Protein AF-0000000081889229 (afdb_homodimer)

Sequence (1076 aa):
DRVAKLKTCLLRQQDFFKKASKESDAAVETSYVVSEMIAKAGKPFKDGEFIKKCMLQAASIVCPEKKGQFSNISLSANTVAERISDLSGNVYDQLREKAKHFHAYPVTLDESTDVTDTAQLAIYVRGVDDNFEVMEELLTVIPMHGQTTAQEIFRQLCDAIADAGLLWKSYAAIITNGAPSMTGRRNGVMALLQRKLEEEAVEEAIALHCIIHQQALCSKCLKFDSVMSDGVKCINHIRSRGLKHRQFHAFLEEIEAAYEDVLYYTKVRWLSRGNILKRFFELRAEVKTFMEKDGVAVPVLSDPKWLMDLAFLVDITQELNVLNKKLQGQGQLVSAAYDNVRTFSTKLVLWKAQLSQTNLCHFPACKALMDSGTPFSGEKYADAIVKLQEEFDHRIADFKTHRATFQVFADPFSFDVEDAPPPVFQMELIDLQCNSELKAKFRKVSGKADKLGQLLRELPVTFPELSRMFKWTVCLFGSTYLCEKLFSTMNFNKSKFRSKLTDEHLQAILRVSVASSLKPNVAQLCKRKRCQVSGSKEDRVAKLKTCLLRQQDFFKKASKESDAAVETSYVVSEMIAKAGKPFKDGEFIKKCMLQAASIVCPEKKGQFSNISLSANTVAERISDLSGNVYDQLREKAKHFHAYPVTLDESTDVTDTAQLAIYVRGVDDNFEVMEELLTVIPMHGQTTAQEIFRQLCDAIADAGLLWKSYAAIITNGAPSMTGRRNGVMALLQRKLEEEAVEEAIALHCIIHQQALCSKCLKFDSVMSDGVKCINHIRSRGLKHRQFHAFLEEIEAAYEDVLYYTKVRWLSRGNILKRFFELRAEVKTFMEKDGVAVPVLSDPKWLMDLAFLVDITQELNVLNKKLQGQGQLVSAAYDNVRTFSTKLVLWKAQLSQTNLCHFPACKALMDSGTPFSGEKYADAIVKLQEEFDHRIADFKTHRATFQVFADPFSFDVEDAPPPVFQMELIDLQCNSELKAKFRKVSGKADKLGQLLRELPVTFPELSRMFKWTVCLFGSTYLCEKLFSTMNFNKSKFRSKLTDEHLQAILRVSVASSLKPNVAQLCKRKRCQVSGSKE

Solvent-accessible surface area (backbone atoms only — not comparable to full-atom values): 56483 Å² total; per-residue (Å²): 112,67,68,58,53,51,47,51,49,47,48,50,48,49,48,48,50,49,48,49,47,50,49,50,50,28,19,53,46,36,31,44,55,46,26,48,50,35,34,53,68,48,50,63,43,58,48,33,42,53,51,48,51,46,45,43,55,37,26,54,59,68,39,54,89,51,30,66,62,57,66,61,38,59,29,42,37,68,50,26,49,50,40,32,42,51,40,23,49,46,36,50,50,50,48,33,61,52,37,68,51,38,60,29,30,23,37,30,40,45,73,49,64,48,81,83,34,41,36,34,39,33,34,35,36,20,31,16,31,91,69,48,50,71,40,52,44,76,70,50,63,42,79,44,74,65,76,84,40,20,64,53,51,43,50,52,51,53,48,51,38,55,74,39,51,49,56,70,77,27,43,35,34,41,29,30,56,82,46,64,48,37,59,28,80,75,65,4,29,54,34,50,47,50,53,50,30,56,74,64,70,39,83,74,54,47,75,41,61,17,47,61,59,42,52,56,55,31,61,64,70,62,78,55,56,65,53,53,52,51,51,49,50,54,49,44,61,39,59,69,38,48,65,48,35,34,49,50,33,49,51,25,58,74,68,62,47,96,53,69,70,83,66,82,86,48,91,82,42,64,66,43,53,29,53,34,44,43,50,45,62,76,37,42,67,59,51,51,52,53,34,46,74,71,69,42,82,61,68,62,82,73,33,55,67,51,49,42,52,45,22,46,48,27,38,53,33,47,53,51,43,52,51,53,59,66,60,49,62,86,88,53,44,30,46,58,42,49,47,52,53,50,51,50,53,51,47,44,55,51,47,29,55,28,25,60,67,68,45,46,85,87,25,60,52,39,37,55,43,41,76,72,66,38,76,79,66,28,60,63,55,21,50,53,41,49,53,40,51,52,37,46,58,60,61,44,39,66,58,56,75,45,41,55,61,33,43,37,67,74,39,52,69,76,47,58,58,88,63,44,60,66,72,76,44,29,62,47,44,51,55,49,53,66,29,64,66,60,49,55,52,47,66,72,30,64,94,37,71,71,47,43,33,55,54,61,51,64,54,60,82,87,34,57,65,58,50,51,51,46,51,49,52,65,31,33,67,42,46,50,48,68,46,52,53,48,49,52,52,45,47,62,49,35,29,93,91,38,62,80,64,48,72,67,56,47,40,20,38,50,48,53,39,64,47,65,71,56,69,61,58,61,69,60,53,47,56,53,53,54,47,51,60,57,53,68,72,101,113,68,67,57,53,50,47,49,48,47,48,50,49,48,49,49,48,49,50,48,50,49,49,49,51,28,19,53,46,37,30,45,53,45,27,48,51,34,34,52,69,48,51,62,43,60,49,33,42,53,51,48,52,48,45,42,55,38,26,53,58,68,39,54,89,50,30,65,62,57,67,60,38,59,30,42,36,68,50,26,48,49,42,30,42,50,40,23,49,46,38,52,51,51,48,33,61,52,38,67,50,40,59,30,29,21,37,30,40,45,73,47,66,48,81,85,35,43,36,34,38,33,34,34,36,22,32,16,30,90,69,49,50,72,39,51,44,77,70,52,63,43,78,44,74,65,76,84,41,20,64,53,53,42,50,51,50,53,49,53,38,54,74,40,52,47,56,69,79,25,43,36,33,40,28,31,56,82,46,62,48,37,60,28,80,74,64,4,29,54,36,51,48,51,52,51,32,56,75,63,70,40,81,74,54,46,74,44,60,16,46,61,60,42,52,57,57,31,59,64,69,62,77,55,55,66,53,53,53,52,50,48,50,54,50,45,61,40,60,70,35,46,66,48,35,33,47,51,32,50,50,25,58,73,68,62,46,97,54,68,70,84,65,82,86,47,90,84,42,66,68,40,54,29,54,34,43,42,52,45,61,77,38,42,66,60,51,50,52,51,33,47,73,73,68,42,83,62,68,60,82,73,33,55,67,52,48,43,53,44,22,46,48,29,37,54,33,46,53,50,43,53,51,52,59,67,62,48,62,87,88,53,44,28,46,56,41,50,48,52,53,50,52,48,53,51,48,44,57,52,49,28,56,29,24,60,67,68,47,46,86,86,24,60,52,40,38,55,42,41,75,73,64,38,78,79,65,28,60,63,56,22,50,52,39,50,52,40,50,50,36,46,56,60,62,44,40,68,58,56,75,45,39,54,61,36,43,38,67,75,38,54,70,78,48,59,59,86,64,43,60,65,73,77,41,30,60,47,44,51,53,49,53,68,29,64,68,60,49,53,53,46,66,71,31,64,92,36,73,73,45,43,35,55,53,60,50,64,54,60,83,87,35,56,66,59,50,51,51,45,49,50,52,66,31,32,68,42,45,50,49,68,45,54,53,47,49,52,52,45,49,63,51,35,28,92,92,37,63,80,64,48,72,67,56,48,38,21,39,50,48,53,39,64,48,64,69,58,68,60,57,60,69,60,52,48,54,53,52,52,47,52,59,56,52,69,72,102

Foldseek 3Di:
DVVVVVVVVVVVVVVVVVVVVVLLLVLLLVLLVVLLVCLQVLHALQVLVVVLVVVLVVCCVPPVPCSVSSVSRDRHSVSSLVSLLVLLVQLLVVLLVVLVFFQAKEKEWEWDAAPVRWIKIWIWMWGQGPLRDIDIATLFIDTDPDDPAQVVNLVVVVVSCVVSVHDLLRYAEYEYAPDCCQVPCCGHVVNVVVVVSVVVVHDRYYYDYAPLNLLLVLLVLLPLVVLQVLLLVLQCVCVVDPVSVVVLQVLCVVVVQPDRHADHDDPVDLLSSLRNLLVCLSCLVSSQVSCVVVVHHDCLSVPLVSNLSSLLSNLVSVVSSVLSVQLADDQDFQLSNVVSLVVVLVVLVVLLVCLCVVNCVSRVSNVVSVVVPRDGDSNVSSVSSVSSSVSSCVSRVSVVVCNLLSVCLLPLLPRDLVPHPDVVQSVLSVVQNPPPVLVVLCVVQRPPLVSSSVSLSPDDPVRVPNNSSNSSRSRDDNRNNLVVVLVVSLNSSCDPVNVPQDPSSSGSSSNSNSRDRDGRDSVVVSVVVVVVVVVVVD/DVVVVVVVVVVVVVVVVVVVVVLLLVLLLVLLVVLLVCLQVLHALQVLVVVLVVVLVVCCVPPVVCSVSSVSRDRHSVSSLVSLLVLLVQLLVVLLVVLVFFQAKEKEWEWDAAPVRWIKIWIWMWGQGLLRDIDIATLFIDTDPDDPAQVVNLVVVVVSCVVSVHDLLRYAEYEYAPDCCQVPCCGHVVNVVVVVSVVVVRDRYYYYYAPLNLLLVLLVLLPLVVLQVLLLVLQCVCVVDPVSVVVLQVLCVVVVQPDRHADHDDPVDLLRSLVNLLVCLSCLVSSQVSCVVVVHHDCLSVPLVSNLSSLLSNLVSVVSSVLSVQLADDLDFQLSNVVSLVVVLVVLVVLLVCLCVVNCVSRVSNVVSVVVPRDGDSNVSSVSSVSSSVSSCVSRVSVVVCNLLSVCLLPLLPHDLVPHPDVVQSVLSVVQNPPPVLVVLCVVQRPPLVSSSVSLSPDDPVRVPNNSSNSSRSRDDNRNNLVVVLVVSLNSNCDPVNVPQDPSSSGSSSNSNSRDRDGRDSVVVSVVVVVVVVVVVD

Organism: Varanus komodoensis (NCBI:txid61221)

Nearest PDB structures (foldseek):
  3hd0-assembly1_A  TM=4.183E-01  e=9.486E-02  Thermotoga maritima
  6ozg-assembly1_A  TM=4.362E-01  e=1.398E-01  Thermotoga maritima
  3k9j-assembly2_A  TM=3.432E-01  e=1.524E-01  Homo sapiens
  3hd0-assembly1_A  TM=4.183E-01  e=1.254E-01  Thermotoga maritima
  6ozg-assembly1_A  TM=4.365E-01  e=1.694E-01  Thermotoga maritima

Radius of gyration: 36.5 Å; Cα contacts (8 Å, |Δi|>4): 1494; chains: 2; bounding box: 100×112×78 Å

Structure (mmCIF, N/CA/C/O backbone):
data_AF-0000000081889229-model_v1
#
loop_
_entity.id
_entity.type
_entity.pdbx_description
1 polymer 'HAT C-terminal dimerisation domain-containing protein'
#
loop_
_atom_site.group_PDB
_atom_site.id
_atom_site.type_symbol
_atom_site.label_atom_id
_atom_site.label_alt_id
_atom_site.label_comp_id
_atom_site.label_asym_id
_atom_site.label_entity_id
_atom_site.label_seq_id
_atom_site.pdbx_PDB_ins_code
_atom_site.Cartn_x
_atom_site.Cartn_y
_atom_site.Cartn_z
_atom_site.occupancy
_atom_site.B_iso_or_equiv
_atom_site.auth_seq_id
_atom_site.auth_comp_id
_atom_site.auth_asym_id
_atom_site.auth_atom_id
_atom_site.pdbx_PDB_model_num
ATOM 1 N N . ASP A 1 1 ? 68.438 -7.719 16.047 1 60.22 1 ASP A N 1
ATOM 2 C CA . ASP A 1 1 ? 67.75 -8.234 14.898 1 60.22 1 ASP A CA 1
ATOM 3 C C . ASP A 1 1 ? 66.375 -8.805 15.328 1 60.22 1 ASP A C 1
ATOM 5 O O . ASP A 1 1 ? 65.375 -8.539 14.695 1 60.22 1 ASP A O 1
ATOM 9 N N . ARG A 1 2 ? 66.188 -9.555 16.297 1 63.56 2 ARG A N 1
ATOM 10 C CA . ARG A 1 2 ? 64.938 -10.133 16.797 1 63.56 2 ARG A CA 1
ATOM 11 C C . ARG A 1 2 ? 64 -9.055 17.312 1 63.56 2 ARG A C 1
ATOM 13 O O . ARG A 1 2 ? 62.812 -9.109 17.078 1 63.56 2 ARG A O 1
ATOM 20 N N . VAL A 1 3 ? 64.5 -8.195 18 1 64.31 3 VAL A N 1
ATOM 21 C CA . VAL A 1 3 ? 63.688 -7.109 18.562 1 64.31 3 VAL A CA 1
ATOM 22 C C . VAL A 1 3 ? 63.125 -6.254 17.438 1 64.31 3 VAL A C 1
ATOM 24 O O . VAL A 1 3 ? 61.969 -5.832 17.516 1 64.31 3 VAL A O 1
ATOM 27 N N . ALA A 1 4 ? 63.781 -6.031 16.375 1 61.91 4 ALA A N 1
ATOM 28 C CA . ALA A 1 4 ? 63.312 -5.242 15.234 1 61.91 4 ALA A CA 1
ATOM 29 C C . ALA A 1 4 ? 62.188 -5.965 14.5 1 61.91 4 ALA A C 1
ATOM 31 O O . ALA A 1 4 ? 61.219 -5.34 14.078 1 61.91 4 ALA A O 1
ATOM 32 N N . LYS A 1 5 ? 62.25 -7.246 14.297 1 63.47 5 LYS A N 1
ATOM 33 C CA . LYS A 1 5 ? 61.219 -8.055 13.656 1 63.47 5 LYS A CA 1
ATOM 34 C C . LYS A 1 5 ? 59.938 -8.078 14.492 1 63.47 5 LYS A C 1
ATOM 36 O O . LYS A 1 5 ? 58.844 -7.996 13.961 1 63.47 5 LYS A O 1
ATOM 41 N N . LEU A 1 6 ? 60.281 -8.195 15.773 1 65.5 6 LEU A N 1
ATOM 42 C CA . LEU A 1 6 ? 59.125 -8.211 16.672 1 65.5 6 LEU A CA 1
ATOM 43 C C . LEU A 1 6 ? 58.406 -6.863 16.656 1 65.5 6 LEU A C 1
ATOM 45 O O . LEU A 1 6 ? 57.188 -6.812 16.688 1 65.5 6 LEU A O 1
ATOM 49 N N . LYS A 1 7 ? 59.125 -5.824 16.562 1 64 7 LYS A N 1
ATOM 50 C CA . LYS A 1 7 ? 58.531 -4.48 16.469 1 64 7 LYS A CA 1
ATOM 51 C C . LYS A 1 7 ? 57.781 -4.289 15.172 1 64 7 LYS A C 1
ATOM 53 O O . LYS A 1 7 ? 56.688 -3.703 15.164 1 64 7 LYS A O 1
ATOM 58 N N . THR A 1 8 ? 58.375 -4.785 14.109 1 67.94 8 THR A N 1
ATOM 59 C CA . THR A 1 8 ? 57.719 -4.695 12.812 1 67.94 8 THR A CA 1
ATOM 60 C C . THR A 1 8 ? 56.438 -5.523 12.805 1 67.94 8 THR A C 1
ATOM 62 O O . THR A 1 8 ? 55.406 -5.098 12.25 1 67.94 8 THR A O 1
ATOM 65 N N . CYS A 1 9 ? 56.531 -6.648 13.383 1 64.62 9 CYS A N 1
ATOM 66 C CA . CYS A 1 9 ? 55.344 -7.492 13.5 1 64.62 9 CYS A CA 1
ATOM 67 C C . CYS A 1 9 ? 54.281 -6.828 14.367 1 64.62 9 CYS A C 1
ATOM 69 O O . CYS A 1 9 ? 53.094 -6.887 14.055 1 64.62 9 CYS A O 1
ATOM 71 N N . LEU A 1 10 ? 54.812 -6.254 15.453 1 64.88 10 LEU A N 1
ATOM 72 C CA . LEU A 1 10 ? 53.906 -5.562 16.359 1 64.88 10 LEU A CA 1
ATOM 73 C C . LEU A 1 10 ? 53.281 -4.355 15.672 1 64.88 10 LEU A C 1
ATOM 75 O O . LEU A 1 10 ? 52.094 -4.094 15.836 1 64.88 10 LEU A O 1
ATOM 79 N N . LEU A 1 11 ? 54.062 -3.66 14.93 1 66.06 11 LEU A N 1
ATOM 80 C CA . LEU A 1 11 ? 53.562 -2.5 14.195 1 66.06 11 LEU A CA 1
ATOM 81 C C . LEU A 1 11 ? 52.562 -2.924 13.117 1 66.06 11 LEU A C 1
ATOM 83 O O . LEU A 1 11 ? 51.531 -2.256 12.906 1 66.06 11 LEU A O 1
ATOM 87 N N . ARG A 1 12 ? 52.875 -3.986 12.445 1 61.56 12 ARG A N 1
ATOM 88 C CA . ARG A 1 12 ? 51.969 -4.527 11.453 1 61.56 12 ARG A CA 1
ATOM 89 C C . ARG A 1 12 ? 50.656 -5 12.102 1 61.56 12 ARG A C 1
ATOM 91 O O . ARG A 1 12 ? 49.562 -4.809 11.547 1 61.56 12 ARG A O 1
ATOM 98 N N . GLN A 1 13 ? 50.906 -5.633 13.258 1 60.91 13 GLN A N 1
ATOM 99 C CA . GLN A 1 13 ? 49.719 -6.07 14 1 60.91 13 GLN A CA 1
ATOM 100 C C . GLN A 1 13 ? 48.906 -4.883 14.484 1 60.91 13 GLN A C 1
ATOM 102 O O . GLN A 1 13 ? 47.656 -4.914 14.438 1 60.91 13 GLN A O 1
ATOM 107 N N . GLN A 1 14 ? 49.625 -3.902 14.938 1 60.97 14 GLN A N 1
ATOM 108 C CA . GLN A 1 14 ? 48.938 -2.689 15.383 1 60.97 14 GLN A CA 1
ATOM 109 C C . GLN A 1 14 ? 48.25 -1.992 14.219 1 60.97 14 GLN A C 1
ATOM 111 O O . GLN A 1 14 ? 47.125 -1.492 14.367 1 60.97 14 GLN A O 1
ATOM 116 N N . ASP A 1 15 ? 48.875 -1.947 13.086 1 59.12 15 ASP A N 1
ATOM 117 C CA . ASP A 1 15 ? 48.281 -1.343 11.898 1 59.12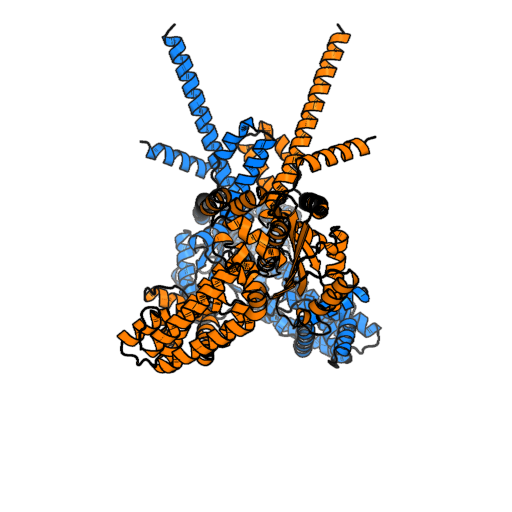 15 ASP A CA 1
ATOM 118 C C . ASP A 1 15 ? 47.062 -2.123 11.43 1 59.12 15 ASP A C 1
ATOM 120 O O . ASP A 1 15 ? 46.062 -1.529 11 1 59.12 15 ASP A O 1
ATOM 124 N N . PHE A 1 16 ? 47.25 -3.436 11.516 1 57.09 16 PHE A N 1
ATOM 125 C CA . PHE A 1 16 ? 46.125 -4.309 11.156 1 57.09 16 PHE A CA 1
ATOM 126 C C . PHE A 1 16 ? 44.938 -4.082 12.086 1 57.09 16 PHE A C 1
ATOM 128 O O . PHE A 1 16 ? 43.812 -4.012 11.633 1 57.09 16 PHE A O 1
ATOM 135 N N . PHE A 1 17 ? 45.281 -3.949 13.344 1 56.31 17 PHE A N 1
ATOM 136 C CA . PHE A 1 17 ? 44.219 -3.729 14.312 1 56.31 17 PHE A CA 1
ATOM 137 C C . PHE A 1 17 ? 43.562 -2.359 14.117 1 56.31 17 PHE A C 1
ATOM 139 O O . PHE A 1 17 ? 42.344 -2.213 14.234 1 56.31 17 PHE A O 1
ATOM 146 N N . LYS A 1 18 ? 44.344 -1.386 13.859 1 61 18 LYS A N 1
ATOM 147 C CA . LYS A 1 18 ? 43.844 -0.039 13.633 1 61 18 LYS A CA 1
ATOM 148 C C . LYS A 1 18 ? 42.969 0.01 12.375 1 61 18 LYS A C 1
ATOM 150 O O . LYS A 1 18 ? 41.906 0.665 12.367 1 61 18 LYS A O 1
ATOM 155 N N . LYS A 1 19 ? 43.531 -0.63 11.391 1 67.38 19 LYS A N 1
ATOM 156 C CA . LYS A 1 19 ? 42.75 -0.686 10.148 1 67.38 19 LYS A CA 1
ATOM 157 C C . LYS A 1 19 ? 41.438 -1.416 10.352 1 67.38 19 LYS A C 1
ATOM 159 O O . LYS A 1 19 ? 40.406 -0.976 9.859 1 67.38 19 LYS A O 1
ATOM 164 N N . ALA A 1 20 ? 41.562 -2.441 11.016 1 66.44 20 ALA A N 1
ATOM 165 C CA . ALA A 1 20 ? 40.344 -3.221 11.297 1 66.44 20 ALA A CA 1
ATOM 166 C C . ALA A 1 20 ? 39.344 -2.408 12.109 1 66.44 20 ALA A C 1
ATOM 168 O O . ALA A 1 20 ? 38.125 -2.484 11.883 1 66.44 20 ALA A O 1
ATOM 169 N N . SER A 1 21 ? 39.906 -1.696 13.008 1 73 21 SER A N 1
ATOM 170 C CA . SER A 1 21 ? 39.062 -0.863 13.852 1 73 21 SER A CA 1
ATOM 171 C C . SER A 1 21 ? 38.406 0.256 13.039 1 73 21 SER A C 1
ATOM 173 O O . SER A 1 21 ? 37.25 0.568 13.242 1 73 21 SER A O 1
ATOM 175 N N . LYS A 1 22 ? 39.219 0.742 12.188 1 78.12 22 LYS A N 1
ATOM 176 C CA . LYS A 1 22 ? 38.688 1.808 11.344 1 78.12 22 LYS A CA 1
ATOM 177 C C . LYS A 1 22 ? 37.594 1.28 10.406 1 78.12 22 LYS A C 1
ATOM 179 O O . LYS A 1 22 ? 36.594 1.959 10.164 1 78.12 22 LYS A O 1
ATOM 184 N N . GLU A 1 23 ? 37.844 0.104 9.969 1 82.12 23 GLU A N 1
ATOM 185 C CA . GLU A 1 23 ? 36.875 -0.514 9.078 1 82.12 23 GLU A CA 1
ATOM 186 C C . GLU A 1 23 ? 35.562 -0.833 9.812 1 82.12 23 GLU A C 1
ATOM 188 O O . GLU A 1 23 ? 34.469 -0.679 9.258 1 82.12 23 GLU A O 1
ATOM 193 N N . SER A 1 24 ? 35.75 -1.26 10.977 1 83.12 24 SER A N 1
ATOM 194 C CA . SER A 1 24 ? 34.562 -1.569 11.789 1 83.12 24 SER A CA 1
ATOM 195 C C . SER A 1 24 ? 33.781 -0.31 12.102 1 83.12 24 SER A C 1
ATOM 197 O O . SER A 1 24 ? 32.531 -0.327 12.07 1 83.12 24 SER A O 1
ATOM 199 N N . ASP A 1 25 ? 34.531 0.729 12.383 1 87.56 25 ASP A N 1
ATOM 200 C CA . ASP A 1 25 ? 33.875 2 12.672 1 87.56 25 ASP A CA 1
ATOM 201 C C . ASP A 1 25 ? 33.125 2.52 11.445 1 87.56 25 ASP A C 1
ATOM 203 O O . ASP A 1 25 ? 32.031 3.07 11.562 1 87.56 25 ASP A O 1
ATOM 207 N N . ALA A 1 26 ? 33.75 2.336 10.367 1 90.88 26 ALA A N 1
ATOM 208 C CA . ALA A 1 26 ? 33.156 2.777 9.117 1 90.88 26 ALA A CA 1
ATOM 209 C C . ALA A 1 26 ? 31.891 1.979 8.812 1 90.88 26 ALA A C 1
ATOM 211 O O . ALA A 1 26 ? 30.891 2.527 8.32 1 90.88 26 ALA A O 1
ATOM 212 N N . ALA A 1 27 ? 31.938 0.723 9.102 1 93.06 27 ALA A N 1
ATOM 213 C CA . ALA A 1 27 ? 30.781 -0.143 8.875 1 93.06 27 ALA A CA 1
ATOM 214 C C . ALA A 1 27 ? 29.609 0.248 9.773 1 93.06 27 ALA A C 1
ATOM 216 O O . ALA A 1 27 ? 28.453 0.272 9.328 1 93.06 27 ALA A O 1
ATOM 217 N N . VAL A 1 28 ? 29.922 0.536 11.016 1 94.19 28 VAL A N 1
ATOM 218 C CA . VAL A 1 28 ? 28.891 0.917 11.969 1 94.19 28 VAL A CA 1
ATOM 219 C C . VAL A 1 28 ? 28.297 2.264 11.57 1 94.19 28 VAL A C 1
ATOM 221 O O . VAL A 1 28 ? 27.078 2.443 11.609 1 94.19 28 VAL A O 1
ATOM 224 N N . GLU A 1 29 ? 29.156 3.184 11.258 1 95.25 29 GLU A N 1
ATOM 225 C CA . GLU A 1 29 ? 28.688 4.496 10.82 1 95.25 29 GLU A CA 1
ATOM 226 C C . GLU A 1 29 ? 27.781 4.383 9.594 1 95.25 29 GLU A C 1
ATOM 228 O O . GLU A 1 29 ? 26.734 5.027 9.531 1 95.25 29 GLU A O 1
ATOM 233 N N . THR A 1 30 ? 28.188 3.572 8.633 1 96.06 30 THR A N 1
ATOM 234 C CA . THR A 1 30 ? 27.391 3.361 7.43 1 96.06 30 THR A CA 1
ATOM 235 C C . THR A 1 30 ? 26.031 2.76 7.785 1 96.06 30 THR A C 1
ATOM 237 O O . THR A 1 30 ? 25.016 3.131 7.203 1 96.06 30 THR A O 1
ATOM 240 N N . SER A 1 31 ? 26.031 1.833 8.727 1 96.56 31 SER A N 1
ATOM 241 C CA . SER A 1 31 ? 24.812 1.196 9.172 1 96.56 31 SER A CA 1
ATOM 242 C C . SER A 1 31 ? 23.812 2.225 9.719 1 96.56 31 SER A C 1
ATOM 244 O O . SER A 1 31 ? 22.625 2.176 9.406 1 96.56 31 SER A O 1
ATOM 246 N N . TYR A 1 32 ? 24.297 3.209 10.484 1 97.19 32 TYR A N 1
ATOM 247 C CA . TYR A 1 32 ? 23.438 4.254 11.047 1 97.19 32 TYR A CA 1
ATOM 248 C C . TYR A 1 32 ? 22.938 5.188 9.953 1 97.19 32 TYR A C 1
ATOM 250 O O . TYR A 1 32 ? 21.75 5.527 9.922 1 97.19 32 TYR A O 1
ATOM 258 N N . VAL A 1 33 ? 23.812 5.57 9.094 1 97.31 33 VAL A N 1
ATOM 259 C CA . VAL A 1 33 ? 23.469 6.539 8.055 1 97.31 33 VAL A CA 1
ATOM 260 C C . VAL A 1 33 ? 22.438 5.945 7.113 1 97.31 33 VAL A C 1
ATOM 262 O O . VAL A 1 33 ? 21.438 6.594 6.781 1 97.31 33 VAL A O 1
ATOM 265 N N . VAL A 1 34 ? 22.641 4.703 6.684 1 97.25 34 VAL A N 1
ATOM 266 C CA . VAL A 1 34 ? 21.719 4.047 5.773 1 97.25 34 VAL A CA 1
ATOM 267 C C . VAL A 1 34 ? 20.375 3.811 6.477 1 97.25 34 VAL A C 1
ATOM 269 O O . VAL A 1 34 ? 19.312 3.959 5.867 1 97.25 34 VAL A O 1
ATOM 272 N N . SER A 1 35 ? 20.422 3.42 7.727 1 97.75 35 SER A N 1
ATOM 273 C CA . SER A 1 35 ? 19.188 3.209 8.484 1 97.75 35 SER A CA 1
ATOM 274 C C . SER A 1 35 ? 18.391 4.5 8.617 1 97.75 35 SER A C 1
ATOM 276 O O . SER A 1 35 ? 17.156 4.484 8.562 1 97.75 35 SER A O 1
ATOM 278 N N . GLU A 1 36 ? 19.094 5.598 8.852 1 97.5 36 GLU A N 1
ATOM 279 C CA . GLU A 1 36 ? 18.422 6.895 8.891 1 97.5 36 GLU A CA 1
ATOM 280 C C . GLU A 1 36 ? 17.719 7.195 7.566 1 97.5 36 GLU A C 1
ATOM 282 O O . GLU A 1 36 ? 16.594 7.676 7.551 1 97.5 36 GLU A O 1
ATOM 287 N N . MET A 1 37 ? 18.453 6.91 6.488 1 96.88 37 MET A N 1
ATOM 288 C CA . MET A 1 37 ? 17.875 7.133 5.16 1 96.88 37 MET A CA 1
ATOM 289 C C . MET A 1 37 ? 16.656 6.262 4.941 1 96.88 37 MET A C 1
ATOM 291 O O . MET A 1 37 ? 15.664 6.711 4.348 1 96.88 37 MET A O 1
ATOM 295 N N . ILE A 1 38 ? 16.672 5.035 5.387 1 97 38 ILE A N 1
ATOM 296 C CA . ILE A 1 38 ? 15.547 4.109 5.273 1 97 38 ILE A CA 1
ATOM 297 C C . ILE A 1 38 ? 14.336 4.676 6.016 1 97 38 ILE A C 1
ATOM 299 O O . ILE A 1 38 ? 13.227 4.703 5.477 1 97 38 ILE A O 1
ATOM 303 N N . ALA A 1 39 ? 14.516 5.141 7.207 1 96.38 39 ALA A N 1
ATOM 304 C CA . ALA A 1 39 ? 13.438 5.711 8.008 1 96.38 39 ALA A CA 1
ATOM 305 C C . ALA A 1 39 ? 12.852 6.953 7.336 1 96.38 39 ALA A C 1
ATOM 307 O O . ALA A 1 39 ? 11.633 7.105 7.254 1 96.38 39 ALA A O 1
ATOM 308 N N . LYS A 1 40 ? 13.688 7.855 6.879 1 95.12 40 LYS A N 1
ATOM 309 C CA . LYS A 1 40 ? 13.25 9.109 6.27 1 95.12 40 LYS A CA 1
ATOM 310 C C . LYS A 1 40 ? 12.492 8.859 4.969 1 95.12 40 LYS A C 1
ATOM 312 O O . LYS A 1 40 ? 11.578 9.609 4.621 1 95.12 40 LYS A O 1
ATOM 317 N N . ALA A 1 41 ? 12.891 7.77 4.309 1 93.88 41 ALA A N 1
ATOM 318 C CA . ALA A 1 41 ? 12.242 7.438 3.043 1 93.88 41 ALA A CA 1
ATOM 319 C C . ALA A 1 41 ? 10.969 6.633 3.277 1 93.88 41 ALA A C 1
ATOM 321 O O . ALA A 1 41 ? 10.203 6.375 2.342 1 93.88 41 ALA A O 1
ATOM 322 N N . GLY A 1 42 ? 10.719 6.266 4.492 1 92.25 42 GLY A N 1
ATOM 323 C CA . GLY A 1 42 ? 9.516 5.512 4.824 1 92.25 42 GLY A CA 1
ATOM 324 C C . GLY A 1 42 ? 9.578 4.066 4.375 1 92.25 42 GLY A C 1
ATOM 325 O O . GLY A 1 42 ? 8.547 3.455 4.086 1 92.25 42 GLY A O 1
ATOM 326 N N . LYS A 1 43 ? 10.742 3.492 4.227 1 94.31 43 LYS A N 1
ATOM 327 C CA . LYS A 1 43 ? 10.914 2.109 3.789 1 94.31 43 LYS A CA 1
ATOM 328 C C . LYS A 1 43 ? 10.891 1.15 4.977 1 94.31 43 LYS A C 1
ATOM 330 O O . LYS A 1 43 ? 11.258 1.525 6.09 1 94.31 43 LYS A O 1
ATOM 335 N N . PRO A 1 44 ? 10.43 -0.106 4.781 1 94.06 44 PRO A N 1
ATOM 336 C CA . PRO A 1 44 ? 10.43 -1.099 5.855 1 94.06 44 PRO A CA 1
ATOM 337 C C . PRO A 1 44 ? 11.844 -1.477 6.309 1 94.06 44 PRO A C 1
ATOM 339 O O . PRO A 1 44 ? 12.805 -1.28 5.562 1 94.06 44 PRO A O 1
ATOM 342 N N . PHE A 1 45 ? 11.953 -2.035 7.5 1 95.81 45 PHE A N 1
ATOM 343 C CA . PHE A 1 45 ? 13.234 -2.457 8.062 1 95.81 45 PHE A CA 1
ATOM 344 C C . PHE A 1 45 ? 13.906 -3.475 7.148 1 95.81 45 PHE A C 1
ATOM 346 O O . PHE A 1 45 ? 15.133 -3.459 6.992 1 95.81 45 PHE A O 1
ATOM 353 N N . LYS A 1 46 ? 13.148 -4.332 6.543 1 94.38 46 LYS A N 1
ATOM 354 C CA . LYS A 1 46 ? 13.656 -5.426 5.715 1 94.38 46 LYS A CA 1
ATOM 355 C C . LYS A 1 46 ? 14.367 -4.891 4.477 1 94.38 46 LYS A C 1
ATOM 357 O O . LYS A 1 46 ? 15.133 -5.613 3.832 1 94.38 46 LYS A O 1
ATOM 362 N N . ASP A 1 47 ? 14.07 -3.67 4.109 1 95.19 47 ASP A N 1
ATOM 363 C CA . ASP A 1 47 ? 14.719 -3.082 2.941 1 95.19 47 ASP A CA 1
ATOM 364 C C . ASP A 1 47 ? 16.219 -2.918 3.172 1 95.19 47 ASP A C 1
ATOM 366 O O . ASP A 1 47 ? 16.984 -2.771 2.217 1 95.19 47 ASP A O 1
ATOM 370 N N . GLY A 1 48 ? 16.609 -2.859 4.473 1 96.81 48 GLY A N 1
ATOM 371 C CA . GLY A 1 48 ? 18.047 -2.848 4.742 1 96.81 48 GLY A CA 1
ATOM 372 C C . GLY A 1 48 ? 18.781 -4.008 4.105 1 96.81 48 GLY A C 1
ATOM 373 O O . GLY A 1 48 ? 19.844 -3.826 3.516 1 96.81 48 GLY A O 1
ATOM 374 N N . GLU A 1 49 ? 18.234 -5.148 4.156 1 96.12 49 GLU A N 1
ATOM 375 C CA . GLU A 1 49 ? 18.828 -6.34 3.559 1 96.12 49 GLU A CA 1
ATOM 376 C C . GLU A 1 49 ? 18.906 -6.219 2.039 1 96.12 49 GLU A C 1
ATOM 378 O O . GLU A 1 49 ? 19.891 -6.613 1.427 1 96.12 49 GLU A O 1
ATOM 383 N N . PHE A 1 50 ? 17.875 -5.746 1.539 1 96.5 50 PHE A N 1
ATOM 384 C CA . PHE A 1 50 ? 17.828 -5.555 0.095 1 96.5 50 PHE A CA 1
ATOM 385 C C . PHE A 1 50 ? 18.906 -4.574 -0.355 1 96.5 50 PHE A C 1
ATOM 387 O O . PHE A 1 50 ? 19.609 -4.824 -1.336 1 96.5 50 PHE A O 1
ATOM 394 N N . ILE A 1 51 ? 18.984 -3.418 0.327 1 97.06 51 ILE A N 1
ATOM 395 C CA . ILE A 1 51 ? 19.984 -2.396 0.016 1 97.06 51 ILE A CA 1
ATOM 396 C C . ILE A 1 51 ? 21.375 -2.988 0.144 1 97.06 51 ILE A C 1
ATOM 398 O O . ILE A 1 51 ? 22.25 -2.73 -0.692 1 97.06 51 ILE A O 1
ATOM 402 N N . LYS A 1 52 ? 21.609 -3.734 1.177 1 96.31 52 LYS A N 1
ATOM 403 C CA . LYS A 1 52 ? 22.906 -4.379 1.37 1 96.31 52 LYS A CA 1
ATOM 404 C C . LYS A 1 52 ? 23.25 -5.293 0.198 1 96.31 52 LYS A C 1
ATOM 406 O O . LYS A 1 52 ? 24.375 -5.289 -0.294 1 96.31 52 LYS A O 1
ATOM 411 N N . LYS A 1 53 ? 22.266 -6.098 -0.22 1 96.06 53 LYS A N 1
ATOM 412 C CA . LYS A 1 53 ? 22.484 -6.988 -1.358 1 96.06 53 LYS A CA 1
ATOM 413 C C . LYS A 1 53 ? 22.859 -6.199 -2.609 1 96.06 53 LYS A C 1
ATOM 415 O O . LYS A 1 53 ? 23.734 -6.609 -3.369 1 96.06 53 LYS A O 1
ATOM 420 N N . CYS A 1 54 ? 22.141 -5.109 -2.861 1 96.12 54 CYS A N 1
ATOM 421 C CA . CYS A 1 54 ? 22.438 -4.262 -4.008 1 96.12 54 CYS A CA 1
ATOM 422 C C . CYS A 1 54 ? 23.859 -3.701 -3.91 1 96.12 54 CYS A C 1
ATOM 424 O O . CYS A 1 54 ? 24.594 -3.691 -4.898 1 96.12 54 CYS A O 1
ATOM 426 N N . MET A 1 55 ? 24.234 -3.262 -2.703 1 95.44 55 MET A N 1
ATOM 427 C CA . MET A 1 55 ? 25.562 -2.701 -2.484 1 95.44 55 MET A CA 1
ATOM 428 C C . MET A 1 55 ? 26.641 -3.75 -2.732 1 95.44 55 MET A C 1
ATOM 430 O O . MET A 1 55 ? 27.688 -3.449 -3.33 1 95.44 55 MET A O 1
ATOM 434 N N . LEU A 1 56 ? 26.375 -4.918 -2.283 1 95.19 56 LEU A N 1
ATOM 435 C CA . LEU A 1 56 ? 27.328 -6 -2.436 1 95.19 56 LEU A CA 1
ATOM 436 C C . LEU A 1 56 ? 27.516 -6.363 -3.906 1 95.19 56 LEU A C 1
ATOM 438 O O . LEU A 1 56 ? 28.641 -6.609 -4.355 1 95.19 56 LEU A O 1
ATOM 442 N N . GLN A 1 57 ? 26.406 -6.434 -4.59 1 94.81 57 GLN A N 1
ATOM 443 C CA . GLN A 1 57 ? 26.484 -6.719 -6.016 1 94.81 57 GLN A CA 1
ATOM 444 C C . GLN A 1 57 ? 27.219 -5.605 -6.754 1 94.81 57 GLN A C 1
ATOM 446 O O . GLN A 1 57 ? 28.047 -5.875 -7.633 1 94.81 57 GLN A O 1
ATOM 451 N N . ALA A 1 58 ? 26.906 -4.355 -6.418 1 94.62 58 ALA A N 1
ATOM 452 C CA . ALA A 1 58 ? 27.578 -3.219 -7.035 1 94.62 58 ALA A CA 1
ATOM 453 C C . ALA A 1 58 ? 29.078 -3.246 -6.734 1 94.62 58 ALA A C 1
ATOM 455 O O . ALA A 1 58 ? 29.906 -3.035 -7.629 1 94.62 58 ALA A O 1
ATOM 456 N N . ALA A 1 59 ? 29.406 -3.512 -5.469 1 94.38 59 ALA A N 1
ATOM 457 C CA . ALA A 1 59 ? 30.812 -3.557 -5.062 1 94.38 59 ALA A CA 1
ATOM 458 C C . ALA A 1 59 ? 31.562 -4.684 -5.773 1 94.38 59 ALA A C 1
ATOM 460 O O . ALA A 1 59 ? 32.719 -4.52 -6.168 1 94.38 59 ALA A O 1
ATOM 461 N N . SER A 1 60 ? 30.875 -5.812 -5.965 1 94.38 60 SER A N 1
ATOM 462 C CA . SER A 1 60 ? 31.5 -6.965 -6.621 1 94.38 60 SER A CA 1
ATOM 463 C C . SER A 1 60 ? 31.844 -6.652 -8.07 1 94.38 60 SER A C 1
ATOM 465 O O . SER A 1 60 ? 32.781 -7.23 -8.633 1 94.38 60 SER A O 1
ATOM 467 N N . ILE A 1 61 ? 31.141 -5.723 -8.656 1 93.5 61 ILE A N 1
ATOM 468 C CA . ILE A 1 61 ? 31.344 -5.398 -10.062 1 93.5 61 ILE A CA 1
ATOM 469 C C . ILE A 1 61 ? 32.281 -4.203 -10.188 1 93.5 61 ILE A C 1
ATOM 471 O O . ILE A 1 61 ? 33.25 -4.234 -10.969 1 93.5 61 ILE A O 1
ATOM 475 N N . VAL A 1 62 ? 32.094 -3.156 -9.344 1 91.38 62 VAL A N 1
ATOM 476 C CA . VAL A 1 62 ? 32.812 -1.88 -9.484 1 91.38 62 VAL A CA 1
ATOM 477 C C . VAL A 1 62 ? 34.125 -1.925 -8.727 1 91.38 62 VAL A C 1
ATOM 479 O O . VAL A 1 62 ? 35.125 -1.372 -9.18 1 91.38 62 VAL A O 1
ATOM 482 N N . CYS A 1 63 ? 34.125 -2.498 -7.559 1 91.75 63 CYS A N 1
ATOM 483 C CA . CYS A 1 63 ? 35.312 -2.559 -6.734 1 91.75 63 CYS A CA 1
ATOM 484 C C . CYS A 1 63 ? 35.375 -3.871 -5.961 1 91.75 63 CYS A C 1
ATOM 486 O O . CYS A 1 63 ? 35.312 -3.877 -4.734 1 91.75 63 CYS A O 1
ATOM 488 N N . PRO A 1 64 ? 35.688 -4.953 -6.664 1 90.94 64 PRO A N 1
ATOM 489 C CA . PRO A 1 64 ? 35.719 -6.281 -6.047 1 90.94 64 PRO A CA 1
ATOM 490 C C . PRO A 1 64 ? 36.688 -6.379 -4.863 1 90.94 64 PRO A C 1
ATOM 492 O O . PRO A 1 64 ? 36.438 -7.148 -3.932 1 90.94 64 PRO A O 1
ATOM 495 N N . GLU A 1 65 ? 37.75 -5.512 -4.801 1 90.5 65 GLU A N 1
ATOM 496 C CA . GLU A 1 65 ? 38.719 -5.543 -3.732 1 90.5 65 GLU A CA 1
ATOM 497 C C . GLU A 1 65 ? 38.156 -5.012 -2.424 1 90.5 65 GLU A C 1
ATOM 499 O O . GLU A 1 65 ? 38.688 -5.293 -1.347 1 90.5 65 GLU A O 1
ATOM 504 N N . LYS A 1 66 ? 37.125 -4.281 -2.535 1 90.75 66 LYS A N 1
ATOM 505 C CA . LYS A 1 66 ? 36.531 -3.682 -1.344 1 90.75 66 LYS A CA 1
ATOM 506 C C . LYS A 1 66 ? 35.25 -4.402 -0.949 1 90.75 66 LYS A C 1
ATOM 508 O O . LYS A 1 66 ? 34.531 -3.949 -0.059 1 90.75 66 LYS A O 1
ATOM 513 N N . LYS A 1 67 ? 34.875 -5.453 -1.556 1 91.25 67 LYS A N 1
ATOM 514 C CA . LYS A 1 67 ? 33.625 -6.188 -1.317 1 91.25 67 LYS A CA 1
ATOM 515 C C . LYS A 1 67 ? 33.531 -6.605 0.145 1 91.25 67 LYS A C 1
ATOM 517 O O . LYS A 1 67 ? 32.438 -6.598 0.711 1 91.25 67 LYS A O 1
ATOM 522 N N . GLY A 1 68 ? 34.625 -6.98 0.74 1 90.44 68 GLY A N 1
ATOM 523 C CA . GLY A 1 68 ? 34.625 -7.398 2.133 1 90.44 68 GLY A CA 1
ATOM 524 C C . GLY A 1 68 ? 34.188 -6.309 3.086 1 90.44 68 GLY A C 1
ATOM 525 O O . GLY A 1 68 ? 33.469 -6.578 4.055 1 90.44 68 GLY A O 1
ATOM 526 N N . GLN A 1 69 ? 34.625 -5.082 2.84 1 90.88 69 GLN A N 1
ATOM 527 C CA . GLN A 1 69 ? 34.25 -3.955 3.686 1 90.88 69 GLN A CA 1
ATOM 528 C C . GLN A 1 69 ? 32.75 -3.715 3.635 1 90.88 69 GLN A C 1
ATOM 530 O O . GLN A 1 69 ? 32.125 -3.375 4.648 1 90.88 69 GLN A O 1
ATOM 535 N N . PHE A 1 70 ? 32.188 -3.881 2.457 1 93.44 70 PHE A N 1
ATOM 536 C CA . PHE A 1 70 ? 30.75 -3.703 2.307 1 93.44 70 PHE A CA 1
ATOM 537 C C . PHE A 1 70 ? 29.984 -4.84 2.982 1 93.44 70 PHE A C 1
ATOM 539 O O . PHE A 1 70 ? 28.875 -4.637 3.492 1 93.44 70 PHE A O 1
ATOM 546 N N . SER A 1 71 ? 30.531 -6.039 2.951 1 93.31 71 SER A N 1
ATOM 547 C CA . SER A 1 71 ? 29.906 -7.195 3.58 1 93.31 71 SER A CA 1
ATOM 548 C C . SER A 1 71 ? 29.812 -7.02 5.09 1 93.31 71 SER A C 1
ATOM 550 O O . SER A 1 71 ? 28.938 -7.602 5.734 1 93.31 71 SER A O 1
ATOM 552 N N . ASN A 1 72 ? 30.672 -6.16 5.652 1 92.25 72 ASN A N 1
ATOM 553 C CA . ASN A 1 72 ? 30.719 -5.953 7.094 1 92.25 72 ASN A CA 1
ATOM 554 C C . ASN A 1 72 ? 29.625 -4.984 7.559 1 92.25 72 ASN A C 1
ATOM 556 O O . ASN A 1 72 ? 29.391 -4.84 8.758 1 92.25 72 ASN A O 1
ATOM 560 N N . ILE A 1 73 ? 29.016 -4.363 6.672 1 94.56 73 ILE A N 1
ATOM 561 C CA . ILE A 1 73 ? 27.922 -3.453 7.027 1 94.56 73 ILE A CA 1
ATOM 562 C C . ILE A 1 73 ? 26.703 -4.254 7.457 1 94.56 73 ILE A C 1
ATOM 564 O O . ILE A 1 73 ? 26.219 -5.121 6.719 1 94.56 73 ILE A O 1
ATOM 568 N N . SER A 1 74 ? 26.219 -4.043 8.641 1 95 74 SER A N 1
ATOM 569 C CA . SER A 1 74 ? 25.031 -4.754 9.125 1 95 74 SER A CA 1
ATOM 570 C C . SER A 1 74 ? 23.75 -3.982 8.82 1 95 74 SER A C 1
ATOM 572 O O . SER A 1 74 ? 23.562 -2.871 9.312 1 95 74 SER A O 1
ATOM 574 N N . LEU A 1 75 ? 22.938 -4.578 8.031 1 96.94 75 LEU A N 1
ATOM 575 C CA . LEU A 1 75 ? 21.688 -3.93 7.648 1 96.94 75 LEU A CA 1
ATOM 576 C C . LEU A 1 75 ? 20.516 -4.918 7.688 1 96.94 75 LEU A C 1
ATOM 578 O O . LEU A 1 75 ? 19.594 -4.82 6.887 1 96.94 75 LEU A O 1
ATOM 582 N N . SER A 1 76 ? 20.594 -5.891 8.57 1 96.38 76 SER A N 1
ATOM 583 C CA . SER A 1 76 ? 19.453 -6.773 8.781 1 96.38 76 SER A CA 1
ATOM 584 C C . SER A 1 76 ? 18.25 -6 9.312 1 96.38 76 SER A C 1
ATOM 586 O O . SER A 1 76 ? 18.391 -4.887 9.82 1 96.38 76 SER A O 1
ATOM 588 N N . ALA A 1 77 ? 17.109 -6.578 9.195 1 95.81 77 ALA A N 1
ATOM 589 C CA . ALA A 1 77 ? 15.891 -5.922 9.656 1 95.81 77 ALA A CA 1
ATOM 590 C C . ALA A 1 77 ? 16 -5.539 11.125 1 95.81 77 ALA A C 1
ATOM 592 O O . ALA A 1 77 ? 15.617 -4.434 11.516 1 95.81 77 ALA A O 1
ATOM 593 N N . ASN A 1 78 ? 16.484 -6.449 11.906 1 95.38 78 ASN A N 1
ATOM 594 C CA . ASN A 1 78 ? 16.625 -6.191 13.336 1 95.38 78 ASN A CA 1
ATOM 595 C C . ASN A 1 78 ? 17.641 -5.078 13.602 1 95.38 78 ASN A C 1
ATOM 597 O O . ASN A 1 78 ? 17.422 -4.23 14.469 1 95.38 78 ASN A O 1
ATOM 601 N N . THR A 1 79 ? 18.75 -5.137 12.906 1 96.19 79 THR A N 1
ATOM 602 C CA . THR A 1 79 ? 19.766 -4.109 13.086 1 96.19 79 THR A CA 1
ATOM 603 C C . THR A 1 79 ? 19.234 -2.736 12.695 1 96.19 79 THR A C 1
ATOM 605 O O . THR A 1 79 ? 19.453 -1.753 13.406 1 96.19 79 THR A O 1
ATOM 608 N N . VAL A 1 80 ? 18.609 -2.668 11.562 1 97.44 80 VAL A N 1
ATOM 609 C CA . VAL A 1 80 ? 18.047 -1.407 11.094 1 97.44 80 VAL A CA 1
ATOM 610 C C . VAL A 1 80 ? 17.062 -0.861 12.125 1 97.44 80 VAL A C 1
ATOM 612 O O . VAL A 1 80 ? 17.062 0.335 12.422 1 97.44 80 VAL A O 1
ATOM 615 N N . ALA A 1 81 ? 16.172 -1.725 12.648 1 97.38 81 ALA A N 1
ATOM 616 C CA . ALA A 1 81 ? 15.211 -1.318 13.68 1 97.38 81 ALA A CA 1
ATOM 617 C C . ALA A 1 81 ? 15.922 -0.75 14.898 1 97.38 81 ALA A C 1
ATOM 619 O O . ALA A 1 81 ? 15.5 0.268 15.453 1 97.38 81 ALA A O 1
ATOM 620 N N . GLU A 1 82 ? 16.953 -1.434 15.297 1 96.81 82 GLU A N 1
ATOM 621 C CA . GLU A 1 82 ? 17.734 -0.99 16.453 1 96.81 82 GLU A CA 1
ATOM 622 C C . GLU A 1 82 ? 18.391 0.361 16.188 1 96.81 82 GLU A C 1
ATOM 624 O O . GLU A 1 82 ? 18.375 1.24 17.062 1 96.81 82 GLU A O 1
ATOM 629 N N . ARG A 1 83 ? 19.047 0.478 15.023 1 97.75 83 ARG A N 1
ATOM 630 C CA . ARG A 1 83 ? 19.688 1.741 14.664 1 97.75 83 ARG A CA 1
ATOM 631 C C . ARG A 1 83 ? 18.672 2.885 14.672 1 97.75 83 ARG A C 1
ATOM 633 O O . ARG A 1 83 ? 18.969 3.979 15.164 1 97.75 83 ARG A O 1
ATOM 640 N N . ILE A 1 84 ? 17.5 2.689 14.117 1 97.81 84 ILE A N 1
ATOM 641 C CA . ILE A 1 84 ? 16.469 3.721 14.047 1 97.81 84 ILE A CA 1
ATOM 642 C C . ILE A 1 84 ? 16.016 4.09 15.453 1 97.81 84 ILE A C 1
ATOM 644 O O . ILE A 1 84 ? 15.781 5.266 15.75 1 97.81 84 ILE A O 1
ATOM 648 N N . SER A 1 85 ? 15.867 3.096 16.328 1 97.75 85 SER A N 1
ATOM 649 C CA . SER A 1 85 ? 15.523 3.363 17.719 1 97.75 85 SER A CA 1
ATOM 650 C C . SER A 1 85 ? 16.578 4.234 18.391 1 97.75 85 SER A C 1
ATOM 652 O O . SER A 1 85 ? 16.25 5.152 19.141 1 97.75 85 SER A O 1
ATOM 654 N N . ASP A 1 86 ? 17.844 3.893 18.094 1 97.31 86 ASP A N 1
ATOM 655 C CA . ASP A 1 86 ? 18.938 4.695 18.625 1 97.31 86 ASP A CA 1
ATOM 656 C C . ASP A 1 86 ? 18.859 6.133 18.109 1 97.31 86 ASP A C 1
ATOM 658 O O . ASP A 1 86 ? 19.062 7.078 18.891 1 97.31 86 ASP A O 1
ATOM 662 N N . LEU A 1 87 ? 18.688 6.23 16.875 1 97.94 87 LEU A N 1
ATOM 663 C CA . LEU A 1 87 ? 18.578 7.551 16.266 1 97.94 87 LEU A CA 1
ATOM 664 C C . LEU A 1 87 ? 17.438 8.352 16.875 1 97.94 87 LEU A C 1
ATOM 666 O O . LEU A 1 87 ? 17.609 9.531 17.188 1 97.94 87 LEU A O 1
ATOM 670 N N . SER A 1 88 ? 16.266 7.727 17 1 97.94 88 SER A N 1
ATOM 671 C CA . SER A 1 88 ? 15.102 8.344 17.625 1 97.94 88 SER A CA 1
ATOM 672 C C . SER A 1 88 ? 15.406 8.805 19.031 1 97.94 88 SER A C 1
ATOM 674 O O . SER A 1 88 ? 15.062 9.922 19.422 1 97.94 88 SER A O 1
ATOM 676 N N . GLY A 1 89 ? 16.078 7.91 19.766 1 97.19 89 GLY A N 1
ATOM 677 C CA . GLY A 1 89 ? 16.469 8.258 21.125 1 97.19 89 GLY A CA 1
ATOM 678 C C . GLY A 1 89 ? 17.391 9.461 21.188 1 97.19 89 GLY A C 1
ATOM 679 O O . GLY A 1 89 ? 17.266 10.297 22.094 1 97.19 89 GLY A O 1
ATOM 680 N N . ASN A 1 90 ? 18.297 9.516 20.297 1 97.19 90 ASN A N 1
ATOM 681 C CA . ASN A 1 90 ? 19.234 10.633 20.25 1 97.19 90 ASN A CA 1
ATOM 682 C C . ASN A 1 90 ? 18.516 11.953 19.969 1 97.19 90 ASN A C 1
ATOM 684 O O . ASN A 1 90 ? 18.812 12.969 20.594 1 97.19 90 ASN A O 1
ATOM 688 N N . VAL A 1 91 ? 17.609 11.945 19.062 1 97.19 91 VAL A N 1
ATOM 689 C CA . VAL A 1 91 ? 16.844 13.133 18.719 1 97.19 91 VAL A CA 1
ATOM 690 C C . VAL A 1 91 ? 16.031 13.594 19.938 1 97.19 91 VAL A C 1
ATOM 692 O O . VAL A 1 91 ? 15.984 14.781 20.25 1 97.19 91 VAL A O 1
ATOM 695 N N . TYR A 1 92 ? 15.422 12.656 20.609 1 97.5 92 TYR A N 1
ATOM 696 C CA . TYR A 1 92 ? 14.609 12.984 21.781 1 97.5 92 TYR A CA 1
ATOM 697 C C . TYR A 1 92 ? 15.469 13.539 22.906 1 97.5 92 TYR A C 1
ATOM 699 O O . TYR A 1 92 ? 15.062 14.477 23.609 1 97.5 92 TYR A O 1
ATOM 707 N N . ASP A 1 93 ? 16.641 12.992 23.062 1 96.75 93 ASP A N 1
ATOM 708 C CA . ASP A 1 93 ? 17.562 13.5 24.078 1 96.75 93 ASP A CA 1
ATOM 709 C C . ASP A 1 93 ? 17.969 14.945 23.781 1 96.75 93 ASP A C 1
ATOM 711 O O . ASP A 1 93 ? 18.062 15.766 24.688 1 96.75 93 ASP A O 1
ATOM 715 N N . GLN A 1 94 ? 18.203 15.156 22.531 1 96.81 94 GLN A N 1
ATOM 716 C CA . GLN A 1 94 ? 18.516 16.516 22.125 1 96.81 94 GLN A CA 1
ATOM 717 C C . GLN A 1 94 ? 17.344 17.469 22.406 1 96.81 94 GLN A C 1
ATOM 719 O O . GLN A 1 94 ? 17.562 18.594 22.844 1 96.81 94 GLN A O 1
ATOM 724 N N . LEU A 1 95 ? 16.156 17 22.141 1 96.88 95 LEU A N 1
ATOM 725 C CA . LEU A 1 95 ? 14.961 17.797 22.406 1 96.88 95 LEU A CA 1
ATOM 726 C C . LEU A 1 95 ? 14.836 18.125 23.891 1 96.88 95 LEU A C 1
ATOM 728 O O . LEU A 1 95 ? 14.555 19.266 24.266 1 96.88 95 LEU A O 1
ATOM 732 N N . ARG A 1 96 ? 15.078 17.172 24.703 1 97.12 96 ARG A N 1
ATOM 733 C CA . ARG A 1 96 ? 15.016 17.359 26.156 1 97.12 96 ARG A CA 1
ATOM 734 C C . ARG A 1 96 ? 16.031 18.391 26.625 1 97.12 96 ARG A C 1
ATOM 736 O O . ARG A 1 96 ? 15.727 19.203 27.5 1 97.12 96 ARG A O 1
ATOM 743 N N . GLU A 1 97 ? 17.156 18.344 26 1 95.88 97 GLU A N 1
ATOM 744 C CA . GLU A 1 97 ? 18.203 19.297 26.359 1 95.88 97 GLU A CA 1
ATOM 745 C C . GLU A 1 97 ? 17.812 20.703 25.953 1 95.88 97 GLU A C 1
ATOM 747 O O . GLU A 1 97 ? 18.047 21.656 26.703 1 95.88 97 GLU A O 1
ATOM 752 N N . LYS A 1 98 ? 17.266 20.859 24.844 1 95.12 98 LYS A N 1
ATOM 753 C CA . LYS A 1 98 ? 16.875 22.172 24.344 1 95.12 98 LYS A CA 1
ATOM 754 C C . LYS A 1 98 ? 15.656 22.703 25.094 1 95.12 98 LYS A C 1
ATOM 756 O O . LYS A 1 98 ? 15.523 23.906 25.297 1 95.12 98 LYS A O 1
ATOM 761 N N . ALA A 1 99 ? 14.805 21.844 25.484 1 95.62 99 ALA A N 1
ATOM 762 C CA . ALA A 1 99 ? 13.562 22.188 26.156 1 95.62 99 ALA A CA 1
ATOM 763 C C . ALA A 1 99 ? 13.828 22.953 27.453 1 95.62 99 ALA A C 1
ATOM 765 O O . ALA A 1 99 ? 13.039 23.812 27.859 1 95.62 99 ALA A O 1
ATOM 766 N N . LYS A 1 100 ? 14.992 22.734 28.016 1 93.75 100 LYS A N 1
ATOM 767 C CA . LYS A 1 100 ? 15.375 23.391 29.266 1 93.75 100 LYS A CA 1
ATOM 768 C C . LYS A 1 100 ? 15.562 24.891 29.062 1 93.75 100 LYS A C 1
ATOM 770 O O . LYS A 1 100 ? 15.492 25.656 30.016 1 93.75 100 LYS A O 1
ATOM 775 N N . HIS A 1 101 ? 15.703 25.25 27.859 1 94.12 101 HIS A N 1
ATOM 776 C CA . HIS A 1 101 ? 16.062 26.641 27.594 1 94.12 101 HIS A CA 1
ATOM 777 C C . HIS A 1 101 ? 14.938 27.375 26.859 1 94.12 101 HIS A C 1
ATOM 779 O O . HIS A 1 101 ? 15.148 28.469 26.344 1 94.12 101 HIS A O 1
ATOM 785 N N . PHE A 1 102 ? 13.789 26.797 26.906 1 95.81 102 PHE A N 1
ATOM 786 C CA . PHE A 1 102 ? 12.672 27.453 26.234 1 95.81 102 PHE A CA 1
ATOM 787 C C . PHE A 1 102 ? 12.156 28.625 27.078 1 95.81 102 PHE A C 1
ATOM 789 O O . PHE A 1 102 ? 11.898 28.469 28.266 1 95.81 102 PHE A O 1
ATOM 796 N N . HIS A 1 103 ? 12.07 29.75 26.453 1 94.19 103 HIS A N 1
ATOM 797 C CA . HIS A 1 103 ? 11.383 30.891 27.047 1 94.19 103 HIS A CA 1
ATOM 798 C C . HIS A 1 103 ? 9.875 30.703 27.016 1 94.19 103 HIS A C 1
ATOM 800 O O . HIS A 1 103 ? 9.18 31.047 27.984 1 94.19 103 HIS A O 1
ATOM 806 N N . ALA A 1 104 ? 9.375 30.25 25.953 1 95.25 104 ALA A N 1
ATOM 807 C CA . ALA A 1 104 ? 7.965 29.938 25.734 1 95.25 104 ALA A CA 1
ATOM 808 C C . ALA A 1 104 ? 7.797 28.781 24.75 1 95.25 104 ALA A C 1
ATOM 810 O O . ALA A 1 104 ? 8.617 28.609 23.844 1 95.25 104 ALA A O 1
ATOM 811 N N . TYR A 1 105 ? 6.781 28 24.984 1 97 105 TYR A N 1
ATOM 812 C CA . TYR A 1 105 ? 6.527 26.922 24.016 1 97 105 TYR A CA 1
ATOM 813 C C . TYR A 1 105 ? 5.039 26.594 23.953 1 97 105 TYR A C 1
ATOM 815 O O . TYR A 1 105 ? 4.375 26.5 25 1 97 105 TYR A O 1
ATOM 823 N N . PRO A 1 106 ? 4.461 26.594 22.812 1 97.38 106 PRO A N 1
ATOM 824 C CA . PRO A 1 106 ? 3.131 26.016 22.578 1 97.38 106 PRO A CA 1
ATOM 825 C C . PRO A 1 106 ? 3.184 24.547 22.141 1 97.38 106 PRO A C 1
ATOM 827 O O . PRO A 1 106 ? 4.254 24.047 21.781 1 97.38 106 PRO A O 1
ATOM 830 N N . VAL A 1 107 ? 2.006 23.844 22.266 1 96.81 107 VAL A N 1
ATOM 831 C CA . VAL A 1 107 ? 1.891 22.484 21.75 1 96.81 107 VAL A CA 1
ATOM 832 C C . VAL A 1 107 ? 0.667 22.359 20.844 1 96.81 107 VAL A C 1
ATOM 834 O O . VAL A 1 107 ? -0.29 23.125 20.984 1 96.81 107 VAL A O 1
ATOM 837 N N . THR A 1 108 ? 0.77 21.594 19.891 1 96.25 108 THR A N 1
ATOM 838 C CA . THR A 1 108 ? -0.384 21.219 19.078 1 96.25 108 THR A CA 1
ATOM 839 C C . THR A 1 108 ? -0.611 19.703 19.125 1 96.25 108 THR A C 1
ATOM 841 O O . THR A 1 108 ? 0.344 18.938 19.203 1 96.25 108 THR A O 1
ATOM 844 N N . LEU A 1 109 ? -1.83 19.312 19.219 1 94.56 109 LEU A N 1
ATOM 845 C CA . LEU A 1 109 ? -2.119 17.891 19.281 1 94.56 109 LEU A CA 1
ATOM 846 C C . LEU A 1 109 ? -3.322 17.531 18.422 1 94.56 109 LEU A C 1
ATOM 848 O O . LEU A 1 109 ? -4.207 18.375 18.203 1 94.56 109 LEU A O 1
ATOM 852 N N . ASP A 1 110 ? -3.314 16.438 17.859 1 92.25 110 ASP A N 1
ATOM 853 C CA . ASP A 1 110 ? -4.367 15.852 17.031 1 92.25 110 ASP A CA 1
ATOM 854 C C . ASP A 1 110 ? -4.305 14.32 17.078 1 92.25 110 ASP A C 1
ATOM 856 O O . ASP A 1 110 ? -3.301 13.75 17.516 1 92.25 110 ASP A O 1
ATOM 860 N N . GLU A 1 111 ? -5.441 13.734 16.812 1 91.06 111 GLU A N 1
ATOM 861 C CA . GLU A 1 111 ? -5.523 12.281 16.844 1 91.06 111 GLU A CA 1
ATOM 862 C C . GLU A 1 111 ? -5.984 11.719 15.508 1 91.06 111 GLU A C 1
ATOM 864 O O . GLU A 1 111 ? -6.785 12.336 14.805 1 91.06 111 GLU A O 1
ATOM 869 N N . SER A 1 112 ? -5.43 10.625 15.117 1 87.75 112 SER A N 1
ATOM 870 C CA . SER A 1 112 ? -5.855 9.891 13.93 1 87.75 112 SER A CA 1
ATOM 871 C C . SER A 1 112 ? -5.762 8.383 14.141 1 87.75 112 SER A C 1
ATOM 873 O O . SER A 1 112 ? -4.965 7.918 14.953 1 87.75 112 SER A O 1
ATOM 875 N N . THR A 1 113 ? -6.539 7.641 13.477 1 85.88 113 THR A N 1
ATOM 876 C CA . THR A 1 113 ? -6.551 6.188 13.617 1 85.88 113 THR A CA 1
ATOM 877 C C . THR A 1 113 ? -5.641 5.539 12.578 1 85.88 113 THR A C 1
ATOM 879 O O . THR A 1 113 ? -5.672 5.902 11.398 1 85.88 113 THR A O 1
ATOM 882 N N . ASP A 1 114 ? -4.863 4.656 12.977 1 87.38 114 ASP A N 1
ATOM 883 C CA . ASP A 1 114 ? -3.975 3.977 12.039 1 87.38 114 ASP A CA 1
ATOM 884 C C . ASP A 1 114 ? -4.66 2.762 11.414 1 87.38 114 ASP A C 1
ATOM 886 O O . ASP A 1 114 ? -5.859 2.557 11.602 1 87.38 114 ASP A O 1
ATOM 890 N N . VAL A 1 115 ? -3.957 1.961 10.633 1 82.44 115 VAL A N 1
ATOM 891 C CA . VAL A 1 115 ? -4.512 0.885 9.82 1 82.44 115 VAL A CA 1
ATOM 892 C C . VAL A 1 115 ? -5.062 -0.216 10.719 1 82.44 115 VAL A C 1
ATOM 894 O O . VAL A 1 115 ? -5.953 -0.97 10.32 1 82.44 115 VAL A O 1
ATOM 897 N N . THR A 1 116 ? -4.602 -0.366 11.938 1 78.31 116 THR A N 1
ATOM 898 C CA . THR A 1 116 ? -5.078 -1.38 12.867 1 78.31 116 THR A CA 1
ATOM 899 C C . THR A 1 116 ? -6.203 -0.827 13.742 1 78.31 116 THR A C 1
ATOM 901 O O . THR A 1 116 ? -6.539 -1.41 14.773 1 78.31 116 THR A O 1
ATOM 904 N N . ASP A 1 117 ? -6.617 0.41 13.477 1 78.12 117 ASP A N 1
ATOM 905 C CA . ASP A 1 117 ? -7.738 1.072 14.141 1 78.12 117 ASP A CA 1
ATOM 906 C C . ASP A 1 117 ? -7.336 1.584 15.516 1 78.12 117 ASP A C 1
ATOM 908 O O . ASP A 1 117 ? -8.188 1.765 16.391 1 78.12 117 ASP A O 1
ATOM 912 N N . THR A 1 118 ? -6.148 1.707 15.727 1 84.5 118 THR A N 1
ATOM 913 C CA . THR A 1 118 ? -5.656 2.326 16.953 1 84.5 118 THR A CA 1
ATOM 914 C C . THR A 1 118 ? -5.535 3.84 16.781 1 84.5 118 THR A C 1
ATOM 916 O O . THR A 1 118 ? -4.938 4.316 15.82 1 84.5 118 THR A O 1
ATOM 919 N N . ALA A 1 119 ? -6.148 4.523 17.734 1 88.38 119 ALA A N 1
ATOM 920 C CA . ALA A 1 119 ? -6.012 5.98 17.703 1 88.38 119 ALA A CA 1
ATOM 921 C C . ALA A 1 119 ? -4.609 6.406 18.125 1 88.38 119 ALA A C 1
ATOM 923 O O . ALA A 1 119 ? -4.086 5.934 19.141 1 88.38 119 ALA A O 1
ATOM 924 N N . GLN A 1 120 ? -3.959 7.184 17.312 1 93.25 120 GLN A N 1
ATOM 925 C CA . GLN A 1 120 ? -2.637 7.73 17.594 1 93.25 120 GLN A CA 1
ATOM 926 C C . GLN A 1 120 ? -2.717 9.219 17.922 1 93.25 120 GLN A C 1
ATOM 928 O O . GLN A 1 120 ? -3.17 10.016 17.094 1 93.25 120 GLN A O 1
ATOM 933 N N . LEU A 1 121 ? -2.291 9.586 19.078 1 95.19 121 LEU A N 1
ATOM 934 C CA . LEU A 1 121 ? -2.242 10.984 19.484 1 95.19 121 LEU A CA 1
ATOM 935 C C . LEU A 1 121 ? -0.878 11.594 19.172 1 95.19 121 LEU A C 1
ATOM 937 O O . LEU A 1 121 ? 0.146 11.117 19.672 1 95.19 121 LEU A O 1
ATOM 941 N N . ALA A 1 122 ? -0.868 12.578 18.344 1 96.5 122 ALA A N 1
ATOM 942 C CA . ALA A 1 122 ? 0.367 13.273 18 1 96.5 122 ALA A CA 1
ATOM 943 C C . ALA A 1 122 ? 0.474 14.602 18.75 1 96.5 122 ALA A C 1
ATOM 945 O O . ALA A 1 122 ? -0.494 15.359 18.812 1 96.5 122 ALA A O 1
ATOM 946 N N . ILE A 1 123 ? 1.627 14.867 19.328 1 97.38 123 ILE A N 1
ATOM 947 C CA . ILE A 1 123 ? 1.884 16.125 20.016 1 97.38 123 ILE A CA 1
ATOM 948 C C . ILE A 1 123 ? 3.156 16.766 19.469 1 97.38 123 ILE A C 1
ATOM 950 O O . ILE A 1 123 ? 4.215 16.141 19.453 1 97.38 123 ILE A O 1
ATOM 954 N N . TYR A 1 124 ? 3.088 17.969 18.984 1 97.5 124 TYR A N 1
ATOM 955 C CA . TYR A 1 124 ? 4.234 18.75 18.531 1 97.5 124 TYR A CA 1
ATOM 956 C C . TYR A 1 124 ? 4.512 19.906 19.469 1 97.5 124 TYR A C 1
ATOM 958 O O . TYR A 1 124 ? 3.602 20.406 20.141 1 97.5 124 TYR A O 1
ATOM 966 N N . VAL A 1 125 ? 5.715 20.297 19.531 1 97.56 125 VAL A N 1
ATOM 967 C CA . VAL A 1 125 ? 6.121 21.453 20.328 1 97.56 125 VAL A CA 1
ATOM 968 C C . VAL A 1 125 ? 6.941 22.406 19.469 1 97.56 125 VAL A C 1
ATOM 970 O O . VAL A 1 125 ? 7.641 21.984 18.547 1 97.56 125 VAL A O 1
ATOM 973 N N . ARG A 1 126 ? 6.793 23.641 19.656 1 96.31 126 ARG A N 1
ATOM 974 C CA . ARG A 1 126 ? 7.586 24.703 19.047 1 96.31 126 ARG A CA 1
ATOM 975 C C . ARG A 1 126 ? 8.156 25.641 20.094 1 96.31 126 ARG A C 1
ATOM 977 O O . ARG A 1 126 ? 7.488 26.594 20.516 1 96.31 126 ARG A O 1
ATOM 984 N N . GLY A 1 127 ? 9.391 25.453 20.453 1 95.19 127 GLY A N 1
ATOM 985 C CA . GLY A 1 127 ? 10.008 26.266 21.5 1 95.19 127 GLY A CA 1
ATOM 986 C C . GLY A 1 127 ? 10.867 27.391 20.969 1 95.19 127 GLY A C 1
ATOM 987 O O . GLY A 1 127 ? 11.469 27.266 19.891 1 95.19 127 GLY A O 1
ATOM 988 N N . VAL A 1 128 ? 10.859 28.484 21.719 1 94.25 128 VAL A N 1
ATOM 989 C CA . VAL A 1 128 ? 11.75 29.609 21.406 1 94.25 128 VAL A CA 1
ATOM 990 C C . VAL A 1 128 ? 12.656 29.891 22.609 1 94.25 128 VAL A C 1
ATOM 992 O O . VAL A 1 128 ? 12.203 29.828 23.766 1 94.25 128 VAL A O 1
ATOM 995 N N . ASP A 1 129 ? 13.898 30.062 22.297 1 92.44 129 ASP A N 1
ATOM 996 C CA . ASP A 1 129 ? 14.812 30.359 23.391 1 92.44 129 ASP A CA 1
ATOM 997 C C . ASP A 1 129 ? 15.094 31.859 23.484 1 92.44 129 ASP A C 1
ATOM 999 O O . ASP A 1 129 ? 14.445 32.656 22.812 1 92.44 129 ASP A O 1
ATOM 1003 N N . ASP A 1 130 ? 16 32.188 24.344 1 89 130 ASP A N 1
ATOM 1004 C CA . ASP A 1 130 ? 16.281 33.594 24.625 1 89 130 ASP A CA 1
ATOM 1005 C C . ASP A 1 130 ? 16.984 34.25 23.438 1 89 130 ASP A C 1
ATOM 1007 O O . ASP A 1 130 ? 16.953 35.5 23.312 1 89 130 ASP A O 1
ATOM 1011 N N . ASN A 1 131 ? 17.531 33.469 22.578 1 85.56 131 ASN A N 1
ATOM 1012 C CA . ASN A 1 131 ? 18.219 34 21.391 1 85.56 131 ASN A CA 1
ATOM 1013 C C . ASN A 1 131 ? 17.312 33.969 20.172 1 85.56 131 ASN A C 1
ATOM 1015 O O . ASN A 1 131 ? 17.781 34.125 19.047 1 85.56 131 ASN A O 1
ATOM 1019 N N . PHE A 1 132 ? 16.031 33.75 20.359 1 88.31 132 PHE A N 1
ATOM 1020 C CA . PHE A 1 132 ? 15.008 33.75 19.312 1 88.31 132 PHE A CA 1
ATOM 1021 C C . PHE A 1 132 ? 15.227 32.594 18.344 1 88.31 132 PHE A C 1
ATOM 1023 O O . PHE A 1 132 ? 14.891 32.719 17.156 1 88.31 132 PHE A O 1
ATOM 1030 N N . GLU A 1 133 ? 15.883 31.562 18.812 1 87.88 133 GLU A N 1
ATOM 1031 C CA . GLU A 1 133 ? 15.961 30.328 18.031 1 87.88 133 GLU A CA 1
ATOM 1032 C C . GLU A 1 133 ? 14.711 29.484 18.219 1 87.88 133 GLU A C 1
ATOM 1034 O O . GLU A 1 133 ? 14.367 29.109 19.344 1 87.88 133 GLU A O 1
ATOM 1039 N N . VAL A 1 134 ? 14.102 29.297 17.125 1 90.94 134 VAL A N 1
ATOM 1040 C CA . VAL A 1 134 ? 12.844 28.562 17.188 1 90.94 134 VAL A CA 1
ATOM 1041 C C . VAL A 1 134 ? 13.094 27.109 16.797 1 90.94 134 VAL A C 1
ATOM 1043 O O . VAL A 1 134 ? 13.797 26.828 15.836 1 90.94 134 VAL A O 1
ATOM 1046 N N . MET A 1 135 ? 12.562 26.219 17.594 1 93.06 135 MET A N 1
ATOM 1047 C CA . MET A 1 135 ? 12.648 24.781 17.328 1 93.06 135 MET A CA 1
ATOM 1048 C C . MET A 1 135 ? 11.266 24.156 17.219 1 93.06 135 MET A C 1
ATOM 1050 O O . MET A 1 135 ? 10.422 24.359 18.109 1 93.06 135 MET A O 1
ATOM 1054 N N . GLU A 1 136 ? 11.023 23.594 16.188 1 94.5 136 GLU A N 1
ATOM 1055 C CA . GLU A 1 136 ? 9.773 22.875 15.953 1 94.5 136 GLU A CA 1
ATOM 1056 C C . GLU A 1 136 ? 10.023 21.375 15.805 1 94.5 136 GLU A C 1
ATOM 1058 O O . GLU A 1 136 ? 10.773 20.953 14.93 1 94.5 136 GLU A O 1
ATOM 1063 N N . GLU A 1 137 ? 9.461 20.531 16.703 1 96.06 137 GLU A N 1
ATOM 1064 C CA . GLU A 1 137 ? 9.773 19.094 16.688 1 96.06 137 GLU A CA 1
ATOM 1065 C C . GLU A 1 137 ? 8.594 18.281 17.203 1 96.06 137 GLU A C 1
ATOM 1067 O O . GLU A 1 137 ? 7.738 18.781 17.922 1 96.06 137 GLU A O 1
ATOM 1072 N N . LEU A 1 138 ? 8.57 17.047 16.812 1 97.38 138 LEU A N 1
ATOM 1073 C CA . LEU A 1 138 ? 7.633 16.078 17.359 1 97.38 138 LEU A CA 1
ATOM 1074 C C . LEU A 1 138 ? 7.98 15.742 18.812 1 97.38 138 LEU A C 1
ATOM 1076 O O . LEU A 1 138 ? 9.102 15.32 19.109 1 97.38 138 LEU A O 1
ATOM 1080 N N . LEU A 1 139 ? 7.074 16.078 19.656 1 97.44 139 LEU A N 1
ATOM 1081 C CA . LEU A 1 139 ? 7.277 15.711 21.047 1 97.44 139 LEU A CA 1
ATOM 1082 C C . LEU A 1 139 ? 7.098 14.211 21.25 1 97.44 139 LEU A C 1
ATOM 1084 O O . LEU A 1 139 ? 7.965 13.555 21.828 1 97.44 139 LEU A O 1
ATOM 1088 N N . THR A 1 140 ? 5.941 13.695 20.766 1 96.75 140 THR A N 1
ATOM 1089 C CA . THR A 1 140 ? 5.719 12.266 20.906 1 96.75 140 THR A CA 1
ATOM 1090 C C . THR A 1 140 ? 4.48 11.836 20.125 1 96.75 140 THR A C 1
ATOM 1092 O O . THR A 1 140 ? 3.707 12.672 19.656 1 96.75 140 THR A O 1
ATOM 1095 N N . VAL A 1 141 ? 4.387 10.617 19.859 1 96.69 141 VAL A N 1
ATOM 1096 C CA . VAL A 1 141 ? 3.201 9.938 19.344 1 96.69 141 VAL A CA 1
ATOM 1097 C C . VAL A 1 141 ? 2.768 8.844 20.328 1 96.69 141 VAL A C 1
ATOM 1099 O O . VAL A 1 141 ? 3.568 7.988 20.703 1 96.69 141 VAL A O 1
ATOM 1102 N N . ILE A 1 142 ? 1.492 8.875 20.672 1 95.75 142 ILE A N 1
ATOM 1103 C CA . ILE A 1 142 ? 1.032 7.988 21.734 1 95.75 142 ILE A CA 1
ATOM 1104 C C . ILE A 1 142 ? -0.137 7.148 21.234 1 95.75 142 ILE A C 1
ATOM 1106 O O . ILE A 1 142 ? -1.154 7.688 20.781 1 95.75 142 ILE A O 1
ATOM 1110 N N . PRO A 1 143 ? 0.056 5.809 21.219 1 93 143 PRO A N 1
ATOM 1111 C CA . PRO A 1 143 ? -1.099 4.957 20.922 1 93 143 PRO A CA 1
ATOM 1112 C C . PRO A 1 143 ? -2.158 4.996 22.016 1 93 143 PRO A C 1
ATOM 1114 O O . PRO A 1 143 ? -1.842 4.781 23.188 1 93 143 PRO A O 1
ATOM 1117 N N . MET A 1 144 ? -3.352 5.32 21.578 1 88.75 144 MET A N 1
ATOM 1118 C CA . MET A 1 144 ? -4.461 5.363 22.531 1 88.75 144 MET A CA 1
ATOM 1119 C C . MET A 1 144 ? -5.234 4.051 22.516 1 88.75 144 MET A C 1
ATOM 1121 O O . MET A 1 144 ? -6.195 3.895 21.766 1 88.75 144 MET A O 1
ATOM 1125 N N . HIS A 1 145 ? -4.926 3.018 23.25 1 78.06 145 HIS A N 1
ATOM 1126 C CA . HIS A 1 145 ? -5.496 1.677 23.234 1 78.06 145 HIS A CA 1
ATOM 1127 C C . HIS A 1 145 ? -6.871 1.659 23.906 1 78.06 145 HIS A C 1
ATOM 1129 O O . HIS A 1 145 ? -7.691 0.781 23.625 1 78.06 145 HIS A O 1
ATOM 1135 N N . GLY A 1 146 ? -7.199 2.604 24.703 1 72.44 146 GLY A N 1
ATOM 1136 C CA . GLY A 1 146 ? -8.516 2.668 25.312 1 72.44 146 GLY A CA 1
ATOM 1137 C C . GLY A 1 146 ? -9.398 3.748 24.719 1 72.44 146 GLY A C 1
ATOM 1138 O O . GLY A 1 146 ? -9.406 3.949 23.516 1 72.44 146 GLY A O 1
ATOM 1139 N N . GLN A 1 147 ? -10.25 4.258 25.5 1 73.31 147 GLN A N 1
ATOM 1140 C CA . GLN A 1 147 ? -11.117 5.348 25.062 1 73.31 147 GLN A CA 1
ATOM 1141 C C . GLN A 1 147 ? -10.328 6.648 24.906 1 73.31 147 GLN A C 1
ATOM 1143 O O . GLN A 1 147 ? -9.406 6.914 25.688 1 73.31 147 GLN A O 1
ATOM 1148 N N . THR A 1 148 ? -10.625 7.273 23.875 1 79.06 148 THR A N 1
ATOM 1149 C CA . THR A 1 148 ? -9.984 8.562 23.641 1 79.06 148 THR A CA 1
ATOM 1150 C C . THR A 1 148 ? -10.773 9.688 24.297 1 79.06 148 THR A C 1
ATOM 1152 O O . THR A 1 148 ? -11.195 10.633 23.609 1 79.06 148 THR A O 1
ATOM 1155 N N . THR A 1 149 ? -10.852 9.562 25.625 1 85 149 THR A N 1
ATOM 1156 C CA . THR A 1 149 ? -11.57 10.602 26.359 1 85 149 THR A CA 1
ATOM 1157 C C . THR A 1 149 ? -10.688 11.828 26.562 1 85 149 THR A C 1
ATOM 1159 O O . THR A 1 149 ? -9.461 11.742 26.469 1 85 149 THR A O 1
ATOM 1162 N N . ALA A 1 150 ? -11.328 12.898 26.859 1 89 150 ALA A N 1
ATOM 1163 C CA . ALA A 1 150 ? -10.609 14.141 27.125 1 89 150 ALA A CA 1
ATOM 1164 C C . ALA A 1 150 ? -9.648 13.969 28.312 1 89 150 ALA A C 1
ATOM 1166 O O . ALA A 1 150 ? -8.531 14.492 28.281 1 89 150 ALA A O 1
ATOM 1167 N N . GLN A 1 151 ? -10.094 13.227 29.266 1 90.69 151 GLN A N 1
ATOM 1168 C CA . GLN A 1 151 ? -9.273 13.008 30.453 1 90.69 151 GLN A CA 1
ATOM 1169 C C . GLN A 1 151 ? -8 12.227 30.125 1 90.69 151 GLN A C 1
ATOM 1171 O O . GLN A 1 151 ? -6.922 12.547 30.609 1 90.69 151 GLN A O 1
ATOM 1176 N N . GLU A 1 152 ? -8.195 11.25 29.328 1 90.44 152 GLU A N 1
ATOM 1177 C CA . GLU A 1 152 ? -7.047 10.438 28.953 1 90.44 152 GLU A CA 1
ATOM 1178 C C . GLU A 1 152 ? -6.066 11.234 28.094 1 90.44 152 GLU A C 1
ATOM 1180 O O . GLU A 1 152 ? -4.852 11.133 28.281 1 90.44 152 GLU A O 1
ATOM 1185 N N . ILE A 1 153 ? -6.582 11.984 27.141 1 93 153 ILE A N 1
ATOM 1186 C CA . ILE A 1 153 ? -5.746 12.82 26.297 1 93 153 ILE A CA 1
ATOM 1187 C C . ILE A 1 153 ? -4.969 13.82 27.141 1 93 153 ILE A C 1
ATOM 1189 O O . ILE A 1 153 ? -3.766 14.008 26.953 1 93 153 ILE A O 1
ATOM 1193 N N . PHE A 1 154 ? -5.672 14.422 28.109 1 94 154 PHE A N 1
ATOM 1194 C CA . PHE A 1 154 ? -5.039 15.398 28.984 1 94 154 PHE A CA 1
ATOM 1195 C C . PHE A 1 154 ? -3.943 14.75 29.812 1 94 154 PHE A C 1
ATOM 1197 O O . PHE A 1 154 ? -2.867 15.32 30 1 94 154 PHE A O 1
ATOM 1204 N N . ARG A 1 155 ? -4.223 13.586 30.297 1 94.44 155 ARG A N 1
ATOM 1205 C CA . ARG A 1 155 ? -3.217 12.859 31.062 1 94.44 155 ARG A CA 1
ATOM 1206 C C . ARG A 1 155 ? -1.973 12.586 30.219 1 94.44 155 ARG A C 1
ATOM 1208 O O . ARG A 1 155 ? -0.848 12.773 30.703 1 94.44 155 ARG A O 1
ATOM 1215 N N . GLN A 1 156 ? -2.197 12.164 29.031 1 94.88 156 GLN A N 1
ATOM 1216 C CA . GLN A 1 156 ? -1.083 11.883 28.125 1 94.88 156 GLN A CA 1
ATOM 1217 C C . GLN A 1 156 ? -0.295 13.148 27.812 1 94.88 156 GLN A C 1
ATOM 1219 O O . GLN A 1 156 ? 0.931 13.117 27.703 1 94.88 156 GLN A O 1
ATOM 1224 N N . LEU A 1 157 ? -0.976 14.242 27.656 1 95.56 157 LEU A N 1
ATOM 1225 C CA . LEU A 1 157 ? -0.322 15.531 27.406 1 95.56 157 LEU A CA 1
ATOM 1226 C C . LEU A 1 157 ? 0.57 15.906 28.594 1 95.56 157 LEU A C 1
ATOM 1228 O O . LEU A 1 157 ? 1.721 16.312 28.406 1 95.56 157 LEU A O 1
ATOM 1232 N N . CYS A 1 158 ? 0.055 15.75 29.797 1 96.25 158 CYS A N 1
ATOM 1233 C CA . CYS A 1 158 ? 0.817 16.078 31 1 96.25 158 CYS A CA 1
ATOM 1234 C C . CYS A 1 158 ? 2.064 15.211 31.109 1 96.25 158 CYS A C 1
ATOM 1236 O O . CYS A 1 158 ? 3.15 15.711 31.406 1 96.25 158 CYS A O 1
ATOM 1238 N N . ASP A 1 159 ? 1.853 13.961 30.797 1 96.69 159 ASP A N 1
ATOM 1239 C CA . ASP A 1 159 ? 2.98 13.039 30.859 1 96.69 159 ASP A CA 1
ATOM 1240 C C . ASP A 1 159 ? 4.043 13.406 29.828 1 96.69 159 ASP A C 1
ATOM 1242 O O . ASP A 1 159 ? 5.242 13.336 30.109 1 96.69 159 ASP A O 1
ATOM 1246 N N . ALA A 1 160 ? 3.604 13.75 28.656 1 97.19 160 ALA A N 1
ATOM 1247 C CA . ALA A 1 160 ? 4.531 14.109 27.594 1 97.19 160 ALA A CA 1
ATOM 1248 C C . ALA A 1 160 ? 5.344 15.344 27.969 1 97.19 160 ALA A C 1
ATOM 1250 O O . ALA A 1 160 ? 6.547 15.406 27.703 1 97.19 160 ALA A O 1
ATOM 1251 N N . ILE A 1 161 ? 4.676 16.328 28.578 1 96.81 161 ILE A N 1
ATOM 1252 C CA . ILE A 1 161 ? 5.332 17.562 28.984 1 96.81 161 ILE A CA 1
ATOM 1253 C C . ILE A 1 161 ? 6.348 17.266 30.094 1 96.81 161 ILE A C 1
ATOM 1255 O O . ILE A 1 161 ? 7.484 17.734 30.047 1 96.81 161 ILE A O 1
ATOM 1259 N N . ALA A 1 162 ? 5.957 16.438 30.984 1 96.44 162 ALA A N 1
ATOM 1260 C CA . ALA A 1 162 ? 6.828 16.062 32.094 1 96.44 162 ALA A CA 1
ATOM 1261 C C . ALA A 1 162 ? 8.039 15.273 31.609 1 96.44 162 ALA A C 1
ATOM 1263 O O . ALA A 1 162 ? 9.164 15.531 32.031 1 96.44 162 ALA A O 1
ATOM 1264 N N . ASP A 1 163 ? 7.793 14.328 30.781 1 96.56 163 ASP A N 1
ATOM 1265 C CA . ASP A 1 163 ? 8.852 13.461 30.281 1 96.56 163 ASP A CA 1
ATOM 1266 C C . ASP A 1 163 ? 9.898 14.258 29.516 1 96.56 163 ASP A C 1
ATOM 1268 O O . ASP A 1 163 ? 11.086 13.93 29.547 1 96.56 163 ASP A O 1
ATOM 1272 N N . ALA A 1 164 ? 9.461 15.289 28.797 1 96.94 164 ALA A N 1
ATOM 1273 C CA . ALA A 1 164 ? 10.367 16.094 27.984 1 96.94 164 ALA A CA 1
ATOM 1274 C C . ALA A 1 164 ? 11.094 17.125 28.844 1 96.94 164 ALA A C 1
ATOM 1276 O O . ALA A 1 164 ? 12.039 17.766 28.375 1 96.94 164 ALA A O 1
ATOM 1277 N N . GLY A 1 165 ? 10.688 17.312 30.047 1 95.88 165 GLY A N 1
ATOM 1278 C CA . GLY A 1 165 ? 11.305 18.281 30.938 1 95.88 165 GLY A CA 1
ATOM 1279 C C . GLY A 1 165 ? 10.852 19.703 30.656 1 95.88 165 GLY A C 1
ATOM 1280 O O . GLY A 1 165 ? 11.578 20.656 30.938 1 95.88 165 GLY A O 1
ATOM 1281 N N . LEU A 1 166 ? 9.742 19.859 30.078 1 96.81 166 LEU A N 1
ATOM 1282 C CA . LEU A 1 166 ? 9.18 21.172 29.797 1 96.81 166 LEU A CA 1
ATOM 1283 C C . LEU A 1 166 ? 8.555 21.766 31.047 1 96.81 166 LEU A C 1
ATOM 1285 O O . LEU A 1 166 ? 7.938 21.062 31.844 1 96.81 166 LEU A O 1
ATOM 1289 N N . LEU A 1 167 ? 8.688 23.031 31.188 1 94.62 167 LEU A N 1
ATOM 1290 C CA . LEU A 1 167 ? 8.156 23.719 32.344 1 94.62 167 LEU A CA 1
ATOM 1291 C C . LEU A 1 167 ? 6.805 24.359 32.062 1 94.62 167 LEU A C 1
ATOM 1293 O O . LEU A 1 167 ? 6.645 25.016 31.031 1 94.62 167 LEU A O 1
ATOM 1297 N N . TRP A 1 168 ? 5.879 24.188 32.938 1 94.31 168 TRP A N 1
ATOM 1298 C CA . TRP A 1 168 ? 4.543 24.75 32.781 1 94.31 168 TRP A CA 1
ATOM 1299 C C . TRP A 1 168 ? 4.59 26.281 32.75 1 94.31 168 TRP A C 1
ATOM 1301 O O . TRP A 1 168 ? 3.787 26.922 32.062 1 94.31 168 TRP A O 1
ATOM 1311 N N . LYS A 1 169 ? 5.5 26.844 33.406 1 91.88 169 LYS A N 1
ATOM 1312 C CA . LYS A 1 169 ? 5.625 28.312 33.469 1 91.88 169 LYS A CA 1
ATOM 1313 C C . LYS A 1 169 ? 5.891 28.891 32.094 1 91.88 169 LYS A C 1
ATOM 1315 O O . LYS A 1 169 ? 5.566 30.062 31.844 1 91.88 169 LYS A O 1
ATOM 1320 N N . SER A 1 170 ? 6.508 28.094 31.25 1 94.19 170 SER A N 1
ATOM 1321 C CA . SER A 1 170 ? 6.855 28.562 29.906 1 94.19 170 SER A CA 1
ATOM 1322 C C . SER A 1 170 ? 5.793 28.156 28.891 1 94.19 170 SER A C 1
ATOM 1324 O O . SER A 1 170 ? 5.953 28.391 27.688 1 94.19 170 SER A O 1
ATOM 1326 N N . TYR A 1 171 ? 4.711 27.531 29.391 1 95.56 171 TYR A N 1
ATOM 1327 C CA . TYR A 1 171 ? 3.648 27.078 28.516 1 95.56 171 TYR A CA 1
ATOM 1328 C C . TYR A 1 171 ? 2.912 28.25 27.891 1 95.56 171 TYR A C 1
ATOM 1330 O O . TYR A 1 171 ? 2.4 29.125 28.594 1 95.56 171 TYR A O 1
ATOM 1338 N N . ALA A 1 172 ? 2.838 28.297 26.578 1 94.56 172 ALA A N 1
ATOM 1339 C CA . ALA A 1 172 ? 2.322 29.484 25.906 1 94.56 172 ALA A CA 1
ATOM 1340 C C . ALA A 1 172 ? 0.913 29.25 25.375 1 94.56 172 ALA A C 1
ATOM 1342 O O . ALA A 1 172 ? 0.05 30.125 25.469 1 94.56 172 ALA A O 1
ATOM 1343 N N . ALA A 1 173 ? 0.766 28.094 24.703 1 94.88 173 ALA A N 1
ATOM 1344 C CA . ALA A 1 173 ? -0.52 27.922 24.031 1 94.88 173 ALA A CA 1
ATOM 1345 C C . ALA A 1 173 ? -0.747 26.469 23.625 1 94.88 173 ALA A C 1
ATOM 1347 O O . ALA A 1 173 ? 0.192 25.672 23.609 1 94.88 173 ALA A O 1
ATOM 1348 N N . ILE A 1 174 ? -1.995 26.172 23.312 1 94.06 174 ILE A N 1
ATOM 1349 C CA . ILE A 1 174 ? -2.375 24.875 22.75 1 94.06 174 ILE A CA 1
ATOM 1350 C C . ILE A 1 174 ? -3.25 25.078 21.516 1 94.06 174 ILE A C 1
ATOM 1352 O O . ILE A 1 174 ? -4.066 26 21.484 1 94.06 174 ILE A O 1
ATOM 1356 N N . ILE A 1 175 ? -2.982 24.359 20.531 1 93.75 175 ILE A N 1
ATOM 1357 C CA . ILE A 1 175 ? -3.803 24.375 19.328 1 93.75 175 ILE A CA 1
ATOM 1358 C C . ILE A 1 175 ? -4.344 22.969 19.062 1 93.75 175 ILE A C 1
ATOM 1360 O O . ILE A 1 175 ? -3.588 22 19.062 1 93.75 175 ILE A O 1
ATOM 1364 N N . THR A 1 176 ? -5.566 22.719 18.922 1 91 176 THR A N 1
ATOM 1365 C CA . THR A 1 176 ? -6.195 21.438 18.688 1 91 176 THR A CA 1
ATOM 1366 C C . THR A 1 176 ? -7.25 21.531 17.594 1 91 176 THR A C 1
ATOM 1368 O O . THR A 1 176 ? -7.523 22.625 17.078 1 91 176 THR A O 1
ATOM 1371 N N . ASN A 1 177 ? -7.648 20.344 17.422 1 82.56 177 ASN A N 1
ATOM 1372 C CA . ASN A 1 177 ? -8.742 20.344 16.453 1 82.56 177 ASN A CA 1
ATOM 1373 C C . ASN A 1 177 ? -10.086 20.609 17.141 1 82.56 177 ASN A C 1
ATOM 1375 O O . ASN A 1 177 ? -10.18 20.609 18.359 1 82.56 177 ASN A O 1
ATOM 1379 N N . GLY A 1 178 ? -11.023 21.203 16.734 1 69.44 178 GLY A N 1
ATOM 1380 C CA . GLY A 1 178 ? -12.305 21.609 17.281 1 69.44 178 GLY A CA 1
ATOM 1381 C C . GLY A 1 178 ? -13.227 20.438 17.594 1 69.44 178 GLY A C 1
ATOM 1382 O O . GLY A 1 178 ? -14.43 20.625 17.781 1 69.44 178 GLY A O 1
ATOM 1383 N N . ALA A 1 179 ? -12.547 19.219 17.812 1 76.19 179 ALA A N 1
ATOM 1384 C CA . ALA A 1 179 ? -13.391 18.062 18.141 1 76.19 179 ALA A CA 1
ATOM 1385 C C . ALA A 1 179 ? -13.953 18.188 19.547 1 76.19 179 ALA A C 1
ATOM 1387 O O . ALA A 1 179 ? -13.367 18.844 20.406 1 76.19 179 ALA A O 1
ATOM 1388 N N . PRO A 1 180 ? -15.055 17.594 19.781 1 74 180 PRO A N 1
ATOM 1389 C CA . PRO A 1 180 ? -15.719 17.719 21.078 1 74 180 PRO A CA 1
ATOM 1390 C C . PRO A 1 180 ? -14.836 17.281 22.25 1 74 180 PRO A C 1
ATOM 1392 O O . PRO A 1 180 ? -14.875 17.875 23.328 1 74 180 PRO A O 1
ATOM 1395 N N . SER A 1 181 ? -14.109 16.297 22.094 1 77.62 181 SER A N 1
ATOM 1396 C CA . SER A 1 181 ? -13.219 15.844 23.156 1 77.62 181 SER A CA 1
ATOM 1397 C C . SER A 1 181 ? -12.195 16.922 23.516 1 77.62 181 SER A C 1
ATOM 1399 O O . SER A 1 181 ? -11.719 16.953 24.656 1 77.62 181 SER A O 1
ATOM 1401 N N . MET A 1 182 ? -11.984 17.734 22.609 1 78.94 182 MET A N 1
ATOM 1402 C CA . MET A 1 182 ? -10.984 18.766 22.812 1 78.94 182 MET A CA 1
ATOM 1403 C C . MET A 1 182 ? -11.609 20.031 23.406 1 78.94 182 MET A C 1
ATOM 1405 O O . MET A 1 182 ? -11.031 20.656 24.297 1 78.94 182 MET A O 1
ATOM 1409 N N . THR A 1 183 ? -12.82 20.359 22.938 1 75.06 183 THR A N 1
ATOM 1410 C CA . THR A 1 183 ? -13.336 21.688 23.219 1 75.06 183 THR A CA 1
ATOM 1411 C C . THR A 1 183 ? -14.477 21.625 24.234 1 75.06 183 THR A C 1
ATOM 1413 O O . THR A 1 183 ? -15.031 22.656 24.609 1 75.06 183 THR A O 1
ATOM 1416 N N . GLY A 1 184 ? -14.758 20.484 24.734 1 70.88 184 GLY A N 1
ATOM 1417 C CA . GLY A 1 184 ? -15.82 20.422 25.734 1 70.88 184 GLY A CA 1
ATOM 1418 C C . GLY A 1 184 ? -15.641 21.438 26.844 1 70.88 184 GLY A C 1
ATOM 1419 O O . GLY A 1 184 ? -14.539 21.609 27.359 1 70.88 184 GLY A O 1
ATOM 1420 N N . ARG A 1 185 ? -16.578 22.203 27.219 1 72.62 185 ARG A N 1
ATOM 1421 C CA . ARG A 1 185 ? -16.5 23.312 28.156 1 72.62 185 ARG A CA 1
ATOM 1422 C C . ARG A 1 185 ? -16.094 22.844 29.547 1 72.62 185 ARG A C 1
ATOM 1424 O O . ARG A 1 185 ? -15.297 23.5 30.219 1 72.62 185 ARG A O 1
ATOM 1431 N N . ARG A 1 186 ? -16.453 21.719 29.906 1 70.38 186 ARG A N 1
ATOM 1432 C CA . ARG A 1 186 ? -16.203 21.281 31.281 1 70.38 186 ARG A CA 1
ATOM 1433 C C . ARG A 1 186 ? -15.211 20.125 31.312 1 70.38 186 ARG A C 1
ATOM 1435 O O . ARG A 1 186 ? -14.367 20.062 32.219 1 70.38 186 ARG A O 1
ATOM 1442 N N . ASN A 1 187 ? -15.375 19.438 30.312 1 80.5 187 ASN A N 1
ATOM 1443 C CA . ASN A 1 187 ? -14.617 18.203 30.406 1 80.5 187 ASN A CA 1
ATOM 1444 C C . ASN A 1 187 ? -13.727 17.984 29.188 1 80.5 187 ASN A C 1
ATOM 1446 O O . ASN A 1 187 ? -13.219 16.875 28.969 1 80.5 187 ASN A O 1
ATOM 1450 N N . GLY A 1 188 ? -13.609 19.031 28.453 1 85.75 188 GLY A N 1
ATOM 1451 C CA . GLY A 1 188 ? -12.711 18.922 27.328 1 85.75 188 GLY A CA 1
ATOM 1452 C C . GLY A 1 188 ? -11.258 19.094 27.703 1 85.75 188 GLY A C 1
ATOM 1453 O O . GLY A 1 188 ? -10.938 19.531 28.812 1 85.75 188 GLY A O 1
ATOM 1454 N N . VAL A 1 189 ? -10.43 18.734 26.906 1 89.19 189 VAL A N 1
ATOM 1455 C CA . VAL A 1 189 ? -8.992 18.844 27.125 1 89.19 189 VAL A CA 1
ATOM 1456 C C . VAL A 1 189 ? -8.633 20.297 27.453 1 89.19 189 VAL A C 1
ATOM 1458 O O . VAL A 1 189 ? -7.816 20.547 28.344 1 89.19 189 VAL A O 1
ATOM 1461 N N . MET A 1 190 ? -9.242 21.25 26.797 1 87.38 190 MET A N 1
ATOM 1462 C CA . MET A 1 190 ? -8.969 22.672 27.016 1 87.38 190 MET A CA 1
ATOM 1463 C C . MET A 1 190 ? -9.367 23.094 28.422 1 87.38 190 MET A C 1
ATOM 1465 O O . MET A 1 190 ? -8.664 23.875 29.062 1 87.38 190 MET A O 1
ATOM 1469 N N . ALA A 1 191 ? -10.484 22.609 28.844 1 88.06 191 ALA A N 1
ATOM 1470 C CA . ALA A 1 191 ? -10.945 22.922 30.188 1 88.06 191 ALA A CA 1
ATOM 1471 C C . ALA A 1 191 ? -10.008 22.344 31.25 1 88.06 191 ALA A C 1
ATOM 1473 O O . ALA A 1 191 ? -9.703 23.016 32.219 1 88.06 191 ALA A O 1
ATOM 1474 N N . LEU A 1 192 ? -9.633 21.172 31.062 1 91.56 192 LEU A N 1
ATOM 1475 C CA . LEU A 1 192 ? -8.711 20.531 31.984 1 91.56 192 LEU A CA 1
ATOM 1476 C C . LEU A 1 192 ? -7.367 21.25 32 1 91.56 192 LEU A C 1
ATOM 1478 O O . LEU A 1 192 ? -6.766 21.406 33.062 1 91.56 192 LEU A O 1
ATOM 1482 N N . LEU A 1 193 ? -6.93 21.625 30.906 1 91.5 193 LEU A N 1
ATOM 1483 C CA . LEU A 1 193 ? -5.668 22.344 30.781 1 91.5 193 LEU A CA 1
ATOM 1484 C C . LEU A 1 193 ? -5.734 23.672 31.516 1 91.5 193 LEU A C 1
ATOM 1486 O O . LEU A 1 193 ? -4.777 24.078 32.188 1 91.5 193 LEU A O 1
ATOM 1490 N N . GLN A 1 194 ? -6.84 24.328 31.344 1 88.81 194 GLN A N 1
ATOM 1491 C CA . GLN A 1 194 ? -7.02 25.609 32.031 1 88.81 194 GLN A CA 1
ATOM 1492 C C . GLN A 1 194 ? -6.91 25.469 33.531 1 88.81 194 GLN A C 1
ATOM 1494 O O . GLN A 1 194 ? -6.324 26.312 34.219 1 88.81 194 GLN A O 1
ATOM 1499 N N . ARG A 1 195 ? -7.453 24.438 34.031 1 90.62 195 ARG A N 1
ATOM 1500 C CA . ARG A 1 195 ? -7.363 24.156 35.438 1 90.62 195 ARG A CA 1
ATOM 1501 C C . ARG A 1 195 ? -5.918 23.922 35.875 1 90.62 195 ARG A C 1
ATOM 1503 O O . ARG A 1 195 ? -5.492 24.406 36.938 1 90.62 195 ARG A O 1
ATOM 1510 N N . LYS A 1 196 ? -5.266 23.188 35.062 1 92.25 196 LYS A N 1
ATOM 1511 C CA . LYS A 1 196 ? -3.861 22.906 35.375 1 92.25 196 LYS A CA 1
ATOM 1512 C C . LYS A 1 196 ? -3.031 24.188 35.344 1 92.25 196 LYS A C 1
ATOM 1514 O O . LYS A 1 196 ? -2.152 24.391 36.188 1 92.25 196 LYS A O 1
ATOM 1519 N N . LEU A 1 197 ? -3.262 25.016 34.406 1 92.19 197 LEU A N 1
ATOM 1520 C CA . LEU A 1 197 ? -2.533 26.266 34.281 1 92.19 197 LEU A CA 1
ATOM 1521 C C . LEU A 1 197 ? -2.816 27.188 35.469 1 92.19 197 LEU A C 1
ATOM 1523 O O . LEU A 1 197 ? -1.925 27.891 35.938 1 92.19 197 LEU A O 1
ATOM 1527 N N . GLU A 1 198 ? -4.051 27.141 35.875 1 91.06 198 GLU A N 1
ATOM 1528 C CA . GLU A 1 198 ? -4.402 27.906 37.094 1 91.06 198 GLU A CA 1
ATOM 1529 C C . GLU A 1 198 ? -3.66 27.391 38.312 1 91.06 198 GLU A C 1
ATOM 1531 O O . GLU A 1 198 ? -3.172 28.172 39.125 1 91.06 198 GLU A O 1
ATOM 1536 N N . GLU A 1 199 ? -3.613 26.141 38.344 1 91.75 199 GLU A N 1
ATOM 1537 C CA . GLU A 1 199 ? -2.889 25.5 39.438 1 91.75 199 GLU A CA 1
ATOM 1538 C C . GLU A 1 199 ? -1.409 25.875 39.406 1 91.75 199 GLU A C 1
ATOM 1540 O O . GLU A 1 199 ? -0.788 26.047 40.438 1 91.75 199 GLU A O 1
ATOM 1545 N N . GLU A 1 200 ? -0.862 26.031 38.219 1 91.81 200 GLU A N 1
ATOM 1546 C CA . GLU A 1 200 ? 0.554 26.344 38.031 1 91.81 200 GLU A CA 1
ATOM 1547 C C . GLU A 1 200 ? 0.792 27.844 37.969 1 91.81 200 GLU A C 1
ATOM 1549 O O . GLU A 1 200 ? 1.919 28.297 37.75 1 91.81 200 GLU A O 1
ATOM 1554 N N . ALA A 1 201 ? -0.253 28.625 38.094 1 89.38 201 ALA A N 1
ATOM 1555 C CA . ALA A 1 201 ? -0.197 30.078 38.125 1 89.38 201 ALA A CA 1
ATOM 1556 C C . ALA A 1 201 ? 0.363 30.641 36.812 1 89.38 201 ALA A C 1
ATOM 1558 O O . ALA A 1 201 ? 1.243 31.5 36.812 1 89.38 201 ALA A O 1
ATOM 1559 N N . VAL A 1 202 ? -0.035 29.938 35.812 1 86.94 202 VAL A N 1
ATOM 1560 C CA . VAL A 1 202 ? 0.328 30.406 34.469 1 86.94 202 VAL A CA 1
ATOM 1561 C C . VAL A 1 202 ? -0.798 31.281 33.906 1 86.94 202 VAL A C 1
ATOM 1563 O O . VAL A 1 202 ? -1.928 30.812 33.75 1 86.94 202 VAL A O 1
ATOM 1566 N N . GLU A 1 203 ? -0.581 32.531 33.625 1 76.62 203 GLU A N 1
ATOM 1567 C CA . GLU A 1 203 ? -1.647 33.438 33.219 1 76.62 203 GLU A CA 1
ATOM 1568 C C . GLU A 1 203 ? -1.675 33.656 31.719 1 76.62 203 GLU A C 1
ATOM 1570 O O . GLU A 1 203 ? -2.723 33.969 31.156 1 76.62 203 GLU A O 1
ATOM 1575 N N . GLU A 1 204 ? -0.712 33.406 31.062 1 74.69 204 GLU A N 1
ATOM 1576 C CA . GLU A 1 204 ? -0.61 33.875 29.688 1 74.69 204 GLU A CA 1
ATOM 1577 C C . GLU A 1 204 ? -0.873 32.75 28.688 1 74.69 204 GLU A C 1
ATOM 1579 O O . GLU A 1 204 ? -0.806 32.969 27.469 1 74.69 204 GLU A O 1
ATOM 1584 N N . ALA A 1 205 ? -1.388 31.688 29.078 1 86.19 205 ALA A N 1
ATOM 1585 C CA . ALA A 1 205 ? -1.568 30.594 28.125 1 86.19 205 ALA A CA 1
ATOM 1586 C C . ALA A 1 205 ? -2.895 30.719 27.391 1 86.19 205 ALA A C 1
ATOM 1588 O O . ALA A 1 205 ? -3.908 31.094 27.984 1 86.19 205 ALA A O 1
ATOM 1589 N N . ILE A 1 206 ? -2.816 30.484 26.016 1 87.44 206 ILE A N 1
ATOM 1590 C CA . ILE A 1 206 ? -4.043 30.641 25.25 1 87.44 206 ILE A CA 1
ATOM 1591 C C . ILE A 1 206 ? -4.363 29.344 24.516 1 87.44 206 ILE A C 1
ATOM 1593 O O . ILE A 1 206 ? -3.52 28.453 24.422 1 87.44 206 ILE A O 1
ATOM 1597 N N . ALA A 1 207 ? -5.613 29.25 24.109 1 88.94 207 ALA A N 1
ATOM 1598 C CA . ALA A 1 207 ? -6.09 28.125 23.312 1 88.94 207 ALA A CA 1
ATOM 1599 C C . ALA A 1 207 ? -6.641 28.578 21.969 1 88.94 207 ALA A C 1
ATOM 1601 O O . ALA A 1 207 ? -7.406 29.547 21.891 1 88.94 207 ALA A O 1
ATOM 1602 N N . LEU A 1 208 ? -6.156 28.016 20.969 1 90.94 208 LEU A N 1
ATOM 1603 C CA . LEU A 1 208 ? -6.617 28.328 19.609 1 90.94 208 LEU A CA 1
ATOM 1604 C C . LEU A 1 208 ? -7.137 27.078 18.906 1 90.94 208 LEU A C 1
ATOM 1606 O O . LEU A 1 208 ? -6.645 25.984 19.156 1 90.94 208 LEU A O 1
ATOM 1610 N N . HIS A 1 209 ? -8.109 27.281 18.094 1 91.62 209 HIS A N 1
ATOM 1611 C CA . HIS A 1 209 ? -8.562 26.203 17.203 1 91.62 209 HIS A CA 1
ATOM 1612 C C . HIS A 1 209 ? -7.785 26.203 15.898 1 91.62 209 HIS A C 1
ATOM 1614 O O . HIS A 1 209 ? -7.465 27.266 15.359 1 91.62 209 HIS A O 1
ATOM 1620 N N . CYS A 1 210 ? -7.551 25.016 15.461 1 93.25 210 CYS A N 1
ATOM 1621 C CA . CYS A 1 210 ? -6.824 24.875 14.203 1 93.25 210 CYS A CA 1
ATOM 1622 C C . CYS A 1 210 ? -7.492 25.688 13.102 1 93.25 210 CYS A C 1
ATOM 1624 O O . CYS A 1 210 ? -8.648 25.438 12.75 1 93.25 210 CYS A O 1
ATOM 1626 N N . ILE A 1 211 ? -6.793 26.625 12.594 1 93.5 211 ILE A N 1
ATOM 1627 C CA . ILE A 1 211 ? -7.324 27.562 11.625 1 93.5 211 ILE A CA 1
ATOM 1628 C C . ILE A 1 211 ? -7.727 26.844 10.344 1 93.5 211 ILE A C 1
ATOM 1630 O O . ILE A 1 211 ? -8.688 27.234 9.672 1 93.5 211 ILE A O 1
ATOM 1634 N N . ILE A 1 212 ? -7.027 25.797 10.008 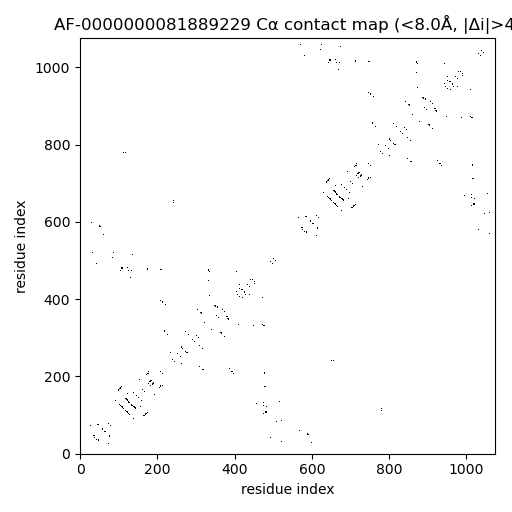1 91 212 ILE A N 1
ATOM 1635 C CA . ILE A 1 212 ? -7.328 25 8.82 1 91 212 ILE A CA 1
ATOM 1636 C C . ILE A 1 212 ? -8.672 24.312 8.992 1 91 212 ILE A C 1
ATOM 1638 O O . ILE A 1 212 ? -9.492 24.297 8.07 1 91 212 ILE A O 1
ATOM 1642 N N . HIS A 1 213 ? -8.898 23.75 10.133 1 87.75 213 HIS A N 1
ATOM 1643 C CA . HIS A 1 213 ? -10.156 23.062 10.406 1 87.75 213 HIS A CA 1
ATOM 1644 C C . HIS A 1 213 ? -11.32 24.062 10.422 1 87.75 213 HIS A C 1
ATOM 1646 O O . HIS A 1 213 ? -12.414 23.75 9.945 1 87.75 213 HIS A O 1
ATOM 1652 N N . GLN A 1 214 ? -11.047 25.188 11.047 1 90.38 214 GLN A N 1
ATOM 1653 C CA . GLN A 1 214 ? -12.078 26.219 11.078 1 90.38 214 GLN A CA 1
ATOM 1654 C C . GLN A 1 214 ? -12.461 26.656 9.664 1 90.38 214 GLN A C 1
ATOM 1656 O O . GLN A 1 214 ? -13.641 26.828 9.352 1 90.38 214 GLN A O 1
ATOM 1661 N N . GLN A 1 215 ? -11.469 26.812 8.883 1 90.12 215 GLN A N 1
ATOM 1662 C CA . GLN A 1 215 ? -11.711 27.203 7.496 1 90.12 215 GLN A CA 1
ATOM 1663 C C . GLN A 1 215 ? -12.547 26.141 6.773 1 90.12 215 GLN A C 1
ATOM 1665 O O . GLN A 1 215 ? -13.461 26.469 6.016 1 90.12 215 GLN A O 1
ATOM 1670 N N . ALA A 1 216 ? -12.219 24.922 6.977 1 85.19 216 ALA A N 1
ATOM 1671 C CA . ALA A 1 216 ? -12.953 23.828 6.348 1 85.19 216 ALA A CA 1
ATOM 1672 C C . ALA A 1 216 ? -14.414 23.828 6.797 1 85.19 216 ALA A C 1
ATOM 1674 O O . ALA A 1 216 ? -15.312 23.562 6 1 85.19 216 ALA A O 1
ATOM 1675 N N . LEU A 1 217 ? -14.648 24.109 8.023 1 84.94 217 LEU A N 1
ATOM 1676 C CA . LEU A 1 217 ? -16 24.125 8.57 1 84.94 217 LEU A CA 1
ATOM 1677 C C . LEU A 1 217 ? -16.812 25.281 7.977 1 84.94 217 LEU A C 1
ATOM 1679 O O . LEU A 1 217 ? -18.016 25.172 7.785 1 84.94 217 LEU A O 1
ATOM 1683 N N . CYS A 1 218 ? -16.156 26.391 7.719 1 89.5 218 CYS A N 1
ATOM 1684 C CA . CYS A 1 218 ? -16.828 27.531 7.113 1 89.5 218 CYS A CA 1
ATOM 1685 C C . CYS A 1 218 ? -17.422 27.156 5.754 1 89.5 218 CYS A C 1
ATOM 1687 O O . CYS A 1 218 ? -18.5 27.625 5.402 1 89.5 218 CYS A O 1
ATOM 1689 N N . SER A 1 219 ? -16.75 26.328 5.07 1 83.69 219 SER A N 1
ATOM 1690 C CA . SER A 1 219 ? -17.156 25.969 3.719 1 83.69 219 SER A CA 1
ATOM 1691 C C . SER A 1 219 ? -18.438 25.125 3.732 1 83.69 219 SER A C 1
ATOM 1693 O O . SER A 1 219 ? -19.141 25.047 2.727 1 83.69 219 SER A O 1
ATOM 1695 N N . LYS A 1 220 ? -18.812 24.562 4.859 1 80.81 220 LYS A N 1
ATOM 1696 C CA . LYS A 1 220 ? -19.969 23.672 4.965 1 80.81 220 LYS A CA 1
ATOM 1697 C C . LYS A 1 220 ? -21.281 24.469 4.887 1 80.81 220 LYS A C 1
ATOM 1699 O O . LYS A 1 220 ? -22.344 23.906 4.625 1 80.81 220 LYS A O 1
ATOM 1704 N N . CYS A 1 221 ? -21.172 25.75 5.051 1 86.06 221 CYS A N 1
ATOM 1705 C CA . CYS A 1 221 ? -22.359 26.578 5.055 1 86.06 221 CYS A CA 1
ATOM 1706 C C . CYS A 1 221 ? -22.922 26.719 3.646 1 86.06 221 CYS A C 1
ATOM 1708 O O . CYS A 1 221 ? -24.078 27.109 3.473 1 86.06 221 CYS A O 1
ATOM 1710 N N . LEU A 1 222 ? -22.109 26.359 2.699 1 85 222 LEU A N 1
ATOM 1711 C CA . LEU A 1 222 ? -22.578 26.453 1.323 1 85 222 LEU A CA 1
ATOM 1712 C C . LEU A 1 222 ? -23.625 25.375 1.02 1 85 222 LEU A C 1
ATOM 1714 O O . LEU A 1 222 ? -23.281 24.203 0.939 1 85 222 LEU A O 1
ATOM 1718 N N . LYS A 1 223 ? -24.875 25.594 1.095 1 73.62 223 LYS A N 1
ATOM 1719 C CA . LYS A 1 223 ? -26.047 24.734 1.043 1 73.62 223 LYS A CA 1
ATOM 1720 C C . LYS A 1 223 ? -26.328 24.266 -0.386 1 73.62 223 LYS A C 1
ATOM 1722 O O . LYS A 1 223 ? -27.484 24.297 -0.834 1 73.62 223 LYS A O 1
ATOM 1727 N N . PHE A 1 224 ? -25.438 24.109 -1.096 1 79.56 224 PHE A N 1
ATOM 1728 C CA . PHE A 1 224 ? -25.734 23.578 -2.424 1 79.56 224 PHE A CA 1
ATOM 1729 C C . PHE A 1 224 ? -25.594 22.062 -2.439 1 79.56 224 PHE A C 1
ATOM 1731 O O . PHE A 1 224 ? -24.922 21.5 -3.316 1 79.56 224 PHE A O 1
ATOM 1738 N N . ASP A 1 225 ? -26.219 21.453 -1.366 1 74.25 225 ASP A N 1
ATOM 1739 C CA . ASP A 1 225 ? -26.031 20.031 -1.087 1 74.25 225 ASP A CA 1
ATOM 1740 C C . ASP A 1 225 ? -26.562 19.172 -2.236 1 74.25 225 ASP A C 1
ATOM 1742 O O . ASP A 1 225 ? -26.016 18.109 -2.512 1 74.25 225 ASP A O 1
ATOM 1746 N N . SER A 1 226 ? -27.484 19.766 -2.893 1 84.62 226 SER A N 1
ATOM 1747 C CA . SER A 1 226 ? -28.031 18.984 -3.994 1 84.62 226 SER A CA 1
ATOM 1748 C C . SER A 1 226 ? -27 18.812 -5.109 1 84.62 226 SER A C 1
ATOM 1750 O O . SER A 1 226 ? -26.922 17.75 -5.73 1 84.62 226 SER A O 1
ATOM 1752 N N . VAL A 1 227 ? -26.25 19.859 -5.266 1 87.5 227 VAL A N 1
ATOM 1753 C CA . VAL A 1 227 ? -25.25 19.828 -6.332 1 87.5 227 VAL A CA 1
ATOM 1754 C C . VAL A 1 227 ? -24.219 18.75 -6.023 1 87.5 227 VAL A C 1
ATOM 1756 O O . VAL A 1 227 ? -23.891 17.922 -6.883 1 87.5 227 VAL A O 1
ATOM 1759 N N . MET A 1 228 ? -23.766 18.766 -4.812 1 83.06 228 MET A N 1
ATOM 1760 C CA . MET A 1 228 ? -22.75 17.812 -4.41 1 83.06 228 MET A CA 1
ATOM 1761 C C . MET A 1 228 ? -23.297 16.391 -4.441 1 83.06 228 MET A C 1
ATOM 1763 O O . MET A 1 228 ? -22.641 15.469 -4.934 1 83.06 228 MET A O 1
ATOM 1767 N N . SER A 1 229 ? -24.422 16.25 -3.91 1 84.75 229 SER A N 1
ATOM 1768 C CA . SER A 1 229 ? -25.016 14.93 -3.85 1 84.75 229 SER A CA 1
ATOM 1769 C C . SER A 1 229 ? -25.25 14.359 -5.246 1 84.75 229 SER A C 1
ATOM 1771 O O . SER A 1 229 ? -24.984 13.18 -5.492 1 84.75 229 SER A O 1
ATOM 1773 N N . ASP A 1 230 ? -25.75 15.219 -6.117 1 88.25 230 ASP A N 1
ATOM 1774 C CA . ASP A 1 230 ? -25.984 14.789 -7.492 1 88.25 230 ASP A CA 1
ATOM 1775 C C . ASP A 1 230 ? -24.688 14.445 -8.203 1 88.25 230 ASP A C 1
ATOM 1777 O O . ASP A 1 230 ? -24.609 13.453 -8.93 1 88.25 230 ASP A O 1
ATOM 1781 N N . GLY A 1 231 ? -23.781 15.328 -7.992 1 83.62 231 GLY A N 1
ATOM 1782 C CA . GLY A 1 231 ? -22.469 15.062 -8.586 1 83.62 231 GLY A CA 1
ATOM 1783 C C . GLY A 1 231 ? -21.859 13.758 -8.117 1 83.62 231 GLY A C 1
ATOM 1784 O O . GLY A 1 231 ? -21.375 12.969 -8.93 1 83.62 231 GLY A O 1
ATOM 1785 N N . VAL A 1 232 ? -21.875 13.492 -6.836 1 81.44 232 VAL A N 1
ATOM 1786 C CA . VAL A 1 232 ? -21.312 12.297 -6.234 1 81.44 232 VAL A CA 1
ATOM 1787 C C . VAL A 1 232 ? -22.062 11.062 -6.738 1 81.44 232 VAL A C 1
ATOM 1789 O O . VAL A 1 232 ? -21.453 10.016 -6.988 1 81.44 232 VAL A O 1
ATOM 1792 N N . LYS A 1 233 ? -23.312 11.156 -6.895 1 84.38 233 LYS A N 1
ATOM 1793 C CA . LYS A 1 233 ? -24.109 10.055 -7.426 1 84.38 233 LYS A CA 1
ATOM 1794 C C . LYS A 1 233 ? -23.656 9.68 -8.836 1 84.38 233 LYS A C 1
ATOM 1796 O O . LYS A 1 233 ? -23.562 8.492 -9.164 1 84.38 233 LYS A O 1
ATOM 1801 N N . CYS A 1 234 ? -23.469 10.68 -9.609 1 85.81 234 CYS A N 1
ATOM 1802 C CA . CYS A 1 234 ? -23.016 10.445 -10.977 1 85.81 234 CYS A CA 1
ATOM 1803 C C . CYS A 1 234 ? -21.656 9.758 -10.969 1 85.81 234 CYS A C 1
ATOM 1805 O O . CYS A 1 234 ? -21.438 8.781 -11.695 1 85.81 234 CYS A O 1
ATOM 1807 N N . ILE A 1 235 ? -20.812 10.242 -10.148 1 80.38 235 ILE A N 1
ATOM 1808 C CA . ILE A 1 235 ? -19.453 9.719 -10.078 1 80.38 235 ILE A CA 1
ATOM 1809 C C . ILE A 1 235 ? -19.469 8.281 -9.57 1 80.38 235 ILE A C 1
ATOM 1811 O O . ILE A 1 235 ? -18.766 7.418 -10.102 1 80.38 235 ILE A O 1
ATOM 1815 N N . ASN A 1 236 ? -20.25 8.094 -8.609 1 79.94 236 ASN A N 1
ATOM 1816 C CA . ASN A 1 236 ? -20.359 6.758 -8.039 1 79.94 236 ASN A CA 1
ATOM 1817 C C . ASN A 1 236 ? -20.922 5.762 -9.047 1 79.94 236 ASN A C 1
ATOM 1819 O O . ASN A 1 236 ? -20.516 4.598 -9.07 1 79.94 236 ASN A O 1
ATOM 1823 N N . HIS A 1 237 ? -21.859 6.215 -9.773 1 83.69 237 HIS A N 1
ATOM 1824 C CA . HIS A 1 237 ? -22.406 5.355 -10.82 1 83.69 237 HIS A CA 1
ATOM 1825 C C . HIS A 1 237 ? -21.328 4.945 -11.812 1 83.69 237 HIS A C 1
ATOM 1827 O O . HIS A 1 237 ? -21.281 3.789 -12.242 1 83.69 237 HIS A O 1
ATOM 1833 N N . ILE A 1 238 ? -20.531 5.844 -12.164 1 80.5 238 ILE A N 1
ATOM 1834 C CA . ILE A 1 238 ? -19.453 5.617 -13.133 1 80.5 238 ILE A CA 1
ATOM 1835 C C . ILE A 1 238 ? -18.422 4.676 -12.531 1 80.5 238 ILE A C 1
ATOM 1837 O O . ILE A 1 238 ? -17.906 3.791 -13.219 1 80.5 238 ILE A O 1
ATOM 1841 N N . ARG A 1 239 ? -18.188 4.766 -11.211 1 75.5 239 ARG A N 1
ATOM 1842 C CA . ARG A 1 239 ? -17.062 4.062 -10.594 1 75.5 239 ARG A CA 1
ATOM 1843 C C . ARG A 1 239 ? -17.547 2.797 -9.891 1 75.5 239 ARG A C 1
ATOM 1845 O O . ARG A 1 239 ? -16.734 2.092 -9.273 1 75.5 239 ARG A O 1
ATOM 1852 N N . SER A 1 240 ? -18.75 2.49 -9.906 1 71.75 240 SER A N 1
ATOM 1853 C CA . SER A 1 240 ? -19.328 1.378 -9.164 1 71.75 240 SER A CA 1
ATOM 1854 C C . SER A 1 240 ? -18.812 0.039 -9.672 1 71.75 240 SER A C 1
ATOM 1856 O O . SER A 1 240 ? -18.594 -0.886 -8.883 1 71.75 240 SER A O 1
ATOM 1858 N N . ARG A 1 241 ? -18.719 0.009 -11.016 1 70.69 241 ARG A N 1
ATOM 1859 C CA . ARG A 1 241 ? -18.234 -1.235 -11.609 1 70.69 241 ARG A CA 1
ATOM 1860 C C . ARG A 1 241 ? -16.984 -0.995 -12.453 1 70.69 241 ARG A C 1
ATOM 1862 O O . ARG A 1 241 ? -16.875 0.033 -13.117 1 70.69 241 ARG A O 1
ATOM 1869 N N . GLY A 1 242 ? -16.141 -1.912 -12.258 1 66.62 242 GLY A N 1
ATOM 1870 C CA . GLY A 1 242 ? -14.898 -1.819 -13.023 1 66.62 242 GLY A CA 1
ATOM 1871 C C . GLY A 1 242 ? -15.125 -1.657 -14.516 1 66.62 242 GLY A C 1
ATOM 1872 O O . GLY A 1 242 ? -14.461 -0.845 -15.164 1 66.62 242 GLY A O 1
ATOM 1873 N N . LEU A 1 243 ? -16.125 -2.344 -14.945 1 70 243 LEU A N 1
ATOM 1874 C CA . LEU A 1 243 ? -16.422 -2.285 -16.375 1 70 243 LEU A CA 1
ATOM 1875 C C . LEU A 1 243 ? -16.875 -0.888 -16.781 1 70 243 LEU A C 1
ATOM 1877 O O . LEU A 1 243 ? -16.438 -0.348 -17.797 1 70 243 LEU A O 1
ATOM 1881 N N . LYS A 1 244 ? -17.781 -0.314 -16.031 1 75.69 244 LYS A N 1
ATOM 1882 C CA . LYS A 1 244 ? -18.328 1.011 -16.312 1 75.69 244 LYS A CA 1
ATOM 1883 C C . LYS A 1 244 ? -17.234 2.072 -16.281 1 75.69 244 LYS A C 1
ATOM 1885 O O . LYS A 1 244 ? -17.203 2.969 -17.125 1 75.69 244 LYS A O 1
ATOM 1890 N N . HIS A 1 245 ? -16.469 1.917 -15.367 1 77.19 245 HIS A N 1
ATOM 1891 C CA . HIS A 1 245 ? -15.367 2.869 -15.219 1 77.19 245 HIS A CA 1
ATOM 1892 C C . HIS A 1 245 ? -14.422 2.801 -16.406 1 77.19 245 HIS A C 1
ATOM 1894 O O . HIS A 1 245 ? -13.984 3.834 -16.922 1 77.19 245 HIS A O 1
ATOM 1900 N N . ARG A 1 246 ? -14.203 1.627 -16.812 1 73.81 246 ARG A N 1
ATOM 1901 C CA . ARG A 1 246 ? -13.344 1.435 -17.984 1 73.81 246 ARG A CA 1
ATOM 1902 C C . ARG A 1 246 ? -13.992 2.01 -19.234 1 73.81 246 ARG A C 1
ATOM 1904 O O . ARG A 1 246 ? -13.312 2.615 -20.062 1 73.81 246 ARG A O 1
ATOM 1911 N N . GLN A 1 247 ? -15.195 1.77 -19.312 1 73.94 247 GLN A N 1
ATOM 1912 C CA . GLN A 1 247 ? -15.938 2.281 -20.453 1 73.94 247 GLN A CA 1
ATOM 1913 C C . GLN A 1 247 ? -15.922 3.807 -20.484 1 73.94 247 GLN A C 1
ATOM 1915 O O . GLN A 1 247 ? -15.836 4.414 -21.562 1 73.94 247 GLN A O 1
ATOM 1920 N N . PHE A 1 248 ? -16.078 4.395 -19.375 1 78.44 248 PHE A N 1
ATOM 1921 C CA . PHE A 1 248 ? -16.047 5.852 -19.297 1 78.44 248 PHE A CA 1
ATOM 1922 C C . PHE A 1 248 ? -14.68 6.387 -19.719 1 78.44 248 PHE A C 1
ATOM 1924 O O . PHE A 1 248 ? -14.602 7.387 -20.438 1 78.44 248 PHE A O 1
ATOM 1931 N N . HIS A 1 249 ? -13.664 5.676 -19.234 1 73.06 249 HIS A N 1
ATOM 1932 C CA . HIS A 1 249 ? -12.312 6.059 -19.609 1 73.06 249 HIS A CA 1
ATOM 1933 C C . HIS A 1 249 ? -12.125 5.98 -21.125 1 73.06 249 HIS A C 1
ATOM 1935 O O . HIS A 1 249 ? -11.547 6.887 -21.734 1 73.06 249 HIS A O 1
ATOM 1941 N N . ALA A 1 250 ? -12.523 4.875 -21.609 1 68.56 250 ALA A N 1
ATOM 1942 C CA . ALA A 1 250 ? -12.422 4.68 -23.047 1 68.56 250 ALA A CA 1
ATOM 1943 C C . ALA A 1 250 ? -13.211 5.746 -23.797 1 68.56 250 ALA A C 1
ATOM 1945 O O . ALA A 1 250 ? -12.773 6.234 -24.844 1 68.56 250 ALA A O 1
ATOM 1946 N N . PHE A 1 251 ? -14.359 6.059 -23.328 1 70.69 251 PHE A N 1
ATOM 1947 C CA . PHE A 1 251 ? -15.219 7.082 -23.906 1 70.69 251 PHE A CA 1
ATOM 1948 C C . PHE A 1 251 ? -14.523 8.438 -23.906 1 70.69 251 PHE A C 1
ATOM 1950 O O . PHE A 1 251 ? -14.539 9.148 -24.922 1 70.69 251 PHE A O 1
ATOM 1957 N N . LEU A 1 252 ? -13.875 8.719 -22.812 1 72.81 252 LEU A N 1
ATOM 1958 C CA . LEU A 1 252 ? -13.18 10 -22.703 1 72.81 252 LEU A CA 1
ATOM 1959 C C . LEU A 1 252 ? -11.992 10.055 -23.656 1 72.81 252 LEU A C 1
ATOM 1961 O O . LEU A 1 252 ? -11.711 11.109 -24.234 1 72.81 252 LEU A O 1
ATOM 1965 N N . GLU A 1 253 ? -11.32 8.961 -23.75 1 68 253 GLU A N 1
ATOM 1966 C CA . GLU A 1 253 ? -10.195 8.883 -24.672 1 68 253 GLU A CA 1
ATOM 1967 C C . GLU A 1 253 ? -10.664 9.047 -26.109 1 68 253 GLU A C 1
ATOM 1969 O O . GLU A 1 253 ? -9.992 9.703 -26.922 1 68 253 GLU A O 1
ATOM 1974 N N . GLU A 1 254 ? -11.734 8.391 -26.422 1 63 254 GLU A N 1
ATOM 1975 C CA . GLU A 1 254 ? -12.297 8.438 -27.781 1 63 254 GLU A CA 1
ATOM 1976 C C . GLU A 1 254 ? -12.641 9.867 -28.188 1 63 254 GLU A C 1
ATOM 1978 O O . GLU A 1 254 ? -12.43 10.258 -29.328 1 63 254 GLU A O 1
ATOM 1983 N N . ILE A 1 255 ? -13.117 10.617 -27.281 1 69.62 255 ILE A N 1
ATOM 1984 C CA . ILE A 1 255 ? -13.562 11.969 -27.609 1 69.62 255 ILE A CA 1
ATOM 1985 C C . ILE A 1 255 ? -12.445 12.969 -27.328 1 69.62 255 ILE A C 1
ATOM 1987 O O . ILE A 1 255 ? -12.641 14.18 -27.438 1 69.62 255 ILE A O 1
ATOM 1991 N N . GLU A 1 256 ? -11.312 12.391 -26.891 1 64.69 256 GLU A N 1
ATOM 1992 C CA . GLU A 1 256 ? -10.133 13.203 -26.594 1 64.69 256 GLU A CA 1
ATOM 1993 C C . GLU A 1 256 ? -10.453 14.289 -25.578 1 64.69 256 GLU A C 1
ATOM 1995 O O . GLU A 1 256 ? -10.172 15.469 -25.797 1 64.69 256 GLU A O 1
ATOM 2000 N N . ALA A 1 257 ? -11.172 13.836 -24.594 1 59.28 257 ALA A N 1
ATOM 2001 C CA . ALA A 1 257 ? -11.531 14.742 -23.516 1 59.28 257 ALA A CA 1
ATOM 2002 C C . ALA A 1 257 ? -10.281 15.242 -22.781 1 59.28 257 ALA A C 1
ATOM 2004 O O . ALA A 1 257 ? -9.219 14.617 -22.859 1 59.28 257 ALA A O 1
ATOM 2005 N N . ALA A 1 258 ? -10.352 16.453 -22.188 1 60.81 258 ALA A N 1
ATOM 2006 C CA . ALA A 1 258 ? -9.25 17.094 -21.484 1 60.81 258 ALA A CA 1
ATOM 2007 C C . ALA A 1 258 ? -8.758 16.234 -20.328 1 60.81 258 ALA A C 1
ATOM 2009 O O . ALA A 1 258 ? -7.574 16.266 -19.969 1 60.81 258 ALA A O 1
ATOM 2010 N N . TYR A 1 259 ? -9.711 15.578 -19.703 1 63.97 259 TYR A N 1
ATOM 2011 C CA . TYR A 1 259 ? -9.359 14.742 -18.547 1 63.97 259 TYR A CA 1
ATOM 2012 C C . TYR A 1 259 ? -9.641 13.273 -18.844 1 63.97 259 TYR A C 1
ATOM 2014 O O . TYR A 1 259 ? -10.531 12.953 -19.641 1 63.97 259 TYR A O 1
ATOM 2022 N N . GLU A 1 260 ? -8.883 12.484 -18.141 1 61.09 260 GLU A N 1
ATOM 2023 C CA . GLU A 1 260 ? -8.969 11.055 -18.422 1 61.09 260 GLU A CA 1
ATOM 2024 C C . GLU A 1 260 ? -9.977 10.367 -17.5 1 61.09 260 GLU A C 1
ATOM 2026 O O . GLU A 1 260 ? -10.398 9.242 -17.766 1 61.09 260 GLU A O 1
ATOM 2031 N N . ASP A 1 261 ? -10.273 10.977 -16.406 1 69.62 261 ASP A N 1
ATOM 2032 C CA . ASP A 1 261 ? -11.156 10.32 -15.445 1 69.62 261 ASP A CA 1
ATOM 2033 C C . ASP A 1 261 ? -11.781 11.336 -14.492 1 69.62 261 ASP A C 1
ATOM 2035 O O . ASP A 1 261 ? -11.414 12.516 -14.5 1 69.62 261 ASP A O 1
ATOM 2039 N N . VAL A 1 262 ? -12.867 10.945 -13.797 1 71.75 262 VAL A N 1
ATOM 2040 C CA . VAL A 1 262 ? -13.422 11.711 -12.688 1 71.75 262 VAL A CA 1
ATOM 2041 C C . VAL A 1 262 ? -12.688 11.352 -11.391 1 71.75 262 VAL A C 1
ATOM 2043 O O . VAL A 1 262 ? -12.094 10.281 -11.281 1 71.75 262 VAL A O 1
ATOM 2046 N N . LEU A 1 263 ? -12.703 12.273 -10.414 1 67.56 263 LEU A N 1
ATOM 2047 C CA . LEU A 1 263 ? -12.016 12.055 -9.141 1 67.56 263 LEU A CA 1
ATOM 2048 C C . LEU A 1 263 ? -12.945 11.398 -8.133 1 67.56 263 LEU A C 1
ATOM 2050 O O . LEU A 1 263 ? -14.164 11.617 -8.156 1 67.56 263 LEU A O 1
ATOM 2054 N N . TYR A 1 264 ? -12.305 10.5 -7.32 1 61.25 264 TYR A N 1
ATOM 2055 C CA . TYR A 1 264 ? -13.078 9.859 -6.266 1 61.25 264 TYR A CA 1
ATOM 2056 C C . TYR A 1 264 ? -13.367 10.836 -5.133 1 61.25 264 TYR A C 1
ATOM 2058 O O . TYR A 1 264 ? -12.5 11.625 -4.746 1 61.25 264 TYR A O 1
ATOM 2066 N N . TYR A 1 265 ? -14.648 10.82 -4.75 1 57.81 265 TYR A N 1
ATOM 2067 C CA . TYR A 1 265 ? -15.094 11.711 -3.682 1 57.81 265 TYR A CA 1
ATOM 2068 C C . TYR A 1 265 ? -14.758 11.133 -2.314 1 57.81 265 TYR A C 1
ATOM 2070 O O . TYR A 1 265 ? -15.016 9.953 -2.047 1 57.81 265 TYR A O 1
ATOM 2078 N N . THR A 1 266 ? -13.945 11.75 -1.554 1 55.94 266 THR A N 1
ATOM 2079 C CA . THR A 1 266 ? -13.758 11.391 -0.152 1 55.94 266 THR A CA 1
ATOM 2080 C C . THR A 1 266 ? -14.297 12.484 0.764 1 55.94 266 THR A C 1
ATOM 2082 O O . THR A 1 266 ? -13.922 13.656 0.625 1 55.94 266 THR A O 1
ATOM 2085 N N . LYS A 1 267 ? -15.258 12.172 1.578 1 54.75 267 LYS A N 1
ATOM 2086 C CA . LYS A 1 267 ? -15.898 13.125 2.484 1 54.75 267 LYS A CA 1
ATOM 2087 C C . LYS A 1 267 ? -14.867 13.812 3.375 1 54.75 267 LYS A C 1
ATOM 2089 O O . LYS A 1 267 ? -15.047 14.969 3.766 1 54.75 267 LYS A O 1
ATOM 2094 N N . VAL A 1 268 ? -13.844 13.102 3.607 1 48.47 268 VAL A N 1
ATOM 2095 C CA . VAL A 1 268 ? -12.953 13.562 4.664 1 48.47 268 VAL A CA 1
ATOM 2096 C C . VAL A 1 268 ? -12 14.617 4.109 1 48.47 268 VAL A C 1
ATOM 2098 O O . VAL A 1 268 ? -11.602 15.547 4.82 1 48.47 268 VAL A O 1
ATOM 2101 N N . ARG A 1 269 ? -11.781 14.57 2.836 1 55.16 269 ARG A N 1
ATOM 2102 C CA . ARG A 1 269 ? -10.742 15.477 2.355 1 55.16 269 ARG A CA 1
ATOM 2103 C C . ARG A 1 269 ? -11.352 16.656 1.606 1 55.16 269 ARG A C 1
ATOM 2105 O O . ARG A 1 269 ? -11.789 16.516 0.461 1 55.16 269 ARG A O 1
ATOM 2112 N N . TRP A 1 270 ? -11.406 17.766 2.193 1 54.5 270 TRP A N 1
ATOM 2113 C CA . TRP A 1 270 ? -12.078 18.969 1.692 1 54.5 270 TRP A CA 1
ATOM 2114 C C . TRP A 1 270 ? -11.5 19.391 0.347 1 54.5 270 TRP A C 1
ATOM 2116 O O . TRP A 1 270 ? -12.234 19.828 -0.538 1 54.5 270 TRP A O 1
ATOM 2126 N N . LEU A 1 271 ? -10.18 19.312 0.302 1 57.94 271 LEU A N 1
ATOM 2127 C CA . LEU A 1 271 ? -9.602 19.734 -0.97 1 57.94 271 LEU A CA 1
ATOM 2128 C C . LEU A 1 271 ? -10.141 18.891 -2.119 1 57.94 271 LEU A C 1
ATOM 2130 O O . LEU A 1 271 ? -10.234 19.359 -3.254 1 57.94 271 LEU A O 1
ATOM 2134 N N . SER A 1 272 ? -10.609 17.844 -1.638 1 71.06 272 SER A N 1
ATOM 2135 C CA . SER A 1 272 ? -11.094 16.906 -2.641 1 71.06 272 SER A CA 1
ATOM 2136 C C . SER A 1 272 ? -12.414 17.375 -3.244 1 71.06 272 SER A C 1
ATOM 2138 O O . SER A 1 272 ? -12.633 17.234 -4.449 1 71.06 272 SER A O 1
ATOM 2140 N N . ARG A 1 273 ? -13.117 18.188 -2.502 1 73.12 273 ARG A N 1
ATOM 2141 C CA . ARG A 1 273 ? -14.445 18.594 -2.965 1 73.12 273 ARG A CA 1
ATOM 2142 C C . ARG A 1 273 ? -14.336 19.562 -4.133 1 73.12 273 ARG A C 1
ATOM 2144 O O . ARG A 1 273 ? -15 19.391 -5.156 1 73.12 273 ARG A O 1
ATOM 2151 N N . GLY A 1 274 ? -13.461 20.562 -3.943 1 77.81 274 GLY A N 1
ATOM 2152 C CA . GLY A 1 274 ? -13.297 21.547 -5.012 1 77.81 274 GLY A CA 1
ATOM 2153 C C . GLY A 1 274 ? -12.758 20.938 -6.293 1 77.81 274 GLY A C 1
ATOM 2154 O O . GLY A 1 274 ? -13.227 21.266 -7.383 1 77.81 274 GLY A O 1
ATOM 2155 N N . ASN A 1 275 ? -11.875 20.078 -6.141 1 80.56 275 ASN A N 1
ATOM 2156 C CA . ASN A 1 275 ? -11.266 19.453 -7.309 1 80.56 275 ASN A CA 1
ATOM 2157 C C . ASN A 1 275 ? -12.242 18.547 -8.031 1 80.56 275 ASN A C 1
ATOM 2159 O O . ASN A 1 275 ? -12.25 18.484 -9.266 1 80.56 275 ASN A O 1
ATOM 2163 N N . ILE A 1 276 ? -13 17.891 -7.32 1 79.44 276 ILE A N 1
ATOM 2164 C CA . ILE A 1 276 ? -14 17 -7.883 1 79.44 276 ILE A CA 1
ATOM 2165 C C . ILE A 1 276 ? -15.047 17.812 -8.648 1 79.44 276 ILE A C 1
ATOM 2167 O O . ILE A 1 276 ? -15.422 17.453 -9.766 1 79.44 276 ILE A O 1
ATOM 2171 N N . LEU A 1 277 ? -15.445 18.906 -8.062 1 85.06 277 LEU A N 1
ATOM 2172 C CA . LEU A 1 277 ? -16.453 19.75 -8.695 1 85.06 277 LEU A CA 1
ATOM 2173 C C . LEU A 1 277 ? -15.922 20.375 -9.977 1 85.06 277 LEU A C 1
ATOM 2175 O O . LEU A 1 277 ? -16.625 20.438 -10.984 1 85.06 277 LEU A O 1
ATOM 2179 N N . LYS A 1 278 ? -14.727 20.781 -9.867 1 87 278 LYS A N 1
ATOM 2180 C CA . LYS A 1 278 ? -14.109 21.391 -11.047 1 87 278 LYS A CA 1
ATOM 2181 C C . LYS A 1 278 ? -14.016 20.391 -12.195 1 87 278 LYS A C 1
ATOM 2183 O O . LYS A 1 278 ? -14.398 20.688 -13.328 1 87 278 LYS A O 1
ATOM 2188 N N . ARG A 1 279 ? -13.516 19.203 -11.875 1 84.44 279 ARG A N 1
ATOM 2189 C CA . ARG A 1 279 ? -13.398 18.156 -12.883 1 84.44 279 ARG A CA 1
ATOM 2190 C C . ARG A 1 279 ? -14.766 17.766 -13.438 1 84.44 279 ARG A C 1
ATOM 2192 O O . ARG A 1 279 ? -14.914 17.562 -14.641 1 84.44 279 ARG A O 1
ATOM 2199 N N . PHE A 1 280 ? -15.742 17.641 -12.625 1 85.75 280 PHE A N 1
ATOM 2200 C CA . PHE A 1 280 ? -17.094 17.297 -13.031 1 85.75 280 PHE A CA 1
ATOM 2201 C C . PHE A 1 280 ? -17.688 18.375 -13.938 1 85.75 280 PHE A C 1
ATOM 2203 O O . PHE A 1 280 ? -18.328 18.062 -14.938 1 85.75 280 PHE A O 1
ATOM 2210 N N . PHE A 1 281 ? -17.469 19.609 -13.555 1 91 281 PHE A N 1
ATOM 2211 C CA . PHE A 1 281 ? -17.953 20.734 -14.344 1 91 281 PHE A CA 1
ATOM 2212 C C . PHE A 1 281 ? -17.328 20.734 -15.742 1 91 281 PHE A C 1
ATOM 2214 O O . PHE A 1 281 ? -18.031 20.938 -16.734 1 91 281 PHE A O 1
ATOM 2221 N N . GLU A 1 282 ? -16.047 20.453 -15.82 1 87.88 282 GLU A N 1
ATOM 2222 C CA . GLU A 1 282 ? -15.344 20.453 -17.094 1 87.88 282 GLU A CA 1
ATOM 2223 C C . GLU A 1 282 ? -15.773 19.281 -17.969 1 87.88 282 GLU A C 1
ATOM 2225 O O . GLU A 1 282 ? -15.766 19.375 -19.203 1 87.88 282 GLU A O 1
ATOM 2230 N N . LEU A 1 283 ? -16.219 18.172 -17.312 1 87.44 283 LEU A N 1
ATOM 2231 C CA . LEU A 1 283 ? -16.609 16.969 -18.031 1 87.44 283 LEU A CA 1
ATOM 2232 C C . LEU A 1 283 ? -18.141 16.812 -18.031 1 87.44 283 LEU A C 1
ATOM 2234 O O . LEU A 1 283 ? -18.656 15.727 -18.281 1 87.44 283 LEU A O 1
ATOM 2238 N N . ARG A 1 284 ? -18.859 17.875 -17.719 1 89 284 ARG A N 1
ATOM 2239 C CA . ARG A 1 284 ? -20.281 17.766 -17.484 1 89 284 ARG A CA 1
ATOM 2240 C C . ARG A 1 284 ? -21 17.25 -18.734 1 89 284 ARG A C 1
ATOM 2242 O O . ARG A 1 284 ? -21.938 16.453 -18.641 1 89 284 ARG A O 1
ATOM 2249 N N . ALA A 1 285 ? -20.547 17.672 -19.875 1 87.5 285 ALA A N 1
ATOM 2250 C CA . ALA A 1 285 ? -21.172 17.234 -21.109 1 87.5 285 ALA A CA 1
ATOM 2251 C C . ALA A 1 285 ? -20.891 15.766 -21.375 1 87.5 285 ALA A C 1
ATOM 2253 O O . ALA A 1 285 ? -21.781 15.023 -21.797 1 87.5 285 ALA A O 1
ATOM 2254 N N . GLU A 1 286 ? -19.672 15.352 -21.141 1 86.38 286 GLU A N 1
ATOM 2255 C CA . GLU A 1 286 ? -19.266 13.969 -21.344 1 86.38 286 GLU A CA 1
ATOM 2256 C C . GLU A 1 286 ? -19.969 13.031 -20.375 1 86.38 286 GLU A C 1
ATOM 2258 O O . GLU A 1 286 ? -20.391 11.938 -20.75 1 86.38 286 GLU A O 1
ATOM 2263 N N . VAL A 1 287 ? -20.078 13.477 -19.172 1 87.31 287 VAL A N 1
ATOM 2264 C CA . VAL A 1 287 ? -20.75 12.68 -18.141 1 87.31 287 VAL A CA 1
ATOM 2265 C C . VAL A 1 287 ? -22.219 12.492 -18.516 1 87.31 287 VAL A C 1
ATOM 2267 O O . VAL A 1 287 ? -22.75 11.391 -18.391 1 87.31 287 VAL A O 1
ATOM 2270 N N . LYS A 1 288 ? -22.828 13.547 -18.938 1 88.88 288 LYS A N 1
ATOM 2271 C CA . LYS A 1 288 ? -24.219 13.484 -19.344 1 88.88 288 LYS A CA 1
ATOM 2272 C C . LYS A 1 288 ? -24.422 12.484 -20.484 1 88.88 288 LYS A C 1
ATOM 2274 O O . LYS A 1 288 ? -25.297 11.625 -20.406 1 88.88 288 LYS A O 1
ATOM 2279 N N . THR A 1 289 ? -23.594 12.602 -21.453 1 86.62 289 THR A N 1
ATOM 2280 C CA . THR A 1 289 ? -23.688 11.734 -22.625 1 86.62 289 THR A CA 1
ATOM 2281 C C . THR A 1 289 ? -23.484 10.273 -22.234 1 86.62 289 THR A C 1
ATOM 2283 O O . THR A 1 289 ? -24.219 9.391 -22.703 1 86.62 289 THR A O 1
ATOM 2286 N N . PHE A 1 290 ? -22.531 10.055 -21.438 1 87.44 290 PHE A N 1
ATOM 2287 C CA . PHE A 1 290 ? -22.203 8.695 -21.016 1 87.44 290 PHE A CA 1
ATOM 2288 C C . PHE A 1 290 ? -23.344 8.102 -20.188 1 87.44 290 PHE A C 1
ATOM 2290 O O . PHE A 1 290 ? -23.719 6.945 -20.375 1 87.44 290 PHE A O 1
ATOM 2297 N N . MET A 1 291 ? -23.859 8.922 -19.328 1 88.38 291 MET A N 1
ATOM 2298 C CA . MET A 1 291 ? -24.938 8.461 -18.469 1 88.38 291 MET A CA 1
ATOM 2299 C C . MET A 1 291 ? -26.188 8.148 -19.297 1 88.38 291 MET A C 1
ATOM 2301 O O . MET A 1 291 ? -26.859 7.152 -19.047 1 88.38 291 MET A O 1
ATOM 2305 N N . GLU A 1 292 ? -26.422 8.891 -20.172 1 85.94 292 GLU A N 1
ATOM 2306 C CA . GLU A 1 292 ? -27.562 8.672 -21.047 1 85.94 292 GLU A CA 1
ATOM 2307 C C . GLU A 1 292 ? -27.391 7.414 -21.891 1 85.94 292 GLU A C 1
ATOM 2309 O O . GLU A 1 292 ? -28.344 6.664 -22.094 1 85.94 292 GLU A O 1
ATOM 2314 N N . LYS A 1 293 ? -26.219 7.211 -22.344 1 82.75 293 LYS A N 1
ATOM 2315 C CA . LYS A 1 293 ? -25.906 6.004 -23.094 1 82.75 293 LYS A CA 1
ATOM 2316 C C . LYS A 1 293 ? -26.125 4.75 -22.25 1 82.75 293 LYS A C 1
ATOM 2318 O O . LYS A 1 293 ? -26.484 3.697 -22.766 1 82.75 293 LYS A O 1
ATOM 2323 N N . ASP A 1 294 ? -25.859 4.922 -21 1 81.88 294 ASP A N 1
ATOM 2324 C CA . ASP A 1 294 ? -26 3.805 -20.078 1 81.88 294 ASP A CA 1
ATOM 2325 C C . ASP A 1 294 ? -27.453 3.678 -19.594 1 81.88 294 ASP A C 1
ATOM 2327 O O . ASP A 1 294 ? -27.75 2.84 -18.734 1 81.88 294 ASP A O 1
ATOM 2331 N N . GLY A 1 295 ? -28.297 4.57 -20 1 84.25 295 GLY A N 1
ATOM 2332 C CA . GLY A 1 295 ? -29.703 4.484 -19.703 1 84.25 295 GLY A CA 1
ATOM 2333 C C . GLY A 1 295 ? -30.094 5.207 -18.422 1 84.25 295 GLY A C 1
ATOM 2334 O O . GLY A 1 295 ? -31.172 4.957 -17.859 1 84.25 295 GLY A O 1
ATOM 2335 N N . VAL A 1 296 ? -29.219 5.84 -17.891 1 87.5 296 VAL A N 1
ATOM 2336 C CA . VAL A 1 296 ? -29.5 6.578 -16.672 1 87.5 296 VAL A CA 1
ATOM 2337 C C . VAL A 1 296 ? -29.688 8.062 -16.984 1 87.5 296 VAL A C 1
ATOM 2339 O O . VAL A 1 296 ? -28.781 8.711 -17.5 1 87.5 296 VAL A O 1
ATOM 2342 N N . ALA A 1 297 ? -30.828 8.547 -16.781 1 86 297 ALA A N 1
ATOM 2343 C CA . ALA A 1 297 ? -31.109 9.961 -17.031 1 86 297 ALA A CA 1
ATOM 2344 C C . ALA A 1 297 ? -30.641 10.836 -15.875 1 86 297 ALA A C 1
ATOM 2346 O O . ALA A 1 297 ? -30.812 10.477 -14.711 1 86 297 ALA A O 1
ATOM 2347 N N . VAL A 1 298 ? -29.906 11.844 -16.234 1 89.06 298 VAL A N 1
ATOM 2348 C CA . VAL A 1 298 ? -29.469 12.82 -15.242 1 89.06 298 VAL A CA 1
ATOM 2349 C C . VAL A 1 298 ? -30.031 14.195 -15.594 1 89.06 298 VAL A C 1
ATOM 2351 O O . VAL A 1 298 ? -29.297 15.086 -16.031 1 89.06 298 VAL A O 1
ATOM 2354 N N . PRO A 1 299 ? -31.266 14.438 -15.266 1 90.5 299 PRO A N 1
ATOM 2355 C CA . PRO A 1 299 ? -31.938 15.664 -15.68 1 90.5 299 PRO A CA 1
ATOM 2356 C C . PRO A 1 299 ? -31.281 16.922 -15.125 1 90.5 299 PRO A C 1
ATOM 2358 O O . PRO A 1 299 ? -31.359 18 -15.727 1 90.5 299 PRO A O 1
ATOM 2361 N N . VAL A 1 300 ? -30.641 16.797 -14.078 1 91.44 300 VAL A N 1
ATOM 2362 C CA . VAL A 1 300 ? -30.047 17.953 -13.422 1 91.44 300 VAL A CA 1
ATOM 2363 C C . VAL A 1 300 ? -28.969 18.562 -14.32 1 91.44 300 VAL A C 1
ATOM 2365 O O . VAL A 1 300 ? -28.688 19.766 -14.234 1 91.44 300 VAL A O 1
ATOM 2368 N N . LEU A 1 301 ? -28.422 17.797 -15.18 1 92.12 301 LEU A N 1
ATOM 2369 C CA . LEU A 1 301 ? -27.328 18.266 -16.031 1 92.12 301 LEU A CA 1
ATOM 2370 C C . LEU A 1 301 ? -27.875 19.094 -17.188 1 92.12 301 LEU A C 1
ATOM 2372 O O . LEU A 1 301 ? -27.109 19.719 -17.922 1 92.12 301 LEU A O 1
ATOM 2376 N N . SER A 1 302 ? -29.203 19.172 -17.266 1 91.69 302 SER A N 1
ATOM 2377 C CA . SER A 1 302 ? -29.844 20.016 -18.266 1 91.69 302 SER A CA 1
ATOM 2378 C C . SER A 1 302 ? -30.562 21.188 -17.609 1 91.69 302 SER A C 1
ATOM 2380 O O . SER A 1 302 ? -31.156 22.016 -18.297 1 91.69 302 SER A O 1
ATOM 2382 N N . ASP A 1 303 ? -30.516 21.281 -16.328 1 93.44 303 ASP A N 1
ATOM 2383 C CA . ASP A 1 303 ? -31.141 22.359 -15.57 1 93.44 303 ASP A CA 1
ATOM 2384 C C . ASP A 1 303 ? -30.219 23.562 -15.453 1 93.44 303 ASP A C 1
ATOM 2386 O O . ASP A 1 303 ? -29.188 23.5 -14.766 1 93.44 303 ASP A O 1
ATOM 2390 N N . PRO A 1 304 ? -30.562 24.672 -16.031 1 93.62 304 PRO A N 1
ATOM 2391 C CA . PRO A 1 304 ? -29.688 25.844 -16.031 1 93.62 304 PRO A CA 1
ATOM 2392 C C . PRO A 1 304 ? -29.406 26.359 -14.617 1 93.62 304 PRO A C 1
ATOM 2394 O O . PRO A 1 304 ? -28.312 26.828 -14.328 1 93.62 304 PRO A O 1
ATOM 2397 N N . LYS A 1 305 ? -30.406 26.281 -13.812 1 92.19 305 LYS A N 1
ATOM 2398 C CA . LYS A 1 305 ? -30.219 26.75 -12.438 1 92.19 305 LYS A CA 1
ATOM 2399 C C . LYS A 1 305 ? -29.203 25.859 -11.703 1 92.19 305 LYS A C 1
ATOM 2401 O O . LYS A 1 305 ? -28.359 26.375 -10.961 1 92.19 305 LYS A O 1
ATOM 2406 N N . TRP A 1 306 ? -29.328 24.609 -11.93 1 94 306 TRP A N 1
ATOM 2407 C CA . TRP A 1 306 ? -28.422 23.656 -11.297 1 94 306 TRP A CA 1
ATOM 2408 C C . TRP A 1 306 ? -27 23.859 -11.805 1 94 306 TRP A C 1
ATOM 2410 O O . TRP A 1 306 ? -26.047 23.812 -11.031 1 94 306 TRP A O 1
ATOM 2420 N N . LEU A 1 307 ? -26.922 24.094 -13.047 1 94.81 307 LEU A N 1
ATOM 2421 C CA . LEU A 1 307 ? -25.609 24.281 -13.664 1 94.81 307 LEU A CA 1
ATOM 2422 C C . LEU A 1 307 ? -24.938 25.531 -13.141 1 94.81 307 LEU A C 1
ATOM 2424 O O . LEU A 1 307 ? -23.719 25.547 -12.922 1 94.81 307 LEU A O 1
ATOM 2428 N N . MET A 1 308 ? -25.719 26.516 -12.938 1 94.94 308 MET A N 1
ATOM 2429 C CA . MET A 1 308 ? -25.172 27.766 -12.406 1 94.94 308 MET A CA 1
ATOM 2430 C C . MET A 1 308 ? -24.734 27.594 -10.953 1 94.94 308 MET A C 1
ATOM 2432 O O . MET A 1 308 ? -23.719 28.156 -10.531 1 94.94 308 MET A O 1
ATOM 2436 N N . ASP A 1 309 ? -25.531 26.875 -10.227 1 94.38 309 ASP A N 1
ATOM 2437 C CA . ASP A 1 309 ? -25.141 26.547 -8.859 1 94.38 309 ASP A CA 1
ATOM 2438 C C . ASP A 1 309 ? -23.812 25.797 -8.836 1 94.38 309 ASP A C 1
ATOM 2440 O O . ASP A 1 309 ? -22.969 26.062 -7.984 1 94.38 309 ASP A O 1
ATOM 2444 N N . LEU A 1 310 ? -23.703 24.859 -9.719 1 94.19 310 LEU A N 1
ATOM 2445 C CA . LEU A 1 310 ? -22.453 24.094 -9.844 1 94.19 310 LEU A CA 1
ATOM 2446 C C . LEU A 1 310 ? -21.281 25 -10.195 1 94.19 310 LEU A C 1
ATOM 2448 O O . LEU A 1 310 ? -20.219 24.906 -9.594 1 94.19 310 LEU A O 1
ATOM 2452 N N . ALA A 1 311 ? -21.516 25.828 -11.141 1 95.44 311 ALA A N 1
ATOM 2453 C CA . ALA A 1 311 ? -20.469 26.734 -11.57 1 95.44 311 ALA A CA 1
ATOM 2454 C C . ALA A 1 311 ? -20.016 27.641 -10.422 1 95.44 311 ALA A C 1
ATOM 2456 O O . ALA A 1 311 ? -18.812 27.875 -10.234 1 95.44 311 ALA A O 1
ATOM 2457 N N . PHE A 1 312 ? -20.953 28.188 -9.672 1 95 312 PHE A N 1
ATOM 2458 C CA . PHE A 1 312 ? -20.656 29.031 -8.523 1 95 312 PHE A CA 1
ATOM 2459 C C . PHE A 1 312 ? -19.812 28.266 -7.5 1 95 312 PHE A C 1
ATOM 2461 O O . PHE A 1 312 ? -18.812 28.781 -7 1 95 312 PHE A O 1
ATOM 2468 N N . LEU A 1 313 ? -20.25 27.062 -7.23 1 92.94 313 LEU A N 1
ATOM 2469 C CA . LEU A 1 313 ? -19.547 26.234 -6.258 1 92.94 313 LEU A CA 1
ATOM 2470 C C . LEU A 1 313 ? -18.125 25.953 -6.73 1 92.94 313 LEU A C 1
ATOM 2472 O O . LEU A 1 313 ? -17.188 25.906 -5.922 1 92.94 313 LEU A O 1
ATOM 2476 N N . VAL A 1 314 ? -18 25.672 -7.992 1 92.5 314 VAL A N 1
ATOM 2477 C CA . VAL A 1 314 ? -16.688 25.422 -8.562 1 92.5 314 VAL A CA 1
ATOM 2478 C C . VAL A 1 314 ? -15.773 26.625 -8.312 1 92.5 314 VAL A C 1
ATOM 2480 O O . VAL A 1 314 ? -14.648 26.484 -7.848 1 92.5 314 VAL A O 1
ATOM 2483 N N . ASP A 1 315 ? -16.219 27.797 -8.547 1 94.5 315 ASP A N 1
ATOM 2484 C CA . ASP A 1 315 ? -15.422 29.016 -8.422 1 94.5 315 ASP A CA 1
ATOM 2485 C C . ASP A 1 315 ? -15.062 29.281 -6.965 1 94.5 315 ASP A C 1
ATOM 2487 O O . ASP A 1 315 ? -13.898 29.531 -6.645 1 94.5 315 ASP A O 1
ATOM 2491 N N . ILE A 1 316 ? -16.062 29.25 -6.145 1 93.06 316 ILE A N 1
ATOM 2492 C CA . ILE A 1 316 ? -15.836 29.625 -4.75 1 93.06 316 ILE A CA 1
ATOM 2493 C C . ILE A 1 316 ? -14.961 28.562 -4.07 1 93.06 316 ILE A C 1
ATOM 2495 O O . ILE A 1 316 ? -14.109 28.906 -3.238 1 93.06 316 ILE A O 1
ATOM 2499 N N . THR A 1 317 ? -15.211 27.297 -4.34 1 90.19 317 THR A N 1
ATOM 2500 C CA . THR A 1 317 ? -14.422 26.25 -3.705 1 90.19 317 THR A CA 1
ATOM 2501 C C . THR A 1 317 ? -12.977 26.281 -4.191 1 90.19 317 THR A C 1
ATOM 2503 O O . THR A 1 317 ? -12.055 25.938 -3.449 1 90.19 317 THR A O 1
ATOM 2506 N N . GLN A 1 318 ? -12.766 26.688 -5.41 1 89.75 318 GLN A N 1
ATOM 2507 C CA . GLN A 1 318 ? -11.398 26.859 -5.887 1 89.75 318 GLN A CA 1
ATOM 2508 C C . GLN A 1 318 ? -10.648 27.906 -5.062 1 89.75 318 GLN A C 1
ATOM 2510 O O . GLN A 1 318 ? -9.477 27.719 -4.73 1 89.75 318 GLN A O 1
ATOM 2515 N N . GLU A 1 319 ? -11.328 28.969 -4.762 1 92.25 319 GLU A N 1
ATOM 2516 C CA . GLU A 1 319 ? -10.727 30.016 -3.938 1 92.25 319 GLU A CA 1
ATOM 2517 C C . GLU A 1 319 ? -10.492 29.531 -2.51 1 92.25 319 GLU A C 1
ATOM 2519 O O . GLU A 1 319 ? -9.508 29.906 -1.874 1 92.25 319 GLU A O 1
ATOM 2524 N N . LEU A 1 320 ? -11.43 28.828 -2.057 1 91.44 320 LEU A N 1
ATOM 2525 C CA . LEU A 1 320 ? -11.273 28.25 -0.727 1 91.44 320 LEU A CA 1
ATOM 2526 C C . LEU A 1 320 ? -10.094 27.281 -0.683 1 91.44 320 LEU A C 1
ATOM 2528 O O . LEU A 1 320 ? -9.383 27.219 0.319 1 91.44 320 LEU A O 1
ATOM 2532 N N . ASN A 1 321 ? -9.891 26.547 -1.753 1 88.5 321 ASN A N 1
ATOM 2533 C CA . ASN A 1 321 ? -8.742 25.641 -1.841 1 88.5 321 ASN A CA 1
ATOM 2534 C C . ASN A 1 321 ? -7.426 26.406 -1.845 1 88.5 321 ASN A C 1
ATOM 2536 O O . ASN A 1 321 ? -6.438 25.953 -1.259 1 88.5 321 ASN A O 1
ATOM 2540 N N . VAL A 1 322 ? -7.43 27.469 -2.525 1 90.94 322 VAL A N 1
ATOM 2541 C CA . VAL A 1 322 ? -6.242 28.312 -2.541 1 90.94 322 VAL A CA 1
ATOM 2542 C C . VAL A 1 322 ? -5.914 28.781 -1.124 1 90.94 322 VAL A C 1
ATOM 2544 O O . VAL A 1 322 ? -4.762 28.719 -0.696 1 90.94 322 VAL A O 1
ATOM 2547 N N . LEU A 1 323 ? -6.902 29.25 -0.406 1 92.56 323 LEU A N 1
ATOM 2548 C CA . LEU A 1 323 ? -6.707 29.672 0.979 1 92.56 323 LEU A CA 1
ATOM 2549 C C . LEU A 1 323 ? -6.195 28.5 1.827 1 92.56 323 LEU A C 1
ATOM 2551 O O . LEU A 1 323 ? -5.254 28.672 2.609 1 92.56 323 LEU A O 1
ATOM 2555 N N . ASN A 1 324 ? -6.852 27.406 1.678 1 89.69 324 ASN A N 1
ATOM 2556 C CA . ASN A 1 324 ? -6.453 26.234 2.443 1 89.69 324 ASN A CA 1
ATOM 2557 C C . ASN A 1 324 ? -4.973 25.906 2.246 1 89.69 324 ASN A C 1
ATOM 2559 O O . ASN A 1 324 ? -4.262 25.641 3.213 1 89.69 324 ASN A O 1
ATOM 2563 N N . LYS A 1 325 ? -4.523 25.938 1.045 1 89.25 325 LYS A N 1
ATOM 2564 C CA . LYS A 1 325 ? -3.129 25.641 0.736 1 89.25 325 LYS A CA 1
ATOM 2565 C C . LYS A 1 325 ? -2.193 26.672 1.376 1 89.25 325 LYS A C 1
ATOM 2567 O O . LYS A 1 325 ? -1.112 26.312 1.853 1 89.25 325 LYS A O 1
ATOM 2572 N N . LYS A 1 326 ? -2.615 27.859 1.442 1 91 326 LYS A N 1
ATOM 2573 C CA . LYS A 1 326 ? -1.813 28.938 2.023 1 91 326 LYS A CA 1
ATOM 2574 C C . LYS A 1 326 ? -1.672 28.766 3.533 1 91 326 LYS A C 1
ATOM 2576 O O . LYS A 1 326 ? -0.721 29.266 4.137 1 91 326 LYS A O 1
ATOM 2581 N N . LEU A 1 327 ? -2.639 28.109 4.121 1 92.06 327 LEU A N 1
ATOM 2582 C CA . LEU A 1 327 ? -2.65 27.938 5.57 1 92.06 327 LEU A CA 1
ATOM 2583 C C . LEU A 1 327 ? -1.804 26.75 5.992 1 92.06 327 LEU A C 1
ATOM 2585 O O . LEU A 1 327 ? -1.556 26.547 7.184 1 92.06 327 LEU A O 1
ATOM 2589 N N . GLN A 1 328 ? -1.37 26.016 5.051 1 88.94 328 GLN A N 1
ATOM 2590 C CA . GLN A 1 328 ? -0.583 24.828 5.34 1 88.94 328 GLN A CA 1
ATOM 2591 C C . GLN A 1 328 ? 0.912 25.125 5.277 1 88.94 328 GLN A C 1
ATOM 2593 O O . GLN A 1 328 ? 1.32 26.172 4.77 1 88.94 328 GLN A O 1
ATOM 2598 N N . GLY A 1 329 ? 1.73 24.281 5.957 1 87.31 329 GLY A N 1
ATOM 2599 C CA . GLY A 1 329 ? 3.176 24.391 5.832 1 87.31 329 GLY A CA 1
ATOM 2600 C C . GLY A 1 329 ? 3.895 24.312 7.164 1 87.31 329 GLY A C 1
ATOM 2601 O O . GLY A 1 329 ? 3.361 24.75 8.188 1 87.31 329 GLY A O 1
ATOM 2602 N N . GLN A 1 330 ? 5.055 23.812 7.062 1 87.31 330 GLN A N 1
ATOM 2603 C CA . GLN A 1 330 ? 5.93 23.781 8.227 1 87.31 330 GLN A CA 1
ATOM 2604 C C . GLN A 1 330 ? 6.543 25.156 8.492 1 87.31 330 GLN A C 1
ATOM 2606 O O . GLN A 1 330 ? 6.926 25.859 7.555 1 87.31 330 GLN A O 1
ATOM 2611 N N . GLY A 1 331 ? 6.637 25.562 9.734 1 86.44 331 GLY A N 1
ATOM 2612 C CA . GLY A 1 331 ? 7.254 26.828 10.094 1 86.44 331 GLY A CA 1
ATOM 2613 C C . GLY A 1 331 ? 6.355 28.016 9.836 1 86.44 331 GLY A C 1
ATOM 2614 O O . GLY A 1 331 ? 6.82 29.156 9.828 1 86.44 331 GLY A O 1
ATOM 2615 N N . GLN A 1 332 ? 5.102 27.75 9.664 1 87.44 332 GLN A N 1
ATOM 2616 C CA . GLN A 1 332 ? 4.164 28.828 9.391 1 87.44 332 GLN A CA 1
ATOM 2617 C C . GLN A 1 332 ? 3.91 29.672 10.648 1 87.44 332 GLN A C 1
ATOM 2619 O O . GLN A 1 332 ? 3.711 29.125 11.734 1 87.44 332 GLN A O 1
ATOM 2624 N N . LEU A 1 333 ? 3.957 30.969 10.414 1 88.56 333 LEU A N 1
ATOM 2625 C CA . LEU A 1 333 ? 3.664 31.891 11.516 1 88.56 333 LEU A CA 1
ATOM 2626 C C . LEU A 1 333 ? 2.16 32.094 11.648 1 88.56 333 LEU A C 1
ATOM 2628 O O . LEU A 1 333 ? 1.45 32.219 10.648 1 88.56 333 LEU A O 1
ATOM 2632 N N . VAL A 1 334 ? 1.747 32.219 12.844 1 92 334 VAL A N 1
ATOM 2633 C CA . VAL A 1 334 ? 0.328 32.406 13.125 1 92 334 VAL A CA 1
ATOM 2634 C C . VAL A 1 334 ? -0.14 33.719 12.539 1 92 334 VAL A C 1
ATOM 2636 O O . VAL A 1 334 ? -1.268 33.844 12.047 1 92 334 VAL A O 1
ATOM 2639 N N . SER A 1 335 ? 0.718 34.75 12.586 1 90.25 335 SER A N 1
ATOM 2640 C CA . SER A 1 335 ? 0.37 36.031 12.039 1 90.25 335 SER A CA 1
ATOM 2641 C C . SER A 1 335 ? 0.149 35.969 10.531 1 90.25 335 SER A C 1
ATOM 2643 O O . SER A 1 335 ? -0.763 36.625 10 1 90.25 335 SER A O 1
ATOM 2645 N N . ALA A 1 336 ? 0.956 35.188 9.906 1 89.62 336 ALA A N 1
ATOM 2646 C CA . ALA A 1 336 ? 0.801 35.031 8.469 1 89.62 336 ALA A CA 1
ATOM 2647 C C . ALA A 1 336 ? -0.49 34.281 8.141 1 89.62 336 ALA A C 1
ATOM 2649 O O . ALA A 1 336 ? -1.172 34.594 7.164 1 89.62 336 ALA A O 1
ATOM 2650 N N . ALA A 1 337 ? -0.767 33.281 8.891 1 92.19 337 ALA A N 1
ATOM 2651 C CA . ALA A 1 337 ? -2.008 32.531 8.703 1 92.19 337 ALA A CA 1
ATOM 2652 C C . ALA A 1 337 ? -3.225 33.438 8.891 1 92.19 337 ALA A C 1
ATOM 2654 O O . ALA A 1 337 ? -4.168 33.375 8.094 1 92.19 337 ALA A O 1
ATOM 2655 N N . TYR A 1 338 ? -3.143 34.188 9.875 1 92.56 338 TYR A N 1
ATOM 2656 C CA . TYR A 1 338 ? -4.238 35.125 10.141 1 92.56 338 TYR A CA 1
ATOM 2657 C C . TYR A 1 338 ? -4.387 36.125 9.016 1 92.56 338 TYR A C 1
ATOM 2659 O O . TYR A 1 338 ? -5.504 36.438 8.609 1 92.56 338 TYR A O 1
ATOM 2667 N N . ASP A 1 339 ? -3.324 36.594 8.539 1 91.25 339 ASP A N 1
ATOM 2668 C CA . ASP A 1 339 ? -3.346 37.562 7.43 1 91.25 339 ASP A CA 1
ATOM 2669 C C . ASP A 1 339 ? -3.998 36.938 6.195 1 91.25 339 ASP A C 1
ATOM 2671 O O . ASP A 1 339 ? -4.73 37.625 5.469 1 91.25 339 ASP A O 1
ATOM 2675 N N . ASN A 1 340 ? -3.678 35.75 6 1 93.38 340 ASN A N 1
ATOM 2676 C CA . ASN A 1 340 ? -4.27 35.062 4.859 1 93.38 340 ASN A CA 1
ATOM 2677 C C . ASN A 1 340 ? -5.785 34.969 4.988 1 93.38 340 ASN A C 1
ATOM 2679 O O . ASN A 1 340 ? -6.512 35.125 4.008 1 93.38 340 ASN A O 1
ATOM 2683 N N . VAL A 1 341 ? -6.266 34.688 6.16 1 94.56 341 VAL A N 1
ATOM 2684 C CA . VAL A 1 341 ? -7.703 34.594 6.398 1 94.56 341 VAL A CA 1
ATOM 2685 C C . VAL A 1 341 ? -8.344 35.969 6.246 1 94.56 341 VAL A C 1
ATOM 2687 O O . VAL A 1 341 ? -9.422 36.094 5.664 1 94.56 341 VAL A O 1
ATOM 2690 N N . ARG A 1 342 ? -7.676 36.969 6.711 1 92.31 342 ARG A N 1
ATOM 2691 C CA . ARG A 1 342 ? -8.18 38.312 6.586 1 92.31 342 ARG A CA 1
ATOM 2692 C C . ARG A 1 342 ? -8.25 38.75 5.121 1 92.31 342 ARG A C 1
ATOM 2694 O O . ARG A 1 342 ? -9.219 39.375 4.703 1 92.31 342 ARG A O 1
ATOM 2701 N N . THR A 1 343 ? -7.23 38.406 4.438 1 93.88 343 THR A N 1
ATOM 2702 C CA . THR A 1 343 ? -7.215 38.688 3.008 1 93.88 343 THR A CA 1
ATOM 2703 C C . THR A 1 343 ? -8.406 38.031 2.314 1 93.88 343 THR A C 1
ATOM 2705 O O . THR A 1 343 ? -9.078 38.656 1.489 1 93.88 343 THR A O 1
ATOM 2708 N N . PHE A 1 344 ? -8.648 36.844 2.645 1 95.75 344 PHE A N 1
ATOM 2709 C CA . PHE A 1 344 ? -9.766 36.125 2.055 1 95.75 344 PHE A CA 1
ATOM 2710 C C . PHE A 1 344 ? -11.094 36.781 2.428 1 95.75 344 PHE A C 1
ATOM 2712 O O . PHE A 1 344 ? -11.984 36.906 1.588 1 95.75 344 PHE A O 1
ATOM 2719 N N . SER A 1 345 ? -11.227 37.188 3.656 1 94.62 345 SER A N 1
ATOM 2720 C CA . SER A 1 345 ? -12.445 37.844 4.113 1 94.62 345 SER A CA 1
ATOM 2721 C C . SER A 1 345 ? -12.688 39.125 3.355 1 94.62 345 SER A C 1
ATOM 2723 O O . SER A 1 345 ? -13.828 39.469 3.047 1 94.62 345 SER A O 1
ATOM 2725 N N . THR A 1 346 ? -11.633 39.781 3.059 1 94.44 346 THR A N 1
ATOM 2726 C CA . THR A 1 346 ? -11.75 41.031 2.279 1 94.44 346 THR A CA 1
ATOM 2727 C C . THR A 1 346 ? -12.211 40.719 0.857 1 94.44 346 THR A C 1
ATOM 2729 O O . THR A 1 346 ? -12.984 41.469 0.278 1 94.44 346 THR A O 1
ATOM 2732 N N . LYS A 1 347 ? -11.672 39.656 0.348 1 95.38 347 LYS A N 1
ATOM 2733 C CA . LYS A 1 347 ? -12.125 39.219 -0.971 1 95.38 347 LYS A CA 1
ATOM 2734 C C . LYS A 1 347 ? -13.625 38.938 -0.967 1 95.38 347 LYS A C 1
ATOM 2736 O O . LYS A 1 347 ? -14.328 39.25 -1.938 1 95.38 347 LYS A O 1
ATOM 2741 N N . LEU A 1 348 ? -14.07 38.344 0.111 1 96.06 348 LEU A N 1
ATOM 2742 C CA . LEU A 1 348 ? -15.484 38 0.217 1 96.06 348 LEU A CA 1
ATOM 2743 C C . LEU A 1 348 ? -16.344 39.25 0.146 1 96.06 348 LEU A C 1
ATOM 2745 O O . LEU A 1 348 ? -17.406 39.25 -0.479 1 96.06 348 LEU A O 1
ATOM 2749 N N . VAL A 1 349 ? -15.898 40.312 0.724 1 94.88 349 VAL A N 1
ATOM 2750 C CA . VAL A 1 349 ? -16.609 41.594 0.688 1 94.88 349 VAL A CA 1
ATOM 2751 C C . VAL A 1 349 ? -16.688 42.094 -0.748 1 94.88 349 VAL A C 1
ATOM 2753 O O . VAL A 1 349 ? -17.75 42.531 -1.207 1 94.88 349 VAL A O 1
ATOM 2756 N N . LEU A 1 350 ? -15.609 42 -1.378 1 95.38 350 LEU A N 1
ATOM 2757 C CA . LEU A 1 350 ? -15.555 42.438 -2.773 1 95.38 350 LEU A CA 1
ATOM 2758 C C . LEU A 1 350 ? -16.484 41.594 -3.637 1 95.38 350 LEU A C 1
ATOM 2760 O O . LEU A 1 350 ? -17.234 42.125 -4.461 1 95.38 350 LEU A O 1
ATOM 2764 N N . TRP A 1 351 ? -16.422 40.312 -3.455 1 96.19 351 TRP A N 1
ATOM 2765 C CA . TRP A 1 351 ? -17.188 39.375 -4.273 1 96.19 351 TRP A CA 1
ATOM 2766 C C . TRP A 1 351 ? -18.688 39.531 -4.027 1 96.19 351 TRP A C 1
ATOM 2768 O O . TRP A 1 351 ? -19.5 39.406 -4.949 1 96.19 351 TRP A O 1
ATOM 2778 N N . LYS A 1 352 ? -19.062 39.812 -2.812 1 95.5 352 LYS A N 1
ATOM 2779 C CA . LYS A 1 352 ? -20.469 40.094 -2.518 1 95.5 352 LYS A CA 1
ATOM 2780 C C . LYS A 1 352 ? -20.984 41.25 -3.359 1 95.5 352 LYS A C 1
ATOM 2782 O O . LYS A 1 352 ? -22.047 41.156 -3.982 1 95.5 352 LYS A O 1
ATOM 2787 N N . ALA A 1 353 ? -20.219 42.281 -3.379 1 94.94 353 ALA A N 1
ATOM 2788 C CA . ALA A 1 353 ? -20.594 43.469 -4.137 1 94.94 353 ALA A CA 1
ATOM 2789 C C . ALA A 1 353 ? -20.625 43.188 -5.633 1 94.94 353 ALA A C 1
ATOM 2791 O O . ALA A 1 353 ? -21.547 43.594 -6.332 1 94.94 353 ALA A O 1
ATOM 2792 N N . GLN A 1 354 ? -19.672 42.5 -6.078 1 94.12 354 GLN A N 1
ATOM 2793 C CA . GLN A 1 354 ? -19.578 42.219 -7.504 1 94.12 354 GLN A CA 1
ATOM 2794 C C . GLN A 1 354 ? -20.703 41.281 -7.953 1 94.12 354 GLN A C 1
ATOM 2796 O O . GLN A 1 354 ? -21.297 41.5 -9.008 1 94.12 354 GLN A O 1
ATOM 2801 N N . LEU A 1 355 ? -20.984 40.281 -7.195 1 95.62 355 LEU A N 1
ATOM 2802 C CA . LEU A 1 355 ? -22.062 39.344 -7.535 1 95.62 355 LEU A CA 1
ATOM 2803 C C . LEU A 1 355 ? -23.406 40.062 -7.547 1 95.62 355 LEU A C 1
ATOM 2805 O O . LEU A 1 355 ? -24.25 39.781 -8.406 1 95.62 355 LEU A O 1
ATOM 2809 N N . SER A 1 356 ? -23.609 41 -6.625 1 94.06 356 SER A N 1
ATOM 2810 C CA . SER A 1 356 ? -24.844 41.75 -6.559 1 94.06 356 SER A CA 1
ATOM 2811 C C . SER A 1 356 ? -25.016 42.625 -7.793 1 94.06 356 SER A C 1
ATOM 2813 O O . SER A 1 356 ? -26.156 42.906 -8.203 1 94.06 356 SER A O 1
ATOM 2815 N N . GLN A 1 357 ? -23.906 42.969 -8.445 1 94.19 357 GLN A N 1
ATOM 2816 C CA . GLN A 1 357 ? -23.938 43.812 -9.641 1 94.19 357 GLN A CA 1
ATOM 2817 C C . GLN A 1 357 ? -23.766 42.969 -10.906 1 94.19 357 GLN A C 1
ATOM 2819 O O . GLN A 1 357 ? -23.516 43.5 -11.984 1 94.19 357 GLN A O 1
ATOM 2824 N N . THR A 1 358 ? -23.812 41.719 -10.766 1 92.62 358 THR A N 1
ATOM 2825 C CA . THR A 1 358 ? -23.672 40.781 -11.867 1 92.62 358 THR A CA 1
ATOM 2826 C C . THR A 1 358 ? -22.328 40.938 -12.555 1 92.62 358 THR A C 1
ATOM 2828 O O . THR A 1 358 ? -22.234 40.875 -13.781 1 92.62 358 THR A O 1
ATOM 2831 N N . ASN A 1 359 ? -21.406 41.312 -11.734 1 93.31 359 ASN A N 1
ATOM 2832 C CA . ASN A 1 359 ? -20.016 41.312 -12.188 1 93.31 359 ASN A CA 1
ATOM 2833 C C . ASN A 1 359 ? -19.328 40 -11.898 1 93.31 359 ASN A C 1
ATOM 2835 O O . ASN A 1 359 ? -19.016 39.688 -10.742 1 93.31 359 ASN A O 1
ATOM 2839 N N . LEU A 1 360 ? -19.062 39.219 -12.898 1 94.62 360 LEU A N 1
ATOM 2840 C CA . LEU A 1 360 ? -18.547 37.875 -12.727 1 94.62 360 LEU A CA 1
ATOM 2841 C C . LEU A 1 360 ? -17.078 37.781 -13.117 1 94.62 360 LEU A C 1
ATOM 2843 O O . LEU A 1 360 ? -16.594 36.719 -13.516 1 94.62 360 LEU A O 1
ATOM 2847 N N . CYS A 1 361 ? -16.312 38.781 -12.969 1 92.12 361 CYS A N 1
ATOM 2848 C CA . CYS A 1 361 ? -14.922 38.844 -13.406 1 92.12 361 CYS A CA 1
ATOM 2849 C C . CYS A 1 361 ? -14.07 37.844 -12.633 1 92.12 361 CYS A C 1
ATOM 2851 O O . CYS A 1 361 ? -13.078 37.344 -13.164 1 92.12 361 CYS A O 1
ATOM 2853 N N . HIS A 1 362 ? -14.414 37.5 -11.422 1 93.81 362 HIS A N 1
ATOM 2854 C CA . HIS A 1 362 ? -13.633 36.562 -10.602 1 93.81 362 HIS A CA 1
ATOM 2855 C C . HIS A 1 362 ? -14.312 35.219 -10.5 1 93.81 362 HIS A C 1
ATOM 2857 O O . HIS A 1 362 ? -13.938 34.406 -9.656 1 93.81 362 HIS A O 1
ATOM 2863 N N . PHE A 1 363 ? -15.297 35.031 -11.25 1 95.94 363 PHE A N 1
ATOM 2864 C CA . PHE A 1 363 ? -16.047 33.781 -11.289 1 95.94 363 PHE A CA 1
ATOM 2865 C C . PHE A 1 363 ? -16.109 33.219 -12.703 1 95.94 363 PHE A C 1
ATOM 2867 O O . PHE A 1 363 ? -17.156 33.25 -13.344 1 95.94 363 PHE A O 1
ATOM 2874 N N . PRO A 1 364 ? -14.977 32.656 -13.125 1 94.81 364 PRO A N 1
ATOM 2875 C CA . PRO A 1 364 ? -14.852 32.25 -14.523 1 94.81 364 PRO A CA 1
ATOM 2876 C C . PRO A 1 364 ? -15.867 31.188 -14.922 1 94.81 364 PRO A C 1
ATOM 2878 O O . PRO A 1 364 ? -16.359 31.188 -16.047 1 94.81 364 PRO A O 1
ATOM 2881 N N . ALA A 1 365 ? -16.109 30.188 -14.062 1 95.62 365 ALA A N 1
ATOM 2882 C CA . ALA A 1 365 ? -17.094 29.156 -14.406 1 95.62 365 ALA A CA 1
ATOM 2883 C C . ALA A 1 365 ? -18.484 29.75 -14.586 1 95.62 365 ALA A C 1
ATOM 2885 O O . ALA A 1 365 ? -19.188 29.406 -15.531 1 95.62 365 ALA A O 1
ATOM 2886 N N . CYS A 1 366 ? -18.906 30.656 -13.688 1 96 366 CYS A N 1
ATOM 2887 C CA . CYS A 1 366 ? -20.188 31.344 -13.805 1 96 366 CYS A CA 1
ATOM 2888 C C . CYS A 1 366 ? -20.234 32.188 -15.07 1 96 366 CYS A C 1
ATOM 2890 O O . CYS A 1 366 ? -21.25 32.219 -15.766 1 96 366 CYS A O 1
ATOM 2892 N N . LYS A 1 367 ? -19.141 32.844 -15.312 1 95.56 367 LYS A N 1
ATOM 2893 C CA . LYS A 1 367 ? -19.062 33.719 -16.484 1 95.56 367 LYS A CA 1
ATOM 2894 C C . LYS A 1 367 ? -19.219 32.906 -17.766 1 95.56 367 LYS A C 1
ATOM 2896 O O . LYS A 1 367 ? -19.922 33.344 -18.688 1 95.56 367 LYS A O 1
ATOM 2901 N N . ALA A 1 368 ? -18.547 31.828 -17.812 1 94.25 368 ALA A N 1
ATOM 2902 C CA . ALA A 1 368 ? -18.609 30.969 -19 1 94.25 368 ALA A CA 1
ATOM 2903 C C . ALA A 1 368 ? -20.047 30.531 -19.266 1 94.25 368 ALA A C 1
ATOM 2905 O O . ALA A 1 368 ? -20.484 30.5 -20.422 1 94.25 368 ALA A O 1
ATOM 2906 N N . LEU A 1 369 ? -20.812 30.172 -18.281 1 94.81 369 LEU A N 1
ATOM 2907 C CA . LEU A 1 369 ? -22.188 29.75 -18.438 1 94.81 369 LEU A CA 1
ATOM 2908 C C . LEU A 1 369 ? -23.094 30.922 -18.828 1 94.81 369 LEU A C 1
ATOM 2910 O O . LEU A 1 369 ? -23.984 30.781 -19.656 1 94.81 369 LEU A O 1
ATOM 2914 N N . MET A 1 370 ? -22.844 32.031 -18.156 1 94.25 370 MET A N 1
ATOM 2915 C CA . MET A 1 370 ? -23.625 33.219 -18.484 1 94.25 370 MET A CA 1
ATOM 2916 C C . MET A 1 370 ? -23.422 33.625 -19.938 1 94.25 370 MET A C 1
ATOM 2918 O O . MET A 1 370 ? -24.375 34 -20.625 1 94.25 370 MET A O 1
ATOM 2922 N N . ASP A 1 371 ? -22.156 33.562 -20.344 1 93.62 371 ASP A N 1
ATOM 2923 C CA . ASP A 1 371 ? -21.812 33.906 -21.719 1 93.62 371 ASP A CA 1
ATOM 2924 C C . ASP A 1 371 ? -22.5 32.938 -22.703 1 93.62 371 ASP A C 1
ATOM 2926 O O . ASP A 1 371 ? -22.766 33.312 -23.844 1 93.62 371 ASP A O 1
ATOM 2930 N N . SER A 1 372 ? -22.797 31.75 -22.25 1 92.19 372 SER A N 1
ATOM 2931 C CA . SER A 1 372 ? -23.453 30.75 -23.078 1 92.19 372 SER A CA 1
ATOM 2932 C C . SER A 1 372 ? -24.969 30.891 -23.016 1 92.19 372 SER A C 1
ATOM 2934 O O . SER A 1 372 ? -25.688 30.125 -23.656 1 92.19 372 SER A O 1
ATOM 2936 N N . GLY A 1 373 ? -25.438 31.766 -22.172 1 90.88 373 GLY A N 1
ATOM 2937 C CA . GLY A 1 373 ? -26.859 32.094 -22.203 1 90.88 373 GLY A CA 1
ATOM 2938 C C . GLY A 1 373 ? -27.594 31.625 -20.953 1 90.88 373 GLY A C 1
ATOM 2939 O O . GLY A 1 373 ? -28.812 31.75 -20.859 1 90.88 373 GLY A O 1
ATOM 2940 N N . THR A 1 374 ? -26.938 31.078 -20 1 92.19 374 THR A N 1
ATOM 2941 C CA . THR A 1 374 ? -27.578 30.625 -18.766 1 92.19 374 THR A CA 1
ATOM 2942 C C . THR A 1 374 ? -27.891 31.812 -17.859 1 92.19 374 THR A C 1
ATOM 2944 O O . THR A 1 374 ? -27.031 32.688 -17.641 1 92.19 374 THR A O 1
ATOM 2947 N N . PRO A 1 375 ? -29.062 31.891 -17.391 1 91.31 375 PRO A N 1
ATOM 2948 C CA . PRO A 1 375 ? -29.422 33 -16.516 1 91.31 375 PRO A CA 1
ATOM 2949 C C . PRO A 1 375 ? -28.625 33 -15.203 1 91.31 375 PRO A C 1
ATOM 2951 O O . PRO A 1 375 ? -28.328 31.953 -14.664 1 91.31 375 PRO A O 1
ATOM 2954 N N . PHE A 1 376 ? -28.312 34.188 -14.742 1 92.69 376 PHE A N 1
ATOM 2955 C CA . PHE A 1 376 ? -27.531 34.344 -13.523 1 92.69 376 PHE A CA 1
ATOM 2956 C C . PHE A 1 376 ? -28.297 35.188 -12.508 1 92.69 376 PHE A C 1
ATOM 2958 O O . PHE A 1 376 ? -28.812 36.281 -12.844 1 92.69 376 PHE A O 1
ATOM 2965 N N . SER A 1 377 ? -28.516 34.625 -11.398 1 89 377 SER A N 1
ATOM 2966 C CA . SER A 1 377 ? -29.125 35.344 -10.281 1 89 377 SER A CA 1
ATOM 2967 C C . SER A 1 377 ? -28.078 35.781 -9.273 1 89 377 SER A C 1
ATOM 2969 O O . SER A 1 377 ? -27.734 35.031 -8.352 1 89 377 SER A O 1
ATOM 2971 N N . GLY A 1 378 ? -27.703 36.906 -9.344 1 92 378 GLY A N 1
ATOM 2972 C CA . GLY A 1 378 ? -26.594 37.406 -8.531 1 92 378 GLY A CA 1
ATOM 2973 C C . GLY A 1 378 ? -26.922 37.469 -7.055 1 92 378 GLY A C 1
ATOM 2974 O O . GLY A 1 378 ? -26.062 37.219 -6.207 1 92 378 GLY A O 1
ATOM 2975 N N . GLU A 1 379 ? -28.156 37.75 -6.699 1 93.69 379 GLU A N 1
ATOM 2976 C CA . GLU A 1 379 ? -28.562 37.906 -5.309 1 93.69 379 GLU A CA 1
ATOM 2977 C C . GLU A 1 379 ? -28.422 36.594 -4.539 1 93.69 379 GLU A C 1
ATOM 2979 O O . GLU A 1 379 ? -28.031 36.594 -3.373 1 93.69 379 GLU A O 1
ATOM 2984 N N . LYS A 1 380 ? -28.734 35.625 -5.152 1 93.38 380 LYS A N 1
ATOM 2985 C CA . LYS A 1 380 ? -28.656 34.281 -4.531 1 93.38 380 LYS A CA 1
ATOM 2986 C C . LYS A 1 380 ? -27.234 33.969 -4.102 1 93.38 380 LYS A C 1
ATOM 2988 O O . LYS A 1 380 ? -27 33.5 -2.984 1 93.38 380 LYS A O 1
ATOM 2993 N N . TYR A 1 381 ? -26.359 34.25 -4.965 1 95.31 381 TYR A N 1
ATOM 2994 C CA . TYR A 1 381 ? -24.969 33.906 -4.715 1 95.31 381 TYR A CA 1
ATOM 2995 C C . TYR A 1 381 ? -24.312 34.938 -3.791 1 95.31 381 TYR A C 1
ATOM 2997 O O . TYR A 1 381 ? -23.422 34.594 -3.014 1 95.31 381 TYR A O 1
ATOM 3005 N N . ALA A 1 382 ? -24.781 36.156 -3.854 1 96.12 382 ALA A N 1
ATOM 3006 C CA . ALA A 1 382 ? -24.328 37.156 -2.889 1 96.12 382 ALA A CA 1
ATOM 3007 C C . ALA A 1 382 ? -24.734 36.75 -1.469 1 96.12 382 ALA A C 1
ATOM 3009 O O . ALA A 1 382 ? -23.969 36.969 -0.523 1 96.12 382 ALA A O 1
ATOM 3010 N N . ASP A 1 383 ? -25.875 36.219 -1.353 1 95.06 383 ASP A N 1
ATOM 3011 C CA . ASP A 1 383 ? -26.344 35.75 -0.05 1 95.06 383 ASP A CA 1
ATOM 3012 C C . ASP A 1 383 ? -25.453 34.625 0.471 1 95.06 383 ASP A C 1
ATOM 3014 O O . ASP A 1 383 ? -25.203 34.531 1.673 1 95.06 383 ASP A O 1
ATOM 3018 N N . ALA A 1 384 ? -25.078 33.75 -0.386 1 94.5 384 ALA A N 1
ATOM 3019 C CA . ALA A 1 384 ? -24.172 32.656 -0.009 1 94.5 384 ALA A CA 1
ATOM 3020 C C . ALA A 1 384 ? -22.844 33.188 0.484 1 94.5 384 ALA A C 1
ATOM 3022 O O . ALA A 1 384 ? -22.266 32.656 1.438 1 94.5 384 ALA A O 1
ATOM 3023 N N . ILE A 1 385 ? -22.359 34.219 -0.135 1 96.25 385 ILE A N 1
ATOM 3024 C CA . ILE A 1 385 ? -21.094 34.812 0.245 1 96.25 385 ILE A CA 1
ATOM 3025 C C . ILE A 1 385 ? -21.219 35.469 1.622 1 96.25 385 ILE A C 1
ATOM 3027 O O . ILE A 1 385 ? -20.297 35.406 2.432 1 96.25 385 ILE A O 1
ATOM 3031 N N . VAL A 1 386 ? -22.359 36.094 1.844 1 96 386 VAL A N 1
ATOM 3032 C CA . VAL A 1 386 ? -22.594 36.719 3.137 1 96 386 VAL A CA 1
ATOM 3033 C C . VAL A 1 386 ? -22.578 35.688 4.238 1 96 386 VAL A C 1
ATOM 3035 O O . VAL A 1 386 ? -22 35.906 5.312 1 96 386 VAL A O 1
ATOM 3038 N N . LYS A 1 387 ? -23.219 34.625 3.961 1 95.12 387 LYS A N 1
ATOM 3039 C CA . LYS A 1 387 ? -23.219 33.531 4.934 1 95.12 387 LYS A CA 1
ATOM 3040 C C . LYS A 1 387 ? -21.797 33.062 5.203 1 95.12 387 LYS A C 1
ATOM 3042 O O . LYS A 1 387 ? -21.453 32.75 6.344 1 95.12 387 LYS A O 1
ATOM 3047 N N . LEU A 1 388 ? -21.016 32.906 4.156 1 95.31 388 LEU A N 1
ATOM 3048 C CA . LEU A 1 388 ? -19.625 32.5 4.285 1 95.31 388 LEU A CA 1
ATOM 3049 C C . LEU A 1 388 ? -18.828 33.5 5.113 1 95.31 388 LEU A C 1
ATOM 3051 O O . LEU A 1 388 ? -18.016 33.094 5.957 1 95.31 388 LEU A O 1
ATOM 3055 N N . GLN A 1 389 ? -19.094 34.719 4.91 1 95.62 389 GLN A N 1
ATOM 3056 C CA . GLN A 1 389 ? -18.453 35.781 5.68 1 95.62 389 GLN A CA 1
ATOM 3057 C C . GLN A 1 389 ? -18.781 35.656 7.164 1 95.62 389 GLN A C 1
ATOM 3059 O O . GLN A 1 389 ? -17.906 35.812 8.023 1 95.62 389 GLN A O 1
ATOM 3064 N N . GLU A 1 390 ? -20 35.469 7.402 1 95.88 390 GLU A N 1
ATOM 3065 C CA . GLU A 1 390 ? -20.453 35.312 8.781 1 95.88 390 GLU A CA 1
ATOM 3066 C C . GLU A 1 390 ? -19.797 34.125 9.469 1 95.88 390 GLU A C 1
ATOM 3068 O O . GLU A 1 390 ? -19.422 34.188 10.633 1 95.88 390 GLU A O 1
ATOM 3073 N N . GLU A 1 391 ? -19.719 33.094 8.727 1 95 391 GLU A N 1
ATOM 3074 C CA . GLU A 1 391 ? -19.078 31.906 9.273 1 95 391 GLU A CA 1
ATOM 3075 C C . GLU A 1 391 ? -17.609 32.156 9.594 1 95 391 GLU A C 1
ATOM 3077 O O . GLU A 1 391 ? -17.109 31.719 10.641 1 95 391 GLU A O 1
ATOM 3082 N N . PHE A 1 392 ? -16.906 32.781 8.719 1 95.44 392 PHE A N 1
ATOM 3083 C CA . PHE A 1 392 ? -15.492 33.094 8.969 1 95.44 392 PHE A CA 1
ATOM 3084 C C . PHE A 1 392 ? -15.344 34 10.188 1 95.44 392 PHE A C 1
ATOM 3086 O O . PHE A 1 392 ? -14.445 33.781 11 1 95.44 392 PHE A O 1
ATOM 3093 N N . ASP A 1 393 ? -16.219 34.906 10.289 1 94.19 393 ASP A N 1
ATOM 3094 C CA . ASP A 1 393 ? -16.172 35.844 11.422 1 94.19 393 ASP A CA 1
ATOM 3095 C C . ASP A 1 393 ? -16.391 35.125 12.742 1 94.19 393 ASP A C 1
ATOM 3097 O O . ASP A 1 393 ? -15.758 35.406 13.75 1 94.19 393 ASP A O 1
ATOM 3101 N N . HIS A 1 394 ? -17.25 34.219 12.648 1 94.81 394 HIS A N 1
ATOM 3102 C CA . HIS A 1 394 ? -17.625 33.5 13.859 1 94.81 394 HIS A CA 1
ATOM 3103 C C . HIS A 1 394 ? -16.547 32.469 14.227 1 94.81 394 HIS A C 1
ATOM 3105 O O . HIS A 1 394 ? -16.141 32.375 15.391 1 94.81 394 HIS A O 1
ATOM 3111 N N . ARG A 1 395 ? -16.031 31.797 13.336 1 92.56 395 ARG A N 1
ATOM 3112 C CA . ARG A 1 395 ? -15.188 30.641 13.617 1 92.56 395 ARG A CA 1
ATOM 3113 C C . ARG A 1 395 ? -13.742 31.062 13.844 1 92.56 395 ARG A C 1
ATOM 3115 O O . ARG A 1 395 ? -12.977 30.359 14.5 1 92.56 395 ARG A O 1
ATOM 3122 N N . ILE A 1 396 ? -13.414 32.219 13.359 1 93.56 396 ILE A N 1
ATOM 3123 C CA . ILE A 1 396 ? -12.039 32.688 13.523 1 93.56 396 ILE A CA 1
ATOM 3124 C C . ILE A 1 396 ? -11.969 33.688 14.68 1 93.56 396 ILE A C 1
ATOM 3126 O O . ILE A 1 396 ? -10.992 34.438 14.812 1 93.56 396 ILE A O 1
ATOM 3130 N N . ALA A 1 397 ? -12.922 33.656 15.547 1 92.31 397 ALA A N 1
ATOM 3131 C CA . ALA A 1 397 ? -13.055 34.625 16.641 1 92.31 397 ALA A CA 1
ATOM 3132 C C . ALA A 1 397 ? -11.891 34.5 17.609 1 92.31 397 ALA A C 1
ATOM 3134 O O . ALA A 1 397 ? -11.445 35.5 18.188 1 92.31 397 ALA A O 1
ATOM 3135 N N . ASP A 1 398 ? -11.406 33.344 17.891 1 89.75 398 ASP A N 1
ATOM 3136 C CA . ASP A 1 398 ? -10.305 33.156 18.828 1 89.75 398 ASP A CA 1
ATOM 3137 C C . ASP A 1 398 ? -9.039 33.875 18.328 1 89.75 398 ASP A C 1
ATOM 3139 O O . ASP A 1 398 ? -8.297 34.469 19.109 1 89.75 398 ASP A O 1
ATOM 3143 N N . PHE A 1 399 ? -8.828 33.844 17.031 1 93.12 399 PHE A N 1
ATOM 3144 C CA . PHE A 1 399 ? -7.688 34.531 16.438 1 93.12 399 PHE A CA 1
ATOM 3145 C C . PHE A 1 399 ? -7.895 36.031 16.469 1 93.12 399 PHE A C 1
ATOM 3147 O O . PHE A 1 399 ? -6.953 36.812 16.703 1 93.12 399 PHE A O 1
ATOM 3154 N N . LYS A 1 400 ? -9.102 36.406 16.312 1 91.38 400 LYS A N 1
ATOM 3155 C CA . LYS A 1 400 ? -9.438 37.812 16.297 1 91.38 400 LYS A CA 1
ATOM 3156 C C . LYS A 1 400 ? -9.141 38.469 17.641 1 91.38 400 LYS A C 1
ATOM 3158 O O . LYS A 1 400 ? -8.773 39.656 17.703 1 91.38 400 LYS A O 1
ATOM 3163 N N . THR A 1 401 ? -9.312 37.719 18.641 1 90.75 401 THR A N 1
ATOM 3164 C CA . THR A 1 401 ? -9.055 38.188 20 1 90.75 401 THR A CA 1
ATOM 3165 C C . THR A 1 401 ? -7.598 38.625 20.141 1 90.75 401 THR A C 1
ATOM 3167 O O . THR A 1 401 ? -7.285 39.531 20.922 1 90.75 401 THR A O 1
ATOM 3170 N N . HIS A 1 402 ? -6.711 38.062 19.375 1 91.19 402 HIS A N 1
ATOM 3171 C CA . HIS A 1 402 ? -5.285 38.344 19.484 1 91.19 402 HIS A CA 1
ATOM 3172 C C . HIS A 1 402 ? -4.789 39.094 18.266 1 91.19 402 HIS A C 1
ATOM 3174 O O . HIS A 1 402 ? -3.59 39.094 17.969 1 91.19 402 HIS A O 1
ATOM 3180 N N . ARG A 1 403 ? -5.637 39.719 17.578 1 90.31 403 ARG A N 1
ATOM 3181 C CA . ARG A 1 403 ? -5.348 40.375 16.328 1 90.31 403 ARG A CA 1
ATOM 3182 C C . ARG A 1 403 ? -4.273 41.438 16.5 1 90.31 403 ARG A C 1
ATOM 3184 O O . ARG A 1 403 ? -3.354 41.562 15.695 1 90.31 403 ARG A O 1
ATOM 3191 N N . ALA A 1 404 ? -4.398 42.219 17.562 1 89 404 ALA A N 1
ATOM 3192 C CA . ALA A 1 404 ? -3.451 43.312 17.797 1 89 404 ALA A CA 1
ATOM 3193 C C . ALA A 1 404 ? -2.031 42.781 17.969 1 89 404 ALA A C 1
ATOM 3195 O O . ALA A 1 404 ? -1.084 43.312 17.406 1 89 404 ALA A O 1
ATOM 3196 N N . THR A 1 405 ? -1.928 41.719 18.734 1 88.75 405 THR A N 1
ATOM 3197 C CA . THR A 1 405 ? -0.626 41.094 18.953 1 88.75 405 THR A CA 1
ATOM 3198 C C . THR A 1 405 ? -0.032 40.594 17.641 1 88.75 405 THR A C 1
ATOM 3200 O O . THR A 1 405 ? 1.15 40.812 17.359 1 88.75 405 THR A O 1
ATOM 3203 N N . PHE A 1 406 ? -0.855 40 16.812 1 90.62 406 PHE A N 1
ATOM 3204 C CA . PHE A 1 406 ? -0.408 39.469 15.539 1 90.62 406 PHE A CA 1
ATOM 3205 C C . PHE A 1 406 ? 0.022 40.594 14.602 1 90.62 406 PHE A C 1
ATOM 3207 O O . PHE A 1 406 ? 1.025 40.469 13.898 1 90.62 406 PHE A O 1
ATOM 3214 N N . GLN A 1 407 ? -0.646 41.656 14.68 1 87.88 407 GLN A N 1
ATOM 3215 C CA . GLN A 1 407 ? -0.365 42.781 13.789 1 87.88 407 GLN A CA 1
ATOM 3216 C C . GLN A 1 407 ? 0.902 43.531 14.211 1 87.88 407 GLN A C 1
ATOM 3218 O O . GLN A 1 407 ? 1.69 43.938 13.367 1 87.88 407 GLN A O 1
ATOM 3223 N N . VAL A 1 408 ? 1.048 43.688 15.508 1 87.38 408 VAL A N 1
ATOM 3224 C CA . VAL A 1 408 ? 2.268 44.344 16 1 87.38 408 VAL A CA 1
ATOM 3225 C C . VAL A 1 408 ? 3.479 43.5 15.625 1 87.38 408 VAL A C 1
ATOM 3227 O O . VAL A 1 408 ? 4.523 44.031 15.242 1 87.38 408 VAL A O 1
ATOM 3230 N N . PHE A 1 409 ? 3.32 42.25 15.758 1 87.88 409 PHE A N 1
ATOM 3231 C CA . PHE A 1 409 ? 4.406 41.344 15.414 1 87.88 409 PHE A CA 1
ATOM 3232 C C . PHE A 1 409 ? 4.727 41.438 13.93 1 87.88 409 PHE A C 1
ATOM 3234 O O . PHE A 1 409 ? 5.898 41.438 13.539 1 87.88 409 PHE A O 1
ATOM 3241 N N . ALA A 1 410 ? 3.703 41.5 13.133 1 83.56 410 ALA A N 1
ATOM 3242 C CA . ALA A 1 410 ? 3.875 41.5 11.68 1 83.56 410 ALA A CA 1
ATOM 3243 C C . ALA A 1 410 ? 4.48 42.844 11.219 1 83.56 410 ALA A C 1
ATOM 3245 O O . ALA A 1 410 ? 5.328 42.844 10.32 1 83.56 410 ALA A O 1
ATOM 3246 N N . ASP A 1 411 ? 3.938 43.906 11.852 1 83.44 411 ASP A N 1
ATOM 3247 C CA . ASP A 1 411 ? 4.434 45.219 11.492 1 83.44 411 ASP A CA 1
ATOM 3248 C C . ASP A 1 411 ? 4.32 46.188 12.672 1 83.44 411 ASP A C 1
ATOM 3250 O O . ASP A 1 411 ? 3.414 47.031 12.711 1 83.44 411 ASP A O 1
ATOM 3254 N N . PRO A 1 412 ? 5.355 46.156 13.5 1 84.19 412 PRO A N 1
ATOM 3255 C CA . PRO A 1 412 ? 5.293 47.031 14.68 1 84.19 412 PRO A CA 1
ATOM 3256 C C . PRO A 1 412 ? 5.461 48.5 14.352 1 84.19 412 PRO A C 1
ATOM 3258 O O . PRO A 1 412 ? 5.016 49.344 15.109 1 84.19 412 PRO A O 1
ATOM 3261 N N . PHE A 1 413 ? 5.949 48.875 13.195 1 84 413 PHE A N 1
ATOM 3262 C CA . PHE A 1 413 ? 6.305 50.281 12.898 1 84 413 PHE A CA 1
ATOM 3263 C C . PHE A 1 413 ? 5.102 51.031 12.359 1 84 413 PHE A C 1
ATOM 3265 O O . PHE A 1 413 ? 5.055 52.25 12.43 1 84 413 PHE A O 1
ATOM 3272 N N . SER A 1 414 ? 4.172 50.25 11.852 1 83.5 414 SER A N 1
ATOM 3273 C CA . SER A 1 414 ? 2.998 50.906 11.289 1 83.5 414 SER A CA 1
ATOM 3274 C C . SER A 1 414 ? 1.785 50.75 12.203 1 83.5 414 SER A C 1
ATOM 3276 O O . SER A 1 414 ? 0.716 51.281 11.922 1 83.5 414 SER A O 1
ATOM 3278 N N . PHE A 1 415 ? 2.014 50.094 13.305 1 87.88 415 PHE A N 1
ATOM 3279 C CA . PHE A 1 415 ? 0.889 49.812 14.188 1 87.88 415 PHE A CA 1
ATOM 3280 C C . PHE A 1 415 ? 0.535 51.062 15.016 1 87.88 415 PHE A C 1
ATOM 3282 O O . PHE A 1 415 ? 1.422 51.781 15.469 1 87.88 415 PHE A O 1
ATOM 3289 N N . ASP A 1 416 ? -0.737 51.188 15.203 1 87.31 416 ASP A N 1
ATOM 3290 C CA . ASP A 1 416 ? -1.197 52.312 16.016 1 87.31 416 ASP A CA 1
ATOM 3291 C C . ASP A 1 416 ? -0.912 52.062 17.5 1 87.31 416 ASP A C 1
ATOM 3293 O O . ASP A 1 416 ? -1.449 51.125 18.094 1 87.31 416 ASP A O 1
ATOM 3297 N N . VAL A 1 417 ? -0.192 52.938 18.078 1 85.81 417 VAL A N 1
ATOM 3298 C CA . VAL A 1 417 ? 0.27 52.812 19.453 1 85.81 417 VAL A CA 1
ATOM 3299 C C . VAL A 1 417 ? -0.927 52.781 20.406 1 85.81 417 VAL A C 1
ATOM 3301 O O . VAL A 1 417 ? -0.908 52.125 21.438 1 85.81 417 VAL A O 1
ATOM 3304 N N . GLU A 1 418 ? -1.962 53.406 20 1 83.31 418 GLU A N 1
ATOM 3305 C CA . GLU A 1 418 ? -3.145 53.531 20.844 1 83.31 418 GLU A CA 1
ATOM 3306 C C . GLU A 1 418 ? -3.875 52.188 20.953 1 83.31 418 GLU A C 1
ATOM 3308 O O . GLU A 1 418 ? -4.516 51.906 21.953 1 83.31 418 GLU A O 1
ATOM 3313 N N . ASP A 1 419 ? -3.602 51.375 19.922 1 82.44 419 ASP A N 1
ATOM 3314 C CA . ASP A 1 419 ? -4.316 50.125 19.875 1 82.44 419 ASP A CA 1
ATOM 3315 C C . ASP A 1 419 ? -3.477 49 20.453 1 82.44 419 ASP A C 1
ATOM 3317 O O . ASP A 1 419 ? -3.941 47.844 20.562 1 82.44 419 ASP A O 1
ATOM 3321 N N . ALA A 1 420 ? -2.297 49.344 20.797 1 79.75 420 ALA A N 1
ATOM 3322 C CA . ALA A 1 420 ? -1.391 48.281 21.266 1 79.75 420 ALA A CA 1
ATOM 3323 C C . ALA A 1 420 ? -1.856 47.719 22.609 1 79.75 420 ALA A C 1
ATOM 3325 O O . ALA A 1 420 ? -2.277 48.469 23.484 1 79.75 420 ALA A O 1
ATOM 3326 N N . PRO A 1 421 ? -2.014 46.375 22.547 1 71.12 421 PRO A N 1
ATOM 3327 C CA . PRO A 1 421 ? -2.473 45.781 23.812 1 71.12 421 PRO A CA 1
ATOM 3328 C C . PRO A 1 421 ? -1.626 46.25 25 1 71.12 421 PRO A C 1
ATOM 3330 O O . PRO A 1 421 ? -0.645 46.969 24.828 1 71.12 421 PRO A O 1
ATOM 3333 N N . PRO A 1 422 ? -1.553 45.719 26.297 1 68.19 422 PRO A N 1
ATOM 3334 C CA . PRO A 1 422 ? -1.276 46.312 27.609 1 68.19 422 PRO A CA 1
ATOM 3335 C C . PRO A 1 422 ? -0.471 47.625 27.5 1 68.19 422 PRO A C 1
ATOM 3337 O O . PRO A 1 422 ? 0.337 47.781 26.578 1 68.19 422 PRO A O 1
ATOM 3340 N N . PRO A 1 423 ? -0.809 48.531 28.234 1 65.44 423 PRO A N 1
ATOM 3341 C CA . PRO A 1 423 ? -0.2 49.875 28.234 1 65.44 423 PRO A CA 1
ATOM 3342 C C . PRO A 1 423 ? 1.325 49.812 28.297 1 65.44 423 PRO A C 1
ATOM 3344 O O . PRO A 1 423 ? 1.998 50.688 27.719 1 65.44 423 PRO A O 1
ATOM 3347 N N . VAL A 1 424 ? 1.725 48.75 28.812 1 67.81 424 VAL A N 1
ATOM 3348 C CA . VAL A 1 424 ? 3.168 48.656 29.016 1 67.81 424 VAL A CA 1
ATOM 3349 C C . VAL A 1 424 ? 3.867 48.562 27.656 1 67.81 424 VAL A C 1
ATOM 3351 O O . VAL A 1 424 ? 5.012 49 27.516 1 67.81 424 VAL A O 1
ATOM 3354 N N . PHE A 1 425 ? 3.107 48.25 26.703 1 79.25 425 PHE A N 1
ATOM 3355 C CA . PHE A 1 425 ? 3.678 48.031 25.375 1 79.25 425 PHE A CA 1
ATOM 3356 C C . PHE A 1 425 ? 3.76 49.344 24.594 1 79.25 425 PHE A C 1
ATOM 3358 O O . PHE A 1 425 ? 4.613 49.469 23.719 1 79.25 425 PHE A O 1
ATOM 3365 N N . GLN A 1 426 ? 3.051 50.281 25.062 1 82.88 426 GLN A N 1
ATOM 3366 C CA . GLN A 1 426 ? 2.877 51.469 24.25 1 82.88 426 GLN A CA 1
ATOM 3367 C C . GLN A 1 426 ? 4.152 52.312 24.234 1 82.88 426 GLN A C 1
ATOM 3369 O O . GLN A 1 426 ? 4.582 52.75 23.172 1 82.88 426 GLN A O 1
ATOM 3374 N N . MET A 1 427 ? 4.738 52.375 25.391 1 85 427 MET A N 1
ATOM 3375 C CA . MET A 1 427 ? 5.941 53.188 25.469 1 85 427 MET A CA 1
ATOM 3376 C C . MET A 1 427 ? 7.082 52.531 24.688 1 85 427 MET A C 1
ATOM 3378 O O . MET A 1 427 ? 7.801 53.219 23.953 1 85 427 MET A O 1
ATOM 3382 N N . GLU A 1 428 ? 7.133 51.25 24.828 1 87.56 428 GLU A N 1
ATOM 3383 C CA . GLU A 1 428 ? 8.18 50.562 24.094 1 87.56 428 GLU A CA 1
ATOM 3384 C C . GLU A 1 428 ? 7.938 50.625 22.594 1 87.56 428 GLU A C 1
ATOM 3386 O O . GLU A 1 428 ? 8.883 50.75 21.812 1 87.56 428 GLU A O 1
ATOM 3391 N N . LEU A 1 429 ? 6.75 50.656 22.25 1 88.38 429 LEU A N 1
ATOM 3392 C CA . LEU A 1 429 ? 6.387 50.688 20.844 1 88.38 429 LEU A CA 1
ATOM 3393 C C . LEU A 1 429 ? 6.734 52.062 20.234 1 88.38 429 LEU A C 1
ATOM 3395 O O . LEU A 1 429 ? 7.203 52.125 19.094 1 88.38 429 LEU A O 1
ATOM 3399 N N . ILE A 1 430 ? 6.492 53 20.984 1 87.31 430 ILE A N 1
ATOM 3400 C CA . ILE A 1 430 ? 6.836 54.344 20.547 1 87.31 430 ILE A CA 1
ATOM 3401 C C . ILE A 1 430 ? 8.344 54.438 20.344 1 87.31 430 ILE A C 1
ATOM 3403 O O . ILE A 1 430 ? 8.805 54.969 19.312 1 87.31 430 ILE A O 1
ATOM 3407 N N . ASP A 1 431 ? 9.039 53.969 21.297 1 86.44 431 ASP A N 1
ATOM 3408 C CA . ASP A 1 431 ? 10.5 54 21.203 1 86.44 431 ASP A CA 1
ATOM 3409 C C . ASP A 1 431 ? 10.984 53.219 19.984 1 86.44 431 ASP A C 1
ATOM 3411 O O . ASP A 1 431 ? 11.922 53.656 19.297 1 86.44 431 ASP A O 1
ATOM 3415 N N . LEU A 1 432 ? 10.375 52.188 19.75 1 87.62 432 LEU A N 1
ATOM 3416 C CA . LEU A 1 432 ? 10.75 51.344 18.609 1 87.62 432 LEU A CA 1
ATOM 3417 C C . LEU A 1 432 ? 10.445 52.062 17.297 1 87.62 432 LEU A C 1
ATOM 3419 O O . LEU A 1 432 ? 11.281 52.062 16.391 1 87.62 432 LEU A O 1
ATOM 3423 N N . GLN A 1 433 ? 9.344 52.594 17.188 1 87.62 433 GLN A N 1
ATOM 3424 C CA . GLN A 1 433 ? 8.891 53.25 15.969 1 87.62 433 GLN A CA 1
ATOM 3425 C C . GLN A 1 433 ? 9.727 54.5 15.664 1 87.62 433 GLN A C 1
ATOM 3427 O O . GLN A 1 433 ? 9.867 54.875 14.508 1 87.62 433 GLN A O 1
ATOM 3432 N N . CYS A 1 434 ? 10.25 55 16.688 1 86.5 434 CYS A N 1
ATOM 3433 C CA . CYS A 1 434 ? 11.047 56.219 16.516 1 86.5 434 CYS A CA 1
ATOM 3434 C C . CYS A 1 434 ? 12.516 55.875 16.312 1 86.5 434 CYS A C 1
ATOM 3436 O O . CYS A 1 434 ? 13.336 56.75 16.094 1 86.5 434 CYS A O 1
ATOM 3438 N N . ASN A 1 435 ? 12.758 54.688 16.453 1 84.5 435 ASN A N 1
ATOM 3439 C CA . ASN A 1 435 ? 14.125 54.25 16.203 1 84.5 435 ASN A CA 1
ATOM 3440 C C . ASN A 1 435 ? 14.375 54.031 14.711 1 84.5 435 ASN A C 1
ATOM 3442 O O . ASN A 1 435 ? 14.031 52.969 14.164 1 84.5 435 ASN A O 1
ATOM 3446 N N . SER A 1 436 ? 15.023 54.906 14.117 1 83.88 436 SER A N 1
ATOM 3447 C CA . SER A 1 436 ? 15.195 54.938 12.672 1 83.88 436 SER A CA 1
ATOM 3448 C C . SER A 1 436 ? 16.078 53.781 12.219 1 83.88 436 SER A C 1
ATOM 3450 O O . SER A 1 436 ? 15.875 53.219 11.141 1 83.88 436 SER A O 1
ATOM 3452 N N . GLU A 1 437 ? 16.922 53.438 13.039 1 81 437 GLU A N 1
ATOM 3453 C CA . GLU A 1 437 ? 17.828 52.344 12.688 1 81 437 GLU A CA 1
ATOM 3454 C C . GLU A 1 437 ? 17.094 51 12.656 1 81 437 GLU A C 1
ATOM 3456 O O . GLU A 1 437 ? 17.25 50.219 11.703 1 81 437 GLU A O 1
ATOM 3461 N N . LEU A 1 438 ? 16.375 50.75 13.609 1 81.88 438 LEU A N 1
ATOM 3462 C CA . LEU A 1 438 ? 15.617 49.5 13.695 1 81.88 438 LEU A CA 1
ATOM 3463 C C . LEU A 1 438 ? 14.539 49.438 12.617 1 81.88 438 LEU A C 1
ATOM 3465 O O . LEU A 1 438 ? 14.258 48.375 12.078 1 81.88 438 LEU A O 1
ATOM 3469 N N . LYS A 1 439 ? 13.992 50.531 12.352 1 82 439 LYS A N 1
ATOM 3470 C CA . LYS A 1 439 ? 12.977 50.594 11.305 1 82 439 LYS A CA 1
ATOM 3471 C C . LYS A 1 439 ? 13.562 50.25 9.945 1 82 439 LYS A C 1
ATOM 3473 O O . LYS A 1 439 ? 12.938 49.5 9.164 1 82 439 LYS A O 1
ATOM 3478 N N . ALA A 1 440 ? 14.664 50.688 9.68 1 80.56 440 ALA A N 1
ATOM 3479 C CA . ALA A 1 440 ? 15.344 50.375 8.422 1 80.56 440 ALA A CA 1
ATOM 3480 C C . ALA A 1 440 ? 15.695 48.906 8.32 1 80.56 440 ALA A C 1
ATOM 3482 O O . ALA A 1 440 ? 15.562 48.312 7.258 1 80.56 440 ALA A O 1
ATOM 3483 N N . LYS A 1 441 ? 16.109 48.375 9.367 1 78.31 441 LYS A N 1
ATOM 3484 C CA . LYS A 1 441 ? 16.469 46.969 9.398 1 78.31 441 LYS A CA 1
ATOM 3485 C C . LYS A 1 441 ? 15.25 46.094 9.18 1 78.31 441 LYS A C 1
ATOM 3487 O O . LYS A 1 441 ? 15.32 45.062 8.484 1 78.31 441 LYS A O 1
ATOM 3492 N N . PHE A 1 442 ? 14.188 46.438 9.797 1 77.38 442 PHE A N 1
ATOM 3493 C CA . PHE A 1 442 ? 12.953 45.656 9.703 1 77.38 442 PHE A CA 1
ATOM 3494 C C . PHE A 1 442 ? 12.422 45.688 8.273 1 77.38 442 PHE A C 1
ATOM 3496 O O . PHE A 1 442 ? 11.922 44.656 7.789 1 77.38 442 PHE A O 1
ATOM 3503 N N . ARG A 1 443 ? 12.523 46.781 7.68 1 72.75 443 ARG A N 1
ATOM 3504 C CA . ARG A 1 443 ? 12.047 46.938 6.309 1 72.75 443 ARG A CA 1
ATOM 3505 C C . ARG A 1 443 ? 12.836 46.031 5.363 1 72.75 443 ARG A C 1
ATOM 3507 O O . ARG A 1 443 ? 12.297 45.531 4.379 1 72.75 443 ARG A O 1
ATOM 3514 N N . LYS A 1 444 ? 14.008 45.812 5.699 1 71.06 444 LYS A N 1
ATOM 3515 C CA . LYS A 1 444 ? 14.883 45 4.852 1 71.06 444 LYS A CA 1
ATOM 3516 C C . LYS A 1 444 ? 14.586 43.531 5.008 1 71.06 444 LYS A C 1
ATOM 3518 O O . LYS A 1 444 ? 14.75 42.75 4.059 1 71.06 444 LYS A O 1
ATOM 3523 N N . VAL A 1 445 ? 14.164 43.156 6.234 1 68.31 445 VAL A N 1
ATOM 3524 C CA . VAL A 1 445 ? 14.047 41.75 6.527 1 68.31 445 VAL A CA 1
ATOM 3525 C C . VAL A 1 445 ? 12.594 41.312 6.41 1 68.31 445 VAL A C 1
ATOM 3527 O O . VAL A 1 445 ? 12.289 40.125 6.414 1 68.31 445 VAL A O 1
ATOM 3530 N N . SER A 1 446 ? 11.758 42.25 6.223 1 59.78 446 SER A N 1
ATOM 3531 C CA . SER A 1 446 ? 10.32 41.969 6.238 1 59.78 446 SER A CA 1
ATOM 3532 C C . SER A 1 446 ? 9.945 40.906 5.203 1 59.78 446 SER A C 1
ATOM 3534 O O . SER A 1 446 ? 10.422 40.938 4.07 1 59.78 446 SER A O 1
ATOM 3536 N N . GLY A 1 447 ? 9.219 39.781 5.645 1 54.91 447 GLY A N 1
ATOM 3537 C CA . GLY A 1 447 ? 8.719 38.75 4.773 1 54.91 447 GLY A CA 1
ATOM 3538 C C . GLY A 1 447 ? 9.492 37.438 4.902 1 54.91 447 GLY A C 1
ATOM 3539 O O . GLY A 1 447 ? 9.102 36.406 4.328 1 54.91 447 GLY A O 1
ATOM 3540 N N . LYS A 1 448 ? 10.617 37.469 5.59 1 55.47 448 LYS A N 1
ATOM 3541 C CA . LYS A 1 448 ? 11.375 36.219 5.727 1 55.47 448 LYS A CA 1
ATOM 3542 C C . LYS A 1 448 ? 11.484 35.812 7.188 1 55.47 448 LYS A C 1
ATOM 3544 O O . LYS A 1 448 ? 12.125 36.5 7.988 1 55.47 448 LYS A O 1
ATOM 3549 N N . ALA A 1 449 ? 10.766 34.844 7.473 1 55.97 449 ALA A N 1
ATOM 3550 C CA . ALA A 1 449 ? 10.672 34.406 8.859 1 55.97 449 ALA A CA 1
ATOM 3551 C C . ALA A 1 449 ? 12.055 34.281 9.5 1 55.97 449 ALA A C 1
ATOM 3553 O O . ALA A 1 449 ? 12.258 34.688 10.633 1 55.97 449 ALA A O 1
ATOM 3554 N N . ASP A 1 450 ? 12.961 33.75 8.727 1 59.47 450 ASP A N 1
ATOM 3555 C CA . ASP A 1 450 ? 14.297 33.5 9.273 1 59.47 450 ASP A CA 1
ATOM 3556 C C . ASP A 1 450 ? 15.008 34.812 9.602 1 59.47 450 ASP A C 1
ATOM 3558 O O . ASP A 1 450 ? 15.656 34.938 10.641 1 59.47 450 ASP A O 1
ATOM 3562 N N . LYS A 1 451 ? 14.812 35.781 8.75 1 63.5 451 LYS A N 1
ATOM 3563 C CA . LYS A 1 451 ? 15.5 37.062 8.938 1 63.5 451 LYS A CA 1
ATOM 3564 C C . LYS A 1 451 ? 14.836 37.875 10.047 1 63.5 451 LYS A C 1
ATOM 3566 O O . LYS A 1 451 ? 15.508 38.656 10.742 1 63.5 451 LYS A O 1
ATOM 3571 N N . LEU A 1 452 ? 13.57 37.625 10.148 1 68.19 452 LEU A N 1
ATOM 3572 C CA . LEU A 1 452 ? 12.867 38.281 11.234 1 68.19 452 LEU A CA 1
ATOM 3573 C C . LEU A 1 452 ? 13.414 37.844 12.586 1 68.19 452 LEU A C 1
ATOM 3575 O O . LEU A 1 452 ? 13.586 38.688 13.484 1 68.19 452 LEU A O 1
ATOM 3579 N N . GLY A 1 453 ? 13.688 36.594 12.68 1 68.69 453 GLY A N 1
ATOM 3580 C CA . GLY A 1 453 ? 14.273 36.125 13.922 1 68.69 453 GLY A CA 1
ATOM 3581 C C . GLY A 1 453 ? 15.594 36.781 14.258 1 68.69 453 GLY A C 1
ATOM 3582 O O . GLY A 1 453 ? 15.852 37.094 15.414 1 68.69 453 GLY A O 1
ATOM 3583 N N . GLN A 1 454 ? 16.375 36.969 13.219 1 72.62 454 GLN A N 1
ATOM 3584 C CA . GLN A 1 454 ? 17.672 37.594 13.422 1 72.62 454 GLN A CA 1
ATOM 3585 C C . GLN A 1 454 ? 17.5 39.062 13.867 1 72.62 454 GLN A C 1
ATOM 3587 O O . GLN A 1 454 ? 18.219 39.531 14.742 1 72.62 454 GLN A O 1
ATOM 3592 N N . LEU A 1 455 ? 16.594 39.656 13.281 1 75.69 455 LEU A N 1
ATOM 3593 C CA . LEU A 1 455 ? 16.344 41.062 13.641 1 75.69 455 LEU A CA 1
ATOM 3594 C C . LEU A 1 455 ? 15.828 41.156 15.078 1 75.69 455 LEU A C 1
ATOM 3596 O O . LEU A 1 455 ? 16.234 42.062 15.828 1 75.69 455 LEU A O 1
ATOM 3600 N N . LEU A 1 456 ? 15.062 40.281 15.438 1 78.38 456 LEU A N 1
ATOM 3601 C CA . LEU A 1 456 ? 14.469 40.312 16.766 1 78.38 456 LEU A CA 1
ATOM 3602 C C . LEU A 1 456 ? 15.508 40 17.844 1 78.38 456 LEU A C 1
ATOM 3604 O O . LEU A 1 456 ? 15.398 40.469 18.969 1 78.38 456 LEU A O 1
ATOM 3608 N N . ARG A 1 457 ? 16.484 39.281 17.406 1 77.56 457 ARG A N 1
ATOM 3609 C CA . ARG A 1 457 ? 17.594 39 18.312 1 77.56 457 ARG A CA 1
ATOM 3610 C C . ARG A 1 457 ? 18.406 40.25 18.625 1 77.56 457 ARG A C 1
ATOM 3612 O O . ARG A 1 457 ? 19 40.344 19.703 1 77.56 457 ARG A O 1
ATOM 3619 N N . GLU A 1 458 ? 18.375 41.094 17.781 1 77.31 458 GLU A N 1
ATOM 3620 C CA . GLU A 1 458 ? 19.188 42.312 17.906 1 77.31 458 GLU A CA 1
ATOM 3621 C C . GLU A 1 458 ? 18.438 43.406 18.656 1 77.31 458 GLU A C 1
ATOM 3623 O O . GLU A 1 458 ? 19 44.438 18.953 1 77.31 458 GLU A O 1
ATOM 3628 N N . LEU A 1 459 ? 17.25 43.094 19.031 1 81.81 459 LEU A N 1
ATOM 3629 C CA . LEU A 1 459 ? 16.516 44.094 19.781 1 81.81 459 LEU A CA 1
ATOM 3630 C C . LEU A 1 459 ? 17.203 44.438 21.094 1 81.81 459 LEU A C 1
ATOM 3632 O O . LEU A 1 459 ? 17.609 43.531 21.844 1 81.81 459 LEU A O 1
ATOM 3636 N N . PRO A 1 460 ? 17.391 45.656 21.344 1 77.25 460 PRO A N 1
ATOM 3637 C CA . PRO A 1 460 ? 18.062 46.062 22.578 1 77.25 460 PRO A CA 1
ATOM 3638 C C . PRO A 1 460 ? 17.312 45.594 23.828 1 77.25 460 PRO A C 1
ATOM 3640 O O . PRO A 1 460 ? 16.109 45.344 23.766 1 77.25 460 PRO A O 1
ATOM 3643 N N . VAL A 1 461 ? 17.984 45.594 24.953 1 81.44 461 VAL A N 1
ATOM 3644 C CA . VAL A 1 461 ? 17.453 45.125 26.234 1 81.44 461 VAL A CA 1
ATOM 3645 C C . VAL A 1 461 ? 16.391 46.094 26.734 1 81.44 461 VAL A C 1
ATOM 3647 O O . VAL A 1 461 ? 15.555 45.75 27.562 1 81.44 461 VAL A O 1
ATOM 3650 N N . THR A 1 462 ? 16.328 47.25 26.062 1 80.62 462 THR A N 1
ATOM 3651 C CA . THR A 1 462 ? 15.406 48.312 26.5 1 80.62 462 THR A CA 1
ATOM 3652 C C . THR A 1 462 ? 13.984 48 26.047 1 80.62 462 THR A C 1
ATOM 3654 O O . THR A 1 462 ? 13.031 48.688 26.438 1 80.62 462 THR A O 1
ATOM 3657 N N . PHE A 1 463 ? 13.867 46.875 25.359 1 87.5 463 PHE A N 1
ATOM 3658 C CA . PHE A 1 463 ? 12.539 46.5 24.906 1 87.5 463 PHE A CA 1
ATOM 3659 C C . PHE A 1 463 ? 12.141 45.125 25.469 1 87.5 463 PHE A C 1
ATOM 3661 O O . PHE A 1 463 ? 11.773 44.219 24.719 1 87.5 463 PHE A O 1
ATOM 3668 N N . PRO A 1 464 ? 12.039 45.031 26.734 1 86.62 464 PRO A N 1
ATOM 3669 C CA . PRO A 1 464 ? 11.797 43.719 27.312 1 86.62 464 PRO A CA 1
ATOM 3670 C C . PRO A 1 464 ? 10.391 43.188 27.031 1 86.62 464 PRO A C 1
ATOM 3672 O O . PRO A 1 464 ? 10.211 42 26.781 1 86.62 464 PRO A O 1
ATOM 3675 N N . GLU A 1 465 ? 9.477 44.031 27.094 1 87.12 465 GLU A N 1
ATOM 3676 C CA . GLU A 1 465 ? 8.094 43.594 26.906 1 87.12 465 GLU A CA 1
ATOM 3677 C C . GLU A 1 465 ? 7.82 43.25 25.438 1 87.12 465 GLU A C 1
ATOM 3679 O O . GLU A 1 465 ? 7.113 42.281 25.156 1 87.12 465 GLU A O 1
ATOM 3684 N N . LEU A 1 466 ? 8.305 44.031 24.609 1 87.25 466 LEU A N 1
ATOM 3685 C CA . LEU A 1 466 ? 8.156 43.75 23.188 1 87.25 466 LEU A CA 1
ATOM 3686 C C . LEU A 1 466 ? 8.875 42.438 22.828 1 87.25 466 LEU A C 1
ATOM 3688 O O . LEU A 1 466 ? 8.359 41.625 22.047 1 87.25 466 LEU A O 1
ATOM 3692 N N . SER A 1 467 ? 10.031 42.312 23.422 1 88.38 467 SER A N 1
ATOM 3693 C CA . SER A 1 467 ? 10.805 41.094 23.188 1 88.38 467 SER A CA 1
ATOM 3694 C C . SER A 1 467 ? 10.047 39.875 23.641 1 88.38 467 SER A C 1
ATOM 3696 O O . SER A 1 467 ? 10.031 38.844 22.953 1 88.38 467 SER A O 1
ATOM 3698 N N . ARG A 1 468 ? 9.477 39.969 24.734 1 88.75 468 ARG A N 1
ATOM 3699 C CA . ARG A 1 468 ? 8.695 38.875 25.281 1 88.75 468 ARG A CA 1
ATOM 3700 C C . ARG A 1 468 ? 7.504 38.562 24.375 1 88.75 468 ARG A C 1
ATOM 3702 O O . ARG A 1 468 ? 7.219 37.406 24.109 1 88.75 468 ARG A O 1
ATOM 3709 N N . MET A 1 469 ? 6.883 39.562 23.984 1 89.25 469 MET A N 1
ATOM 3710 C CA . MET A 1 469 ? 5.715 39.406 23.125 1 89.25 469 MET A CA 1
ATOM 3711 C C . MET A 1 469 ? 6.117 38.781 21.781 1 89.25 469 MET A C 1
ATOM 3713 O O . MET A 1 469 ? 5.414 37.938 21.25 1 89.25 469 MET A O 1
ATOM 3717 N N . PHE A 1 470 ? 7.195 39.25 21.266 1 89.62 470 PHE A N 1
ATOM 3718 C CA . PHE A 1 470 ? 7.68 38.719 19.984 1 89.62 470 PHE A CA 1
ATOM 3719 C C . PHE A 1 470 ? 8.047 37.25 20.109 1 89.62 470 PHE A C 1
ATOM 3721 O O . PHE A 1 470 ? 7.746 36.438 19.219 1 89.62 470 PHE A O 1
ATOM 3728 N N . LYS A 1 471 ? 8.719 36.844 21.172 1 91.19 471 LYS A N 1
ATOM 3729 C CA . LYS A 1 471 ? 9.07 35.469 21.422 1 91.19 471 LYS A CA 1
ATOM 3730 C C . LYS A 1 471 ? 7.816 34.594 21.531 1 91.19 471 LYS A C 1
ATOM 3732 O O . LYS A 1 471 ? 7.758 33.5 20.969 1 91.19 471 LYS A O 1
ATOM 3737 N N . TRP A 1 472 ? 6.879 35.156 22.141 1 91.5 472 TRP A N 1
ATOM 3738 C CA . TRP A 1 472 ? 5.609 34.469 22.328 1 91.5 472 TRP A CA 1
ATOM 3739 C C . TRP A 1 472 ? 4.887 34.281 21 1 91.5 472 TRP A C 1
ATOM 3741 O O . TRP A 1 472 ? 4.398 33.188 20.703 1 91.5 472 TRP A O 1
ATOM 3751 N N . THR A 1 473 ? 4.871 35.25 20.234 1 90.44 473 THR A N 1
ATOM 3752 C CA . THR A 1 473 ? 4.113 35.219 18.984 1 90.44 473 THR A CA 1
ATOM 3753 C C . THR A 1 473 ? 4.805 34.344 17.953 1 90.44 473 THR A C 1
ATOM 3755 O O . THR A 1 473 ? 4.141 33.594 17.203 1 90.44 473 THR A O 1
ATOM 3758 N N . VAL A 1 474 ? 6.09 34.344 17.938 1 89.81 474 VAL A N 1
ATOM 3759 C CA . VAL A 1 474 ? 6.848 33.656 16.906 1 89.81 474 VAL A CA 1
ATOM 3760 C C . VAL A 1 474 ? 6.699 32.156 17.062 1 89.81 474 VAL A C 1
ATOM 3762 O O . VAL A 1 474 ? 6.738 31.406 16.094 1 89.81 474 VAL A O 1
ATOM 3765 N N . CYS A 1 475 ? 6.492 31.672 18.234 1 93.06 475 CYS A N 1
ATOM 3766 C CA . CYS A 1 475 ? 6.477 30.234 18.438 1 93.06 475 CYS A CA 1
ATOM 3767 C C . CYS A 1 475 ? 5.055 29.688 18.359 1 93.06 475 CYS A C 1
ATOM 3769 O O . CYS A 1 475 ? 4.855 28.469 18.297 1 93.06 475 CYS A O 1
ATOM 3771 N N . LEU A 1 476 ? 4.066 30.547 18.234 1 93.94 476 LEU A N 1
ATOM 3772 C CA . LEU A 1 476 ? 2.682 30.094 18.25 1 93.94 476 LEU A CA 1
ATOM 3773 C C . LEU A 1 476 ? 2.357 29.281 16.984 1 93.94 476 LEU A C 1
ATOM 3775 O O . LEU A 1 476 ? 2.799 29.625 15.891 1 93.94 476 LEU A O 1
ATOM 3779 N N . PHE A 1 477 ? 1.582 28.172 17.219 1 94.38 477 PHE A N 1
ATOM 3780 C CA . PHE A 1 477 ? 1.022 27.438 16.094 1 94.38 477 PHE A CA 1
ATOM 3781 C C . PHE A 1 477 ? -0.288 28.062 15.633 1 94.38 477 PHE A C 1
ATOM 3783 O O . PHE A 1 477 ? -1.043 28.609 16.438 1 94.38 477 PHE A O 1
ATOM 3790 N N . GLY A 1 478 ? -0.489 28.016 14.352 1 92.62 478 GLY A N 1
ATOM 3791 C CA . GLY A 1 478 ? -1.793 28.422 13.844 1 92.62 478 GLY A CA 1
ATOM 3792 C C . GLY A 1 478 ? -2.668 27.234 13.461 1 92.62 478 GLY A C 1
ATOM 3793 O O . GLY A 1 478 ? -3.883 27.391 13.305 1 92.62 478 GLY A O 1
ATOM 3794 N N . SER A 1 479 ? -2.047 26.141 13.305 1 93.75 479 SER A N 1
ATOM 3795 C CA . SER A 1 479 ? -2.793 24.984 12.812 1 93.75 479 SER A CA 1
ATOM 3796 C C . SER A 1 479 ? -2.186 23.688 13.312 1 93.75 479 SER A C 1
ATOM 3798 O O . SER A 1 479 ? -1.166 23.688 14.008 1 93.75 479 SER A O 1
ATOM 3800 N N . THR A 1 480 ? -2.893 22.547 13.023 1 93.12 480 THR A N 1
ATOM 3801 C CA . THR A 1 480 ? -2.406 21.203 13.344 1 93.12 480 THR A CA 1
ATOM 3802 C C . THR A 1 480 ? -1.814 20.531 12.109 1 93.12 480 THR A C 1
ATOM 3804 O O . THR A 1 480 ? -1.882 19.312 11.969 1 93.12 480 THR A O 1
ATOM 3807 N N . TYR A 1 481 ? -1.307 21.312 11.188 1 91.5 481 TYR A N 1
ATOM 3808 C CA . TYR A 1 481 ? -0.776 20.828 9.914 1 91.5 481 TYR A CA 1
ATOM 3809 C C . TYR A 1 481 ? 0.306 19.781 10.141 1 91.5 481 TYR A C 1
ATOM 3811 O O . TYR A 1 481 ? 0.355 18.766 9.438 1 91.5 481 TYR A O 1
ATOM 3819 N N . LEU A 1 482 ? 1.175 20 11.117 1 93.31 482 LEU A N 1
ATOM 3820 C CA . LEU A 1 482 ? 2.275 19.094 11.391 1 93.31 482 LEU A CA 1
ATOM 3821 C C . LEU A 1 482 ? 1.752 17.719 11.781 1 93.31 482 LEU A C 1
ATOM 3823 O O . LEU A 1 482 ? 2.324 16.688 11.391 1 93.31 482 LEU A O 1
ATOM 3827 N N . CYS A 1 483 ? 0.665 17.688 12.516 1 93.81 483 CYS A N 1
ATOM 3828 C CA . CYS A 1 483 ? 0.059 16.422 12.898 1 93.81 483 CYS A CA 1
ATOM 3829 C C . CYS A 1 483 ? -0.5 15.695 11.68 1 93.81 483 CYS A C 1
ATOM 3831 O O . CYS A 1 483 ? -0.323 14.484 11.539 1 93.81 483 CYS A O 1
ATOM 3833 N N . GLU A 1 484 ? -1.148 16.453 10.828 1 88.94 484 GLU A N 1
ATOM 3834 C CA . GLU A 1 484 ? -1.693 15.875 9.609 1 88.94 484 GLU A CA 1
ATOM 3835 C C . GLU A 1 484 ? -0.586 15.289 8.734 1 88.94 484 GLU A C 1
ATOM 3837 O O . GLU A 1 484 ? -0.747 14.203 8.164 1 88.94 484 GLU A O 1
ATOM 3842 N N . LYS A 1 485 ? 0.41 16.078 8.617 1 90.62 485 LYS A N 1
ATOM 3843 C CA . LYS A 1 485 ? 1.561 15.602 7.855 1 90.62 485 LYS A CA 1
ATOM 3844 C C . LYS A 1 485 ? 2.139 14.336 8.469 1 90.62 485 LYS A C 1
ATOM 3846 O O . LYS A 1 485 ? 2.506 13.398 7.754 1 90.62 485 LYS A O 1
ATOM 3851 N N . LEU A 1 486 ? 2.238 14.344 9.781 1 94.44 486 LEU A N 1
ATOM 3852 C CA . LEU A 1 486 ? 2.723 13.172 10.5 1 94.44 486 LEU A CA 1
ATOM 3853 C C . LEU A 1 486 ? 1.835 11.961 10.227 1 94.44 486 LEU A C 1
ATOM 3855 O O . LEU A 1 486 ? 2.336 10.852 10.031 1 94.44 486 LEU A O 1
ATOM 3859 N N . PHE A 1 487 ? 0.531 12.141 10.234 1 92.62 487 PHE A N 1
ATOM 3860 C CA . PHE A 1 487 ? -0.402 11.047 10.016 1 92.62 487 PHE A CA 1
ATOM 3861 C C . PHE A 1 487 ? -0.265 10.484 8.609 1 92.62 487 PHE A C 1
ATOM 3863 O O . PHE A 1 487 ? -0.412 9.281 8.391 1 92.62 487 PHE A O 1
ATOM 3870 N N . SER A 1 488 ? -0.029 11.359 7.684 1 87.75 488 SER A N 1
ATOM 3871 C CA . SER A 1 488 ? 0.259 10.883 6.332 1 87.75 488 SER A CA 1
ATOM 3872 C C . SER A 1 488 ? 1.494 9.992 6.312 1 87.75 488 SER A C 1
ATOM 3874 O O . SER A 1 488 ? 1.488 8.93 5.684 1 87.75 488 SER A O 1
ATOM 3876 N N . THR A 1 489 ? 2.529 10.422 6.984 1 91.69 489 THR A N 1
ATOM 3877 C CA . THR A 1 489 ? 3.756 9.641 7.098 1 91.69 489 THR A CA 1
ATOM 3878 C C . THR A 1 489 ? 3.492 8.32 7.812 1 91.69 489 THR A C 1
ATOM 3880 O O . THR A 1 489 ? 4.02 7.281 7.414 1 91.69 489 THR A O 1
ATOM 3883 N N . MET A 1 490 ? 2.699 8.391 8.812 1 94.19 490 MET A N 1
ATOM 3884 C CA . MET A 1 490 ? 2.34 7.199 9.578 1 94.19 490 MET A CA 1
ATOM 3885 C C . MET A 1 490 ? 1.629 6.18 8.695 1 94.19 490 MET A C 1
ATOM 3887 O O . MET A 1 490 ? 1.974 4.996 8.703 1 94.19 490 MET A O 1
ATOM 3891 N N . ASN A 1 491 ? 0.679 6.688 7.938 1 87.94 491 ASN A N 1
ATOM 3892 C CA . ASN A 1 491 ? -0.091 5.809 7.066 1 87.94 491 ASN A CA 1
ATOM 3893 C C . ASN A 1 491 ? 0.791 5.16 6.004 1 87.94 491 ASN A C 1
ATOM 3895 O O . ASN A 1 491 ? 0.549 4.023 5.598 1 87.94 491 ASN A O 1
ATOM 3899 N N . PHE A 1 492 ? 1.729 5.871 5.574 1 86 492 PHE A N 1
ATOM 3900 C CA . PHE A 1 492 ? 2.662 5.352 4.582 1 86 492 PHE A CA 1
ATOM 3901 C C . PHE A 1 492 ? 3.545 4.266 5.184 1 86 492 PHE A C 1
ATOM 3903 O O . PHE A 1 492 ? 3.842 3.264 4.527 1 86 492 PHE A O 1
ATOM 3910 N N . ASN A 1 493 ? 3.988 4.492 6.371 1 91.12 493 ASN A N 1
ATOM 3911 C CA . ASN A 1 493 ? 4.887 3.559 7.043 1 91.12 493 ASN A CA 1
ATOM 3912 C C . ASN A 1 493 ? 4.137 2.344 7.574 1 91.12 493 ASN A C 1
ATOM 3914 O O . ASN A 1 493 ? 4.645 1.222 7.523 1 91.12 493 ASN A O 1
ATOM 3918 N N . LYS A 1 494 ? 3.016 2.58 8.18 1 91.5 494 LYS A N 1
ATOM 3919 C CA . LYS A 1 494 ? 2.184 1.508 8.719 1 91.5 494 LYS A CA 1
ATOM 3920 C C . LYS A 1 494 ? 0.986 1.23 7.82 1 91.5 494 LYS A C 1
ATOM 3922 O O . LYS A 1 494 ? -0.121 1.704 8.086 1 91.5 494 LYS A O 1
ATOM 3927 N N . SER A 1 495 ? 1.218 0.506 6.844 1 85 495 SER A N 1
ATOM 3928 C CA . SER A 1 495 ? 0.217 0.176 5.836 1 85 495 SER A CA 1
ATOM 3929 C C . SER A 1 495 ? -0.336 -1.23 6.043 1 85 495 SER A C 1
ATOM 3931 O O . SER A 1 495 ? 0.015 -1.902 7.016 1 85 495 SER A O 1
ATOM 3933 N N . LYS A 1 496 ? -1.178 -1.751 5.145 1 77.31 496 LYS A N 1
ATOM 3934 C CA . LYS A 1 496 ? -1.771 -3.082 5.215 1 77.31 496 LYS A CA 1
ATOM 3935 C C . LYS A 1 496 ? -0.699 -4.168 5.156 1 77.31 496 LYS A C 1
ATOM 3937 O O . LYS A 1 496 ? -0.866 -5.246 5.73 1 77.31 496 LYS A O 1
ATOM 3942 N N . PHE A 1 497 ? 0.45 -3.795 4.512 1 75.19 497 PHE A N 1
ATOM 3943 C CA . PHE A 1 497 ? 1.521 -4.77 4.328 1 75.19 497 PHE A CA 1
ATOM 3944 C C . PHE A 1 497 ? 2.514 -4.703 5.484 1 75.19 497 PHE A C 1
ATOM 3946 O O . PHE A 1 497 ? 3.354 -5.594 5.637 1 75.19 497 PHE A O 1
ATOM 3953 N N . ARG A 1 498 ? 2.4 -3.643 6.324 1 84.12 498 ARG A N 1
ATOM 3954 C CA . ARG A 1 498 ? 3.281 -3.412 7.465 1 84.12 498 ARG A CA 1
ATOM 3955 C C . ARG A 1 498 ? 2.479 -3.09 8.719 1 84.12 498 ARG A C 1
ATOM 3957 O O . ARG A 1 498 ? 2.758 -2.104 9.406 1 84.12 498 ARG A O 1
ATOM 3964 N N . SER A 1 499 ? 1.436 -3.814 8.945 1 78.62 499 SER A N 1
ATOM 3965 C CA . SER A 1 499 ? 0.48 -3.482 10 1 78.62 499 SER A CA 1
ATOM 3966 C C . SER A 1 499 ? 0.953 -3.994 11.359 1 78.62 499 SER A C 1
ATOM 3968 O O . SER A 1 499 ? 0.432 -3.584 12.398 1 78.62 499 SER A O 1
ATOM 3970 N N . LYS A 1 500 ? 2.076 -4.801 11.383 1 81.44 500 LYS A N 1
ATOM 3971 C CA . LYS A 1 500 ? 2.508 -5.438 12.633 1 81.44 500 LYS A CA 1
ATOM 3972 C C . LYS A 1 500 ? 3.592 -4.613 13.32 1 81.44 500 LYS A C 1
ATOM 3974 O O . LYS A 1 500 ? 4.199 -5.066 14.289 1 81.44 500 LYS A O 1
ATOM 3979 N N . LEU A 1 501 ? 3.83 -3.475 12.883 1 90 501 LEU A N 1
ATOM 3980 C CA . LEU A 1 501 ? 4.801 -2.586 13.508 1 90 501 LEU A CA 1
ATOM 3981 C C . LEU A 1 501 ? 4.422 -2.303 14.961 1 90 501 LEU A C 1
ATOM 3983 O O . LEU A 1 501 ? 3.27 -1.965 15.25 1 90 501 LEU A O 1
ATOM 3987 N N . THR A 1 502 ? 5.34 -2.533 15.867 1 91.31 502 THR A N 1
ATOM 3988 C CA . THR A 1 502 ? 5.066 -2.25 17.266 1 91.31 502 THR A CA 1
ATOM 3989 C C . THR A 1 502 ? 4.918 -0.749 17.5 1 91.31 502 THR A C 1
ATOM 3991 O O . THR A 1 502 ? 5.367 0.058 16.688 1 91.31 502 THR A O 1
ATOM 3994 N N . ASP A 1 503 ? 4.312 -0.375 18.625 1 92.81 503 ASP A N 1
ATOM 3995 C CA . ASP A 1 503 ? 4.141 1.032 18.984 1 92.81 503 ASP A CA 1
ATOM 3996 C C . ASP A 1 503 ? 5.488 1.732 19.125 1 92.81 503 ASP A C 1
ATOM 3998 O O . ASP A 1 503 ? 5.656 2.871 18.688 1 92.81 503 ASP A O 1
ATOM 4002 N N . GLU A 1 504 ? 6.449 1.049 19.719 1 95.06 504 GLU A N 1
ATOM 4003 C CA . GLU A 1 504 ? 7.773 1.621 19.938 1 95.06 504 GLU A CA 1
ATOM 4004 C C . GLU A 1 504 ? 8.5 1.873 18.609 1 95.06 504 GLU A C 1
ATOM 4006 O O . GLU A 1 504 ? 9.117 2.924 18.438 1 95.06 504 GLU A O 1
ATOM 4011 N N . HIS A 1 505 ? 8.414 0.917 17.781 1 96.25 505 HIS A N 1
ATOM 4012 C CA . HIS A 1 505 ? 9.062 1.061 16.484 1 96.25 505 HIS A CA 1
ATOM 4013 C C . HIS A 1 505 ? 8.398 2.148 15.641 1 96.25 505 HIS A C 1
ATOM 4015 O O . HIS A 1 505 ? 9.07 2.895 14.93 1 96.25 505 HIS A O 1
ATOM 4021 N N . LEU A 1 506 ? 7.047 2.172 15.727 1 96.44 506 LEU A N 1
ATOM 4022 C CA . LEU A 1 506 ? 6.332 3.205 14.984 1 96.44 506 LEU A CA 1
ATOM 4023 C C . LEU A 1 506 ? 6.742 4.594 15.453 1 96.44 506 LEU A C 1
ATOM 4025 O O . LEU A 1 506 ? 7 5.48 14.641 1 96.44 506 LEU A O 1
ATOM 4029 N N . GLN A 1 507 ? 6.773 4.762 16.734 1 96.75 507 GLN A N 1
ATOM 4030 C CA . GLN A 1 507 ? 7.184 6.047 17.297 1 96.75 507 GLN A CA 1
ATOM 4031 C C . GLN A 1 507 ? 8.594 6.41 16.844 1 96.75 507 GLN A C 1
ATOM 4033 O O . GLN A 1 507 ? 8.859 7.559 16.484 1 96.75 507 GLN A O 1
ATOM 4038 N N . ALA A 1 508 ? 9.516 5.453 16.891 1 97.44 508 ALA A N 1
ATOM 4039 C CA . ALA A 1 508 ? 10.906 5.691 16.516 1 97.44 508 ALA A CA 1
ATOM 4040 C C . ALA A 1 508 ? 11.008 6.098 15.047 1 97.44 508 ALA A C 1
ATOM 4042 O O . ALA A 1 508 ? 11.711 7.055 14.711 1 97.44 508 ALA A O 1
ATOM 4043 N N . ILE A 1 509 ? 10.328 5.367 14.211 1 97.5 509 ILE A N 1
ATOM 4044 C CA . ILE A 1 509 ? 10.344 5.637 12.781 1 97.5 509 ILE A CA 1
ATOM 4045 C C . ILE A 1 509 ? 9.812 7.043 12.516 1 97.5 509 ILE A C 1
ATOM 4047 O O . ILE A 1 509 ? 10.422 7.812 11.758 1 97.5 509 ILE A O 1
ATOM 4051 N N . LEU A 1 510 ? 8.703 7.402 13.141 1 97.56 510 LEU A N 1
ATOM 4052 C CA . LEU A 1 510 ? 8.055 8.688 12.883 1 97.56 510 LEU A CA 1
ATOM 4053 C C . LEU A 1 510 ? 8.93 9.836 13.375 1 97.56 510 LEU A C 1
ATOM 4055 O O . LEU A 1 510 ? 9.055 10.859 12.695 1 97.56 510 LEU A O 1
ATOM 4059 N N . ARG A 1 511 ? 9.516 9.648 14.531 1 97.5 511 ARG A N 1
ATOM 4060 C CA . ARG A 1 511 ? 10.375 10.695 15.07 1 97.5 511 ARG A CA 1
ATOM 4061 C C . ARG A 1 511 ? 11.547 10.984 14.133 1 97.5 511 ARG A C 1
ATOM 4063 O O . ARG A 1 511 ? 11.844 12.148 13.844 1 97.5 511 ARG A O 1
ATOM 4070 N N . VAL A 1 512 ? 12.172 9.953 13.648 1 97.38 512 VAL A N 1
ATOM 4071 C CA . VAL A 1 512 ? 13.328 10.117 12.773 1 97.38 512 VAL A CA 1
ATOM 4072 C C . VAL A 1 512 ? 12.867 10.664 11.422 1 97.38 512 VAL A C 1
ATOM 4074 O O . VAL A 1 512 ? 13.547 11.508 10.828 1 97.38 512 VAL A O 1
ATOM 4077 N N . SER A 1 513 ? 11.734 10.203 10.93 1 95.94 513 SER A N 1
ATOM 4078 C CA . SER A 1 513 ? 11.234 10.555 9.602 1 95.94 513 SER A CA 1
ATOM 4079 C C . SER A 1 513 ? 10.859 12.031 9.523 1 95.94 513 SER A C 1
ATOM 4081 O O . SER A 1 513 ? 11.031 12.664 8.484 1 95.94 513 SER A O 1
ATOM 4083 N N . VAL A 1 514 ? 10.32 12.586 10.641 1 94.19 514 VAL A N 1
ATOM 4084 C CA . VAL A 1 514 ? 9.758 13.93 10.547 1 94.19 514 VAL A CA 1
ATOM 4085 C C . VAL A 1 514 ? 10.664 14.93 11.258 1 94.19 514 VAL A C 1
ATOM 4087 O O . VAL A 1 514 ? 10.336 16.109 11.359 1 94.19 514 VAL A O 1
ATOM 4090 N N . ALA A 1 515 ? 11.805 14.391 11.727 1 91.88 515 ALA A N 1
ATOM 4091 C CA . ALA A 1 515 ? 12.734 15.312 12.375 1 91.88 515 ALA A CA 1
ATOM 4092 C C . ALA A 1 515 ? 13.062 16.5 11.469 1 91.88 515 ALA A C 1
ATOM 4094 O O . ALA A 1 515 ? 13.352 16.312 10.289 1 91.88 515 ALA A O 1
ATOM 4095 N N . SER A 1 516 ? 12.977 17.656 11.953 1 86.56 516 SER A N 1
ATOM 4096 C CA . SER A 1 516 ? 13.148 18.859 11.141 1 86.56 516 SER A CA 1
ATOM 4097 C C . SER A 1 516 ? 14.258 19.75 11.703 1 86.56 516 SER A C 1
ATOM 4099 O O . SER A 1 516 ? 15.336 19.844 11.109 1 86.56 516 SER A O 1
ATOM 4101 N N . SER A 1 517 ? 14.078 20.281 12.93 1 88.69 517 SER A N 1
ATOM 4102 C CA . SER A 1 517 ? 15.055 21.172 13.547 1 88.69 517 SER A CA 1
ATOM 4103 C C . SER A 1 517 ? 16.25 20.391 14.094 1 88.69 517 SER A C 1
ATOM 4105 O O . SER A 1 517 ? 17.375 20.891 14.117 1 88.69 517 SER A O 1
ATOM 4107 N N . LEU A 1 518 ? 15.969 19.203 14.523 1 92.94 518 LEU A N 1
ATOM 4108 C CA . LEU A 1 518 ? 17 18.375 15.125 1 92.94 518 LEU A CA 1
ATOM 4109 C C . LEU A 1 518 ? 17.422 17.25 14.18 1 92.94 518 LEU A C 1
ATOM 4111 O O . LEU A 1 518 ? 16.609 16.734 13.422 1 92.94 518 LEU A O 1
ATOM 4115 N N . LYS A 1 519 ? 18.719 16.969 14.195 1 94.19 519 LYS A N 1
ATOM 4116 C CA . LYS A 1 519 ? 19.266 15.844 13.43 1 94.19 519 LYS A CA 1
ATOM 4117 C C . LYS A 1 519 ? 19.984 14.859 14.352 1 94.19 519 LYS A C 1
ATOM 4119 O O . LYS A 1 519 ? 20.672 15.266 15.289 1 94.19 519 LYS A O 1
ATOM 4124 N N . PRO A 1 520 ? 19.766 13.609 14.023 1 94.94 520 PRO A N 1
ATOM 4125 C CA . PRO A 1 520 ? 20.484 12.641 14.844 1 94.94 520 PRO A CA 1
ATOM 4126 C C . PRO A 1 520 ? 22 12.812 14.766 1 94.94 520 PRO A C 1
ATOM 4128 O O . PRO A 1 520 ? 22.547 13.086 13.688 1 94.94 520 PRO A O 1
ATOM 4131 N N . ASN A 1 521 ? 22.672 12.719 15.891 1 95.44 521 ASN A N 1
ATOM 4132 C CA . ASN A 1 521 ? 24.125 12.773 15.969 1 95.44 521 ASN A CA 1
ATOM 4133 C C . ASN A 1 521 ? 24.75 11.391 15.805 1 95.44 521 ASN A C 1
ATOM 4135 O O . ASN A 1 521 ? 25.094 10.742 16.797 1 95.44 521 ASN A O 1
ATOM 4139 N N . VAL A 1 522 ? 25.062 11.016 14.648 1 94.56 522 VAL A N 1
ATOM 4140 C CA . VAL A 1 522 ? 25.547 9.672 14.328 1 94.56 522 VAL A CA 1
ATOM 4141 C C . VAL A 1 522 ? 26.922 9.461 14.945 1 94.56 522 VAL A C 1
ATOM 4143 O O . VAL A 1 522 ? 27.234 8.367 15.406 1 94.56 522 VAL A O 1
ATOM 4146 N N . ALA A 1 523 ? 27.734 10.492 14.938 1 91.88 523 ALA A N 1
ATOM 4147 C CA . ALA A 1 523 ? 29.078 10.406 15.516 1 91.88 523 ALA A CA 1
ATOM 4148 C C . ALA A 1 523 ? 29.016 10.016 16.984 1 91.88 523 ALA A C 1
ATOM 4150 O O . ALA A 1 523 ? 29.797 9.172 17.453 1 91.88 523 ALA A O 1
ATOM 4151 N N . GLN A 1 524 ? 28.094 10.648 17.609 1 92.56 524 GLN A N 1
ATOM 4152 C CA . GLN A 1 524 ? 27.922 10.344 19.031 1 92.56 524 GLN A CA 1
ATOM 4153 C C . GLN A 1 524 ? 27.469 8.906 19.234 1 92.56 524 GLN A C 1
ATOM 4155 O O . GLN A 1 524 ? 27.922 8.227 20.141 1 92.56 524 GLN A O 1
ATOM 4160 N N . LEU A 1 525 ? 26.594 8.453 18.453 1 93.81 525 LEU A N 1
ATOM 4161 C CA . LEU A 1 525 ? 26.062 7.098 18.562 1 93.81 525 LEU A CA 1
ATOM 4162 C C . LEU A 1 525 ? 27.141 6.062 18.266 1 93.81 525 LEU A C 1
ATOM 4164 O O . LEU A 1 525 ? 27.203 5.02 18.922 1 93.81 525 LEU A O 1
ATOM 4168 N N . CYS A 1 526 ? 27.984 6.316 17.281 1 91.56 526 CYS A N 1
ATOM 4169 C CA . CYS A 1 526 ? 29.078 5.418 16.938 1 91.56 526 CYS A CA 1
ATOM 4170 C C . CYS A 1 526 ? 30.062 5.297 18.094 1 91.56 526 CYS A C 1
ATOM 4172 O O . CYS A 1 526 ? 30.578 4.207 18.359 1 91.56 526 CYS A O 1
ATOM 4174 N N . LYS A 1 527 ? 30.328 6.375 18.75 1 87.44 527 LYS A N 1
ATOM 4175 C CA . LYS A 1 527 ? 31.234 6.375 19.891 1 87.44 527 LYS A CA 1
ATOM 4176 C C . LYS A 1 527 ? 30.688 5.52 21.016 1 87.44 527 LYS A C 1
ATOM 4178 O O . LYS A 1 527 ? 31.438 4.801 21.688 1 87.44 527 LYS A O 1
ATOM 4183 N N . ARG A 1 528 ? 29.469 5.625 21.188 1 85.44 528 ARG A N 1
ATOM 4184 C CA . ARG A 1 528 ? 28.828 4.852 22.25 1 85.44 528 ARG A CA 1
ATOM 4185 C C . ARG A 1 528 ? 28.875 3.359 21.953 1 85.44 528 ARG A C 1
ATOM 4187 O O . ARG A 1 528 ? 29.031 2.539 22.859 1 85.44 528 ARG A O 1
ATOM 4194 N N . LYS A 1 529 ? 28.672 2.961 20.734 1 82.62 529 LYS A N 1
ATOM 4195 C CA . LYS A 1 529 ? 28.672 1.559 20.328 1 82.62 529 LYS A CA 1
ATOM 4196 C C . LYS A 1 529 ? 30.078 0.952 20.438 1 82.62 529 LYS A C 1
ATOM 4198 O O . LYS A 1 529 ? 30.219 -0.232 20.734 1 82.62 529 LYS A O 1
ATOM 4203 N N . ARG A 1 530 ? 31.062 1.66 20.094 1 70.12 530 ARG A N 1
ATOM 4204 C CA . ARG A 1 530 ? 32.438 1.208 20.234 1 70.12 530 ARG A CA 1
ATOM 4205 C C . ARG A 1 530 ? 32.781 0.873 21.688 1 70.12 530 ARG A C 1
ATOM 4207 O O . ARG A 1 530 ? 33.438 -0.128 21.953 1 70.12 530 ARG A O 1
ATOM 4214 N N . CYS A 1 531 ? 32.25 1.673 22.438 1 55.41 531 CYS A N 1
ATOM 4215 C CA . CYS A 1 531 ? 32.531 1.496 23.859 1 55.41 531 CYS A CA 1
ATOM 4216 C C . CYS A 1 531 ? 31.8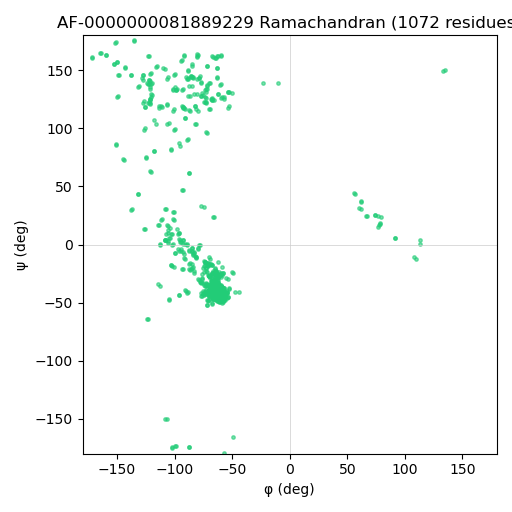28 0.257 24.391 1 55.41 531 CYS A C 1
ATOM 4218 O O . CYS A 1 531 ? 32.344 -0.403 25.312 1 55.41 531 CYS A O 1
ATOM 4220 N N . GLN A 1 532 ? 30.688 -0.035 23.922 1 55 532 GLN A N 1
ATOM 4221 C CA . GLN A 1 532 ? 29.953 -1.209 24.406 1 55 532 GLN A CA 1
ATOM 4222 C C . GLN A 1 532 ? 30.641 -2.498 23.953 1 55 532 GLN A C 1
ATOM 4224 O O . GLN A 1 532 ? 30.641 -3.49 24.688 1 55 532 GLN A O 1
ATOM 4229 N N . VAL A 1 533 ? 31.125 -2.521 22.766 1 52.5 533 VAL A N 1
ATOM 4230 C CA . VAL A 1 533 ? 31.828 -3.705 22.297 1 52.5 533 VAL A CA 1
ATOM 4231 C C . VAL A 1 533 ? 33.156 -3.855 23.078 1 52.5 533 VAL A C 1
ATOM 4233 O O . VAL A 1 533 ? 33.531 -4.969 23.422 1 52.5 533 VAL A O 1
ATOM 4236 N N . SER A 1 534 ? 33.812 -2.74 23.375 1 46.06 534 SER A N 1
ATOM 4237 C CA . SER A 1 534 ? 35.062 -2.824 24.125 1 46.06 534 SER A CA 1
ATOM 4238 C C . SER A 1 534 ? 34.812 -3.197 25.578 1 46.06 534 SER A C 1
ATOM 4240 O O . SER A 1 534 ? 35.594 -3.902 26.203 1 46.06 534 SER A O 1
ATOM 4242 N N . GLY A 1 535 ? 33.75 -2.758 26.094 1 39.5 535 GLY A N 1
ATOM 4243 C CA . GLY A 1 535 ? 33.469 -3.09 27.484 1 39.5 535 GLY A CA 1
ATOM 4244 C C . GLY A 1 535 ? 33 -4.52 27.672 1 39.5 535 GLY A C 1
ATOM 4245 O O . GLY A 1 535 ? 33.062 -5.059 28.766 1 39.5 535 GLY A O 1
ATOM 4246 N N . SER A 1 536 ? 32.344 -5.012 26.797 1 35.97 536 SER A N 1
ATOM 4247 C CA . SER A 1 536 ? 31.875 -6.387 26.984 1 35.97 536 SER A CA 1
ATOM 4248 C C . SER A 1 536 ? 33.031 -7.375 26.828 1 35.97 536 SER A C 1
ATOM 4250 O O . SER A 1 536 ? 32.875 -8.562 27.125 1 35.97 536 SER A O 1
ATOM 4252 N N . LYS A 1 537 ? 34.094 -7.078 26.281 1 37.47 537 LYS A N 1
ATOM 4253 C CA . LYS A 1 537 ? 35.25 -7.973 26.234 1 37.47 537 LYS A CA 1
ATOM 4254 C C . LYS A 1 537 ? 36.094 -7.855 27.484 1 37.47 537 LYS A C 1
ATOM 4256 O O . LYS A 1 537 ? 37.062 -8.602 27.656 1 37.47 537 LYS A O 1
ATOM 4261 N N . GLU A 1 538 ? 35.938 -6.859 28.234 1 31.12 538 GLU A N 1
ATOM 4262 C CA . GLU A 1 538 ? 36.656 -6.926 29.5 1 31.12 538 GLU A CA 1
ATOM 4263 C C . GLU A 1 538 ? 35.906 -7.809 30.5 1 31.12 538 GLU A C 1
ATOM 4265 O O . GLU A 1 538 ? 34.688 -7.73 30.641 1 31.12 538 GLU A O 1
ATOM 4270 N N . ASP B 1 1 ? 64.5 9.938 -27.625 1 60.22 1 ASP B N 1
ATOM 4271 C CA . ASP B 1 1 ? 63.906 10.438 -26.375 1 60.22 1 ASP B CA 1
ATOM 4272 C C . ASP B 1 1 ? 62.5 10.961 -26.562 1 60.22 1 ASP B C 1
ATOM 4274 O O . ASP B 1 1 ? 61.594 10.672 -25.766 1 60.22 1 ASP B O 1
ATOM 4278 N N . ARG B 1 2 ? 62.125 11.664 -27.516 1 62.78 2 ARG B N 1
ATOM 4279 C CA . ARG B 1 2 ? 60.781 12.195 -27.812 1 62.78 2 ARG B CA 1
ATOM 4280 C C . ARG B 1 2 ? 59.812 11.07 -28.156 1 62.78 2 ARG B C 1
ATOM 4282 O O . ARG B 1 2 ? 58.656 11.086 -27.719 1 62.78 2 ARG B O 1
ATOM 4289 N N . VAL B 1 3 ? 60.219 10.195 -28.891 1 62.91 3 VAL B N 1
ATOM 4290 C CA . VAL B 1 3 ? 59.375 9.078 -29.297 1 62.91 3 VAL B CA 1
ATOM 4291 C C . VAL B 1 3 ? 59.031 8.219 -28.094 1 62.91 3 VAL B C 1
ATOM 4293 O O . VAL B 1 3 ? 57.875 7.738 -27.969 1 62.91 3 VAL B O 1
ATOM 4296 N N . ALA B 1 4 ? 59.844 8.047 -27.141 1 61.19 4 ALA B N 1
ATOM 4297 C CA . ALA B 1 4 ? 59.594 7.258 -25.938 1 61.19 4 ALA B CA 1
ATOM 4298 C C . ALA B 1 4 ? 58.594 7.945 -25.031 1 61.19 4 ALA B C 1
ATOM 4300 O O . ALA B 1 4 ? 57.719 7.285 -24.453 1 61.19 4 ALA B O 1
ATOM 4301 N N . LYS B 1 5 ? 58.625 9.211 -24.859 1 63.22 5 LYS B N 1
ATOM 4302 C CA . LYS B 1 5 ? 57.688 9.992 -24.062 1 63.22 5 LYS B CA 1
ATOM 4303 C C . LYS B 1 5 ? 56.312 9.961 -24.672 1 63.22 5 LYS B C 1
ATOM 4305 O O . LYS B 1 5 ? 55.312 9.836 -23.953 1 63.22 5 LYS B O 1
ATOM 4310 N N . LEU B 1 6 ? 56.406 10.07 -25.984 1 65.44 6 LEU B N 1
ATOM 4311 C CA . LEU B 1 6 ? 55.125 10.023 -26.688 1 65.44 6 LEU B CA 1
ATOM 4312 C C . LEU B 1 6 ? 54.469 8.648 -26.547 1 65.44 6 LEU B C 1
ATOM 4314 O O . LEU B 1 6 ? 53.281 8.547 -26.375 1 65.44 6 LEU B O 1
ATOM 4318 N N . LYS B 1 7 ? 55.25 7.648 -26.547 1 63.97 7 LYS B N 1
ATOM 4319 C CA . LYS B 1 7 ? 54.781 6.285 -26.359 1 63.97 7 LYS B CA 1
ATOM 4320 C C . LYS B 1 7 ? 54.25 6.074 -24.953 1 63.97 7 LYS B C 1
ATOM 4322 O O . LYS B 1 7 ? 53.188 5.449 -24.75 1 63.97 7 LYS B O 1
ATOM 4327 N N . THR B 1 8 ? 54.969 6.598 -23.984 1 68 8 THR B N 1
ATOM 4328 C CA . THR B 1 8 ? 54.531 6.496 -22.609 1 68 8 THR B CA 1
ATOM 4329 C C . THR B 1 8 ? 53.25 7.273 -22.391 1 68 8 THR B C 1
ATOM 4331 O O . THR B 1 8 ? 52.344 6.816 -21.672 1 68 8 THR B O 1
ATOM 4334 N N . CYS B 1 9 ? 53.188 8.391 -22.984 1 64.38 9 CYS B N 1
ATOM 4335 C CA . CYS B 1 9 ? 51.969 9.188 -22.906 1 64.38 9 CYS B CA 1
ATOM 4336 C C . CYS B 1 9 ? 50.812 8.484 -23.578 1 64.38 9 CYS B C 1
ATOM 4338 O O . CYS B 1 9 ? 49.688 8.5 -23.078 1 64.38 9 CYS B O 1
ATOM 4340 N N . LEU B 1 10 ? 51.188 7.93 -24.734 1 64.5 10 LEU B N 1
ATOM 4341 C CA . LEU B 1 10 ? 50.156 7.195 -25.469 1 64.5 10 LEU B CA 1
ATOM 4342 C C . LEU B 1 10 ? 49.719 5.973 -24.688 1 64.5 10 LEU B C 1
ATOM 4344 O O . LEU B 1 10 ? 48.5 5.668 -24.641 1 64.5 10 LEU B O 1
ATOM 4348 N N . LEU B 1 11 ? 50.625 5.305 -24.062 1 66 11 LEU B N 1
ATOM 4349 C CA . LEU B 1 11 ? 50.281 4.133 -23.266 1 66 11 LEU B CA 1
ATOM 4350 C C . LEU B 1 11 ? 49.469 4.523 -22.047 1 66 11 LEU B C 1
ATOM 4352 O O . LEU B 1 11 ? 48.531 3.822 -21.656 1 66 11 LEU B O 1
ATOM 4356 N N . ARG B 1 12 ? 49.844 5.594 -21.422 1 61.22 12 ARG B N 1
ATOM 4357 C CA . ARG B 1 12 ? 49.094 6.113 -20.281 1 61.22 12 ARG B CA 1
ATOM 4358 C C . ARG B 1 12 ? 47.688 6.531 -20.719 1 61.22 12 ARG B C 1
ATOM 4360 O O . ARG B 1 12 ? 46.719 6.301 -19.984 1 61.22 12 ARG B O 1
ATOM 4367 N N . GLN B 1 13 ? 47.688 7.164 -21.906 1 60.97 13 GLN B N 1
ATOM 4368 C CA . GLN B 1 13 ? 46.406 7.555 -22.438 1 60.97 13 GLN B CA 1
ATOM 4369 C C . GLN B 1 13 ? 45.562 6.332 -22.781 1 60.97 13 GLN B C 1
ATOM 4371 O O . GLN B 1 13 ? 44.344 6.32 -22.531 1 60.97 13 GLN B O 1
ATOM 4376 N N . GLN B 1 14 ? 46.219 5.371 -23.344 1 61 14 GLN B N 1
ATOM 4377 C CA . GLN B 1 14 ? 45.5 4.133 -23.672 1 61 14 GLN B CA 1
ATOM 4378 C C . GLN B 1 14 ? 45.031 3.416 -22.406 1 61 14 GLN B C 1
ATOM 4380 O O . GLN B 1 14 ? 43.938 2.873 -22.359 1 61 14 GLN B O 1
ATOM 4385 N N . ASP B 1 15 ? 45.844 3.408 -21.391 1 59.12 15 ASP B N 1
ATOM 4386 C CA . ASP B 1 15 ? 45.5 2.789 -20.125 1 59.12 15 ASP B CA 1
ATOM 4387 C C . ASP B 1 15 ? 44.344 3.527 -19.453 1 59.12 15 ASP B C 1
ATOM 4389 O O . ASP B 1 15 ? 43.438 2.902 -18.875 1 59.12 15 ASP B O 1
ATOM 4393 N N . PHE B 1 16 ? 44.469 4.836 -19.562 1 56.75 16 PHE B N 1
ATOM 4394 C CA . PHE B 1 16 ? 43.406 5.668 -19.031 1 56.75 16 PHE B CA 1
ATOM 4395 C C . PHE B 1 16 ? 42.094 5.395 -19.75 1 56.75 16 PHE B C 1
ATOM 4397 O O . PHE B 1 16 ? 41.031 5.285 -19.109 1 56.75 16 PHE B O 1
ATOM 4404 N N . PHE B 1 17 ? 42.219 5.27 -21.047 1 56.22 17 PHE B N 1
ATOM 4405 C CA . PHE B 1 17 ? 41 5.008 -21.828 1 56.22 17 PHE B CA 1
ATOM 4406 C C . PHE B 1 17 ? 40.469 3.617 -21.531 1 56.22 17 PHE B C 1
ATOM 4408 O O . PHE B 1 17 ? 39.25 3.426 -21.438 1 56.22 17 PHE B O 1
ATOM 4415 N N . LYS B 1 18 ? 41.281 2.684 -21.406 1 60.81 18 LYS B N 1
ATOM 4416 C CA . LYS B 1 18 ? 40.875 1.321 -21.094 1 60.81 18 LYS B CA 1
ATOM 4417 C C . LYS B 1 18 ? 40.219 1.249 -19.719 1 60.81 18 LYS B C 1
ATOM 4419 O O . LYS B 1 18 ? 39.219 0.558 -19.531 1 60.81 18 LYS B O 1
ATOM 4424 N N . LYS B 1 19 ? 40.906 1.904 -18.828 1 67.06 19 LYS B N 1
ATOM 4425 C CA . LYS B 1 19 ? 40.344 1.934 -17.469 1 67.06 19 LYS B CA 1
ATOM 4426 C C . LYS B 1 19 ? 39 2.617 -17.453 1 67.06 19 LYS B C 1
ATOM 4428 O O . LYS B 1 19 ? 38.062 2.145 -16.797 1 67.06 19 LYS B O 1
ATOM 4433 N N . ALA B 1 20 ? 38.969 3.658 -18.125 1 66.81 20 ALA B N 1
ATOM 4434 C CA . ALA B 1 20 ? 37.719 4.395 -18.203 1 66.81 20 ALA B CA 1
ATOM 4435 C C . ALA B 1 20 ? 36.625 3.543 -18.828 1 66.81 20 ALA B C 1
ATOM 4437 O O . ALA B 1 20 ? 35.469 3.574 -18.391 1 66.81 20 ALA B O 1
ATOM 4438 N N . SER B 1 21 ? 37.031 2.844 -19.828 1 72.88 21 SER B N 1
ATOM 4439 C CA . SER B 1 21 ? 36.094 1.979 -20.516 1 72.88 21 SER B CA 1
ATOM 4440 C C . SER B 1 21 ? 35.625 0.843 -19.609 1 72.88 21 SER B C 1
ATOM 4442 O O . SER B 1 21 ? 34.438 0.491 -19.609 1 72.88 21 SER B O 1
ATOM 4444 N N . LYS B 1 22 ? 36.562 0.385 -18.906 1 78.25 22 LYS B N 1
ATOM 4445 C CA . LYS B 1 22 ? 36.219 -0.694 -17.984 1 78.25 22 LYS B CA 1
ATOM 4446 C C . LYS B 1 22 ? 35.281 -0.2 -16.875 1 78.25 22 LYS B C 1
ATOM 4448 O O . LYS B 1 22 ? 34.375 -0.911 -16.469 1 78.25 22 LYS B O 1
ATOM 4453 N N . GLU B 1 23 ? 35.562 0.981 -16.484 1 81.94 23 GLU B N 1
ATOM 4454 C CA . GLU B 1 23 ? 34.75 1.572 -15.43 1 81.94 23 GLU B CA 1
ATOM 4455 C C . GLU B 1 23 ? 33.344 1.846 -15.938 1 81.94 23 GLU B C 1
ATOM 4457 O O . GLU B 1 23 ? 32.375 1.658 -15.203 1 81.94 23 GLU B O 1
ATOM 4462 N N . SER B 1 24 ? 33.281 2.27 -17.125 1 83 24 SER B N 1
ATOM 4463 C CA . SER B 1 24 ? 32 2.537 -17.719 1 83 24 SER B CA 1
ATOM 4464 C C . SER B 1 24 ? 31.188 1.253 -17.906 1 83 24 SER B C 1
ATOM 4466 O O . SER B 1 24 ? 29.984 1.229 -17.656 1 83 24 SER B O 1
ATOM 4468 N N . ASP B 1 25 ? 31.922 0.247 -18.312 1 87.44 25 ASP B N 1
ATOM 4469 C CA . ASP B 1 25 ? 31.266 -1.046 -18.484 1 87.44 25 ASP B CA 1
ATOM 4470 C C . ASP B 1 25 ? 30.75 -1.585 -17.156 1 87.44 25 ASP B C 1
ATOM 4472 O O . ASP B 1 25 ? 29.672 -2.172 -17.078 1 87.44 25 ASP B O 1
ATOM 4476 N N . ALA B 1 26 ? 31.562 -1.376 -16.188 1 90.88 26 ALA B N 1
ATOM 4477 C CA . ALA B 1 26 ? 31.172 -1.832 -14.859 1 90.88 26 ALA B CA 1
ATOM 4478 C C . ALA B 1 26 ? 29.953 -1.072 -14.344 1 90.88 26 ALA B C 1
ATOM 4480 O O . ALA B 1 26 ? 29.094 -1.65 -13.688 1 90.88 26 ALA B O 1
ATOM 4481 N N . ALA B 1 27 ? 29.922 0.173 -14.641 1 93.12 27 ALA B N 1
ATOM 4482 C CA . ALA B 1 27 ? 28.797 1.003 -14.219 1 93.12 27 ALA B CA 1
ATOM 4483 C C . ALA B 1 27 ? 27.5 0.571 -14.906 1 93.12 27 ALA B C 1
ATOM 4485 O O . ALA B 1 27 ? 26.453 0.508 -14.273 1 93.12 27 ALA B O 1
ATOM 4486 N N . VAL B 1 28 ? 27.609 0.29 -16.188 1 94.19 28 VAL B N 1
ATOM 4487 C CA . VAL B 1 28 ? 26.438 -0.128 -16.953 1 94.19 28 VAL B CA 1
ATOM 4488 C C . VAL B 1 28 ? 25.969 -1.492 -16.469 1 94.19 28 VAL B C 1
ATOM 4490 O O . VAL B 1 28 ? 24.766 -1.711 -16.297 1 94.19 28 VAL B O 1
ATOM 4493 N N . GLU B 1 29 ? 26.891 -2.377 -16.297 1 95.25 29 GLU B N 1
ATOM 4494 C CA . GLU B 1 29 ? 26.547 -3.703 -15.789 1 95.25 29 GLU B CA 1
ATOM 4495 C C . GLU B 1 29 ? 25.859 -3.617 -14.43 1 95.25 29 GLU B C 1
ATOM 4497 O O . GLU B 1 29 ? 24.859 -4.293 -14.195 1 95.25 29 GLU B O 1
ATOM 4502 N N . THR B 1 30 ? 26.406 -2.793 -13.547 1 96.06 30 THR B N 1
ATOM 4503 C CA . THR B 1 30 ? 25.812 -2.602 -12.227 1 96.06 30 THR B CA 1
ATOM 4504 C C . THR B 1 30 ? 24.391 -2.047 -12.344 1 96.06 30 THR B C 1
ATOM 4506 O O . THR B 1 30 ? 23.5 -2.449 -11.594 1 96.06 30 THR B O 1
ATOM 4509 N N . SER B 1 31 ? 24.219 -1.123 -13.266 1 96.56 31 SER B N 1
ATOM 4510 C CA . SER B 1 31 ? 22.906 -0.528 -13.5 1 96.56 31 SER B CA 1
ATOM 4511 C C . SER B 1 31 ? 21.875 -1.589 -13.867 1 96.56 31 SER B C 1
ATOM 4513 O O . SER B 1 31 ? 20.75 -1.579 -13.359 1 96.56 31 SER B O 1
ATOM 4515 N N . TYR B 1 32 ? 22.25 -2.557 -14.703 1 97.19 32 TYR B N 1
ATOM 4516 C CA . TYR B 1 32 ? 21.344 -3.629 -15.117 1 97.19 32 TYR B CA 1
ATOM 4517 C C . TYR B 1 32 ? 21.062 -4.578 -13.961 1 97.19 32 TYR B C 1
ATOM 4519 O O . TYR B 1 32 ? 19.906 -4.953 -13.727 1 97.19 32 TYR B O 1
ATOM 4527 N N . VAL B 1 33 ? 22.094 -4.926 -13.258 1 97.25 33 VAL B N 1
ATOM 4528 C CA . VAL B 1 33 ? 21.953 -5.906 -12.188 1 97.25 33 VAL B CA 1
ATOM 4529 C C . VAL B 1 33 ? 21.062 -5.344 -11.078 1 97.25 33 VAL B C 1
ATOM 4531 O O . VAL B 1 33 ? 20.172 -6.027 -10.586 1 97.25 33 VAL B O 1
ATOM 4534 N N . VAL B 1 34 ? 21.312 -4.098 -10.68 1 97.31 34 VAL B N 1
ATOM 4535 C CA . VAL B 1 34 ? 20.531 -3.469 -9.625 1 97.31 34 VAL B CA 1
ATOM 4536 C C . VAL B 1 34 ? 19.094 -3.281 -10.086 1 97.31 34 VAL B C 1
ATOM 4538 O O . VAL B 1 34 ? 18.141 -3.461 -9.312 1 97.31 34 VAL B O 1
ATOM 4541 N N . SER B 1 35 ? 18.891 -2.885 -11.336 1 97.75 35 SER B N 1
ATOM 4542 C CA . SER B 1 35 ? 17.547 -2.717 -11.875 1 97.75 35 SER B CA 1
ATOM 4543 C C . SER B 1 35 ? 16.781 -4.035 -11.875 1 97.75 35 SER B C 1
ATOM 4545 O O . SER B 1 35 ? 15.57 -4.059 -11.625 1 97.75 35 SER B O 1
ATOM 4547 N N . GLU B 1 36 ? 17.469 -5.113 -12.227 1 97.5 36 GLU B N 1
ATOM 4548 C CA . GLU B 1 36 ? 16.844 -6.43 -12.156 1 97.5 36 GLU B CA 1
ATOM 4549 C C . GLU B 1 36 ? 16.391 -6.75 -10.734 1 97.5 36 GLU B C 1
ATOM 4551 O O . GLU B 1 36 ? 15.289 -7.27 -10.531 1 97.5 36 GLU B O 1
ATOM 4556 N N . MET B 1 37 ? 17.266 -6.441 -9.797 1 96.94 37 MET B N 1
ATOM 4557 C CA . MET B 1 37 ? 16.938 -6.68 -8.391 1 96.94 37 MET B CA 1
ATOM 4558 C C . MET B 1 37 ? 15.734 -5.852 -7.965 1 96.94 37 MET B C 1
ATOM 4560 O O . MET B 1 37 ? 14.891 -6.324 -7.211 1 96.94 37 MET B O 1
ATOM 4564 N N . ILE B 1 38 ? 15.648 -4.621 -8.406 1 97 38 ILE B N 1
ATOM 4565 C CA . ILE B 1 38 ? 14.531 -3.732 -8.102 1 97 38 ILE B CA 1
ATOM 4566 C C . ILE B 1 38 ? 13.234 -4.34 -8.625 1 97 38 ILE B C 1
ATOM 4568 O O . ILE B 1 38 ? 12.234 -4.398 -7.906 1 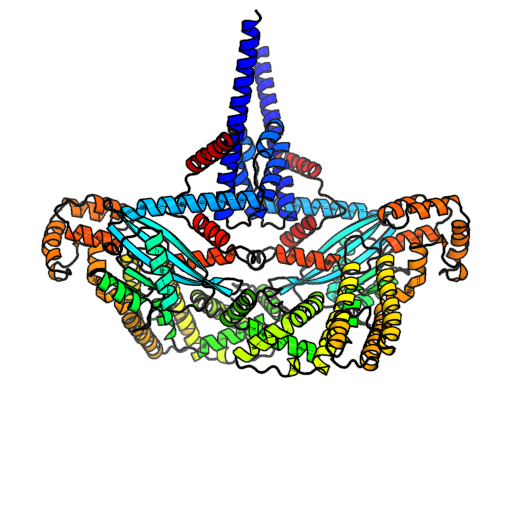97 38 ILE B O 1
ATOM 4572 N N . ALA B 1 39 ? 13.227 -4.797 -9.828 1 96.38 39 ALA B N 1
ATOM 4573 C CA . ALA B 1 39 ? 12.047 -5.406 -10.438 1 96.38 39 ALA B CA 1
ATOM 4574 C C . ALA B 1 39 ? 11.625 -6.664 -9.68 1 96.38 39 ALA B C 1
ATOM 4576 O O . ALA B 1 39 ? 10.445 -6.859 -9.391 1 96.38 39 ALA B O 1
ATOM 4577 N N . LYS B 1 40 ? 12.555 -7.535 -9.375 1 95 40 LYS B N 1
ATOM 4578 C CA . LYS B 1 40 ? 12.273 -8.805 -8.711 1 95 40 LYS B CA 1
ATOM 4579 C C . LYS B 1 40 ? 11.742 -8.57 -7.297 1 95 40 LYS B C 1
ATOM 4581 O O . LYS B 1 40 ? 10.93 -9.359 -6.797 1 95 40 LYS B O 1
ATOM 4586 N N . ALA B 1 41 ? 12.211 -7.48 -6.703 1 93.75 41 ALA B N 1
ATOM 4587 C CA . ALA B 1 41 ? 11.773 -7.168 -5.344 1 93.75 41 ALA B CA 1
ATOM 4588 C C . ALA B 1 41 ? 10.453 -6.406 -5.352 1 93.75 41 ALA B C 1
ATOM 4590 O O . ALA B 1 41 ? 9.852 -6.176 -4.297 1 93.75 41 ALA B O 1
ATOM 4591 N N . GLY B 1 42 ? 9.984 -6.047 -6.5 1 92.31 42 GLY B N 1
ATOM 4592 C CA . GLY B 1 42 ? 8.719 -5.336 -6.617 1 92.31 42 GLY B CA 1
ATOM 4593 C C . GLY B 1 42 ? 8.812 -3.887 -6.18 1 92.31 42 GLY B C 1
ATOM 4594 O O . GLY B 1 42 ? 7.824 -3.312 -5.711 1 92.31 42 GLY B O 1
ATOM 4595 N N . LYS B 1 43 ? 9.969 -3.264 -6.234 1 94.38 43 LYS B N 1
ATOM 4596 C CA . LYS B 1 43 ? 10.164 -1.874 -5.828 1 94.38 43 LYS B CA 1
ATOM 4597 C C . LYS B 1 43 ? 9.906 -0.921 -6.992 1 94.38 43 LYS B C 1
ATOM 4599 O O . LYS B 1 43 ? 10.086 -1.288 -8.156 1 94.38 43 LYS B O 1
ATOM 4604 N N . PRO B 1 44 ? 9.422 0.316 -6.715 1 94.06 44 PRO B N 1
ATOM 4605 C CA . PRO B 1 44 ? 9.211 1.304 -7.777 1 94.06 44 PRO B CA 1
ATOM 4606 C C . PRO B 1 44 ? 10.516 1.724 -8.461 1 94.06 44 PRO B C 1
ATOM 4608 O O . PRO B 1 44 ? 11.594 1.562 -7.887 1 94.06 44 PRO B O 1
ATOM 4611 N N . PHE B 1 45 ? 10.406 2.279 -9.648 1 95.88 45 PHE B N 1
ATOM 4612 C CA . PHE B 1 45 ? 11.562 2.74 -10.414 1 95.88 45 PHE B CA 1
ATOM 4613 C C . PHE B 1 45 ? 12.352 3.777 -9.633 1 95.88 45 PHE B C 1
ATOM 4615 O O . PHE B 1 45 ? 13.586 3.795 -9.68 1 95.88 45 PHE B O 1
ATOM 4622 N N . LYS B 1 46 ? 11.688 4.625 -8.906 1 94.44 46 LYS B N 1
ATOM 4623 C CA . LYS B 1 46 ? 12.297 5.73 -8.172 1 94.44 46 LYS B CA 1
ATOM 4624 C C . LYS B 1 46 ? 13.219 5.219 -7.066 1 94.44 46 LYS B C 1
ATOM 4626 O O . LYS B 1 46 ? 14.055 5.965 -6.555 1 94.44 46 LYS B O 1
ATOM 4631 N N . ASP B 1 47 ? 13.023 3.984 -6.668 1 95.25 47 ASP B N 1
ATOM 4632 C CA . ASP B 1 47 ? 13.875 3.416 -5.633 1 95.25 47 ASP B CA 1
ATOM 4633 C C . ASP B 1 47 ? 15.32 3.307 -6.113 1 95.25 47 ASP B C 1
ATOM 4635 O O . ASP B 1 47 ? 16.25 3.191 -5.305 1 95.25 47 ASP B O 1
ATOM 4639 N N . GLY B 1 48 ? 15.492 3.26 -7.457 1 96.88 48 GLY B N 1
ATOM 4640 C CA . GLY B 1 48 ? 16.859 3.299 -7.965 1 96.88 48 GLY B CA 1
ATOM 4641 C C . GLY B 1 48 ? 17.641 4.488 -7.461 1 96.88 48 GLY B C 1
ATOM 4642 O O . GLY B 1 48 ? 18.812 4.348 -7.066 1 96.88 48 GLY B O 1
ATOM 4643 N N . GLU B 1 49 ? 17.062 5.609 -7.414 1 96.25 49 GLU B N 1
ATOM 4644 C CA . GLU B 1 49 ? 17.703 6.824 -6.926 1 96.25 49 GLU B CA 1
ATOM 4645 C C . GLU B 1 49 ? 18.047 6.711 -5.441 1 96.25 49 GLU B C 1
ATOM 4647 O O . GLU B 1 49 ? 19.125 7.137 -5.008 1 96.25 49 GLU B O 1
ATOM 4652 N N . PHE B 1 50 ? 17.141 6.203 -4.77 1 96.5 50 PHE B N 1
ATOM 4653 C CA . PHE B 1 50 ? 17.359 6.016 -3.34 1 96.5 50 PHE B CA 1
ATOM 4654 C C . PHE B 1 50 ? 18.531 5.074 -3.086 1 96.5 50 PHE B C 1
ATOM 4656 O O . PHE B 1 50 ? 19.375 5.352 -2.238 1 96.5 50 PHE B O 1
ATOM 4663 N N . ILE B 1 51 ? 18.516 3.916 -3.781 1 97.12 51 ILE B N 1
ATOM 4664 C CA . ILE B 1 51 ? 19.578 2.932 -3.648 1 97.12 51 ILE B CA 1
ATOM 4665 C C . ILE B 1 51 ? 20.922 3.57 -4.012 1 97.12 51 ILE B C 1
ATOM 4667 O O . ILE B 1 51 ? 21.938 3.342 -3.34 1 97.12 51 ILE B O 1
ATOM 4671 N N . LYS B 1 52 ? 20.953 4.324 -5.062 1 96.38 52 LYS B N 1
ATOM 4672 C CA . LYS B 1 52 ? 22.172 5.012 -5.469 1 96.38 52 LYS B CA 1
ATOM 4673 C C . LYS B 1 52 ? 22.672 5.938 -4.367 1 96.38 52 LYS B C 1
ATOM 4675 O O . LYS B 1 52 ? 23.875 5.969 -4.074 1 96.38 52 LYS B O 1
ATOM 4680 N N . LYS B 1 53 ? 21.75 6.707 -3.783 1 96.19 53 LYS B N 1
ATOM 4681 C CA . LYS B 1 53 ? 22.125 7.605 -2.693 1 96.19 53 LYS B CA 1
ATOM 4682 C C . LYS B 1 53 ? 22.734 6.828 -1.529 1 96.19 53 LYS B C 1
ATOM 4684 O O . LYS B 1 53 ? 23.719 7.27 -0.928 1 96.19 53 LYS B O 1
ATOM 4689 N N . CYS B 1 54 ? 22.109 5.711 -1.164 1 96.19 54 CYS B N 1
ATOM 4690 C CA . CYS B 1 54 ? 22.641 4.875 -0.09 1 96.19 54 CYS B CA 1
ATOM 4691 C C . CYS B 1 54 ? 24.031 4.363 -0.428 1 96.19 54 CYS B C 1
ATOM 4693 O O . CYS B 1 54 ? 24.922 4.375 0.42 1 96.19 54 CYS B O 1
ATOM 4695 N N . MET B 1 55 ? 24.219 3.945 -1.684 1 95.44 55 MET B N 1
ATOM 4696 C CA . MET B 1 55 ? 25.516 3.43 -2.129 1 95.44 55 MET B CA 1
ATOM 4697 C C . MET B 1 55 ? 26.578 4.516 -2.061 1 95.44 55 MET B C 1
ATOM 4699 O O . MET B 1 55 ? 27.719 4.254 -1.647 1 95.44 55 MET B O 1
ATOM 4703 N N . LEU B 1 56 ? 26.188 5.672 -2.457 1 95.31 56 LEU B N 1
ATOM 4704 C CA . LEU B 1 56 ? 27.125 6.785 -2.465 1 95.31 56 LEU B CA 1
ATOM 4705 C C . LEU B 1 56 ? 27.547 7.156 -1.046 1 95.31 56 LEU B C 1
ATOM 4707 O O . LEU B 1 56 ? 28.719 7.441 -0.791 1 95.31 56 LEU B O 1
ATOM 4711 N N . GLN B 1 57 ? 26.562 7.188 -0.181 1 94.94 57 GLN B N 1
ATOM 4712 C CA . GLN B 1 57 ? 26.875 7.48 1.213 1 94.94 57 GLN B CA 1
ATOM 4713 C C . GLN B 1 57 ? 27.766 6.395 1.815 1 94.94 57 GLN B C 1
ATOM 4715 O O . GLN B 1 57 ? 28.719 6.695 2.541 1 94.94 57 GLN B O 1
ATOM 4720 N N . ALA B 1 58 ? 27.422 5.133 1.534 1 94.62 58 ALA B N 1
ATOM 4721 C CA . ALA B 1 58 ? 28.234 4.02 2.023 1 94.62 58 ALA B CA 1
ATOM 4722 C C . ALA B 1 58 ? 29.656 4.098 1.474 1 94.62 58 ALA B C 1
ATOM 4724 O O . ALA B 1 58 ? 30.641 3.916 2.215 1 94.62 58 ALA B O 1
ATOM 4725 N N . ALA B 1 59 ? 29.766 4.367 0.173 1 94.44 59 ALA B N 1
ATOM 4726 C CA . ALA B 1 59 ? 31.078 4.461 -0.465 1 94.44 59 ALA B CA 1
ATOM 4727 C C . ALA B 1 59 ? 31.891 5.613 0.118 1 94.44 59 ALA B C 1
ATOM 4729 O O . ALA B 1 59 ? 33.094 5.492 0.313 1 94.44 59 ALA B O 1
ATOM 4730 N N . SER B 1 60 ? 31.219 6.73 0.426 1 94.5 60 SER B N 1
ATOM 4731 C CA . SER B 1 60 ? 31.906 7.898 0.971 1 94.5 60 SER B CA 1
ATOM 4732 C C . SER B 1 60 ? 32.5 7.605 2.344 1 94.5 60 SER B C 1
ATOM 4734 O O . SER B 1 60 ? 33.5 8.211 2.738 1 94.5 60 SER B O 1
ATOM 4736 N N . ILE B 1 61 ? 31.938 6.648 3.031 1 93.62 61 ILE B N 1
ATOM 4737 C CA . ILE B 1 61 ? 32.375 6.332 4.383 1 93.62 61 ILE B CA 1
ATOM 4738 C C . ILE B 1 61 ? 33.375 5.172 4.344 1 93.62 61 ILE B C 1
ATOM 4740 O O . ILE B 1 61 ? 34.438 5.238 4.953 1 93.62 61 ILE B O 1
ATOM 4744 N N . VAL B 1 62 ? 33.094 4.117 3.539 1 91.44 62 VAL B N 1
ATOM 4745 C CA . VAL B 1 62 ? 33.844 2.867 3.555 1 91.44 62 VAL B CA 1
ATOM 4746 C C . VAL B 1 62 ? 35 2.957 2.586 1 91.44 62 VAL B C 1
ATOM 4748 O O . VAL B 1 62 ? 36.094 2.445 2.867 1 91.44 62 VAL B O 1
ATOM 4751 N N . CYS B 1 63 ? 34.781 3.525 1.438 1 91.81 63 CYS B N 1
ATOM 4752 C CA . CYS B 1 63 ? 35.812 3.625 0.425 1 91.81 63 CYS B CA 1
ATOM 4753 C C . CYS B 1 63 ? 35.719 4.934 -0.344 1 91.81 63 CYS B C 1
ATOM 4755 O O . CYS B 1 63 ? 35.438 4.934 -1.543 1 91.81 63 CYS B O 1
ATOM 4757 N N . PRO B 1 64 ? 36.094 6.027 0.298 1 91.06 64 PRO B N 1
ATOM 4758 C CA . PRO B 1 64 ? 35.969 7.352 -0.306 1 91.06 64 PRO B CA 1
ATOM 4759 C C . PRO B 1 64 ? 36.719 7.48 -1.632 1 91.06 64 PRO B C 1
ATOM 4761 O O . PRO B 1 64 ? 36.281 8.242 -2.51 1 91.06 64 PRO B O 1
ATOM 4764 N N . GLU B 1 65 ? 37.781 6.66 -1.878 1 90.62 65 GLU B N 1
ATOM 4765 C CA . GLU B 1 65 ? 38.562 6.727 -3.098 1 90.62 65 GLU B CA 1
ATOM 4766 C C . GLU B 1 65 ? 37.812 6.176 -4.293 1 90.62 65 GLU B C 1
ATOM 4768 O O . GLU B 1 65 ? 38.125 6.477 -5.441 1 90.62 65 GLU B O 1
ATOM 4773 N N . LYS B 1 66 ? 36.844 5.406 -4.016 1 90.81 66 LYS B N 1
ATOM 4774 C CA . LYS B 1 66 ? 36.062 4.781 -5.09 1 90.81 66 LYS B CA 1
ATOM 4775 C C . LYS B 1 66 ? 34.719 5.457 -5.262 1 90.81 66 LYS B C 1
ATOM 4777 O O . LYS B 1 66 ? 33.875 4.977 -6.02 1 90.81 66 LYS B O 1
ATOM 4782 N N . LYS B 1 67 ? 34.438 6.492 -4.602 1 91.31 67 LYS B N 1
ATOM 4783 C CA . LYS B 1 67 ? 33.125 7.184 -4.629 1 91.31 67 LYS B CA 1
ATOM 4784 C C . LYS B 1 67 ? 32.75 7.59 -6.051 1 91.31 67 LYS B C 1
ATOM 4786 O O . LYS B 1 67 ? 31.594 7.547 -6.426 1 91.31 67 LYS B O 1
ATOM 4791 N N . GLY B 1 68 ? 33.719 7.996 -6.824 1 90.5 68 GLY B N 1
ATOM 4792 C CA . GLY B 1 68 ? 33.5 8.406 -8.195 1 90.5 68 GLY B CA 1
ATOM 4793 C C . GLY B 1 68 ? 32.938 7.297 -9.062 1 90.5 68 GLY B C 1
ATOM 4794 O O . GLY B 1 68 ? 32.062 7.535 -9.898 1 90.5 68 GLY B O 1
ATOM 4795 N N . GLN B 1 69 ? 33.469 6.09 -8.898 1 90.81 69 GLN B N 1
ATOM 4796 C CA . GLN B 1 69 ? 32.969 4.945 -9.664 1 90.81 69 GLN B CA 1
ATOM 4797 C C . GLN B 1 69 ? 31.5 4.66 -9.367 1 90.81 69 GLN B C 1
ATOM 4799 O O . GLN B 1 69 ? 30.734 4.297 -10.258 1 90.81 69 GLN B O 1
ATOM 4804 N N . PHE B 1 70 ? 31.141 4.809 -8.109 1 93.5 70 PHE B N 1
ATOM 4805 C CA . PHE B 1 70 ? 29.75 4.586 -7.715 1 93.5 70 PHE B CA 1
ATOM 4806 C C . PHE B 1 70 ? 28.844 5.695 -8.25 1 93.5 70 PHE B C 1
ATOM 4808 O O . PHE B 1 70 ? 27.688 5.457 -8.562 1 93.5 70 PHE B O 1
ATOM 4815 N N . SER B 1 71 ? 29.359 6.914 -8.312 1 93.38 71 SER B N 1
ATOM 4816 C CA . SER B 1 71 ? 28.609 8.047 -8.828 1 93.38 71 SER B CA 1
ATOM 4817 C C . SER B 1 71 ? 28.266 7.863 -10.305 1 93.38 71 SER B C 1
ATOM 4819 O O . SER B 1 71 ? 27.266 8.414 -10.789 1 93.38 71 SER B O 1
ATOM 4821 N N . ASN B 1 72 ? 29.031 7.027 -11 1 92.25 72 ASN B N 1
ATOM 4822 C CA . ASN B 1 72 ? 28.844 6.812 -12.43 1 92.25 72 ASN B CA 1
ATOM 4823 C C . ASN B 1 72 ? 27.719 5.809 -12.703 1 92.25 72 ASN B C 1
ATOM 4825 O O . ASN B 1 72 ? 27.297 5.652 -13.852 1 92.25 72 ASN B O 1
ATOM 4829 N N . ILE B 1 73 ? 27.281 5.172 -11.727 1 94.56 73 ILE B N 1
ATOM 4830 C CA . ILE B 1 73 ? 26.188 4.223 -11.898 1 94.56 73 ILE B CA 1
ATOM 4831 C C . ILE B 1 73 ? 24.875 4.98 -12.117 1 94.56 73 ILE B C 1
ATOM 4833 O O . ILE B 1 73 ? 24.516 5.84 -11.312 1 94.56 73 ILE B O 1
ATOM 4837 N N . SER B 1 74 ? 24.203 4.746 -13.203 1 95 74 SER B N 1
ATOM 4838 C CA . SER B 1 74 ? 22.938 5.418 -13.484 1 95 74 SER B CA 1
ATOM 4839 C C . SER B 1 74 ? 21.766 4.605 -12.961 1 95 74 SER B C 1
ATOM 4841 O O . SER B 1 74 ? 21.516 3.488 -13.414 1 95 74 SER B O 1
ATOM 4843 N N . LEU B 1 75 ? 21.062 5.184 -12.047 1 96.94 75 LEU B N 1
ATOM 4844 C CA . LEU B 1 75 ? 19.922 4.496 -11.453 1 96.94 75 LEU B CA 1
ATOM 4845 C C . LEU B 1 75 ? 18.734 5.445 -11.297 1 96.94 75 LEU B C 1
ATOM 4847 O O . LEU B 1 75 ? 17.953 5.324 -10.344 1 96.94 75 LEU B O 1
ATOM 4851 N N . SER B 1 76 ? 18.625 6.418 -12.172 1 96.38 76 SER B N 1
ATOM 4852 C CA . SER B 1 76 ? 17.422 7.258 -12.18 1 96.38 76 SER B CA 1
ATOM 4853 C C . SER B 1 76 ? 16.172 6.445 -12.492 1 96.38 76 SER B C 1
ATOM 4855 O O . SER B 1 76 ? 16.266 5.332 -13.023 1 96.38 76 SER B O 1
ATOM 4857 N N . ALA B 1 77 ? 15.07 6.973 -12.188 1 95.88 77 ALA B N 1
ATOM 4858 C CA . ALA B 1 77 ? 13.812 6.277 -12.43 1 95.88 77 ALA B CA 1
ATOM 4859 C C . ALA B 1 77 ? 13.68 5.895 -13.906 1 95.88 77 ALA B C 1
ATOM 4861 O O . ALA B 1 77 ? 13.273 4.773 -14.227 1 95.88 77 ALA B O 1
ATOM 4862 N N . ASN B 1 78 ? 13.992 6.82 -14.75 1 95.44 78 ASN B N 1
ATOM 4863 C CA . ASN B 1 78 ? 13.898 6.562 -16.188 1 95.44 78 ASN B CA 1
ATOM 4864 C C . ASN B 1 78 ? 14.883 5.48 -16.625 1 95.44 78 ASN B C 1
ATOM 4866 O O . ASN B 1 78 ? 14.539 4.629 -17.453 1 95.44 78 ASN B O 1
ATOM 4870 N N . THR B 1 79 ? 16.094 5.578 -16.125 1 96.31 79 THR B N 1
ATOM 4871 C CA . THR B 1 79 ? 17.094 4.586 -16.484 1 96.31 79 THR B CA 1
ATOM 4872 C C . THR B 1 79 ? 16.672 3.197 -16 1 96.31 79 THR B C 1
ATOM 4874 O O . THR B 1 79 ? 16.812 2.219 -16.75 1 96.31 79 THR B O 1
ATOM 4877 N N . VAL B 1 80 ? 16.25 3.113 -14.789 1 97.5 80 VAL B N 1
ATOM 4878 C CA . VAL B 1 80 ? 15.828 1.836 -14.234 1 97.5 80 VAL B CA 1
ATOM 4879 C C . VAL B 1 80 ? 14.695 1.255 -15.078 1 97.5 80 VAL B C 1
ATOM 4881 O O . VAL B 1 80 ? 14.688 0.058 -15.375 1 97.5 80 VAL B O 1
ATOM 4884 N N . ALA B 1 81 ? 13.703 2.088 -15.445 1 97.38 81 ALA B N 1
ATOM 4885 C CA . ALA B 1 81 ? 12.594 1.646 -16.297 1 97.38 81 ALA B CA 1
ATOM 4886 C C . ALA B 1 81 ? 13.109 1.099 -17.625 1 97.38 81 ALA B C 1
ATOM 4888 O O . ALA B 1 81 ? 12.633 0.066 -18.094 1 97.38 81 ALA B O 1
ATOM 4889 N N . GLU B 1 82 ? 14.039 1.821 -18.188 1 96.88 82 GLU B N 1
ATOM 4890 C CA . GLU B 1 82 ? 14.617 1.401 -19.469 1 96.88 82 GLU B CA 1
ATOM 4891 C C . GLU B 1 82 ? 15.359 0.073 -19.328 1 96.88 82 GLU B C 1
ATOM 4893 O O . GLU B 1 82 ? 15.234 -0.807 -20.172 1 96.88 82 GLU B O 1
ATOM 4898 N N . ARG B 1 83 ? 16.203 -0.019 -18.281 1 97.81 83 ARG B N 1
ATOM 4899 C CA . ARG B 1 83 ? 16.938 -1.26 -18.047 1 97.81 83 ARG B CA 1
ATOM 4900 C C . ARG B 1 83 ? 15.977 -2.436 -17.891 1 97.81 83 ARG B C 1
ATOM 4902 O O . ARG B 1 83 ? 16.219 -3.52 -18.422 1 97.81 83 ARG B O 1
ATOM 4909 N N . ILE B 1 84 ? 14.914 -2.281 -17.125 1 97.81 84 ILE B N 1
ATOM 4910 C CA . ILE B 1 84 ? 13.945 -3.346 -16.891 1 97.81 84 ILE B CA 1
ATOM 4911 C C . ILE B 1 84 ? 13.273 -3.732 -18.203 1 97.81 84 ILE B C 1
ATOM 4913 O O . ILE B 1 84 ? 13.031 -4.914 -18.469 1 97.81 84 ILE B O 1
ATOM 4917 N N . SER B 1 85 ? 12.938 -2.742 -19.031 1 97.75 85 SER B N 1
ATOM 4918 C CA . SER B 1 85 ? 12.375 -3.023 -20.344 1 97.75 85 SER B CA 1
ATOM 4919 C C . SER B 1 85 ? 13.328 -3.863 -21.188 1 97.75 85 SER B C 1
ATOM 4921 O O . SER B 1 85 ? 12.898 -4.797 -21.875 1 97.75 85 SER B O 1
ATOM 4923 N N . ASP B 1 86 ? 14.609 -3.488 -21.109 1 97.31 86 ASP B N 1
ATOM 4924 C CA . ASP B 1 86 ? 15.625 -4.258 -21.828 1 97.31 86 ASP B CA 1
ATOM 4925 C C . ASP B 1 86 ? 15.688 -5.695 -21.312 1 97.31 86 ASP B C 1
ATOM 4927 O O . ASP B 1 86 ? 15.781 -6.637 -22.109 1 97.31 86 ASP B O 1
ATOM 4931 N N . LEU B 1 87 ? 15.727 -5.789 -20.062 1 97.94 87 LEU B N 1
ATOM 4932 C CA . LEU B 1 87 ? 15.773 -7.109 -19.438 1 97.94 87 LEU B CA 1
ATOM 4933 C C . LEU B 1 87 ? 14.57 -7.949 -19.859 1 97.94 87 LEU B C 1
ATOM 4935 O O . LEU B 1 87 ? 14.719 -9.125 -20.188 1 97.94 87 LEU B O 1
ATOM 4939 N N . SER B 1 88 ? 13.367 -7.367 -19.766 1 97.88 88 SER B N 1
ATOM 4940 C CA . SER B 1 88 ? 12.133 -8.023 -20.172 1 97.88 88 SER B CA 1
ATOM 4941 C C . SER B 1 88 ? 12.211 -8.484 -21.625 1 97.88 88 SER B C 1
ATOM 4943 O O . SER B 1 88 ? 11.836 -9.609 -21.953 1 97.88 88 SER B O 1
ATOM 4945 N N . GLY B 1 89 ? 12.727 -7.562 -22.469 1 97.19 89 GLY B N 1
ATOM 4946 C CA . GLY B 1 89 ? 12.883 -7.91 -23.875 1 97.19 89 GLY B CA 1
ATOM 4947 C C . GLY B 1 89 ? 13.82 -9.078 -24.094 1 97.19 89 GLY B C 1
ATOM 4948 O O . GLY B 1 89 ? 13.578 -9.922 -24.969 1 97.19 89 GLY B O 1
ATOM 4949 N N . ASN B 1 90 ? 14.859 -9.094 -23.375 1 97.19 90 ASN B N 1
ATOM 4950 C CA . ASN B 1 90 ? 15.828 -10.18 -23.484 1 97.19 90 ASN B CA 1
ATOM 4951 C C . ASN B 1 90 ? 15.219 -11.516 -23.094 1 97.19 90 ASN B C 1
ATOM 4953 O O . ASN B 1 90 ? 15.438 -12.531 -23.75 1 97.19 90 ASN B O 1
ATOM 4957 N N . VAL B 1 91 ? 14.484 -11.539 -22.031 1 97.19 91 VAL B N 1
ATOM 4958 C CA . VAL B 1 91 ? 13.82 -12.75 -21.562 1 97.19 91 VAL B CA 1
ATOM 4959 C C . VAL B 1 91 ? 12.836 -13.242 -22.625 1 97.19 91 VAL B C 1
ATOM 4961 O O . VAL B 1 91 ? 12.773 -14.438 -22.922 1 97.19 91 VAL B O 1
ATOM 4964 N N . TYR B 1 92 ? 12.078 -12.336 -23.188 1 97.5 92 TYR B N 1
ATOM 4965 C CA . TYR B 1 92 ? 11.086 -12.695 -24.203 1 97.5 92 TYR B CA 1
ATOM 4966 C C . TYR B 1 92 ? 11.766 -13.234 -25.453 1 97.5 92 TYR B C 1
ATOM 4968 O O . TYR B 1 92 ? 11.273 -14.18 -26.078 1 97.5 92 TYR B O 1
ATOM 4976 N N . ASP B 1 93 ? 12.883 -12.641 -25.812 1 96.75 93 ASP B N 1
ATOM 4977 C CA . ASP B 1 93 ? 13.633 -13.125 -26.969 1 96.75 93 ASP B CA 1
ATOM 4978 C C . ASP B 1 93 ? 14.125 -14.555 -26.734 1 96.75 93 ASP B C 1
ATOM 4980 O O . ASP B 1 93 ? 14.102 -15.375 -27.656 1 96.75 93 ASP B O 1
ATOM 4984 N N . GLN B 1 94 ? 14.578 -14.742 -25.562 1 96.81 94 GLN B N 1
ATOM 4985 C CA . GLN B 1 94 ? 15 -16.094 -25.203 1 96.81 94 GLN B CA 1
ATOM 4986 C C . GLN B 1 94 ? 13.836 -17.078 -25.281 1 96.81 94 GLN B C 1
ATOM 4988 O O . GLN B 1 94 ? 14.008 -18.203 -25.75 1 96.81 94 GLN B O 1
ATOM 4993 N N . LEU B 1 95 ? 12.688 -16.672 -24.828 1 96.88 95 LEU B N 1
ATOM 4994 C CA . LEU B 1 95 ? 11.492 -17.5 -24.875 1 96.88 95 LEU B CA 1
ATOM 4995 C C . LEU B 1 95 ? 11.133 -17.828 -26.328 1 96.88 95 LEU B C 1
ATOM 4997 O O . LEU B 1 95 ? 10.828 -18.984 -26.641 1 96.88 95 LEU B O 1
ATOM 5001 N N . ARG B 1 96 ? 11.203 -16.875 -27.156 1 97.12 96 ARG B N 1
ATOM 5002 C CA . ARG B 1 96 ? 10.891 -17.078 -28.562 1 97.12 96 ARG B CA 1
ATOM 5003 C C . ARG B 1 96 ? 11.844 -18.078 -29.203 1 97.12 96 ARG B C 1
ATOM 5005 O O . ARG B 1 96 ? 11.43 -18.906 -30.016 1 97.12 96 ARG B O 1
ATOM 5012 N N . GLU B 1 97 ? 13.062 -17.969 -28.797 1 95.88 97 GLU B N 1
ATOM 5013 C CA . GLU B 1 97 ? 14.062 -18.891 -29.344 1 95.88 97 GLU B CA 1
ATOM 5014 C C . GLU B 1 97 ? 13.805 -20.328 -28.875 1 95.88 97 GLU B C 1
ATOM 5016 O O . GLU B 1 97 ? 13.945 -21.266 -29.641 1 95.88 97 GLU B O 1
ATOM 5021 N N . LYS B 1 98 ? 13.453 -20.484 -27.688 1 95 98 LYS B N 1
ATOM 5022 C CA . LYS B 1 98 ? 13.188 -21.812 -27.125 1 95 98 LYS B CA 1
ATOM 5023 C C . LYS B 1 98 ? 11.883 -22.375 -27.656 1 95 98 LYS B C 1
ATOM 5025 O O . LYS B 1 98 ? 11.75 -23.594 -27.844 1 95 98 LYS B O 1
ATOM 5030 N N . ALA B 1 99 ? 10.938 -21.547 -27.891 1 95.62 99 ALA B N 1
ATOM 5031 C CA . ALA B 1 99 ? 9.602 -21.938 -28.344 1 95.62 99 ALA B CA 1
ATOM 5032 C C . ALA B 1 99 ? 9.672 -22.703 -29.672 1 95.62 99 ALA B C 1
ATOM 5034 O O . ALA B 1 99 ? 8.852 -23.578 -29.938 1 95.62 99 ALA B O 1
ATOM 5035 N N . LYS B 1 100 ? 10.719 -22.438 -30.422 1 93.62 100 LYS B N 1
ATOM 5036 C CA . LYS B 1 100 ? 10.898 -23.078 -31.719 1 93.62 100 LYS B CA 1
ATOM 5037 C C . LYS B 1 100 ? 11.164 -24.578 -31.562 1 93.62 100 LYS B C 1
ATOM 5039 O O . LYS B 1 100 ? 10.953 -25.359 -32.5 1 93.62 100 LYS B O 1
ATOM 5044 N N . HIS B 1 101 ? 11.531 -24.938 -30.406 1 94.12 101 HIS B N 1
ATOM 5045 C CA . HIS B 1 101 ? 11.977 -26.312 -30.203 1 94.12 101 HIS B CA 1
ATOM 5046 C C . HIS B 1 101 ? 11.016 -27.078 -29.297 1 94.12 101 HIS B C 1
ATOM 5048 O O . HIS B 1 101 ? 11.344 -28.156 -28.828 1 94.12 101 HIS B O 1
ATOM 5054 N N . PHE B 1 102 ? 9.867 -26.547 -29.141 1 95.88 102 PHE B N 1
ATOM 5055 C CA . PHE B 1 102 ? 8.898 -27.25 -28.297 1 95.88 102 PHE B CA 1
ATOM 5056 C C . PHE B 1 102 ? 8.281 -28.422 -29.031 1 95.88 102 PHE B C 1
ATOM 5058 O O . PHE B 1 102 ? 7.82 -28.281 -30.172 1 95.88 102 PHE B O 1
ATOM 5065 N N . HIS B 1 103 ? 8.336 -29.547 -28.406 1 94.19 103 HIS B N 1
ATOM 5066 C CA . HIS B 1 103 ? 7.602 -30.703 -28.891 1 94.19 103 HIS B CA 1
ATOM 5067 C C . HIS B 1 103 ? 6.113 -30.578 -28.594 1 94.19 103 HIS B C 1
ATOM 5069 O O . HIS B 1 103 ? 5.277 -30.938 -29.422 1 94.19 103 HIS B O 1
ATOM 5075 N N . ALA B 1 104 ? 5.781 -30.141 -27.453 1 95.31 104 ALA B N 1
ATOM 5076 C CA . ALA B 1 104 ? 4.418 -29.875 -27 1 95.31 104 ALA B CA 1
ATOM 5077 C C . ALA B 1 104 ? 4.387 -28.719 -26 1 95.31 104 ALA B C 1
ATOM 5079 O O . ALA B 1 104 ? 5.344 -28.516 -25.25 1 95.31 104 ALA B O 1
ATOM 5080 N N . TYR B 1 105 ? 3.32 -27.953 -26.062 1 97.06 105 TYR B N 1
ATOM 5081 C CA . TYR B 1 105 ? 3.199 -26.891 -25.062 1 97.06 105 TYR B CA 1
ATOM 5082 C C . TYR B 1 105 ? 1.736 -26.609 -24.75 1 97.06 105 TYR B C 1
ATOM 5084 O O . TYR B 1 105 ? 0.9 -26.547 -25.656 1 97.06 105 TYR B O 1
ATOM 5092 N N . PRO B 1 106 ? 1.358 -26.625 -23.516 1 97.44 106 PRO B N 1
ATOM 5093 C CA . PRO B 1 106 ? 0.071 -26.094 -23.062 1 97.44 106 PRO B CA 1
ATOM 5094 C C . PRO B 1 106 ? 0.15 -24.625 -22.641 1 97.44 106 PRO B C 1
ATOM 5096 O O . PRO B 1 106 ? 1.247 -24.094 -22.469 1 97.44 106 PRO B O 1
ATOM 5099 N N . VAL B 1 107 ? -1.05 -23.969 -22.562 1 96.94 107 VAL B N 1
ATOM 5100 C CA . VAL B 1 107 ? -1.123 -22.594 -22.047 1 96.94 107 VAL B CA 1
ATOM 5101 C C . VAL B 1 107 ? -2.174 -22.516 -20.938 1 96.94 107 VAL B C 1
ATOM 5103 O O . VAL B 1 107 ? -3.119 -23.312 -20.906 1 96.94 107 VAL B O 1
ATOM 5106 N N . THR B 1 108 ? -1.938 -21.734 -20.016 1 96.38 108 THR B N 1
ATOM 5107 C CA . THR B 1 108 ? -2.945 -21.391 -19.016 1 96.38 108 THR B CA 1
ATOM 5108 C C . THR B 1 108 ? -3.225 -19.891 -19.016 1 96.38 108 THR B C 1
ATOM 5110 O O . THR B 1 108 ? -2.322 -19.094 -19.25 1 96.38 108 THR B O 1
ATOM 5113 N N . LEU B 1 109 ? -4.453 -19.531 -18.906 1 94.56 109 LEU B N 1
ATOM 5114 C CA . LEU B 1 109 ? -4.793 -18.109 -18.922 1 94.56 109 LEU B CA 1
ATOM 5115 C C . LEU B 1 109 ? -5.844 -17.797 -17.859 1 94.56 109 LEU B C 1
ATOM 5117 O O . LEU B 1 109 ? -6.652 -18.656 -17.5 1 94.56 109 LEU B O 1
ATOM 5121 N N . ASP B 1 110 ? -5.777 -16.703 -17.312 1 92.25 110 ASP B N 1
ATOM 5122 C CA . ASP B 1 110 ? -6.691 -16.141 -16.312 1 92.25 110 ASP B CA 1
ATOM 5123 C C . ASP B 1 110 ? -6.688 -14.609 -16.375 1 92.25 110 ASP B C 1
ATOM 5125 O O . ASP B 1 110 ? -5.789 -14.008 -16.953 1 92.25 110 ASP B O 1
ATOM 5129 N N . GLU B 1 111 ? -7.785 -14.055 -15.914 1 91 111 GLU B N 1
ATOM 5130 C CA . GLU B 1 111 ? -7.918 -12.602 -15.938 1 91 111 GLU B CA 1
ATOM 5131 C C . GLU B 1 111 ? -8.164 -12.047 -14.539 1 91 111 GLU B C 1
ATOM 5133 O O . GLU B 1 111 ? -8.812 -12.695 -13.711 1 91 111 GLU B O 1
ATOM 5138 N N . SER B 1 112 ? -7.582 -10.938 -14.242 1 87.69 112 SER B N 1
ATOM 5139 C CA . SER B 1 112 ? -7.82 -10.219 -13 1 87.69 112 SER B CA 1
ATOM 5140 C C . SER B 1 112 ? -7.805 -8.703 -13.219 1 87.69 112 SER B C 1
ATOM 5142 O O . SER B 1 112 ? -7.156 -8.219 -14.148 1 87.69 112 SER B O 1
ATOM 5144 N N . THR B 1 113 ? -8.492 -7.984 -12.438 1 85.5 113 THR B N 1
ATOM 5145 C CA . THR B 1 113 ? -8.57 -6.535 -12.57 1 85.5 113 THR B CA 1
ATOM 5146 C C . THR B 1 113 ? -7.516 -5.852 -11.703 1 85.5 113 THR B C 1
ATOM 5148 O O . THR B 1 113 ? -7.336 -6.219 -10.539 1 85.5 113 THR B O 1
ATOM 5151 N N . ASP B 1 114 ? -6.848 -4.945 -12.227 1 87.19 114 ASP B N 1
ATOM 5152 C CA . ASP B 1 114 ? -5.84 -4.234 -11.453 1 87.19 114 ASP B CA 1
ATOM 5153 C C . ASP B 1 114 ? -6.449 -3.043 -10.719 1 87.19 114 ASP B C 1
ATOM 5155 O O . ASP B 1 114 ? -7.672 -2.879 -10.703 1 87.19 114 ASP B O 1
ATOM 5159 N N . VAL B 1 115 ? -5.652 -2.221 -10.062 1 82.12 115 VAL B N 1
ATOM 5160 C CA . VAL B 1 115 ? -6.102 -1.163 -9.164 1 82.12 115 VAL B CA 1
ATOM 5161 C C . VAL B 1 115 ? -6.828 -0.082 -9.953 1 82.12 115 VAL B C 1
ATOM 5163 O O . VAL B 1 115 ? -7.664 0.644 -9.406 1 82.12 115 VAL B O 1
ATOM 5166 N N . THR B 1 116 ? -6.586 0.084 -11.234 1 78.06 116 THR B N 1
ATOM 5167 C CA . THR B 1 116 ? -7.242 1.08 -12.07 1 78.06 116 THR B CA 1
ATOM 5168 C C . THR B 1 116 ? -8.477 0.49 -12.742 1 78.06 116 THR B C 1
ATOM 5170 O O . THR B 1 116 ? -9.008 1.065 -13.695 1 78.06 116 THR B O 1
ATOM 5173 N N . ASP B 1 117 ? -8.797 -0.767 -12.414 1 77.75 117 ASP B N 1
ATOM 5174 C CA . ASP B 1 117 ? -9.992 -1.467 -12.883 1 77.75 117 ASP B CA 1
ATOM 5175 C C . ASP B 1 117 ? -9.812 -1.972 -14.312 1 77.75 117 ASP B C 1
ATOM 5177 O O . ASP B 1 117 ? -10.789 -2.197 -15.023 1 77.75 117 ASP B O 1
ATOM 5181 N N . THR B 1 118 ? -8.672 -2.035 -14.711 1 84.38 118 THR B N 1
ATOM 5182 C CA . THR B 1 118 ? -8.367 -2.648 -16 1 84.38 118 THR B CA 1
ATOM 5183 C C . THR B 1 118 ? -8.172 -4.156 -15.852 1 84.38 118 THR B C 1
ATOM 5185 O O . THR B 1 118 ? -7.406 -4.605 -15 1 84.38 118 THR B O 1
ATOM 5188 N N . ALA B 1 119 ? -8.922 -4.883 -16.688 1 88.12 119 ALA B N 1
ATOM 5189 C CA . ALA B 1 119 ? -8.734 -6.328 -16.672 1 88.12 119 ALA B CA 1
ATOM 5190 C C . ALA B 1 119 ? -7.414 -6.715 -17.344 1 88.12 119 ALA B C 1
ATOM 5192 O O . ALA B 1 119 ? -7.094 -6.238 -18.422 1 88.12 119 ALA B O 1
ATOM 5193 N N . GLN B 1 120 ? -6.609 -7.469 -16.641 1 93.12 120 GLN B N 1
ATOM 5194 C CA . GLN B 1 120 ? -5.34 -7.977 -17.156 1 93.12 120 GLN B CA 1
ATOM 5195 C C . GLN B 1 120 ? -5.426 -9.469 -17.453 1 93.12 120 GLN B C 1
ATOM 5197 O O . GLN B 1 120 ? -5.703 -10.273 -16.562 1 93.12 120 GLN B O 1
ATOM 5202 N N . LEU B 1 121 ? -5.191 -9.82 -18.688 1 95.12 121 LEU B N 1
ATOM 5203 C CA . LEU B 1 121 ? -5.168 -11.227 -19.094 1 95.12 121 LEU B CA 1
ATOM 5204 C C . LEU B 1 121 ? -3.752 -11.789 -19.016 1 95.12 121 LEU B C 1
ATOM 5206 O O . LEU B 1 121 ? -2.842 -11.273 -19.672 1 95.12 121 LEU B O 1
ATOM 5210 N N . ALA B 1 122 ? -3.576 -12.766 -18.188 1 96.56 122 ALA B N 1
ATOM 5211 C CA . ALA B 1 122 ? -2.279 -13.422 -18.047 1 96.56 122 ALA B CA 1
ATOM 5212 C C . ALA B 1 122 ? -2.258 -14.75 -18.812 1 96.56 122 ALA B C 1
ATOM 5214 O O . ALA B 1 122 ? -3.197 -15.539 -18.719 1 96.56 122 ALA B O 1
ATOM 5215 N N . ILE B 1 123 ? -1.211 -14.977 -19.578 1 97.44 123 ILE B N 1
ATOM 5216 C CA . ILE B 1 123 ? -1.036 -16.234 -20.312 1 97.44 123 ILE B CA 1
ATOM 5217 C C . ILE B 1 123 ? 0.332 -16.828 -20 1 97.44 123 ILE B C 1
ATOM 5219 O O . ILE B 1 123 ? 1.359 -16.156 -20.156 1 97.44 123 ILE B O 1
ATOM 5223 N N . TYR B 1 124 ? 0.386 -18.031 -19.484 1 97.56 124 TYR B N 1
ATOM 5224 C CA . TYR B 1 124 ? 1.617 -18.766 -19.234 1 97.56 124 TYR B CA 1
ATOM 5225 C C . TYR B 1 124 ? 1.768 -19.922 -20.219 1 97.56 124 TYR B C 1
ATOM 5227 O O . TYR B 1 124 ? 0.773 -20.453 -20.719 1 97.56 124 TYR B O 1
ATOM 5235 N N . VAL B 1 125 ? 2.957 -20.266 -20.5 1 97.62 125 VAL B N 1
ATOM 5236 C CA . VAL B 1 125 ? 3.256 -21.406 -21.359 1 97.62 125 VAL B CA 1
ATOM 5237 C C . VAL B 1 125 ? 4.238 -22.344 -20.656 1 97.62 125 VAL B C 1
ATOM 5239 O O . VAL B 1 125 ? 5.074 -21.891 -19.859 1 97.62 125 VAL B O 1
ATOM 5242 N N . ARG B 1 126 ? 4.09 -23.594 -20.797 1 96.31 126 ARG B N 1
ATOM 5243 C CA . ARG B 1 126 ? 5.012 -24.625 -20.328 1 96.31 126 ARG B CA 1
ATOM 5244 C C . ARG B 1 126 ? 5.422 -25.547 -21.469 1 96.31 126 ARG B C 1
ATOM 5246 O O . ARG B 1 126 ? 4.707 -26.5 -21.781 1 96.31 126 ARG B O 1
ATOM 5253 N N . GLY B 1 127 ? 6.586 -25.328 -22.016 1 95.25 127 GLY B N 1
ATOM 5254 C CA . GLY B 1 127 ? 7.035 -26.109 -23.156 1 95.25 127 GLY B CA 1
ATOM 5255 C C . GLY B 1 127 ? 8.008 -27.219 -22.781 1 95.25 127 GLY B C 1
ATOM 5256 O O . GLY B 1 127 ? 8.766 -27.078 -21.812 1 95.25 127 GLY B O 1
ATOM 5257 N N . VAL B 1 128 ? 7.906 -28.328 -23.531 1 94.19 128 VAL B N 1
ATOM 5258 C CA . VAL B 1 128 ? 8.875 -29.406 -23.391 1 94.19 128 VAL B CA 1
ATOM 5259 C C . VAL B 1 128 ? 9.562 -29.656 -24.719 1 94.19 128 VAL B C 1
ATOM 5261 O O . VAL B 1 128 ? 8.922 -29.625 -25.781 1 94.19 128 VAL B O 1
ATOM 5264 N N . ASP B 1 129 ? 10.852 -29.797 -24.625 1 92.38 129 ASP B N 1
ATOM 5265 C CA . ASP B 1 129 ? 11.578 -30.062 -25.875 1 92.38 129 ASP B CA 1
ATOM 5266 C C . ASP B 1 129 ? 11.883 -31.547 -26.016 1 92.38 129 ASP B C 1
ATOM 5268 O O . ASP B 1 129 ? 11.398 -32.375 -25.234 1 92.38 129 ASP B O 1
ATOM 5272 N N . ASP B 1 130 ? 12.641 -31.875 -27.031 1 88.94 130 ASP B N 1
ATOM 5273 C CA . ASP B 1 130 ? 12.914 -33.281 -27.344 1 88.94 130 ASP B CA 1
ATOM 5274 C C . ASP B 1 130 ? 13.828 -33.906 -26.297 1 88.94 130 ASP B C 1
ATOM 5276 O O . ASP B 1 130 ? 13.875 -35.125 -26.156 1 88.94 130 ASP B O 1
ATOM 5280 N N . ASN B 1 131 ? 14.492 -33.094 -25.531 1 85.38 131 ASN B N 1
ATOM 5281 C CA . ASN B 1 131 ? 15.391 -33.562 -24.484 1 85.38 131 ASN B CA 1
ATOM 5282 C C . ASN B 1 131 ? 14.703 -33.594 -23.125 1 85.38 131 ASN B C 1
ATOM 5284 O O . ASN B 1 131 ? 15.367 -33.688 -22.094 1 85.38 131 ASN B O 1
ATOM 5288 N N . PHE B 1 132 ? 13.406 -33.406 -23.094 1 88.12 132 PHE B N 1
ATOM 5289 C CA . PHE B 1 132 ? 12.586 -33.438 -21.891 1 88.12 132 PHE B CA 1
ATOM 5290 C C . PHE B 1 132 ? 12.922 -32.281 -20.969 1 88.12 132 PHE B C 1
ATOM 5292 O O . PHE B 1 132 ? 12.789 -32.375 -19.75 1 88.12 132 PHE B O 1
ATOM 5299 N N . GLU B 1 133 ? 13.461 -31.203 -21.547 1 87.81 133 GLU B N 1
ATOM 5300 C CA . GLU B 1 133 ? 13.633 -29.969 -20.797 1 87.81 133 GLU B CA 1
ATOM 5301 C C . GLU B 1 133 ? 12.336 -29.156 -20.766 1 87.81 133 GLU B C 1
ATOM 5303 O O . GLU B 1 133 ? 11.797 -28.812 -21.812 1 87.81 133 GLU B O 1
ATOM 5308 N N . VAL B 1 134 ? 11.922 -29 -19.578 1 90.94 134 VAL B N 1
ATOM 5309 C CA . VAL B 1 134 ? 10.648 -28.297 -19.422 1 90.94 134 VAL B CA 1
ATOM 5310 C C . VAL B 1 134 ? 10.914 -26.844 -19.078 1 90.94 134 VAL B C 1
ATOM 5312 O O . VAL B 1 134 ? 11.766 -26.531 -18.25 1 90.94 134 VAL B O 1
ATOM 5315 N N . MET B 1 135 ? 10.234 -25.969 -19.766 1 93.12 135 MET B N 1
ATOM 5316 C CA . MET B 1 135 ? 10.32 -24.531 -19.5 1 93.12 135 MET B CA 1
ATOM 5317 C C . MET B 1 135 ? 8.945 -23.953 -19.172 1 93.12 135 MET B C 1
ATOM 5319 O O . MET B 1 135 ? 7.98 -24.203 -19.891 1 93.12 135 MET B O 1
ATOM 5323 N N . GLU B 1 136 ? 8.859 -23.391 -18.094 1 94.56 136 GLU B N 1
ATOM 5324 C CA . GLU B 1 136 ? 7.645 -22.703 -17.672 1 94.56 136 GLU B CA 1
ATOM 5325 C C . GLU B 1 136 ? 7.867 -21.203 -17.562 1 94.56 136 GLU B C 1
ATOM 5327 O O . GLU B 1 136 ? 8.75 -20.75 -16.828 1 94.56 136 GLU B O 1
ATOM 5332 N N . GLU B 1 137 ? 7.129 -20.375 -18.344 1 96.06 137 GLU B N 1
ATOM 5333 C CA . GLU B 1 137 ? 7.391 -18.938 -18.375 1 96.06 137 GLU B CA 1
ATOM 5334 C C . GLU B 1 137 ? 6.121 -18.156 -18.672 1 96.06 137 GLU B C 1
ATOM 5336 O O . GLU B 1 137 ? 5.172 -18.688 -19.25 1 96.06 137 GLU B O 1
ATOM 5341 N N . LEU B 1 138 ? 6.113 -16.922 -18.281 1 97.38 138 LEU B N 1
ATOM 5342 C CA . LEU B 1 138 ? 5.07 -15.984 -18.656 1 97.38 138 LEU B CA 1
ATOM 5343 C C . LEU B 1 138 ? 5.156 -15.648 -20.156 1 97.38 138 LEU B C 1
ATOM 5345 O O . LEU B 1 138 ? 6.195 -15.195 -20.625 1 97.38 138 LEU B O 1
ATOM 5349 N N . LEU B 1 139 ? 4.137 -16.016 -20.828 1 97.44 139 LEU B N 1
ATOM 5350 C CA . LEU B 1 139 ? 4.09 -15.648 -22.234 1 97.44 139 LEU B CA 1
ATOM 5351 C C . LEU B 1 139 ? 3.83 -14.156 -22.406 1 97.44 139 LEU B C 1
ATOM 5353 O O . LEU B 1 139 ? 4.57 -13.469 -23.125 1 97.44 139 LEU B O 1
ATOM 5357 N N . THR B 1 140 ? 2.754 -13.68 -21.734 1 96.75 140 THR B N 1
ATOM 5358 C CA . THR B 1 140 ? 2.467 -12.258 -21.828 1 96.75 140 THR B CA 1
ATOM 5359 C C . THR B 1 140 ? 1.364 -11.859 -20.859 1 96.75 140 THR B C 1
ATOM 5361 O O . THR B 1 140 ? 0.707 -12.727 -20.266 1 96.75 140 THR B O 1
ATOM 5364 N N . VAL B 1 141 ? 1.281 -10.648 -20.578 1 96.75 141 VAL B N 1
ATOM 5365 C CA . VAL B 1 141 ? 0.181 -10 -19.859 1 96.75 141 VAL B CA 1
ATOM 5366 C C . VAL B 1 141 ? -0.447 -8.93 -20.75 1 96.75 141 VAL B C 1
ATOM 5368 O O . VAL B 1 141 ? 0.249 -8.047 -21.25 1 96.75 141 VAL B O 1
ATOM 5371 N N . ILE B 1 142 ? -1.762 -9 -20.875 1 95.75 142 ILE B N 1
ATOM 5372 C CA . ILE B 1 142 ? -2.424 -8.133 -21.844 1 95.75 142 ILE B CA 1
ATOM 5373 C C . ILE B 1 142 ? -3.518 -7.324 -21.156 1 95.75 142 ILE B C 1
ATOM 5375 O O . ILE B 1 142 ? -4.43 -7.895 -20.547 1 95.75 142 ILE B O 1
ATOM 5379 N N . PRO B 1 143 ? -3.367 -5.984 -21.172 1 93 143 PRO B N 1
ATOM 5380 C CA . PRO B 1 143 ? -4.484 -5.172 -20.688 1 93 143 PRO B CA 1
ATOM 5381 C C . PRO B 1 143 ? -5.715 -5.258 -21.594 1 93 143 PRO B C 1
ATOM 5383 O O . PRO B 1 143 ? -5.609 -5.043 -22.797 1 93 143 PRO B O 1
ATOM 5386 N N . MET B 1 144 ? -6.809 -5.598 -20.969 1 88.69 144 MET B N 1
ATOM 5387 C CA . MET B 1 144 ? -8.062 -5.688 -21.703 1 88.69 144 MET B CA 1
ATOM 5388 C C . MET B 1 144 ? -8.859 -4.398 -21.594 1 88.69 144 MET B C 1
ATOM 5390 O O . MET B 1 144 ? -9.688 -4.254 -20.688 1 88.69 144 MET B O 1
ATOM 5394 N N . HIS B 1 145 ? -8.711 -3.35 -22.344 1 78 145 HIS B N 1
ATOM 5395 C CA . HIS B 1 145 ? -9.312 -2.025 -22.25 1 78 145 HIS B CA 1
ATOM 5396 C C . HIS B 1 145 ? -10.781 -2.057 -22.688 1 78 145 HIS B C 1
ATOM 5398 O O . HIS B 1 145 ? -11.562 -1.195 -22.281 1 78 145 HIS B O 1
ATOM 5404 N N . GLY B 1 146 ? -11.211 -3.031 -23.391 1 72.19 146 GLY B N 1
ATOM 5405 C CA . GLY B 1 146 ? -12.609 -3.137 -23.781 1 72.19 146 GLY B CA 1
ATOM 5406 C C . GLY B 1 146 ? -13.352 -4.234 -23.047 1 72.19 146 GLY B C 1
ATOM 5407 O O . GLY B 1 146 ? -13.18 -4.41 -21.828 1 72.19 146 GLY B O 1
ATOM 5408 N N . GLN B 1 147 ? -14.297 -4.77 -23.672 1 73.06 147 GLN B N 1
ATOM 5409 C CA . GLN B 1 147 ? -15.047 -5.875 -23.094 1 73.06 147 GLN B CA 1
ATOM 5410 C C . GLN B 1 147 ? -14.211 -7.152 -23.062 1 73.06 147 GLN B C 1
ATOM 5412 O O . GLN B 1 147 ? -13.422 -7.398 -23.984 1 73.06 147 GLN B O 1
ATOM 5417 N N . THR B 1 148 ? -14.297 -7.773 -22 1 79 148 THR B N 1
ATOM 5418 C CA . THR B 1 148 ? -13.586 -9.039 -21.859 1 79 148 THR B CA 1
ATOM 5419 C C . THR B 1 148 ? -14.445 -10.203 -22.359 1 79 148 THR B C 1
ATOM 5421 O O . THR B 1 148 ? -14.711 -11.148 -21.625 1 79 148 THR B O 1
ATOM 5424 N N . THR B 1 149 ? -14.75 -10.078 -23.672 1 84.94 149 THR B N 1
ATOM 5425 C CA . THR B 1 149 ? -15.547 -11.148 -24.266 1 84.94 149 THR B CA 1
ATOM 5426 C C . THR B 1 149 ? -14.672 -12.344 -24.625 1 84.94 149 THR B C 1
ATOM 5428 O O . THR B 1 149 ? -13.453 -12.219 -24.734 1 84.94 149 THR B O 1
ATOM 5431 N N . ALA B 1 150 ? -15.32 -13.438 -24.797 1 89.19 150 ALA B N 1
ATOM 5432 C CA . ALA B 1 150 ? -14.617 -14.656 -25.188 1 89.19 150 ALA B CA 1
ATOM 5433 C C . ALA B 1 150 ? -13.883 -14.469 -26.516 1 89.19 150 ALA B C 1
ATOM 5435 O O . ALA B 1 150 ? -12.758 -14.953 -26.688 1 89.19 150 ALA B O 1
ATOM 5436 N N . GLN B 1 151 ? -14.5 -13.742 -27.391 1 90.94 151 GLN B N 1
ATOM 5437 C CA . GLN B 1 151 ? -13.898 -13.508 -28.703 1 90.94 151 GLN B CA 1
ATOM 5438 C C . GLN B 1 151 ? -12.617 -12.688 -28.594 1 90.94 151 GLN B C 1
ATOM 5440 O O . GLN B 1 151 ? -11.625 -12.969 -29.266 1 90.94 151 GLN B O 1
ATOM 5445 N N . GLU B 1 152 ? -12.703 -11.703 -27.781 1 90.38 152 GLU B N 1
ATOM 5446 C CA . GLU B 1 152 ? -11.531 -10.852 -27.594 1 90.38 152 GLU B CA 1
ATOM 5447 C C . GLU B 1 152 ? -10.398 -11.617 -26.922 1 90.38 152 GLU B C 1
ATOM 5449 O O . GLU B 1 152 ? -9.234 -11.484 -27.312 1 90.38 152 GLU B O 1
ATOM 5454 N N . ILE B 1 153 ? -10.727 -12.383 -25.906 1 93 153 ILE B N 1
ATOM 5455 C CA . ILE B 1 153 ? -9.727 -13.188 -25.203 1 93 153 ILE B CA 1
ATOM 5456 C C . ILE B 1 153 ? -9.078 -14.164 -26.188 1 93 153 ILE B C 1
ATOM 5458 O O . ILE B 1 153 ? -7.852 -14.32 -26.188 1 93 153 ILE B O 1
ATOM 5462 N N . PHE B 1 154 ? -9.906 -14.789 -27 1 94.06 154 PHE B N 1
ATOM 5463 C CA . PHE B 1 154 ? -9.406 -15.758 -27.969 1 94.06 154 PHE B CA 1
ATOM 5464 C C . PHE B 1 154 ? -8.492 -15.07 -28.984 1 94.06 154 PHE B C 1
ATOM 5466 O O . PHE B 1 154 ? -7.438 -15.609 -29.328 1 94.06 154 PHE B O 1
ATOM 5473 N N . ARG B 1 155 ? -8.883 -13.922 -29.406 1 94.5 155 ARG B N 1
ATOM 5474 C CA . ARG B 1 155 ? -8.047 -13.172 -30.344 1 94.5 155 ARG B CA 1
ATOM 5475 C C . ARG B 1 155 ? -6.684 -12.852 -29.734 1 94.5 155 ARG B C 1
ATOM 5477 O O . ARG B 1 155 ? -5.652 -13.016 -30.375 1 94.5 155 ARG B O 1
ATOM 5484 N N . GLN B 1 156 ? -6.715 -12.43 -28.5 1 94.88 156 GLN B N 1
ATOM 5485 C CA . GLN B 1 156 ? -5.473 -12.109 -27.812 1 94.88 156 GLN B CA 1
ATOM 5486 C C . GLN B 1 156 ? -4.605 -13.352 -27.625 1 94.88 156 GLN B C 1
ATOM 5488 O O . GLN B 1 156 ? -3.379 -13.273 -27.719 1 94.88 156 GLN B O 1
ATOM 5493 N N . LEU B 1 157 ? -5.215 -14.469 -27.344 1 95.62 157 LEU B N 1
ATOM 5494 C CA . LEU B 1 157 ? -4.488 -15.727 -27.219 1 95.62 157 LEU B CA 1
ATOM 5495 C C . LEU B 1 157 ? -3.799 -16.094 -28.531 1 95.62 157 LEU B C 1
ATOM 5497 O O . LEU B 1 157 ? -2.619 -16.453 -28.547 1 95.62 157 LEU B O 1
ATOM 5501 N N . CYS B 1 158 ? -4.516 -15.953 -29.641 1 96.31 158 CYS B N 1
ATOM 5502 C CA . CYS B 1 158 ? -3.957 -16.266 -30.953 1 96.31 158 CYS B CA 1
ATOM 5503 C C . CYS B 1 158 ? -2.773 -15.359 -31.266 1 96.31 158 CYS B C 1
ATOM 5505 O O . CYS B 1 158 ? -1.741 -15.82 -31.75 1 96.31 158 CYS B O 1
ATOM 5507 N N . ASP B 1 159 ? -2.971 -14.117 -30.938 1 96.75 159 ASP B N 1
ATOM 5508 C CA . ASP B 1 159 ? -1.897 -13.156 -31.188 1 96.75 159 ASP B CA 1
ATOM 5509 C C . ASP B 1 159 ? -0.663 -13.484 -30.344 1 96.75 159 ASP B C 1
ATOM 5511 O O . ASP B 1 159 ? 0.467 -13.383 -30.828 1 96.75 159 ASP B O 1
ATOM 5515 N N . ALA B 1 160 ? -0.894 -13.836 -29.125 1 97.19 160 ALA B N 1
ATOM 5516 C CA . ALA B 1 160 ? 0.212 -14.164 -28.234 1 97.19 160 ALA B CA 1
ATOM 5517 C C . ALA B 1 160 ? 0.99 -15.375 -28.734 1 97.19 160 ALA B C 1
ATOM 5519 O O . ALA B 1 160 ? 2.223 -15.398 -28.688 1 97.19 160 ALA B O 1
ATOM 5520 N N . ILE B 1 161 ? 0.263 -16.391 -29.219 1 96.81 161 ILE B N 1
ATOM 5521 C CA . ILE B 1 161 ? 0.877 -17.609 -29.734 1 96.81 161 ILE B CA 1
ATOM 5522 C C . ILE B 1 161 ? 1.679 -17.281 -31 1 96.81 161 ILE B C 1
ATOM 5524 O O . ILE B 1 161 ? 2.826 -17.703 -31.141 1 96.81 161 ILE B O 1
ATOM 5528 N N . ALA B 1 162 ? 1.109 -16.469 -31.812 1 96.44 162 ALA B N 1
ATOM 5529 C CA . ALA B 1 162 ? 1.766 -16.078 -33.062 1 96.44 162 ALA B CA 1
ATOM 5530 C C . ALA B 1 162 ? 3.016 -15.242 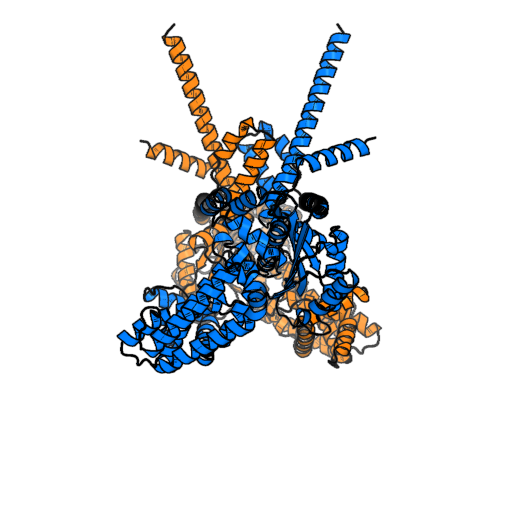-32.781 1 96.44 162 ALA B C 1
ATOM 5532 O O . ALA B 1 162 ? 4.066 -15.469 -33.375 1 96.44 162 ALA B O 1
ATOM 5533 N N . ASP B 1 163 ? 2.896 -14.297 -31.922 1 96.56 163 ASP B N 1
ATOM 5534 C CA . ASP B 1 163 ? 3.996 -13.391 -31.609 1 96.56 163 ASP B CA 1
ATOM 5535 C C . ASP B 1 163 ? 5.188 -14.156 -31.031 1 96.56 163 ASP B C 1
ATOM 5537 O O . ASP B 1 163 ? 6.34 -13.781 -31.266 1 96.56 163 ASP B O 1
ATOM 5541 N N . ALA B 1 164 ? 4.906 -15.195 -30.266 1 96.94 164 ALA B N 1
ATOM 5542 C CA . ALA B 1 164 ? 5.961 -15.969 -29.609 1 96.94 164 ALA B CA 1
ATOM 5543 C C . ALA B 1 164 ? 6.566 -16.984 -30.562 1 96.94 164 ALA B C 1
ATOM 5545 O O . ALA B 1 164 ? 7.598 -17.594 -30.266 1 96.94 164 ALA B O 1
ATOM 5546 N N . GLY B 1 165 ? 5.965 -17.172 -31.703 1 95.88 165 GLY B N 1
ATOM 5547 C CA . GLY B 1 165 ? 6.453 -18.141 -32.688 1 95.88 165 GLY B CA 1
ATOM 5548 C C . GLY B 1 165 ? 6.102 -19.578 -32.312 1 95.88 165 GLY B C 1
ATOM 5549 O O . GLY B 1 165 ? 6.797 -20.5 -32.75 1 95.88 165 GLY B O 1
ATOM 5550 N N . LEU B 1 166 ? 5.113 -19.75 -31.562 1 96.88 166 LEU B N 1
ATOM 5551 C CA . LEU B 1 166 ? 4.652 -21.078 -31.203 1 96.88 166 LEU B CA 1
ATOM 5552 C C . LEU B 1 166 ? 3.844 -21.703 -32.344 1 96.88 166 LEU B C 1
ATOM 5554 O O . LEU B 1 166 ? 3.078 -21.016 -33 1 96.88 166 LEU B O 1
ATOM 5558 N N . LEU B 1 167 ? 3.986 -22.984 -32.469 1 94.69 167 LEU B N 1
ATOM 5559 C CA . LEU B 1 167 ? 3.289 -23.688 -33.562 1 94.69 167 LEU B CA 1
ATOM 5560 C C . LEU B 1 167 ? 2.029 -24.359 -33.031 1 94.69 167 LEU B C 1
ATOM 5562 O O . LEU B 1 167 ? 2.066 -25.031 -32 1 94.69 167 LEU B O 1
ATOM 5566 N N . TRP B 1 168 ? 0.955 -24.234 -33.75 1 94.44 168 TRP B N 1
ATOM 5567 C CA . TRP B 1 168 ? -0.311 -24.844 -33.344 1 94.44 168 TRP B CA 1
ATOM 5568 C C . TRP B 1 168 ? -0.21 -26.359 -33.344 1 94.44 168 TRP B C 1
ATOM 5570 O O . TRP B 1 168 ? -0.865 -27.031 -32.531 1 94.44 168 TRP B O 1
ATOM 5580 N N . LYS B 1 169 ? 0.581 -26.906 -34.156 1 91.94 169 LYS B N 1
ATOM 5581 C CA . LYS B 1 169 ? 0.738 -28.344 -34.25 1 91.94 169 LYS B CA 1
ATOM 5582 C C . LYS B 1 169 ? 1.254 -28.922 -32.938 1 91.94 169 LYS B C 1
ATOM 5584 O O . LYS B 1 169 ? 1.013 -30.094 -32.625 1 91.94 169 LYS B O 1
ATOM 5589 N N . SER B 1 170 ? 1.982 -28.094 -32.188 1 94.19 170 SER B N 1
ATOM 5590 C CA . SER B 1 170 ? 2.568 -28.547 -30.922 1 94.19 170 SER B CA 1
ATOM 5591 C C . SER B 1 170 ? 1.684 -28.172 -29.75 1 94.19 170 SER B C 1
ATOM 5593 O O . SER B 1 170 ? 2.051 -28.406 -28.594 1 94.19 170 SER B O 1
ATOM 5595 N N . TYR B 1 171 ? 0.511 -27.594 -30.047 1 95.69 171 TYR B N 1
ATOM 5596 C CA . TYR B 1 171 ? -0.398 -27.172 -29 1 95.69 171 TYR B CA 1
ATOM 5597 C C . TYR B 1 171 ? -0.979 -28.359 -28.25 1 95.69 171 TYR B C 1
ATOM 5599 O O . TYR B 1 171 ? -1.575 -29.25 -28.875 1 95.69 171 TYR B O 1
ATOM 5607 N N . ALA B 1 172 ? -0.826 -28.406 -26.953 1 94.69 172 ALA B N 1
ATOM 5608 C CA . ALA B 1 172 ? -1.181 -29.609 -26.203 1 94.69 172 ALA B CA 1
ATOM 5609 C C . ALA B 1 172 ? -2.484 -29.406 -25.438 1 94.69 172 ALA B C 1
ATOM 5611 O O . ALA B 1 172 ? -3.322 -30.312 -25.375 1 94.69 172 ALA B O 1
ATOM 5612 N N . ALA B 1 173 ? -2.547 -28.266 -24.75 1 95.06 173 ALA B N 1
ATOM 5613 C CA . ALA B 1 173 ? -3.703 -28.125 -23.859 1 95.06 173 ALA B CA 1
ATOM 5614 C C . ALA B 1 173 ? -3.906 -26.688 -23.438 1 95.06 173 ALA B C 1
ATOM 5616 O O . ALA B 1 173 ? -3.006 -25.859 -23.578 1 95.06 173 ALA B O 1
ATOM 5617 N N . ILE B 1 174 ? -5.094 -26.422 -22.906 1 94.25 174 ILE B N 1
ATOM 5618 C CA . ILE B 1 174 ? -5.418 -25.125 -22.297 1 94.25 174 ILE B CA 1
ATOM 5619 C C . ILE B 1 174 ? -6.059 -25.359 -20.938 1 94.25 174 ILE B C 1
ATOM 5621 O O . ILE B 1 174 ? -6.828 -26.312 -20.75 1 94.25 174 ILE B O 1
ATOM 5625 N N . ILE B 1 175 ? -5.648 -24.625 -20 1 93.88 175 ILE B N 1
ATOM 5626 C CA . ILE B 1 175 ? -6.254 -24.656 -18.688 1 93.88 175 ILE B CA 1
ATOM 5627 C C . ILE B 1 175 ? -6.785 -23.266 -18.328 1 93.88 175 ILE B C 1
ATOM 5629 O O . ILE B 1 175 ? -6.07 -22.266 -18.453 1 93.88 175 ILE B O 1
ATOM 5633 N N . THR B 1 176 ? -7.973 -23.062 -17.984 1 91.19 176 THR B N 1
ATOM 5634 C CA . THR B 1 176 ? -8.594 -21.781 -17.641 1 91.19 176 THR B CA 1
ATOM 5635 C C . THR B 1 176 ? -9.445 -21.922 -16.375 1 91.19 176 THR B C 1
ATOM 5637 O O . THR B 1 176 ? -9.586 -23.016 -15.836 1 91.19 176 THR B O 1
ATOM 5640 N N . ASN B 1 177 ? -9.852 -20.75 -16.141 1 82.62 177 ASN B N 1
ATOM 5641 C CA . ASN B 1 177 ? -10.766 -20.781 -15.008 1 82.62 177 ASN B CA 1
ATOM 5642 C C . ASN B 1 177 ? -12.195 -21.094 -15.445 1 82.62 177 ASN B C 1
ATOM 5644 O O . ASN B 1 177 ? -12.492 -21.109 -16.641 1 82.62 177 ASN B O 1
ATOM 5648 N N . GLY B 1 178 ? -13.023 -21.719 -14.906 1 69.94 178 GLY B N 1
ATOM 5649 C CA . GLY B 1 178 ? -14.367 -22.172 -15.227 1 69.94 178 GLY B CA 1
ATOM 5650 C C . GLY B 1 178 ? -15.359 -21.031 -15.367 1 69.94 178 GLY B C 1
ATOM 5651 O O . GLY B 1 178 ? -16.578 -21.25 -15.359 1 69.94 178 GLY B O 1
ATOM 5652 N N . ALA B 1 179 ? -14.773 -19.781 -15.695 1 76.06 179 ALA B N 1
ATOM 5653 C CA . ALA B 1 179 ? -15.695 -18.672 -15.867 1 76.06 179 ALA B CA 1
ATOM 5654 C C . ALA B 1 179 ? -16.484 -18.812 -17.156 1 76.06 179 ALA B C 1
ATOM 5656 O O . ALA B 1 179 ? -16.047 -19.453 -18.109 1 76.06 179 ALA B O 1
ATOM 5657 N N . PRO B 1 180 ? -17.625 -18.25 -17.203 1 73.88 180 PRO B N 1
ATOM 5658 C CA . PRO B 1 180 ? -18.5 -18.391 -18.375 1 73.88 180 PRO B CA 1
ATOM 5659 C C . PRO B 1 180 ? -17.844 -17.938 -19.672 1 73.88 180 PRO B C 1
ATOM 5661 O O . PRO B 1 180 ? -18.047 -18.547 -20.719 1 73.88 180 PRO B O 1
ATOM 5664 N N . SER B 1 181 ? -17.141 -16.922 -19.641 1 77.31 181 SER B N 1
ATOM 5665 C CA . SER B 1 181 ? -16.453 -16.438 -20.828 1 77.31 181 SER B CA 1
ATOM 5666 C C . SER B 1 181 ? -15.469 -17.484 -21.375 1 77.31 181 SER B C 1
ATOM 5668 O O . SER B 1 181 ? -15.188 -17.516 -22.578 1 77.31 181 SER B O 1
ATOM 5670 N N . MET B 1 182 ? -15.078 -18.281 -20.516 1 79.25 182 MET B N 1
ATOM 5671 C CA . MET B 1 182 ? -14.094 -19.297 -20.891 1 79.25 182 MET B CA 1
ATOM 5672 C C . MET B 1 182 ? -14.773 -20.562 -21.375 1 79.25 182 MET B C 1
ATOM 5674 O O . MET B 1 182 ? -14.336 -21.188 -22.359 1 79.25 182 MET B O 1
ATOM 5678 N N . THR B 1 183 ? -15.867 -20.938 -20.703 1 75.12 183 THR B N 1
ATOM 5679 C CA . THR B 1 183 ? -16.391 -22.281 -20.891 1 75.12 183 THR B CA 1
ATOM 5680 C C . THR B 1 183 ? -17.688 -22.266 -21.688 1 75.12 183 THR B C 1
ATOM 5682 O O . THR B 1 183 ? -18.266 -23.312 -21.969 1 75.12 183 THR B O 1
ATOM 5685 N N . GLY B 1 184 ? -18.078 -21.109 -22.141 1 70.88 184 GLY B N 1
ATOM 5686 C CA . GLY B 1 184 ? -19.297 -21.094 -22.922 1 70.88 184 GLY B CA 1
ATOM 5687 C C . GLY B 1 184 ? -19.281 -22.094 -24.062 1 70.88 184 GLY B C 1
ATOM 5688 O O . GLY B 1 184 ? -18.266 -22.234 -24.766 1 70.88 184 GLY B O 1
ATOM 5689 N N . ARG B 1 185 ? -20.234 -22.891 -24.281 1 72.88 185 ARG B N 1
ATOM 5690 C CA . ARG B 1 185 ? -20.297 -24.016 -25.219 1 72.88 185 ARG B CA 1
ATOM 5691 C C . ARG B 1 185 ? -20.141 -23.531 -26.656 1 72.88 185 ARG B C 1
ATOM 5693 O O . ARG B 1 185 ? -19.453 -24.172 -27.453 1 72.88 185 ARG B O 1
ATOM 5700 N N . ARG B 1 186 ? -20.594 -22.422 -26.953 1 70.69 186 ARG B N 1
ATOM 5701 C CA . ARG B 1 186 ? -20.594 -21.984 -28.344 1 70.69 186 ARG B CA 1
ATOM 5702 C C . ARG B 1 186 ? -19.641 -20.812 -28.547 1 70.69 186 ARG B C 1
ATOM 5704 O O . ARG B 1 186 ? -18.969 -20.719 -29.578 1 70.69 186 ARG B O 1
ATOM 5711 N N . ASN B 1 187 ? -19.672 -20.109 -27.547 1 80.69 187 ASN B N 1
ATOM 5712 C CA . ASN B 1 187 ? -18.969 -18.844 -27.766 1 80.69 187 ASN B CA 1
ATOM 5713 C C . ASN B 1 187 ? -17.906 -18.594 -26.719 1 80.69 187 ASN B C 1
ATOM 5715 O O . ASN B 1 187 ? -17.406 -17.484 -26.578 1 80.69 187 ASN B O 1
ATOM 5719 N N . GLY B 1 188 ? -17.641 -19.641 -26.016 1 85.94 188 GLY B N 1
ATOM 5720 C CA . GLY B 1 188 ? -16.562 -19.516 -25.047 1 85.94 188 GLY B CA 1
ATOM 5721 C C . GLY B 1 188 ? -15.188 -19.641 -25.656 1 85.94 188 GLY B C 1
ATOM 5722 O O . GLY B 1 188 ? -15.047 -20.062 -26.812 1 85.94 188 GLY B O 1
ATOM 5723 N N . VAL B 1 189 ? -14.25 -19.25 -25.016 1 89.31 189 VAL B N 1
ATOM 5724 C CA . VAL B 1 189 ? -12.867 -19.312 -25.484 1 89.31 189 VAL B CA 1
ATOM 5725 C C . VAL B 1 189 ? -12.523 -20.75 -25.875 1 89.31 189 VAL B C 1
ATOM 5727 O O . VAL B 1 189 ? -11.867 -20.984 -26.891 1 89.31 189 VAL B O 1
ATOM 5730 N N . MET B 1 190 ? -12.969 -21.719 -25.109 1 87.62 190 MET B N 1
ATOM 5731 C CA . MET B 1 190 ? -12.688 -23.141 -25.375 1 87.62 190 MET B CA 1
ATOM 5732 C C . MET B 1 190 ? -13.312 -23.578 -26.688 1 87.62 190 MET B C 1
ATOM 5734 O O . MET B 1 190 ? -12.703 -24.344 -27.453 1 87.62 190 MET B O 1
ATOM 5738 N N . ALA B 1 191 ? -14.508 -23.125 -26.922 1 88.38 191 ALA B N 1
ATOM 5739 C CA . ALA B 1 191 ? -15.188 -23.469 -28.156 1 88.38 191 ALA B CA 1
ATOM 5740 C C . ALA B 1 191 ? -14.453 -22.875 -29.359 1 88.38 191 ALA B C 1
ATOM 5742 O O . ALA B 1 191 ? -14.297 -23.531 -30.391 1 88.38 191 ALA B O 1
ATOM 5743 N N . LEU B 1 192 ? -14.094 -21.672 -29.25 1 91.88 192 LEU B N 1
ATOM 5744 C CA . LEU B 1 192 ? -13.367 -21 -30.312 1 91.88 192 LEU B CA 1
ATOM 5745 C C . LEU B 1 192 ? -12.023 -21.688 -30.562 1 91.88 192 LEU B C 1
ATOM 5747 O O . LEU B 1 192 ? -11.609 -21.844 -31.719 1 91.88 192 LEU B O 1
ATOM 5751 N N . LEU B 1 193 ? -11.391 -22.047 -29.547 1 91.81 193 LEU B N 1
ATOM 5752 C CA . LEU B 1 193 ? -10.109 -22.719 -29.656 1 91.81 193 LEU B CA 1
ATOM 5753 C C . LEU B 1 193 ? -10.25 -24.062 -30.359 1 91.81 193 LEU B C 1
ATOM 5755 O O . LEU B 1 193 ? -9.406 -24.438 -31.172 1 91.81 193 LEU B O 1
ATOM 5759 N N . GLN B 1 194 ? -11.289 -24.75 -30 1 89 194 GLN B N 1
ATOM 5760 C CA . GLN B 1 194 ? -11.539 -26.047 -30.641 1 89 194 GLN B CA 1
ATOM 5761 C C . GLN B 1 194 ? -11.695 -25.891 -32.156 1 89 194 GLN B C 1
ATOM 5763 O O . GLN B 1 194 ? -11.203 -26.734 -32.906 1 89 194 GLN B O 1
ATOM 5768 N N . ARG B 1 195 ? -12.344 -24.891 -32.531 1 90.81 195 ARG B N 1
ATOM 5769 C CA . ARG B 1 195 ? -12.508 -24.625 -33.969 1 90.81 195 ARG B CA 1
ATOM 5770 C C . ARG B 1 195 ? -11.164 -24.344 -34.625 1 90.81 195 ARG B C 1
ATOM 5772 O O . ARG B 1 195 ? -10.906 -24.812 -35.75 1 90.81 195 ARG B O 1
ATOM 5779 N N . LYS B 1 196 ? -10.414 -23.578 -33.938 1 92.31 196 LYS B N 1
ATOM 5780 C CA . LYS B 1 196 ? -9.086 -23.266 -34.469 1 92.31 196 LYS B CA 1
ATOM 5781 C C . LYS B 1 196 ? -8.227 -24.516 -34.594 1 92.31 196 LYS B C 1
ATOM 5783 O O . LYS B 1 196 ? -7.496 -24.688 -35.562 1 92.31 196 LYS B O 1
ATOM 5788 N N . LEU B 1 197 ? -8.258 -25.344 -33.625 1 92.31 197 LEU B N 1
ATOM 5789 C CA . LEU B 1 197 ? -7.48 -26.578 -33.625 1 92.31 197 LEU B CA 1
ATOM 5790 C C . LEU B 1 197 ? -7.934 -27.5 -34.75 1 92.31 197 LEU B C 1
ATOM 5792 O O . LEU B 1 197 ? -7.113 -28.188 -35.375 1 92.31 197 LEU B O 1
ATOM 5796 N N . GLU B 1 198 ? -9.211 -27.5 -34.969 1 91.12 198 GLU B N 1
ATOM 5797 C CA . GLU B 1 198 ? -9.734 -28.281 -36.062 1 91.12 198 GLU B CA 1
ATOM 5798 C C . GLU B 1 198 ? -9.234 -27.734 -37.406 1 91.12 198 GLU B C 1
ATOM 5800 O O . GLU B 1 198 ? -8.867 -28.516 -38.281 1 91.12 198 GLU B O 1
ATOM 5805 N N . GLU B 1 199 ? -9.234 -26.484 -37.438 1 91.88 199 GLU B N 1
ATOM 5806 C CA . GLU B 1 199 ? -8.727 -25.844 -38.656 1 91.88 199 GLU B CA 1
ATOM 5807 C C . GLU B 1 199 ? -7.254 -26.172 -38.875 1 91.88 199 GLU B C 1
ATOM 5809 O O . GLU B 1 199 ? -6.816 -26.328 -40 1 91.88 199 GLU B O 1
ATOM 5814 N N . GLU B 1 200 ? -6.508 -26.312 -37.812 1 91.88 200 GLU B N 1
ATOM 5815 C CA . GLU B 1 200 ? -5.074 -26.562 -37.875 1 91.88 200 GLU B CA 1
ATOM 5816 C C . GLU B 1 200 ? -4.781 -28.062 -37.844 1 91.88 200 GLU B C 1
ATOM 5818 O O . GLU B 1 200 ? -3.619 -28.469 -37.812 1 91.88 200 GLU B O 1
ATOM 5823 N N . ALA B 1 201 ? -5.805 -28.859 -37.781 1 89.44 201 ALA B N 1
ATOM 5824 C CA . ALA B 1 201 ? -5.711 -30.328 -37.812 1 89.44 201 ALA B CA 1
ATOM 5825 C C . ALA B 1 201 ? -4.918 -30.844 -36.625 1 89.44 201 ALA B C 1
ATOM 5827 O O . ALA B 1 201 ? -4.031 -31.688 -36.781 1 89.44 201 ALA B O 1
ATOM 5828 N N . VAL B 1 202 ? -5.16 -30.156 -35.562 1 87 202 VAL B N 1
ATOM 5829 C CA . VAL B 1 202 ? -4.562 -30.625 -34.312 1 87 202 VAL B CA 1
ATOM 5830 C C . VAL B 1 202 ? -5.543 -31.516 -33.562 1 87 202 VAL B C 1
ATOM 5832 O O . VAL B 1 202 ? -6.645 -31.094 -33.219 1 87 202 VAL B O 1
ATOM 5835 N N . GLU B 1 203 ? -5.246 -32.75 -33.312 1 77.06 203 GLU B N 1
ATOM 5836 C CA . GLU B 1 203 ? -6.203 -33.719 -32.781 1 77.06 203 GLU B CA 1
ATOM 5837 C C . GLU B 1 203 ? -5.961 -33.938 -31.281 1 77.06 203 GLU B C 1
ATOM 5839 O O . GLU B 1 203 ? -6.883 -34.281 -30.531 1 77.06 203 GLU B O 1
ATOM 5844 N N . GLU B 1 204 ? -4.906 -33.625 -30.781 1 75.5 204 GLU B N 1
ATOM 5845 C CA . GLU B 1 204 ? -4.555 -34.125 -29.438 1 75.5 204 GLU B CA 1
ATOM 5846 C C . GLU B 1 204 ? -4.691 -33 -28.406 1 75.5 204 GLU B C 1
ATOM 5848 O O . GLU B 1 204 ? -4.438 -33.219 -27.219 1 75.5 204 GLU B O 1
ATOM 5853 N N . ALA B 1 205 ? -5.277 -31.938 -28.719 1 86.56 205 ALA B N 1
ATOM 5854 C CA . ALA B 1 205 ? -5.336 -30.844 -27.75 1 86.56 205 ALA B CA 1
ATOM 5855 C C . ALA B 1 205 ? -6.512 -31.016 -26.797 1 86.56 205 ALA B C 1
ATOM 5857 O O . ALA B 1 205 ? -7.598 -31.438 -27.203 1 86.56 205 ALA B O 1
ATOM 5858 N N . ILE B 1 206 ? -6.219 -30.766 -25.453 1 87.81 206 ILE B N 1
ATOM 5859 C CA . ILE B 1 206 ? -7.289 -30.969 -24.484 1 87.81 206 ILE B CA 1
ATOM 5860 C C . ILE B 1 206 ? -7.527 -29.672 -23.703 1 87.81 206 ILE B C 1
ATOM 5862 O O . ILE B 1 206 ? -6.711 -28.75 -23.766 1 87.81 206 ILE B O 1
ATOM 5866 N N . ALA B 1 207 ? -8.688 -29.641 -23.078 1 89.25 207 ALA B N 1
ATOM 5867 C CA . ALA B 1 207 ? -9.07 -28.516 -22.234 1 89.25 207 ALA B CA 1
ATOM 5868 C C . ALA B 1 207 ? -9.367 -28.969 -20.812 1 89.25 207 ALA B C 1
ATOM 5870 O O . ALA B 1 207 ? -10.078 -29.953 -20.609 1 89.25 207 ALA B O 1
ATOM 5871 N N . LEU B 1 208 ? -8.727 -28.406 -19.891 1 91.19 208 LEU B N 1
ATOM 5872 C CA . LEU B 1 208 ? -8.945 -28.719 -18.484 1 91.19 208 LEU B CA 1
ATOM 5873 C C . LEU B 1 208 ? -9.383 -27.484 -17.703 1 91.19 208 LEU B C 1
ATOM 5875 O O . LEU B 1 208 ? -8.969 -26.375 -18.031 1 91.19 208 LEU B O 1
ATOM 5879 N N . HIS B 1 209 ? -10.188 -27.703 -16.719 1 91.69 209 HIS B N 1
ATOM 5880 C CA . HIS B 1 209 ? -10.523 -26.641 -15.773 1 91.69 209 HIS B CA 1
ATOM 5881 C C . HIS B 1 209 ? -9.531 -26.609 -14.609 1 91.69 209 HIS B C 1
ATOM 5883 O O . HIS B 1 209 ? -9.094 -27.656 -14.133 1 91.69 209 HIS B O 1
ATOM 5889 N N . CYS B 1 210 ? -9.258 -25.406 -14.234 1 93.25 210 CYS B N 1
ATOM 5890 C CA . CYS B 1 210 ? -8.336 -25.25 -13.117 1 93.25 210 CYS B CA 1
ATOM 5891 C C . CYS B 1 210 ? -8.781 -26.078 -11.922 1 93.25 210 CYS B C 1
ATOM 5893 O O . CYS B 1 210 ? -9.859 -25.859 -11.375 1 93.25 210 CYS B O 1
ATOM 5895 N N . ILE B 1 211 ? -7.973 -26.969 -11.531 1 93.5 211 ILE B N 1
ATOM 5896 C CA . ILE B 1 211 ? -8.297 -27.922 -10.484 1 93.5 211 ILE B CA 1
ATOM 5897 C C . ILE B 1 211 ? -8.508 -27.203 -9.164 1 93.5 211 ILE B C 1
ATOM 5899 O O . ILE B 1 211 ? -9.32 -27.625 -8.336 1 93.5 211 ILE B O 1
ATOM 5903 N N . ILE B 1 212 ? -7.797 -26.141 -8.945 1 90.81 212 ILE B N 1
ATOM 5904 C CA . ILE B 1 212 ? -7.914 -25.359 -7.727 1 90.81 212 ILE B CA 1
ATOM 5905 C C . ILE B 1 212 ? -9.289 -24.703 -7.664 1 90.81 212 ILE B C 1
ATOM 5907 O O . ILE B 1 212 ? -9.945 -24.719 -6.617 1 90.81 212 ILE B O 1
ATOM 5911 N N . HIS B 1 213 ? -9.727 -24.156 -8.742 1 87.5 213 HIS B N 1
ATOM 5912 C CA . HIS B 1 213 ? -11.039 -23.531 -8.797 1 87.5 213 HIS B CA 1
ATOM 5913 C C . HIS B 1 213 ? -12.156 -24.547 -8.617 1 87.5 213 HIS B C 1
ATOM 5915 O O . HIS B 1 213 ? -13.156 -24.266 -7.957 1 87.5 213 HIS B O 1
ATOM 5921 N N . GLN B 1 214 ? -11.953 -25.672 -9.273 1 90.38 214 GLN B N 1
ATOM 5922 C CA . GLN B 1 214 ? -12.945 -26.75 -9.125 1 90.38 214 GLN B CA 1
ATOM 5923 C C . GLN B 1 214 ? -13.062 -27.188 -7.672 1 90.38 214 GLN B C 1
ATOM 5925 O O . GLN B 1 214 ? -14.172 -27.375 -7.164 1 90.38 214 GLN B O 1
ATOM 5930 N N . GLN B 1 215 ? -11.953 -27.312 -7.066 1 89.88 215 GLN B N 1
ATOM 5931 C CA . GLN B 1 215 ? -11.953 -27.688 -5.656 1 89.88 215 GLN B CA 1
ATOM 5932 C C . GLN B 1 215 ? -12.688 -26.656 -4.809 1 89.88 215 GLN B C 1
ATOM 5934 O O . GLN B 1 215 ? -13.453 -27.016 -3.91 1 89.88 215 GLN B O 1
ATOM 5939 N N . ALA B 1 216 ? -12.438 -25.422 -5.062 1 85.06 216 ALA B N 1
ATOM 5940 C CA . ALA B 1 216 ? -13.094 -24.359 -4.32 1 85.06 216 ALA B CA 1
ATOM 5941 C C . ALA B 1 216 ? -14.602 -24.391 -4.523 1 85.06 216 ALA B C 1
ATOM 5943 O O . ALA B 1 216 ? -15.367 -24.156 -3.582 1 85.06 216 ALA B O 1
ATOM 5944 N N . LEU B 1 217 ? -15.031 -24.688 -5.699 1 84.62 217 LEU B N 1
ATOM 5945 C CA . LEU B 1 217 ? -16.453 -24.766 -6.012 1 84.62 217 LEU B CA 1
ATOM 5946 C C . LEU B 1 217 ? -17.109 -25.938 -5.293 1 84.62 217 LEU B C 1
ATOM 5948 O O . LEU B 1 217 ? -18.266 -25.859 -4.898 1 84.62 217 LEU B O 1
ATOM 5952 N N . CYS B 1 218 ? -16.391 -27.016 -5.145 1 89.38 218 CYS B N 1
ATOM 5953 C CA . CYS B 1 218 ? -16.906 -28.188 -4.434 1 89.38 218 CYS B CA 1
ATOM 5954 C C . CYS B 1 218 ? -17.266 -27.828 -2.994 1 89.38 218 CYS B C 1
ATOM 5956 O O . CYS B 1 218 ? -18.266 -28.328 -2.457 1 89.38 218 CYS B O 1
ATOM 5958 N N . SER B 1 219 ? -16.516 -26.984 -2.438 1 83.62 219 SER B N 1
ATOM 5959 C CA . SER B 1 219 ? -16.703 -26.641 -1.032 1 83.62 219 SER B CA 1
ATOM 5960 C C . SER B 1 219 ? -17.984 -25.828 -0.822 1 83.62 219 SER B C 1
ATOM 5962 O O . SER B 1 219 ? -18.5 -25.766 0.292 1 83.62 219 SER B O 1
ATOM 5964 N N . LYS B 1 220 ? -18.562 -25.281 -1.867 1 80.56 220 LYS B N 1
ATOM 5965 C CA . LYS B 1 220 ? -19.75 -24.438 -1.769 1 80.56 220 LYS B CA 1
ATOM 5966 C C . LYS B 1 220 ? -21 -25.266 -1.469 1 80.56 220 LYS B C 1
ATOM 5968 O O . LYS B 1 220 ? -22.016 -24.734 -1.028 1 80.56 220 LYS B O 1
ATOM 5973 N N . CYS B 1 221 ? -20.875 -26.531 -1.645 1 85.81 221 CYS B N 1
ATOM 5974 C CA . CYS B 1 221 ? -22.031 -27.391 -1.442 1 85.81 221 CYS B CA 1
ATOM 5975 C C . CYS B 1 221 ? -22.344 -27.562 0.042 1 85.81 221 CYS B C 1
ATOM 5977 O O . CYS B 1 221 ? -23.438 -28 0.411 1 85.81 221 CYS B O 1
ATOM 5979 N N . LEU B 1 222 ? -21.391 -27.172 0.838 1 85 222 LEU B N 1
ATOM 5980 C CA . LEU B 1 222 ? -21.625 -27.281 2.275 1 85 222 LEU B CA 1
ATOM 5981 C C . LEU B 1 222 ? -22.625 -26.234 2.752 1 85 222 LEU B C 1
ATOM 5983 O O . LEU B 1 222 ? -22.312 -25.047 2.799 1 85 222 LEU B O 1
ATOM 5987 N N . LYS B 1 223 ? -23.859 -26.5 2.893 1 73.38 223 LYS B N 1
ATOM 5988 C CA . LYS B 1 223 ? -25.031 -25.656 3.141 1 73.38 223 LYS B CA 1
ATOM 5989 C C . LYS B 1 223 ? -25.094 -25.219 4.598 1 73.38 223 LYS B C 1
ATOM 5991 O O . LYS B 1 223 ? -26.156 -25.234 5.215 1 73.38 223 LYS B O 1
ATOM 5996 N N . PHE B 1 224 ? -24.125 -25.031 5.184 1 79.44 224 PHE B N 1
ATOM 5997 C CA . PHE B 1 224 ? -24.203 -24.516 6.539 1 79.44 224 PHE B CA 1
ATOM 5998 C C . PHE B 1 224 ? -24.125 -22.984 6.539 1 79.44 224 PHE B C 1
ATOM 6000 O O . PHE B 1 224 ? -23.344 -22.406 7.301 1 79.44 224 PHE B O 1
ATOM 6007 N N . ASP B 1 225 ? -24.953 -22.406 5.594 1 73.31 225 ASP B N 1
ATOM 6008 C CA . ASP B 1 225 ? -24.875 -20.984 5.285 1 73.31 225 ASP B CA 1
ATOM 6009 C C . ASP B 1 225 ? -25.203 -20.125 6.508 1 73.31 225 ASP B C 1
ATOM 6011 O O . ASP B 1 225 ? -24.656 -19.047 6.691 1 73.31 225 ASP B O 1
ATOM 6015 N N . SER B 1 226 ? -25.984 -20.734 7.32 1 84.25 226 SER B N 1
ATOM 6016 C CA . SER B 1 226 ? -26.344 -19.953 8.5 1 84.25 226 SER B CA 1
ATOM 6017 C C . SER B 1 226 ? -25.141 -19.75 9.414 1 84.25 226 SER B C 1
ATOM 6019 O O . SER B 1 226 ? -24.984 -18.672 10.008 1 84.25 226 SER B O 1
ATOM 6021 N N . VAL B 1 227 ? -24.328 -20.781 9.422 1 87.19 227 VAL B N 1
ATOM 6022 C CA . VAL B 1 227 ? -23.172 -20.703 10.297 1 87.19 227 VAL B CA 1
ATOM 6023 C C . VAL B 1 227 ? -22.234 -19.594 9.812 1 87.19 227 VAL B C 1
ATOM 6025 O O . VAL B 1 227 ? -21.797 -18.75 10.602 1 87.19 227 VAL B O 1
ATOM 6028 N N . MET B 1 228 ? -22 -19.625 8.539 1 82.5 228 MET B N 1
ATOM 6029 C CA . MET B 1 228 ? -21.094 -18.625 7.969 1 82.5 228 MET B CA 1
ATOM 6030 C C . MET B 1 228 ? -21.672 -17.234 8.094 1 82.5 228 MET B C 1
ATOM 6032 O O . MET B 1 228 ? -20.969 -16.281 8.469 1 82.5 228 MET B O 1
ATOM 6036 N N . SER B 1 229 ? -22.875 -17.141 7.77 1 83.75 229 SER B N 1
ATOM 6037 C CA . SER B 1 229 ? -23.516 -15.828 7.812 1 83.75 229 SER B CA 1
ATOM 6038 C C . SER B 1 229 ? -23.516 -15.258 9.227 1 83.75 229 SER B C 1
ATOM 6040 O O . SER B 1 229 ? -23.25 -14.07 9.43 1 83.75 229 SER B O 1
ATOM 6042 N N . ASP B 1 230 ? -23.828 -16.109 10.172 1 87.69 230 ASP B N 1
ATOM 6043 C CA . ASP B 1 230 ? -23.844 -15.688 11.57 1 87.69 230 ASP B CA 1
ATOM 6044 C C . ASP B 1 230 ? -22.453 -15.305 12.039 1 87.69 230 ASP B C 1
ATOM 6046 O O . ASP B 1 230 ? -22.281 -14.312 12.758 1 87.69 230 ASP B O 1
ATOM 6050 N N . GLY B 1 231 ? -21.562 -16.156 11.672 1 83.06 231 GLY B N 1
ATOM 6051 C CA . GLY B 1 231 ? -20.188 -15.852 12.031 1 83.06 231 GLY B CA 1
ATOM 6052 C C . GLY B 1 231 ? -19.703 -14.523 11.469 1 83.06 231 GLY B C 1
ATOM 6053 O O . GLY B 1 231 ? -19.109 -13.719 12.188 1 83.06 231 GLY B O 1
ATOM 6054 N N . VAL B 1 232 ? -19.953 -14.266 10.219 1 80.38 232 VAL B N 1
ATOM 6055 C CA . VAL B 1 232 ? -19.531 -13.047 9.531 1 80.38 232 VAL B CA 1
ATOM 6056 C C . VAL B 1 232 ? -20.219 -11.844 10.156 1 80.38 232 VAL B C 1
ATOM 6058 O O . VAL B 1 232 ? -19.609 -10.781 10.305 1 80.38 232 VAL B O 1
ATOM 6061 N N . LYS B 1 233 ? -21.438 -11.969 10.523 1 83.69 233 LYS B N 1
ATOM 6062 C CA . LYS B 1 233 ? -22.156 -10.891 11.188 1 83.69 233 LYS B CA 1
ATOM 6063 C C . LYS B 1 233 ? -21.484 -10.492 12.5 1 83.69 233 LYS B C 1
ATOM 6065 O O . LYS B 1 233 ? -21.375 -9.305 12.805 1 83.69 233 LYS B O 1
ATOM 6070 N N . CYS B 1 234 ? -21.125 -11.484 13.219 1 85.25 234 CYS B N 1
ATOM 6071 C CA . CYS B 1 234 ? -20.453 -11.227 14.484 1 85.25 234 CYS B CA 1
ATOM 6072 C C . CYS B 1 234 ? -19.125 -10.5 14.25 1 85.25 234 CYS B C 1
ATOM 6074 O O . CYS B 1 234 ? -18.828 -9.516 14.93 1 85.25 234 CYS B O 1
ATOM 6076 N N . ILE B 1 235 ? -18.438 -10.953 13.297 1 79.06 235 ILE B N 1
ATOM 6077 C CA . ILE B 1 235 ? -17.125 -10.398 12.992 1 79.06 235 ILE B CA 1
ATOM 6078 C C . ILE B 1 235 ? -17.281 -8.961 12.492 1 79.06 235 ILE B C 1
ATOM 6080 O O . ILE B 1 235 ? -16.531 -8.07 12.898 1 79.06 235 ILE B O 1
ATOM 6084 N N . ASN B 1 236 ? -18.219 -8.812 11.688 1 78.75 236 ASN B N 1
ATOM 6085 C CA . ASN B 1 236 ? -18.469 -7.477 11.148 1 78.75 236 ASN B CA 1
ATOM 6086 C C . ASN B 1 236 ? -18.875 -6.492 12.242 1 78.75 236 ASN B C 1
ATOM 6088 O O . ASN B 1 236 ? -18.516 -5.316 12.188 1 78.75 236 ASN B O 1
ATOM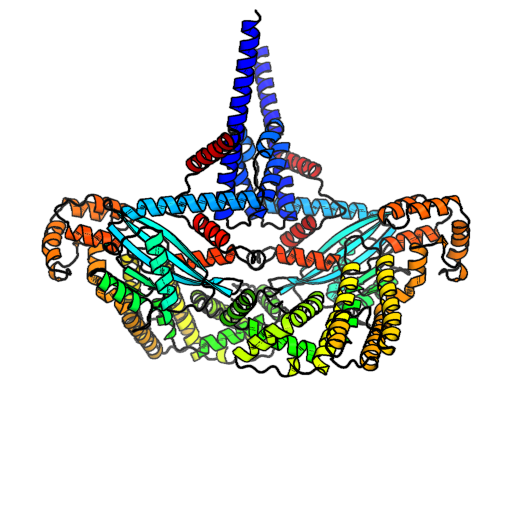 6092 N N . HIS B 1 237 ? -19.656 -6.973 13.117 1 83.12 237 HIS B N 1
ATOM 6093 C CA . HIS B 1 237 ? -20.031 -6.133 14.242 1 83.12 237 HIS B CA 1
ATOM 6094 C C . HIS B 1 237 ? -18.812 -5.68 15.031 1 83.12 237 HIS B C 1
ATOM 6096 O O . HIS B 1 237 ? -18.734 -4.523 15.445 1 83.12 237 HIS B O 1
ATOM 6102 N N . ILE B 1 238 ? -17.938 -6.555 15.242 1 79.56 238 ILE B N 1
ATOM 6103 C CA . ILE B 1 238 ? -16.734 -6.285 16.016 1 79.56 238 ILE B CA 1
ATOM 6104 C C . ILE B 1 238 ? -15.828 -5.32 15.234 1 79.56 238 ILE B C 1
ATOM 6106 O O . ILE B 1 238 ? -15.234 -4.414 15.828 1 79.56 238 ILE B O 1
ATOM 6110 N N . ARG B 1 239 ? -15.844 -5.402 13.891 1 74.88 239 ARG B N 1
ATOM 6111 C CA . ARG B 1 239 ? -14.867 -4.676 13.086 1 74.88 239 ARG B CA 1
ATOM 6112 C C . ARG B 1 239 ? -15.484 -3.426 12.469 1 74.88 239 ARG B C 1
ATOM 6114 O O . ARG B 1 239 ? -14.828 -2.701 11.719 1 74.88 239 ARG B O 1
ATOM 6121 N N . SER B 1 240 ? -16.688 -3.168 12.695 1 71.81 240 SER B N 1
ATOM 6122 C CA . SER B 1 240 ? -17.422 -2.072 12.07 1 71.81 240 SER B CA 1
ATOM 6123 C C . SER B 1 240 ? -16.859 -0.719 12.484 1 71.81 240 SER B C 1
ATOM 6125 O O . SER B 1 240 ? -16.812 0.215 11.68 1 71.81 240 SER B O 1
ATOM 6127 N N . ARG B 1 241 ? -16.516 -0.691 13.805 1 70.75 241 ARG B N 1
ATOM 6128 C CA . ARG B 1 241 ? -15.984 0.565 14.312 1 70.75 241 ARG B CA 1
ATOM 6129 C C . ARG B 1 241 ? -14.602 0.36 14.922 1 70.75 241 ARG B C 1
ATOM 6131 O O . ARG B 1 241 ? -14.344 -0.654 15.57 1 70.75 241 ARG B O 1
ATOM 6138 N N . GLY B 1 242 ? -13.812 1.322 14.586 1 66 242 GLY B N 1
ATOM 6139 C CA . GLY B 1 242 ? -12.461 1.265 15.117 1 66 242 GLY B CA 1
ATOM 6140 C C . GLY B 1 242 ? -12.422 1.101 16.625 1 66 242 GLY B C 1
ATOM 6141 O O . GLY B 1 242 ? -11.633 0.309 17.156 1 66 242 GLY B O 1
ATOM 6142 N N . LEU B 1 243 ? -13.336 1.771 17.234 1 68.62 243 LEU B N 1
ATOM 6143 C CA . LEU B 1 243 ? -13.383 1.706 18.703 1 68.62 243 LEU B CA 1
ATOM 6144 C C . LEU B 1 243 ? -13.727 0.298 19.172 1 68.62 243 LEU B C 1
ATOM 6146 O O . LEU B 1 243 ? -13.094 -0.231 20.078 1 68.62 243 LEU B O 1
ATOM 6150 N N . LYS B 1 244 ? -14.734 -0.303 18.562 1 74.94 244 LYS B N 1
ATOM 6151 C CA . LYS B 1 244 ? -15.18 -1.643 18.938 1 74.94 244 LYS B CA 1
ATOM 6152 C C . LYS B 1 244 ? -14.07 -2.672 18.719 1 74.94 244 LYS B C 1
ATOM 6154 O O . LYS B 1 244 ? -13.867 -3.561 19.547 1 74.94 244 LYS B O 1
ATOM 6159 N N . HIS B 1 245 ? -13.492 -2.492 17.688 1 76.44 245 HIS B N 1
ATOM 6160 C CA . HIS B 1 245 ? -12.414 -3.412 17.344 1 76.44 245 HIS B CA 1
ATOM 6161 C C . HIS B 1 245 ? -11.273 -3.314 18.359 1 76.44 245 HIS B C 1
ATOM 6163 O O . HIS B 1 245 ? -10.727 -4.336 18.797 1 76.44 245 HIS B O 1
ATOM 6169 N N . ARG B 1 246 ? -11.008 -2.145 18.719 1 72.62 246 ARG B N 1
ATOM 6170 C CA . ARG B 1 246 ? -9.977 -1.926 19.719 1 72.62 246 ARG B CA 1
ATOM 6171 C C . ARG B 1 246 ? -10.375 -2.521 21.062 1 72.62 246 ARG B C 1
ATOM 6173 O O . ARG B 1 246 ? -9.547 -3.107 21.766 1 72.62 246 ARG B O 1
ATOM 6180 N N . GLN B 1 247 ? -11.562 -2.312 21.359 1 72.62 247 GLN B N 1
ATOM 6181 C CA . GLN B 1 247 ? -12.078 -2.844 22.609 1 72.62 247 GLN B CA 1
ATOM 6182 C C . GLN B 1 247 ? -12.016 -4.367 22.641 1 72.62 247 GLN B C 1
ATOM 6184 O O . GLN B 1 247 ? -11.727 -4.969 23.672 1 72.62 247 GLN B O 1
ATOM 6189 N N . PHE B 1 248 ? -12.352 -4.957 21.562 1 77.25 248 PHE B N 1
ATOM 6190 C CA . PHE B 1 248 ? -12.289 -6.41 21.469 1 77.25 248 PHE B CA 1
ATOM 6191 C C . PHE B 1 248 ? -10.859 -6.91 21.641 1 77.25 248 PHE B C 1
ATOM 6193 O O . PHE B 1 248 ? -10.625 -7.898 22.328 1 77.25 248 PHE B O 1
ATOM 6200 N N . HIS B 1 249 ? -9.969 -6.168 20.969 1 71.62 249 HIS B N 1
ATOM 6201 C CA . HIS B 1 249 ? -8.562 -6.512 21.125 1 71.62 249 HIS B CA 1
ATOM 6202 C C . HIS B 1 249 ? -8.125 -6.426 22.578 1 71.62 249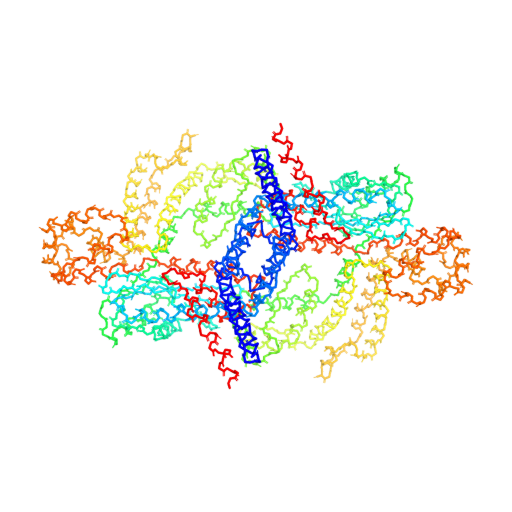 HIS B C 1
ATOM 6204 O O . HIS B 1 249 ? -7.43 -7.316 23.078 1 71.62 249 HIS B O 1
ATOM 6210 N N . ALA B 1 250 ? -8.461 -5.309 23.125 1 66.81 250 ALA B N 1
ATOM 6211 C CA . ALA B 1 250 ? -8.109 -5.109 24.531 1 66.81 250 ALA B CA 1
ATOM 6212 C C . ALA B 1 250 ? -8.727 -6.195 25.406 1 66.81 250 ALA B C 1
ATOM 6214 O O . ALA B 1 250 ? -8.094 -6.676 26.344 1 66.81 250 ALA B O 1
ATOM 6215 N N . PHE B 1 251 ? -9.93 -6.559 25.141 1 68.94 251 PHE B N 1
ATOM 6216 C CA . PHE B 1 251 ? -10.641 -7.605 25.859 1 68.94 251 PHE B CA 1
ATOM 6217 C C . PHE B 1 251 ? -9.914 -8.938 25.75 1 68.94 251 PHE B C 1
ATOM 6219 O O . PHE B 1 251 ? -9.734 -9.648 26.734 1 68.94 251 PHE B O 1
ATOM 6226 N N . LEU B 1 252 ? -9.469 -9.203 24.531 1 71.69 252 LEU B N 1
ATOM 6227 C CA . LEU B 1 252 ? -8.773 -10.461 24.312 1 71.69 252 LEU B CA 1
ATOM 6228 C C . LEU B 1 252 ? -7.438 -10.484 25.047 1 71.69 252 LEU B C 1
ATOM 6230 O O . LEU B 1 252 ? -7.023 -11.523 25.562 1 71.69 252 LEU B O 1
ATOM 6234 N N . GLU B 1 253 ? -6.785 -9.367 25.016 1 65.56 253 GLU B N 1
ATOM 6235 C CA . GLU B 1 253 ? -5.523 -9.242 25.75 1 65.56 253 GLU B CA 1
ATOM 6236 C C . GLU B 1 253 ? -5.734 -9.422 27.25 1 65.56 253 GLU B C 1
ATOM 6238 O O . GLU B 1 253 ? -4.926 -10.062 27.922 1 65.56 253 GLU B O 1
ATOM 6243 N N . GLU B 1 254 ? -6.762 -8.789 27.75 1 61.28 254 GLU B N 1
ATOM 6244 C CA . GLU B 1 254 ? -7.086 -8.852 29.172 1 61.28 254 GLU B CA 1
ATOM 6245 C C . GLU B 1 254 ? -7.316 -10.289 29.625 1 61.28 254 GLU B C 1
ATOM 6247 O O . GLU B 1 254 ? -6.898 -10.68 30.719 1 61.28 254 GLU B O 1
ATOM 6252 N N . ILE B 1 255 ? -7.914 -11.039 28.812 1 67.31 255 ILE B N 1
ATOM 6253 C CA . ILE B 1 255 ? -8.258 -12.398 29.203 1 67.31 255 ILE B CA 1
ATOM 6254 C C . ILE B 1 255 ? -7.168 -13.367 28.734 1 67.31 255 ILE B C 1
ATOM 6256 O O . ILE B 1 255 ? -7.309 -14.586 28.859 1 67.31 255 ILE B O 1
ATOM 6260 N N . GLU B 1 256 ? -6.145 -12.773 28.125 1 61.41 256 GLU B N 1
ATOM 6261 C CA . GLU B 1 256 ? -5.008 -13.547 27.641 1 61.41 256 GLU B CA 1
ATOM 6262 C C . GLU B 1 256 ? -5.461 -14.641 26.672 1 61.41 256 GLU B C 1
ATOM 6264 O O . GLU B 1 256 ? -5.098 -15.805 26.844 1 61.41 256 GLU B O 1
ATOM 6269 N N . ALA B 1 257 ? -6.352 -14.211 25.812 1 55.91 257 ALA B N 1
ATOM 6270 C CA . ALA B 1 257 ? -6.852 -15.133 24.797 1 55.91 257 ALA B CA 1
ATOM 6271 C C . ALA B 1 257 ? -5.727 -15.586 23.875 1 55.91 257 ALA B C 1
ATOM 6273 O O . ALA B 1 257 ? -4.699 -14.914 23.75 1 55.91 257 ALA B O 1
ATOM 6274 N N . ALA B 1 258 ? -5.832 -16.812 23.281 1 58.25 258 ALA B N 1
ATOM 6275 C CA . ALA B 1 258 ? -4.836 -17.422 22.406 1 58.25 258 ALA B CA 1
ATOM 6276 C C . ALA B 1 258 ? -4.598 -16.547 21.172 1 58.25 258 ALA B C 1
ATOM 6278 O O . ALA B 1 258 ? -3.496 -16.531 20.609 1 58.25 258 ALA B O 1
ATOM 6279 N N . TYR B 1 259 ? -5.676 -15.906 20.719 1 60.72 259 TYR B N 1
ATOM 6280 C CA . TYR B 1 259 ? -5.566 -15.062 19.531 1 60.72 259 TYR B CA 1
ATOM 6281 C C . TYR B 1 259 ? -5.84 -13.602 19.859 1 60.72 259 TYR B C 1
ATOM 6283 O O . TYR B 1 259 ? -6.582 -13.305 20.797 1 60.72 259 TYR B O 1
ATOM 6291 N N . GLU B 1 260 ? -5.238 -12.797 19.062 1 58.22 260 GLU B N 1
ATOM 6292 C CA . GLU B 1 260 ? -5.32 -11.375 19.359 1 58.22 260 GLU B CA 1
ATOM 6293 C C . GLU B 1 260 ? -6.488 -10.719 18.641 1 58.22 260 GLU B C 1
ATOM 6295 O O . GLU B 1 260 ? -6.898 -9.609 18.969 1 58.22 260 GLU B O 1
ATOM 6300 N N . ASP B 1 261 ? -6.957 -11.336 17.594 1 66.44 261 ASP B N 1
ATOM 6301 C CA . ASP B 1 261 ? -8.016 -10.711 16.812 1 66.44 261 ASP B CA 1
ATOM 6302 C C . ASP B 1 261 ? -8.766 -11.742 15.977 1 66.44 261 ASP B C 1
ATOM 6304 O O . ASP B 1 261 ? -8.359 -12.906 15.906 1 66.44 261 ASP B O 1
ATOM 6308 N N . VAL B 1 262 ? -9.977 -11.383 15.484 1 68.38 262 VAL B N 1
ATOM 6309 C CA . VAL B 1 262 ? -10.695 -12.172 14.492 1 68.38 262 VAL B CA 1
ATOM 6310 C C . VAL B 1 262 ? -10.203 -11.805 13.094 1 68.38 262 VAL B C 1
ATOM 6312 O O . VAL B 1 262 ? -9.695 -10.703 12.875 1 68.38 262 VAL B O 1
ATOM 6315 N N . LEU B 1 263 ? -10.312 -12.742 12.125 1 63.62 263 LEU B N 1
ATOM 6316 C CA . LEU B 1 263 ? -9.867 -12.523 10.758 1 63.62 263 LEU B CA 1
ATOM 6317 C C . LEU B 1 263 ? -10.977 -11.898 9.914 1 63.62 263 LEU B C 1
ATOM 6319 O O . LEU B 1 263 ? -12.156 -12.164 10.148 1 63.62 263 LEU B O 1
ATOM 6323 N N . TYR B 1 264 ? -10.508 -10.969 9.016 1 57.78 264 TYR B N 1
ATOM 6324 C CA . TYR B 1 264 ? -11.477 -10.359 8.102 1 57.78 264 TYR B CA 1
ATOM 6325 C C . TYR B 1 264 ? -11.914 -11.359 7.035 1 57.78 264 TYR B C 1
ATOM 6327 O O . TYR B 1 264 ? -11.094 -12.109 6.508 1 57.78 264 TYR B O 1
ATOM 6335 N N . TYR B 1 265 ? -13.242 -11.438 6.875 1 55.34 265 TYR B N 1
ATOM 6336 C CA . TYR B 1 265 ? -13.828 -12.344 5.895 1 55.34 265 TYR B CA 1
ATOM 6337 C C . TYR B 1 265 ? -13.766 -11.758 4.492 1 55.34 265 TYR B C 1
ATOM 6339 O O . TYR B 1 265 ? -14.133 -10.602 4.281 1 55.34 265 TYR B O 1
ATOM 6347 N N . THR B 1 266 ? -13.047 -12.328 3.607 1 54.03 266 THR B N 1
ATOM 6348 C CA . THR B 1 266 ? -13.141 -11.969 2.197 1 54.03 266 THR B CA 1
ATOM 6349 C C . THR B 1 266 ? -13.766 -13.102 1.389 1 54.03 266 THR B C 1
ATOM 6351 O O . THR B 1 266 ? -13.297 -14.242 1.447 1 54.03 266 THR B O 1
ATOM 6354 N N . LYS B 1 267 ? -14.891 -12.859 0.772 1 53.66 267 LYS B N 1
ATOM 6355 C CA . LYS B 1 267 ? -15.625 -13.852 -0 1 53.66 267 LYS B CA 1
ATOM 6356 C C . LYS B 1 267 ? -14.734 -14.508 -1.053 1 53.66 267 LYS B C 1
ATOM 6358 O O . LYS B 1 267 ? -14.93 -15.672 -1.401 1 53.66 267 LYS B O 1
ATOM 6363 N N . VAL B 1 268 ? -13.805 -13.719 -1.47 1 47.62 268 VAL B N 1
ATOM 6364 C CA . VAL B 1 268 ? -13.102 -14.156 -2.674 1 47.62 268 VAL B CA 1
ATOM 6365 C C . VAL B 1 268 ? -11.992 -15.141 -2.299 1 47.62 268 VAL B C 1
ATOM 6367 O O . VAL B 1 268 ? -11.664 -16.031 -3.074 1 47.62 268 VAL B O 1
ATOM 6370 N N . ARG B 1 269 ? -11.555 -15.07 -1.069 1 54.19 269 ARG B N 1
ATOM 6371 C CA . ARG B 1 269 ? -10.398 -15.906 -0.786 1 54.19 269 ARG B CA 1
ATOM 6372 C C . ARG B 1 269 ? -10.797 -17.141 0.026 1 54.19 269 ARG B C 1
ATOM 6374 O O . ARG B 1 269 ? -11.102 -17.031 1.217 1 54.19 269 ARG B O 1
ATOM 6381 N N . TRP B 1 270 ? -10.867 -18.266 -0.541 1 54.66 270 TRP B N 1
ATOM 6382 C CA . TRP B 1 270 ? -11.375 -19.516 0.016 1 54.66 270 TRP B CA 1
ATOM 6383 C C . TRP B 1 270 ? -10.617 -19.891 1.287 1 54.66 270 TRP B C 1
ATOM 6385 O O . TRP B 1 270 ? -11.219 -20.375 2.25 1 54.66 270 TRP B O 1
ATOM 6395 N N . LEU B 1 271 ? -9.289 -19.703 1.168 1 58.75 271 LEU B N 1
ATOM 6396 C CA . LEU B 1 271 ? -8.539 -20.109 2.348 1 58.75 271 LEU B CA 1
ATOM 6397 C C . LEU B 1 271 ? -8.938 -19.281 3.564 1 58.75 271 LEU B C 1
ATOM 6399 O O . LEU B 1 271 ? -8.828 -19.75 4.699 1 58.75 271 LEU B O 1
ATOM 6403 N N . SER B 1 272 ? -9.578 -18.266 3.162 1 69.88 272 SER B N 1
ATOM 6404 C CA . SER B 1 272 ? -9.938 -17.344 4.223 1 69.88 272 SER B CA 1
ATOM 6405 C C . SER B 1 272 ? -11.109 -17.859 5.047 1 69.88 272 SER B C 1
ATOM 6407 O O . SER B 1 272 ? -11.117 -17.75 6.273 1 69.88 272 SER B O 1
ATOM 6409 N N . ARG B 1 273 ? -11.922 -18.703 4.43 1 72.38 273 ARG B N 1
ATOM 6410 C CA . ARG B 1 273 ? -13.125 -19.156 5.109 1 72.38 273 ARG B CA 1
ATOM 6411 C C . ARG B 1 273 ? -12.781 -20.109 6.246 1 72.38 273 ARG B C 1
ATOM 6413 O O . ARG B 1 273 ? -13.258 -19.953 7.371 1 72.38 273 ARG B O 1
ATOM 6420 N N . GLY B 1 274 ? -11.914 -21.094 5.906 1 77.38 274 GLY B N 1
ATOM 6421 C CA . GLY B 1 274 ? -11.539 -22.062 6.93 1 77.38 274 GLY B CA 1
ATOM 6422 C C . GLY B 1 274 ? -10.805 -21.438 8.102 1 77.38 274 GLY B C 1
ATOM 6423 O O . GLY B 1 274 ? -11.07 -21.766 9.258 1 77.38 274 GLY B O 1
ATOM 6424 N N . ASN B 1 275 ? -9.992 -20.547 7.797 1 79.44 275 ASN B N 1
ATOM 6425 C CA . ASN B 1 275 ? -9.203 -19.891 8.844 1 79.44 275 ASN B CA 1
ATOM 6426 C C . ASN B 1 275 ? -10.078 -19 9.734 1 79.44 275 ASN B C 1
ATOM 6428 O O . ASN B 1 275 ? -9.875 -18.938 10.945 1 79.44 275 ASN B O 1
ATOM 6432 N N . ILE B 1 276 ? -10.969 -18.375 9.164 1 78.44 276 ILE B N 1
ATOM 6433 C CA . ILE B 1 276 ? -11.883 -17.5 9.898 1 78.44 276 ILE B CA 1
ATOM 6434 C C . ILE B 1 276 ? -12.75 -18.344 10.836 1 78.44 276 ILE B C 1
ATOM 6436 O O . ILE B 1 276 ? -12.945 -17.984 12 1 78.44 276 ILE B O 1
ATOM 6440 N N . LEU B 1 277 ? -13.219 -19.469 10.328 1 84.38 277 LEU B N 1
ATOM 6441 C CA . LEU B 1 277 ? -14.078 -20.328 11.117 1 84.38 277 LEU B CA 1
ATOM 6442 C C . LEU B 1 277 ? -13.312 -20.938 12.289 1 84.38 277 LEU B C 1
ATOM 6444 O O . LEU B 1 277 ? -13.836 -21.016 13.406 1 84.38 277 LEU B O 1
ATOM 6448 N N . LYS B 1 278 ? -12.148 -21.312 11.969 1 86.44 278 LYS B N 1
ATOM 6449 C CA . LYS B 1 278 ? -11.32 -21.906 13.023 1 86.44 278 LYS B CA 1
ATOM 6450 C C . LYS B 1 278 ? -11.062 -20.891 14.141 1 86.44 278 LYS B C 1
ATOM 6452 O O . LYS B 1 278 ? -11.234 -21.203 15.32 1 86.44 278 LYS B O 1
ATOM 6457 N N . ARG B 1 279 ? -10.664 -19.688 13.758 1 83.06 279 ARG B N 1
ATOM 6458 C CA . ARG B 1 279 ? -10.414 -18.641 14.734 1 83.06 279 ARG B CA 1
ATOM 6459 C C . ARG B 1 279 ? -11.68 -18.297 15.516 1 83.06 279 ARG B C 1
ATOM 6461 O O . ARG B 1 279 ? -11.633 -18.094 16.734 1 83.06 279 ARG B O 1
ATOM 6468 N N . PHE B 1 280 ? -12.773 -18.188 14.883 1 84.62 280 PHE B N 1
ATOM 6469 C CA . PHE B 1 280 ? -14.055 -17.875 15.508 1 84.62 280 PHE B CA 1
ATOM 6470 C C . PHE B 1 280 ? -14.438 -18.969 16.5 1 84.62 280 PHE B C 1
ATOM 6472 O O . PHE B 1 280 ? -14.914 -18.672 17.594 1 84.62 280 PHE B O 1
ATOM 6479 N N . PHE B 1 281 ? -14.258 -20.203 16.094 1 90.25 281 PHE B N 1
ATOM 6480 C CA . PHE B 1 281 ? -14.57 -21.344 16.953 1 90.25 281 PHE B CA 1
ATOM 6481 C C . PHE B 1 281 ? -13.727 -21.312 18.219 1 90.25 281 PHE B C 1
ATOM 6483 O O . PHE B 1 281 ? -14.234 -21.547 19.312 1 90.25 281 PHE B O 1
ATOM 6490 N N . GLU B 1 282 ? -12.453 -21 18.078 1 87.06 282 GLU B N 1
ATOM 6491 C CA . GLU B 1 282 ? -11.539 -20.984 19.203 1 87.06 282 GLU B CA 1
ATOM 6492 C C . GLU B 1 282 ? -11.852 -19.812 20.141 1 87.06 282 GLU B C 1
ATOM 6494 O O . GLU B 1 282 ? -11.625 -19.906 21.359 1 87.06 282 GLU B O 1
ATOM 6499 N N . LEU B 1 283 ? -12.438 -18.719 19.578 1 86.75 283 LEU B N 1
ATOM 6500 C CA . LEU B 1 283 ? -12.742 -17.531 20.359 1 86.75 283 LEU B CA 1
ATOM 6501 C C . LEU B 1 283 ? -14.242 -17.422 20.625 1 86.75 283 LEU B C 1
ATOM 6503 O O . LEU B 1 283 ? -14.742 -16.344 20.969 1 86.75 283 LEU B O 1
ATOM 6507 N N . ARG B 1 284 ? -14.969 -18.5 20.438 1 88.12 284 ARG B N 1
ATOM 6508 C CA . ARG B 1 284 ? -16.422 -18.438 20.453 1 88.12 284 ARG B CA 1
ATOM 6509 C C . ARG B 1 284 ? -16.938 -17.938 21.797 1 88.12 284 ARG B C 1
ATOM 6511 O O . ARG B 1 284 ? -17.891 -17.172 21.859 1 88.12 284 ARG B O 1
ATOM 6518 N N . ALA B 1 285 ? -16.281 -18.344 22.844 1 86.88 285 ALA B N 1
ATOM 6519 C CA . ALA B 1 285 ? -16.703 -17.922 24.172 1 86.88 285 ALA B CA 1
ATOM 6520 C C . ALA B 1 285 ? -16.422 -16.438 24.391 1 86.88 285 ALA B C 1
ATOM 6522 O O . ALA B 1 285 ? -17.25 -15.719 24.953 1 86.88 285 ALA B O 1
ATOM 6523 N N . GLU B 1 286 ? -15.273 -15.977 23.969 1 85.56 286 GLU B N 1
ATOM 6524 C CA . GLU B 1 286 ? -14.875 -14.586 24.094 1 85.56 286 GLU B CA 1
ATOM 6525 C C . GLU B 1 286 ? -15.758 -13.672 23.25 1 85.56 286 GLU B C 1
ATOM 6527 O O . GLU B 1 286 ? -16.156 -12.586 23.688 1 85.56 286 GLU B O 1
ATOM 6532 N N . VAL B 1 287 ? -16.062 -14.141 22.078 1 86.69 287 VAL B N 1
ATOM 6533 C CA . VAL B 1 287 ? -16.922 -13.367 21.188 1 86.69 287 VAL B CA 1
ATOM 6534 C C . VAL B 1 287 ? -18.312 -13.219 21.797 1 86.69 287 VAL B C 1
ATOM 6536 O O . VAL B 1 287 ? -18.906 -12.133 21.781 1 86.69 287 VAL B O 1
ATOM 6539 N N . LYS B 1 288 ? -18.797 -14.289 22.312 1 88.12 288 LYS B N 1
ATOM 6540 C CA . LYS B 1 288 ? -20.109 -14.273 22.969 1 88.12 288 LYS B CA 1
ATOM 6541 C C . LYS B 1 288 ? -20.141 -13.266 24.109 1 88.12 288 LYS B C 1
ATOM 6543 O O . LYS B 1 288 ? -21.047 -12.438 24.188 1 88.12 288 LYS B O 1
ATOM 6548 N N . THR B 1 289 ? -19.172 -13.344 24.938 1 85.88 289 THR B N 1
ATOM 6549 C CA . THR B 1 289 ? -19.078 -12.469 26.094 1 85.88 289 THR B CA 1
ATOM 6550 C C . THR B 1 289 ? -19 -11.008 25.672 1 85.88 289 THR B C 1
ATOM 6552 O O . THR B 1 289 ? -19.656 -10.148 26.25 1 85.88 289 THR B O 1
ATOM 6555 N N . PHE B 1 290 ? -18.188 -10.773 24.719 1 86.81 290 PHE B N 1
ATOM 6556 C CA . PHE B 1 290 ? -18 -9.406 24.25 1 86.81 290 PHE B CA 1
ATOM 6557 C C . PHE B 1 290 ? -19.281 -8.852 23.641 1 86.81 290 PHE B C 1
ATOM 6559 O O . PHE B 1 290 ? -19.656 -7.707 23.891 1 86.81 290 PHE B O 1
ATOM 6566 N N . MET B 1 291 ? -19.891 -9.695 22.875 1 87.69 291 MET B N 1
ATOM 6567 C CA . MET B 1 291 ? -21.125 -9.273 22.219 1 87.69 291 MET B CA 1
ATOM 6568 C C . MET B 1 291 ? -22.219 -8.992 23.234 1 87.69 291 MET B C 1
ATOM 6570 O O . MET B 1 291 ? -22.969 -8.016 23.109 1 87.69 291 MET B O 1
ATOM 6574 N N . GLU B 1 292 ? -22.266 -9.75 24.141 1 85.38 292 GLU B N 1
ATOM 6575 C CA . GLU B 1 292 ? -23.266 -9.562 25.188 1 85.38 292 GLU B CA 1
ATOM 6576 C C . GLU B 1 292 ? -22.984 -8.297 26 1 85.38 292 GLU B C 1
ATOM 6578 O O . GLU B 1 292 ? -23.906 -7.578 26.375 1 85.38 292 GLU B O 1
ATOM 6583 N N . LYS B 1 293 ? -21.75 -8.039 26.234 1 82.25 293 LYS B N 1
ATOM 6584 C CA . LYS B 1 293 ? -21.359 -6.824 26.938 1 82.25 293 LYS B CA 1
ATOM 6585 C C . LYS B 1 293 ? -21.75 -5.582 26.141 1 82.25 293 LYS B C 1
ATOM 6587 O O . LYS B 1 293 ? -22.047 -4.535 26.719 1 82.25 293 LYS B O 1
ATOM 6592 N N . ASP B 1 294 ? -21.703 -5.738 24.875 1 81.5 294 ASP B N 1
ATOM 6593 C CA . ASP B 1 294 ? -22.047 -4.629 23.984 1 81.5 294 ASP B CA 1
ATOM 6594 C C . ASP B 1 294 ? -23.547 -4.547 23.75 1 81.5 294 ASP B C 1
ATOM 6596 O O . ASP B 1 294 ? -24.016 -3.711 22.969 1 81.5 294 ASP B O 1
ATOM 6600 N N . GLY B 1 295 ? -24.281 -5.469 24.297 1 83.62 295 GLY B N 1
ATOM 6601 C CA . GLY B 1 295 ? -25.734 -5.43 24.25 1 83.62 295 GLY B CA 1
ATOM 6602 C C . GLY B 1 295 ? -26.312 -6.172 23.062 1 83.62 295 GLY B C 1
ATOM 6603 O O . GLY B 1 295 ? -27.469 -5.961 22.688 1 83.62 295 GLY B O 1
ATOM 6604 N N . VAL B 1 296 ? -25.516 -6.781 22.375 1 87 296 VAL B N 1
ATOM 6605 C CA . VAL B 1 296 ? -25.984 -7.535 21.219 1 87 296 VAL B CA 1
ATOM 6606 C C . VAL B 1 296 ? -26.078 -9.023 21.578 1 87 296 VAL B C 1
ATOM 6608 O O . VAL B 1 296 ? -25.062 -9.641 21.922 1 87 296 VAL B O 1
ATOM 6611 N N . ALA B 1 297 ? -27.203 -9.547 21.547 1 85.56 297 ALA B N 1
ATOM 6612 C CA . ALA B 1 297 ? -27.391 -10.969 21.859 1 85.56 297 ALA B CA 1
ATOM 6613 C C . ALA B 1 297 ? -27.109 -11.828 20.641 1 85.56 297 ALA B C 1
ATOM 6615 O O . ALA B 1 297 ? -27.484 -11.484 19.516 1 85.56 297 ALA B O 1
ATOM 6616 N N . VAL B 1 298 ? -26.297 -12.812 20.859 1 88.62 298 VAL B N 1
ATOM 6617 C CA . VAL B 1 298 ? -26 -13.789 19.812 1 88.62 298 VAL B CA 1
ATOM 6618 C C . VAL B 1 298 ? -26.453 -15.18 20.266 1 88.62 298 VAL B C 1
ATOM 6620 O O . VAL B 1 298 ? -25.641 -16.031 20.578 1 88.62 298 VAL B O 1
ATOM 6623 N N . PRO B 1 299 ? -27.703 -15.461 20.141 1 90.31 299 PRO B N 1
ATOM 6624 C CA . PRO B 1 299 ? -28.266 -16.703 20.672 1 90.31 299 PRO B CA 1
ATOM 6625 C C . PRO B 1 299 ? -27.672 -17.953 20.016 1 90.31 299 PRO B C 1
ATOM 6627 O O . PRO B 1 299 ? -27.625 -19.016 20.625 1 90.31 299 PRO B O 1
ATOM 6630 N N . VAL B 1 300 ? -27.219 -17.797 18.859 1 91.25 300 VAL B N 1
ATOM 6631 C CA . VAL B 1 300 ? -26.719 -18.953 18.109 1 91.25 300 VAL B CA 1
ATOM 6632 C C . VAL B 1 300 ? -25.484 -19.516 18.812 1 91.25 300 VAL B C 1
ATOM 6634 O O . VAL B 1 300 ? -25.188 -20.703 18.688 1 91.25 300 VAL B O 1
ATOM 6637 N N . LEU B 1 301 ? -24.812 -18.734 19.562 1 91.94 301 LEU B N 1
ATOM 6638 C CA . LEU B 1 301 ? -23.578 -19.172 20.219 1 91.94 301 LEU B CA 1
ATOM 6639 C C . LEU B 1 301 ? -23.891 -20 21.469 1 91.94 301 LEU B C 1
ATOM 6641 O O . LEU B 1 301 ? -22.984 -20.609 22.062 1 91.94 301 LEU B O 1
ATOM 6645 N N . SER B 1 302 ? -25.188 -20.109 21.75 1 91.5 302 SER B N 1
ATOM 6646 C CA . SER B 1 302 ? -25.625 -20.984 22.844 1 91.5 302 SER B CA 1
ATOM 6647 C C . SER B 1 302 ? -26.406 -22.172 22.328 1 91.5 302 SER B C 1
ATOM 6649 O O . SER B 1 302 ? -26.859 -23.016 23.109 1 91.5 302 SER B O 1
ATOM 6651 N N . ASP B 1 303 ? -26.578 -22.281 21.062 1 93.25 303 ASP B N 1
ATOM 6652 C CA . ASP B 1 303 ? -27.297 -23.375 20.422 1 93.25 303 ASP B CA 1
ATOM 6653 C C . ASP B 1 303 ? -26.359 -24.547 20.141 1 93.25 303 ASP B C 1
ATOM 6655 O O . ASP B 1 303 ? -25.484 -24.453 19.297 1 93.25 303 ASP B O 1
ATOM 6659 N N . PRO B 1 304 ? -26.578 -25.688 20.766 1 93.44 304 PRO B N 1
ATOM 6660 C CA . PRO B 1 304 ? -25.672 -26.828 20.609 1 93.44 304 PRO B CA 1
ATOM 6661 C C . PRO B 1 304 ? -25.625 -27.344 19.172 1 93.44 304 PRO B C 1
ATOM 6663 O O . PRO B 1 304 ? -24.578 -27.766 18.688 1 93.44 304 PRO B O 1
ATOM 6666 N N . LYS B 1 305 ? -26.734 -27.297 18.547 1 92.06 305 LYS B N 1
ATOM 6667 C CA . LYS B 1 305 ? -26.766 -27.75 17.156 1 92.06 305 LYS B CA 1
ATOM 6668 C C . LYS B 1 305 ? -25.938 -26.844 16.266 1 92.06 305 LYS B C 1
ATOM 6670 O O . LYS B 1 305 ? -25.203 -27.328 15.391 1 92.06 305 LYS B O 1
ATOM 6675 N N . TRP B 1 306 ? -26.062 -25.594 16.5 1 93.81 306 TRP B N 1
ATOM 6676 C CA . TRP B 1 306 ? -25.297 -24.625 15.727 1 93.81 306 TRP B CA 1
ATOM 6677 C C . TRP B 1 306 ? -23.812 -24.766 15.992 1 93.81 306 TRP B C 1
ATOM 6679 O O . TRP B 1 306 ? -23 -24.703 15.062 1 93.81 306 TRP B O 1
ATOM 6689 N N . LEU B 1 307 ? -23.516 -25 17.188 1 94.62 307 LEU B N 1
ATOM 6690 C CA . LEU B 1 307 ? -22.125 -25.141 17.578 1 94.62 307 LEU B CA 1
ATOM 6691 C C . LEU B 1 307 ? -21.5 -26.375 16.938 1 94.62 307 LEU B C 1
ATOM 6693 O O . LEU B 1 307 ? -20.344 -26.359 16.531 1 94.62 307 LEU B O 1
ATOM 6697 N N . MET B 1 308 ? -22.281 -27.391 16.875 1 94.88 308 MET B N 1
ATOM 6698 C CA . MET B 1 308 ? -21.781 -28.609 16.266 1 94.88 308 MET B CA 1
ATOM 6699 C C . MET B 1 308 ? -21.609 -28.438 14.758 1 94.88 308 MET B C 1
ATOM 6701 O O . MET B 1 308 ? -20.672 -28.953 14.172 1 94.88 308 MET B O 1
ATOM 6705 N N . ASP B 1 309 ? -22.547 -27.75 14.18 1 94.25 309 ASP B N 1
ATOM 6706 C CA . ASP B 1 309 ? -22.406 -27.422 12.766 1 94.25 309 ASP B CA 1
ATOM 6707 C C . ASP B 1 309 ? -21.125 -26.625 12.516 1 94.25 309 ASP B C 1
ATOM 6709 O O . ASP B 1 309 ? -20.422 -26.859 11.531 1 94.25 309 ASP B O 1
ATOM 6713 N N . LEU B 1 310 ? -20.891 -25.688 13.367 1 93.94 310 LEU B N 1
ATOM 6714 C CA . LEU B 1 310 ? -19.672 -24.875 13.273 1 93.94 310 LEU B CA 1
ATOM 6715 C C . LEU B 1 310 ? -18.438 -25.75 13.422 1 93.94 310 LEU B C 1
ATOM 6717 O O . LEU B 1 310 ? -17.484 -25.609 12.648 1 93.94 310 LEU B O 1
ATOM 6721 N N . ALA B 1 311 ? -18.469 -26.562 14.383 1 95.31 311 ALA B N 1
ATOM 6722 C CA . ALA B 1 311 ? -17.328 -27.453 14.625 1 95.31 311 ALA B CA 1
ATOM 6723 C C . ALA B 1 311 ? -17.047 -28.328 13.414 1 95.31 311 ALA B C 1
ATOM 6725 O O . ALA B 1 311 ? -15.898 -28.531 13.023 1 95.31 311 ALA B O 1
ATOM 6726 N N . PHE B 1 312 ? -18.078 -28.922 12.844 1 94.88 312 PHE B N 1
ATOM 6727 C CA . PHE B 1 312 ? -17.953 -29.75 11.656 1 94.88 312 PHE B CA 1
ATOM 6728 C C . PHE B 1 312 ? -17.328 -28.969 10.508 1 94.88 312 PHE B C 1
ATOM 6730 O O . PHE B 1 312 ? -16.406 -29.453 9.844 1 94.88 312 PHE B O 1
ATOM 6737 N N . LEU B 1 313 ? -17.844 -27.781 10.32 1 92.88 313 LEU B N 1
ATOM 6738 C CA . LEU B 1 313 ? -17.344 -26.938 9.234 1 92.88 313 LEU B CA 1
ATOM 6739 C C . LEU B 1 313 ? -15.875 -26.594 9.461 1 92.88 313 LEU B C 1
ATOM 6741 O O . LEU B 1 313 ? -15.094 -26.516 8.508 1 92.88 313 LEU B O 1
ATOM 6745 N N . VAL B 1 314 ? -15.539 -26.312 10.688 1 92.19 314 VAL B N 1
ATOM 6746 C CA . VAL B 1 314 ? -14.156 -26.016 11.023 1 92.19 314 VAL B CA 1
ATOM 6747 C C . VAL B 1 314 ? -13.266 -27.203 10.625 1 92.19 314 VAL B C 1
ATOM 6749 O O . VAL B 1 314 ? -12.242 -27.016 9.961 1 92.19 314 VAL B O 1
ATOM 6752 N N . ASP B 1 315 ? -13.625 -28.375 10.922 1 94.25 315 ASP B N 1
ATOM 6753 C CA . ASP B 1 315 ? -12.82 -29.562 10.664 1 94.25 315 ASP B CA 1
ATOM 6754 C C . ASP B 1 315 ? -12.703 -29.828 9.164 1 94.25 315 ASP B C 1
ATOM 6756 O O . ASP B 1 315 ? -11.602 -30.031 8.648 1 94.25 315 ASP B O 1
ATOM 6760 N N . ILE B 1 316 ? -13.82 -29.828 8.523 1 92.88 316 ILE B N 1
ATOM 6761 C CA . ILE B 1 316 ? -13.82 -30.203 7.109 1 92.88 316 ILE B CA 1
ATOM 6762 C C . ILE B 1 316 ? -13.109 -29.125 6.293 1 92.88 316 ILE B C 1
ATOM 6764 O O . ILE B 1 316 ? -12.406 -29.438 5.328 1 92.88 316 ILE B O 1
ATOM 6768 N N . THR B 1 317 ? -13.359 -27.859 6.598 1 89.88 317 THR B N 1
ATOM 6769 C CA . THR B 1 317 ? -12.727 -26.781 5.84 1 89.88 317 THR B CA 1
ATOM 6770 C C . THR B 1 317 ? -11.219 -26.781 6.07 1 89.88 317 THR B C 1
ATOM 6772 O O . THR B 1 317 ? -10.453 -26.391 5.184 1 89.88 317 THR B O 1
ATOM 6775 N N . GLN B 1 318 ? -10.781 -27.172 7.234 1 89.38 318 GLN B N 1
ATOM 6776 C CA . GLN B 1 318 ? -9.344 -27.281 7.469 1 89.38 318 GLN B CA 1
ATOM 6777 C C . GLN B 1 318 ? -8.719 -28.312 6.523 1 89.38 318 GLN B C 1
ATOM 6779 O O . GLN B 1 318 ? -7.625 -28.094 6 1 89.38 318 GLN B O 1
ATOM 6784 N N . GLU B 1 319 ? -9.406 -29.406 6.344 1 91.94 319 GLU B N 1
ATOM 6785 C CA . GLU B 1 319 ? -8.93 -30.422 5.426 1 91.94 319 GLU B CA 1
ATOM 6786 C C . GLU B 1 319 ? -8.961 -29.938 3.982 1 91.94 319 GLU B C 1
ATOM 6788 O O . GLU B 1 319 ? -8.086 -30.281 3.184 1 91.94 319 GLU B O 1
ATOM 6793 N N . LEU B 1 320 ? -9.984 -29.266 3.693 1 91.12 320 LEU B N 1
ATOM 6794 C CA . LEU B 1 320 ? -10.078 -28.688 2.359 1 91.12 320 LEU B CA 1
ATOM 6795 C C . LEU B 1 320 ? -8.953 -27.688 2.119 1 91.12 320 LEU B C 1
ATOM 6797 O O . LEU B 1 320 ? -8.422 -27.594 1.009 1 91.12 320 LEU B O 1
ATOM 6801 N N . ASN B 1 321 ? -8.578 -26.922 3.146 1 88.19 321 ASN B N 1
ATOM 6802 C CA . ASN B 1 321 ? -7.461 -25.984 3.041 1 88.19 321 ASN B CA 1
ATOM 6803 C C . ASN B 1 321 ? -6.141 -26.719 2.812 1 88.19 321 ASN B C 1
ATOM 6805 O O . ASN B 1 321 ? -5.289 -26.25 2.061 1 88.19 321 ASN B O 1
ATOM 6809 N N . VAL B 1 322 ? -5.996 -27.781 3.473 1 90.56 322 VAL B N 1
ATOM 6810 C CA . VAL B 1 322 ? -4.797 -28.594 3.281 1 90.56 322 VAL B CA 1
ATOM 6811 C C . VAL B 1 322 ? -4.707 -29.047 1.827 1 90.56 322 VAL B C 1
ATOM 6813 O O . VAL B 1 322 ? -3.645 -28.969 1.207 1 90.56 322 VAL B O 1
ATOM 6816 N N . LEU B 1 323 ? -5.785 -29.547 1.289 1 92.25 323 LEU B N 1
ATOM 6817 C CA . LEU B 1 323 ? -5.82 -29.969 -0.11 1 92.25 323 LEU B CA 1
ATOM 6818 C C . LEU B 1 323 ? -5.496 -28.797 -1.03 1 92.25 323 LEU B C 1
ATOM 6820 O O . LEU B 1 323 ? -4.703 -28.938 -1.964 1 92.25 323 LEU B O 1
ATOM 6824 N N . ASN B 1 324 ? -6.156 -27.719 -0.769 1 89.38 324 ASN B N 1
ATOM 6825 C CA . ASN B 1 324 ? -5.93 -26.531 -1.588 1 89.38 324 ASN B CA 1
ATOM 6826 C C . ASN B 1 324 ? -4.449 -26.156 -1.651 1 89.38 324 ASN B C 1
ATOM 6828 O O . ASN B 1 324 ? -3.926 -25.859 -2.727 1 89.38 324 ASN B O 1
ATOM 6832 N N . LYS B 1 325 ? -3.787 -26.172 -0.544 1 89 325 LYS B N 1
ATOM 6833 C CA . LYS B 1 325 ? -2.369 -25.828 -0.481 1 89 325 LYS B CA 1
ATOM 6834 C C . LYS B 1 325 ? -1.528 -26.828 -1.276 1 89 325 LYS B C 1
ATOM 6836 O O . LYS B 1 325 ? -0.557 -26.438 -1.931 1 89 325 LYS B O 1
ATOM 6841 N N . LYS B 1 326 ? -1.923 -28.031 -1.273 1 90.62 326 LYS B N 1
ATOM 6842 C CA . LYS B 1 326 ? -1.201 -29.078 -1.987 1 90.62 326 LYS B CA 1
ATOM 6843 C C . LYS B 1 326 ? -1.33 -28.906 -3.498 1 90.62 326 LYS B C 1
ATOM 6845 O O . LYS B 1 326 ? -0.486 -29.391 -4.258 1 90.62 326 LYS B O 1
ATOM 6850 N N . LEU B 1 327 ? -2.404 -28.297 -3.904 1 91.81 327 LEU B N 1
ATOM 6851 C CA . LEU B 1 327 ? -2.674 -28.141 -5.332 1 91.81 327 LEU B CA 1
ATOM 6852 C C . LEU B 1 327 ? -1.947 -26.922 -5.891 1 91.81 327 LEU B C 1
ATOM 6854 O O . LEU B 1 327 ? -1.919 -26.703 -7.105 1 91.81 327 LEU B O 1
ATOM 6858 N N . GLN B 1 328 ? -1.392 -26.156 -5.039 1 88.69 328 GLN B N 1
ATOM 6859 C CA . GLN B 1 328 ? -0.702 -24.953 -5.457 1 88.69 328 GLN B CA 1
ATOM 6860 C C . GLN B 1 328 ? 0.791 -25.203 -5.652 1 88.69 328 GLN B C 1
ATOM 6862 O O . GLN B 1 328 ? 1.311 -26.234 -5.227 1 88.69 328 GLN B O 1
ATOM 6867 N N . GLY B 1 329 ? 1.458 -24.312 -6.457 1 87.12 329 GLY B N 1
ATOM 6868 C CA . GLY B 1 329 ? 2.906 -24.375 -6.582 1 87.12 329 GLY B CA 1
ATOM 6869 C C . GLY B 1 329 ? 3.387 -24.297 -8.016 1 87.12 329 GLY B C 1
ATOM 6870 O O . GLY B 1 329 ? 2.707 -24.75 -8.938 1 87.12 329 GLY B O 1
ATOM 6871 N N . GLN B 1 330 ? 4.523 -23.75 -8.109 1 87.25 330 GLN B N 1
ATOM 6872 C CA . GLN B 1 330 ? 5.188 -23.703 -9.414 1 87.25 330 GLN B CA 1
ATOM 6873 C C . GLN B 1 330 ? 5.793 -25.047 -9.773 1 87.25 330 GLN B C 1
ATOM 6875 O O . GLN B 1 330 ? 6.355 -25.734 -8.914 1 87.25 330 GLN B O 1
ATOM 6880 N N . GLY B 1 331 ? 5.691 -25.453 -11.023 1 86.5 331 GLY B N 1
ATOM 6881 C CA . GLY B 1 331 ? 6.277 -26.703 -11.484 1 86.5 331 GLY B CA 1
ATOM 6882 C C . GLY B 1 331 ? 5.477 -27.922 -11.078 1 86.5 331 GLY B C 1
ATOM 6883 O O . GLY B 1 331 ? 5.973 -29.047 -11.148 1 86.5 331 GLY B O 1
ATOM 6884 N N . GLN B 1 332 ? 4.266 -27.703 -10.672 1 87.5 332 GLN B N 1
ATOM 6885 C CA . GLN B 1 332 ? 3.424 -28.812 -10.25 1 87.5 332 GLN B CA 1
ATOM 6886 C C . GLN B 1 332 ? 2.984 -29.656 -11.438 1 87.5 332 GLN B C 1
ATOM 6888 O O . GLN B 1 332 ? 2.584 -29.125 -12.477 1 87.5 332 GLN B O 1
ATOM 6893 N N . LEU B 1 333 ? 3.109 -30.969 -11.234 1 88.62 333 LEU B N 1
ATOM 6894 C CA . LEU B 1 333 ? 2.662 -31.891 -12.266 1 88.62 333 LEU B CA 1
ATOM 6895 C C . LEU B 1 333 ? 1.165 -32.156 -12.148 1 88.62 333 LEU B C 1
ATOM 6897 O O . LEU B 1 333 ? 0.639 -32.281 -11.039 1 88.62 333 LEU B O 1
ATOM 6901 N N . VAL B 1 334 ? 0.555 -32.281 -13.258 1 92.06 334 VAL B N 1
ATOM 6902 C CA . VAL B 1 334 ? -0.885 -32.5 -13.297 1 92.06 334 VAL B CA 1
ATOM 6903 C C . VAL B 1 334 ? -1.205 -33.844 -12.641 1 92.06 334 VAL B C 1
ATOM 6905 O O . VAL B 1 334 ? -2.23 -34 -11.969 1 92.06 334 VAL B O 1
ATOM 6908 N N . SER B 1 335 ? -0.334 -34.844 -12.836 1 90.19 335 SER B N 1
ATOM 6909 C CA . SER B 1 335 ? -0.543 -36.156 -12.234 1 90.19 335 SER B CA 1
ATOM 6910 C C . SER B 1 335 ? -0.509 -36.094 -10.711 1 90.19 335 SER B C 1
ATOM 6912 O O . SER B 1 335 ? -1.295 -36.75 -10.039 1 90.19 335 SER B O 1
ATOM 6914 N N . ALA B 1 336 ? 0.37 -35.281 -10.234 1 89.69 336 ALA B N 1
ATOM 6915 C CA . ALA B 1 336 ? 0.456 -35.094 -8.789 1 89.69 336 ALA B CA 1
ATOM 6916 C C . ALA B 1 336 ? -0.784 -34.406 -8.242 1 89.69 336 ALA B C 1
ATOM 6918 O O . ALA B 1 336 ? -1.283 -34.75 -7.172 1 89.69 336 ALA B O 1
ATOM 6919 N N . ALA B 1 337 ? -1.212 -33.406 -8.938 1 92.19 337 ALA B N 1
ATOM 6920 C CA . ALA B 1 337 ? -2.426 -32.688 -8.539 1 92.19 337 ALA B CA 1
ATOM 6921 C C . ALA B 1 337 ? -3.627 -33.625 -8.516 1 92.19 337 ALA B C 1
ATOM 6923 O O . ALA B 1 337 ? -4.418 -33.625 -7.57 1 92.19 337 ALA B O 1
ATOM 6924 N N . TYR B 1 338 ? -3.691 -34.406 -9.5 1 92.81 338 TYR B N 1
ATOM 6925 C CA . TYR B 1 338 ? -4.785 -35.344 -9.586 1 92.81 338 TYR B CA 1
ATOM 6926 C C . TYR B 1 338 ? -4.711 -36.375 -8.453 1 92.81 338 TYR B C 1
ATOM 6928 O O . TYR B 1 338 ? -5.734 -36.719 -7.859 1 92.81 338 TYR B O 1
ATOM 6936 N N . ASP B 1 339 ? -3.572 -36.812 -8.156 1 91.19 339 ASP B N 1
ATOM 6937 C CA . ASP B 1 339 ? -3.375 -37.75 -7.062 1 91.19 339 ASP B CA 1
ATOM 6938 C C . ASP B 1 339 ? -3.826 -37.156 -5.734 1 91.19 339 ASP B C 1
ATOM 6940 O O . ASP B 1 339 ? -4.398 -37.875 -4.895 1 91.19 339 ASP B O 1
ATOM 6944 N N . ASN B 1 340 ? -3.506 -35.969 -5.59 1 93.25 340 ASN B N 1
ATOM 6945 C CA . ASN B 1 340 ? -3.914 -35.312 -4.359 1 93.25 340 ASN B CA 1
ATOM 6946 C C . ASN B 1 340 ? -5.434 -35.25 -4.23 1 93.25 340 ASN B C 1
ATOM 6948 O O . ASN B 1 340 ? -5.977 -35.438 -3.141 1 93.25 340 ASN B O 1
ATOM 6952 N N . VAL B 1 341 ? -6.117 -35 -5.297 1 94.5 341 VAL B N 1
ATOM 6953 C CA . VAL B 1 341 ? -7.574 -34.938 -5.285 1 94.5 341 VAL B CA 1
ATOM 6954 C C . VAL B 1 341 ? -8.141 -36.344 -5.031 1 94.5 341 VAL B C 1
ATOM 6956 O O . VAL B 1 341 ? -9.102 -36.5 -4.277 1 94.5 341 VAL B O 1
ATOM 6959 N N . ARG B 1 342 ? -7.523 -37.312 -5.609 1 92.31 342 ARG B N 1
ATOM 6960 C CA . ARG B 1 342 ? -7.953 -38.688 -5.402 1 92.31 342 ARG B CA 1
ATOM 6961 C C . ARG B 1 342 ? -7.762 -39.094 -3.949 1 92.31 342 ARG B C 1
ATOM 6963 O O . ARG B 1 342 ? -8.625 -39.781 -3.375 1 92.31 342 ARG B O 1
ATOM 6970 N N . THR B 1 343 ? -6.648 -38.75 -3.455 1 93.69 343 THR B N 1
ATOM 6971 C CA . THR B 1 343 ? -6.383 -39 -2.049 1 93.69 343 THR B CA 1
ATOM 6972 C C . THR B 1 343 ? -7.457 -38.406 -1.161 1 93.69 343 THR B C 1
ATOM 6974 O O . THR B 1 343 ? -7.957 -39.031 -0.236 1 93.69 343 THR B O 1
ATOM 6977 N N . PHE B 1 344 ? -7.793 -37.219 -1.443 1 95.62 344 PHE B N 1
ATOM 6978 C CA . PHE B 1 344 ? -8.812 -36.531 -0.669 1 95.62 344 PHE B CA 1
ATOM 6979 C C . PHE B 1 344 ? -10.164 -37.219 -0.812 1 95.62 344 PHE B C 1
ATOM 6981 O O . PHE B 1 344 ? -10.898 -37.375 0.168 1 95.62 344 PHE B O 1
ATOM 6988 N N . SER B 1 345 ? -10.492 -37.625 -1.998 1 94.62 345 SER B N 1
ATOM 6989 C CA . SER B 1 345 ? -11.75 -38.344 -2.242 1 94.62 345 SER B CA 1
ATOM 6990 C C . SER B 1 345 ? -11.812 -39.656 -1.458 1 94.62 345 SER B C 1
ATOM 6992 O O . SER B 1 345 ? -12.875 -40.031 -0.959 1 94.62 345 SER B O 1
ATOM 6994 N N . THR B 1 346 ? -10.711 -40.25 -1.355 1 94.38 346 THR B N 1
ATOM 6995 C CA . THR B 1 346 ? -10.648 -41.5 -0.573 1 94.38 346 THR B CA 1
ATOM 6996 C C . THR B 1 346 ? -10.867 -41.219 0.909 1 94.38 346 THR B C 1
ATOM 6998 O O . THR B 1 346 ? -11.508 -42 1.611 1 94.38 346 THR B O 1
ATOM 7001 N N . LYS B 1 347 ? -10.273 -40.125 1.329 1 95.19 347 LYS B N 1
ATOM 7002 C CA . LYS B 1 347 ? -10.508 -39.719 2.709 1 95.19 347 LYS B CA 1
ATOM 7003 C C . LYS B 1 347 ? -11.992 -39.469 2.963 1 95.19 347 LYS B C 1
ATOM 7005 O O . LYS B 1 347 ? -12.508 -39.781 4.039 1 95.19 347 LYS B O 1
ATOM 7010 N N . LEU B 1 348 ? -12.641 -38.875 1.976 1 95.94 348 LEU B N 1
ATOM 7011 C CA . LEU B 1 348 ? -14.07 -38.594 2.115 1 95.94 348 LEU B CA 1
ATOM 7012 C C . LEU B 1 348 ? -14.859 -39.875 2.33 1 95.94 348 LEU B C 1
ATOM 7014 O O . LEU B 1 348 ? -15.789 -39.906 3.137 1 95.94 348 LEU B O 1
ATOM 7018 N N . VAL B 1 349 ? -14.477 -40.906 1.67 1 94.81 349 VAL B N 1
ATOM 7019 C CA . VAL B 1 349 ? -15.141 -42.219 1.824 1 94.81 349 VAL B CA 1
ATOM 7020 C C . VAL B 1 349 ? -14.938 -42.719 3.248 1 94.81 349 VAL B C 1
ATOM 7022 O O . VAL B 1 349 ? -15.891 -43.188 3.885 1 94.81 349 VAL B O 1
ATOM 7025 N N . LEU B 1 350 ? -13.773 -42.594 3.689 1 95.19 350 LEU B N 1
ATOM 7026 C CA . LEU B 1 350 ? -13.461 -43.031 5.051 1 95.19 350 LEU B CA 1
ATOM 7027 C C . LEU B 1 350 ? -14.25 -42.188 6.066 1 95.19 350 LEU B C 1
ATOM 7029 O O . LEU B 1 350 ? -14.828 -42.75 7.004 1 95.19 350 LEU B O 1
ATOM 7033 N N . TRP B 1 351 ? -14.273 -40.906 5.891 1 96.06 351 TRP B N 1
ATOM 7034 C CA . TRP B 1 351 ? -14.922 -40 6.832 1 96.06 351 TRP B CA 1
ATOM 7035 C C . TRP B 1 351 ? -16.422 -40.219 6.848 1 96.06 351 TRP B C 1
ATOM 7037 O O . TRP B 1 351 ? -17.062 -40.125 7.898 1 96.06 351 TRP B O 1
ATOM 7047 N N . LYS B 1 352 ? -17 -40.5 5.723 1 95.44 352 LYS B N 1
ATOM 7048 C CA . LYS B 1 352 ? -18.422 -40.844 5.672 1 95.44 352 LYS B CA 1
ATOM 7049 C C . LYS B 1 352 ? -18.75 -42.031 6.582 1 95.44 352 LYS B C 1
ATOM 7051 O O . LYS B 1 352 ? -19.688 -41.969 7.379 1 95.44 352 LYS B O 1
ATOM 7056 N N . ALA B 1 353 ? -17.953 -43.031 6.453 1 94.81 353 ALA B N 1
ATOM 7057 C CA . ALA B 1 353 ? -18.156 -44.25 7.258 1 94.81 353 ALA B CA 1
ATOM 7058 C C . ALA B 1 353 ? -17.938 -43.938 8.742 1 94.81 353 ALA B C 1
ATOM 7060 O O . ALA B 1 353 ? -18.719 -44.406 9.586 1 94.81 353 ALA B O 1
ATOM 7061 N N . GLN B 1 354 ? -16.953 -43.219 9.031 1 93.88 354 GLN B N 1
ATOM 7062 C CA . GLN B 1 354 ? -16.625 -42.938 10.414 1 93.88 354 GLN B CA 1
ATOM 7063 C C . GLN B 1 354 ? -17.688 -42.031 11.055 1 93.88 354 GLN B C 1
ATOM 7065 O O . GLN B 1 354 ? -18.078 -42.281 12.195 1 93.88 354 GLN B O 1
ATOM 7070 N N . LEU B 1 355 ? -18.125 -41.031 10.367 1 95.5 355 LEU B N 1
ATOM 7071 C CA . LEU B 1 355 ? -19.156 -40.156 10.891 1 95.5 355 LEU B CA 1
ATOM 7072 C C . LEU B 1 355 ? -20.469 -40.906 11.125 1 95.5 355 LEU B C 1
ATOM 7074 O O . LEU B 1 355 ? -21.141 -40.656 12.125 1 95.5 355 LEU B O 1
ATOM 7078 N N . SER B 1 356 ? -20.781 -41.844 10.242 1 93.88 356 SER B N 1
ATOM 7079 C CA . SER B 1 356 ? -21.984 -42.625 10.391 1 93.88 356 SER B CA 1
ATOM 7080 C C . SER B 1 356 ? -21.922 -43.531 11.633 1 93.88 356 SER B C 1
ATOM 7082 O O . SER B 1 356 ? -22.953 -43.844 12.227 1 93.88 356 SER B O 1
ATOM 7084 N N . GLN B 1 357 ? -20.703 -43.812 12.07 1 94.06 357 GLN B N 1
ATOM 7085 C CA . GLN B 1 357 ? -20.5 -44.656 13.25 1 94.06 357 GLN B CA 1
ATOM 7086 C C . GLN B 1 357 ? -20.141 -43.812 14.469 1 94.06 357 GLN B C 1
ATOM 7088 O O . GLN B 1 357 ? -19.703 -44.344 15.492 1 94.06 357 GLN B O 1
ATOM 7093 N N . THR B 1 358 ? -20.25 -42.562 14.352 1 92.44 358 THR B N 1
ATOM 7094 C CA . THR B 1 358 ? -19.984 -41.625 15.414 1 92.44 358 THR B CA 1
ATOM 7095 C C . THR B 1 358 ? -18.516 -41.719 15.867 1 92.44 358 THR B C 1
ATOM 7097 O O . THR B 1 358 ? -18.234 -41.656 17.062 1 92.44 358 THR B O 1
ATOM 7100 N N . ASN B 1 359 ? -17.734 -42.062 14.898 1 93.06 359 ASN B N 1
ATOM 7101 C CA . ASN B 1 359 ? -16.297 -42.031 15.102 1 93.06 359 ASN B CA 1
ATOM 7102 C C . ASN B 1 359 ? -15.703 -40.656 14.703 1 93.06 359 ASN B C 1
ATOM 7104 O O . ASN B 1 359 ? -15.602 -40.375 13.516 1 93.06 359 ASN B O 1
ATOM 7108 N N . LEU B 1 360 ? -15.289 -39.906 15.648 1 94.44 360 LEU B N 1
ATOM 7109 C CA . LEU B 1 360 ? -14.867 -38.531 15.391 1 94.44 360 LEU B CA 1
ATOM 7110 C C . LEU B 1 360 ? -13.352 -38.406 15.523 1 94.44 360 LEU B C 1
ATOM 7112 O O . LEU B 1 360 ? -12.852 -37.312 15.844 1 94.44 360 LEU B O 1
ATOM 7116 N N . CYS B 1 361 ? -12.586 -39.344 15.266 1 91.88 361 CYS B N 1
ATOM 7117 C CA . CYS B 1 361 ? -11.141 -39.344 15.453 1 91.88 361 CYS B CA 1
ATOM 7118 C C . CYS B 1 361 ? -10.461 -38.344 14.547 1 91.88 361 CYS B C 1
ATOM 7120 O O . CYS B 1 361 ? -9.422 -37.781 14.898 1 91.88 361 CYS B O 1
ATOM 7122 N N . HIS B 1 362 ? -11.023 -38 13.422 1 93.56 362 HIS B N 1
ATOM 7123 C CA . HIS B 1 362 ? -10.43 -37.062 12.477 1 93.56 362 HIS B CA 1
ATOM 7124 C C . HIS B 1 362 ? -11.164 -35.719 12.492 1 93.56 362 HIS B C 1
ATOM 7126 O O . HIS B 1 362 ? -10.969 -34.906 11.602 1 93.56 362 HIS B O 1
ATOM 7132 N N . PHE B 1 363 ? -12.016 -35.562 13.406 1 95.81 363 PHE B N 1
ATOM 7133 C CA . PHE B 1 363 ? -12.789 -34.344 13.57 1 95.81 363 PHE B CA 1
ATOM 7134 C C . PHE B 1 363 ? -12.625 -33.781 14.977 1 95.81 363 PHE B C 1
ATOM 7136 O O . PHE B 1 363 ? -13.555 -33.812 15.781 1 95.81 363 PHE B O 1
ATOM 7143 N N . PRO B 1 364 ? -11.461 -33.188 15.203 1 94.62 364 PRO B N 1
ATOM 7144 C CA . PRO B 1 364 ? -11.102 -32.781 16.562 1 94.62 364 PRO B CA 1
ATOM 7145 C C . PRO B 1 364 ? -12.07 -31.734 17.125 1 94.62 364 PRO B C 1
ATOM 7147 O O . PRO B 1 364 ? -12.367 -31.75 18.328 1 94.62 364 PRO B O 1
ATOM 7150 N N . ALA B 1 365 ? -12.5 -30.75 16.328 1 95.38 365 ALA B N 1
ATOM 7151 C CA . ALA B 1 365 ? -13.43 -29.75 16.844 1 95.38 365 ALA B CA 1
ATOM 7152 C C . ALA B 1 365 ? -14.75 -30.391 17.25 1 95.38 365 ALA B C 1
ATOM 7154 O O . ALA B 1 365 ? -15.297 -30.062 18.312 1 95.38 365 ALA B O 1
ATOM 7155 N N . CYS B 1 366 ? -15.297 -31.297 16.438 1 95.94 366 CYS B N 1
ATOM 7156 C CA . CYS B 1 366 ? -16.516 -32.031 16.781 1 95.94 366 CYS B CA 1
ATOM 7157 C C . CYS B 1 366 ? -16.328 -32.875 18.031 1 95.94 366 CYS B C 1
ATOM 7159 O O . CYS B 1 366 ? -17.203 -32.938 18.891 1 95.94 366 CYS B O 1
ATOM 7161 N N . LYS B 1 367 ? -15.18 -33.531 18.078 1 95.44 367 LYS B N 1
ATOM 7162 C CA . LYS B 1 367 ? -14.875 -34.375 19.219 1 95.44 367 LYS B CA 1
ATOM 7163 C C . LYS B 1 367 ? -14.828 -33.562 20.5 1 95.44 367 LYS B C 1
ATOM 7165 O O . LYS B 1 367 ? -15.352 -34 21.531 1 95.44 367 LYS B O 1
ATOM 7170 N N . ALA B 1 368 ? -14.188 -32.438 20.438 1 94.19 368 ALA B N 1
ATOM 7171 C CA . ALA B 1 368 ? -14.086 -31.578 21.625 1 94.19 368 ALA B CA 1
ATOM 7172 C C . ALA B 1 368 ? -15.461 -31.203 22.141 1 94.19 368 ALA B C 1
ATOM 7174 O O . ALA B 1 368 ? -15.695 -31.188 23.344 1 94.19 368 ALA B O 1
ATOM 7175 N N . LEU B 1 369 ? -16.391 -30.875 21.281 1 94.69 369 LEU B N 1
ATOM 7176 C CA . LEU B 1 369 ? -17.75 -30.484 21.672 1 94.69 369 LEU B CA 1
ATOM 7177 C C . LEU B 1 369 ? -18.516 -31.688 22.203 1 94.69 369 LEU B C 1
ATOM 7179 O O . LEU B 1 369 ? -19.266 -31.578 23.188 1 94.69 369 LEU B O 1
ATOM 7183 N N . MET B 1 370 ? -18.375 -32.781 21.5 1 94.06 370 MET B N 1
ATOM 7184 C CA . MET B 1 370 ? -19.047 -34 21.953 1 94.06 370 MET B CA 1
ATOM 7185 C C . MET B 1 370 ? -18.578 -34.406 23.344 1 94.06 370 MET B C 1
ATOM 7187 O O . MET B 1 370 ? -19.391 -34.781 24.188 1 94.06 370 MET B O 1
ATOM 7191 N N . ASP B 1 371 ? -17.25 -34.281 23.531 1 93.5 371 ASP B N 1
ATOM 7192 C CA . ASP B 1 371 ? -16.672 -34.625 24.844 1 93.5 371 ASP B CA 1
ATOM 7193 C C . ASP B 1 371 ? -17.203 -33.688 25.922 1 93.5 371 ASP B C 1
ATOM 7195 O O . ASP B 1 371 ? -17.266 -34.031 27.094 1 93.5 371 ASP B O 1
ATOM 7199 N N . SER B 1 372 ? -17.609 -32.5 25.531 1 92.06 372 SER B N 1
ATOM 7200 C CA . SER B 1 372 ? -18.141 -31.516 26.469 1 92.06 372 SER B CA 1
ATOM 7201 C C . SER B 1 372 ? -19.641 -31.688 26.672 1 92.06 372 SER B C 1
ATOM 7203 O O . SER B 1 372 ? -20.281 -30.938 27.422 1 92.06 372 SER B O 1
ATOM 7205 N N . GLY B 1 373 ? -20.219 -32.594 25.922 1 90.69 373 GLY B N 1
ATOM 7206 C CA . GLY B 1 373 ? -21.609 -32.938 26.188 1 90.69 373 GLY B CA 1
ATOM 7207 C C . GLY B 1 373 ? -22.562 -32.531 25.094 1 90.69 373 GLY B C 1
ATOM 7208 O O . GLY B 1 373 ? -23.766 -32.688 25.203 1 90.69 373 GLY B O 1
ATOM 7209 N N . THR B 1 374 ? -22.109 -31.953 24.047 1 92.06 374 THR B N 1
ATOM 7210 C CA . THR B 1 374 ? -22.953 -31.531 22.938 1 92.06 374 THR B CA 1
ATOM 7211 C C . THR B 1 374 ? -23.391 -32.719 22.094 1 92.06 374 THR B C 1
ATOM 7213 O O . THR B 1 374 ? -22.562 -33.562 21.734 1 92.06 374 THR B O 1
ATOM 7216 N N . PRO B 1 375 ? -24.609 -32.875 21.828 1 91.25 375 PRO B N 1
ATOM 7217 C CA . PRO B 1 375 ? -25.078 -34 21.031 1 91.25 375 PRO B CA 1
ATOM 7218 C C . PRO B 1 375 ? -24.531 -33.969 19.609 1 91.25 375 PRO B C 1
ATOM 7220 O O . PRO B 1 375 ? -24.344 -32.906 19.016 1 91.25 375 PRO B O 1
ATOM 7223 N N . PHE B 1 376 ? -24.25 -35.125 19.094 1 92.56 376 PHE B N 1
ATOM 7224 C CA . PHE B 1 376 ? -23.688 -35.281 17.75 1 92.56 376 PHE B CA 1
ATOM 7225 C C . PHE B 1 376 ? -24.594 -36.156 16.875 1 92.56 376 PHE B C 1
ATOM 7227 O O . PHE B 1 376 ? -25.016 -37.219 17.297 1 92.56 376 PHE B O 1
ATOM 7234 N N . SER B 1 377 ? -25.016 -35.594 15.828 1 88.75 377 SER B N 1
ATOM 7235 C CA . SER B 1 377 ? -25.781 -36.344 14.82 1 88.75 377 SER B CA 1
ATOM 7236 C C . SER B 1 377 ? -24.891 -36.75 13.648 1 88.75 377 SER B C 1
ATOM 7238 O O . SER B 1 377 ? -24.734 -36 12.688 1 88.75 377 SER B O 1
ATOM 7240 N N . GLY B 1 378 ? -24.484 -37.875 13.648 1 91.81 378 GLY B N 1
ATOM 7241 C CA . GLY B 1 378 ? -23.516 -38.375 12.664 1 91.81 378 GLY B CA 1
ATOM 7242 C C . GLY B 1 378 ? -24.094 -38.438 11.258 1 91.81 378 GLY B C 1
ATOM 7243 O O . GLY B 1 378 ? -23.406 -38.156 10.281 1 91.81 378 GLY B O 1
ATOM 7244 N N . GLU B 1 379 ? -25.344 -38.75 11.117 1 93.69 379 GLU B N 1
ATOM 7245 C CA . GLU B 1 379 ? -25.984 -38.938 9.82 1 93.69 379 GLU B CA 1
ATOM 7246 C C . GLU B 1 379 ? -26.031 -37.625 9.039 1 93.69 379 GLU B C 1
ATOM 7248 O O . GLU B 1 379 ? -25.828 -37.594 7.824 1 93.69 379 GLU B O 1
ATOM 7253 N N . LYS B 1 380 ? -26.281 -36.625 9.703 1 93.19 380 LYS B N 1
ATOM 7254 C CA . LYS B 1 380 ? -26.344 -35.312 9.078 1 93.19 380 LYS B CA 1
ATOM 7255 C C . LYS B 1 380 ? -25.016 -34.938 8.414 1 93.19 380 LYS B C 1
ATOM 7257 O O . LYS B 1 380 ? -25 -34.469 7.273 1 93.19 380 LYS B O 1
ATOM 7262 N N . TYR B 1 381 ? -24.016 -35.188 9.117 1 95.25 381 TYR B N 1
ATOM 7263 C CA . TYR B 1 381 ? -22.688 -34.812 8.625 1 95.25 381 TYR B CA 1
ATOM 7264 C C . TYR B 1 381 ? -22.172 -35.812 7.602 1 95.25 381 TYR B C 1
ATOM 7266 O O . TYR B 1 381 ? -21.438 -35.438 6.684 1 95.25 381 TYR B O 1
ATOM 7274 N N . ALA B 1 382 ? -22.562 -37.031 7.742 1 96.06 382 ALA B N 1
ATOM 7275 C CA . ALA B 1 382 ? -22.266 -38.031 6.711 1 96.06 382 ALA B CA 1
ATOM 7276 C C . ALA B 1 382 ? -22.906 -37.656 5.383 1 96.06 382 ALA B C 1
ATOM 7278 O O . ALA B 1 382 ? -22.312 -37.844 4.32 1 96.06 382 ALA B O 1
ATOM 7279 N N . ASP B 1 383 ? -24.078 -37.156 5.465 1 94.94 383 ASP B N 1
ATOM 7280 C CA . ASP B 1 383 ? -24.781 -36.688 4.262 1 94.94 383 ASP B CA 1
ATOM 7281 C C . ASP B 1 383 ? -24.031 -35.531 3.6 1 94.94 383 ASP B C 1
ATOM 7283 O O . ASP B 1 383 ? -23.984 -35.438 2.371 1 94.94 383 ASP B O 1
ATOM 7287 N N . ALA B 1 384 ? -23.531 -34.656 4.375 1 94.38 384 ALA B N 1
ATOM 7288 C CA . ALA B 1 384 ? -22.75 -33.531 3.854 1 94.38 384 ALA B CA 1
ATOM 7289 C C . ALA B 1 384 ? -21.5 -34.031 3.137 1 94.38 384 ALA B C 1
ATOM 7291 O O . ALA B 1 384 ? -21.109 -33.5 2.1 1 94.38 384 ALA B O 1
ATOM 7292 N N . ILE B 1 385 ? -20.891 -35.031 3.658 1 96.12 385 ILE B N 1
ATOM 7293 C CA . ILE B 1 385 ? -19.688 -35.594 3.066 1 96.12 385 ILE B CA 1
ATOM 7294 C C . ILE B 1 385 ? -20.031 -36.25 1.732 1 96.12 385 ILE B C 1
ATOM 7296 O O . ILE B 1 385 ? -19.25 -36.156 0.775 1 96.12 385 ILE B O 1
ATOM 7300 N N . VAL B 1 386 ? -21.156 -36.906 1.712 1 96 386 VAL B N 1
ATOM 7301 C CA . VAL B 1 386 ? -21.594 -37.562 0.479 1 96 386 VAL B CA 1
ATOM 7302 C C . VAL B 1 386 ? -21.797 -36.5 -0.611 1 96 386 VAL B C 1
ATOM 7304 O O . VAL B 1 386 ? -21.406 -36.719 -1.763 1 96 386 VAL B O 1
ATOM 7307 N N . LYS B 1 387 ? -22.422 -35.5 -0.231 1 95 387 LYS B N 1
ATOM 7308 C CA . LYS B 1 387 ? -22.625 -34.406 -1.188 1 95 387 LYS B CA 1
ATOM 7309 C C . LYS B 1 387 ? -21.281 -33.875 -1.695 1 95 387 LYS B C 1
ATOM 7311 O O . LYS B 1 387 ? -21.141 -33.562 -2.879 1 95 387 LYS B O 1
ATOM 7316 N N . LEU B 1 388 ? -20.344 -33.688 -0.793 1 95.19 388 LEU B N 1
ATOM 7317 C CA . LEU B 1 388 ? -19.016 -33.219 -1.158 1 95.19 388 LEU B CA 1
ATOM 7318 C C . LEU B 1 388 ? -18.328 -34.188 -2.115 1 95.19 388 LEU B C 1
ATOM 7320 O O . LEU B 1 388 ? -17.703 -33.781 -3.084 1 95.19 388 LEU B O 1
ATOM 7324 N N . GLN B 1 389 ? -18.5 -35.438 -1.871 1 95.5 389 GLN B N 1
ATOM 7325 C CA . GLN B 1 389 ? -17.953 -36.469 -2.738 1 95.5 389 GLN B CA 1
ATOM 7326 C C . GLN B 1 389 ? -18.547 -36.375 -4.141 1 95.5 389 GLN B C 1
ATOM 7328 O O . GLN B 1 389 ? -17.828 -36.5 -5.133 1 95.5 389 GLN B O 1
ATOM 7333 N N . GLU B 1 390 ? -19.797 -36.219 -4.168 1 95.88 390 GLU B N 1
ATOM 7334 C CA . GLU B 1 390 ? -20.484 -36.125 -5.453 1 95.88 390 GLU B CA 1
ATOM 7335 C C . GLU B 1 390 ? -20 -34.906 -6.234 1 95.88 390 GLU B C 1
ATOM 7337 O O . GLU B 1 390 ? -19.828 -34.969 -7.453 1 95.88 390 GLU B O 1
ATOM 7342 N N . GLU B 1 391 ? -19.828 -33.844 -5.531 1 95 391 GLU B N 1
ATOM 7343 C CA . GLU B 1 391 ? -19.344 -32.656 -6.18 1 95 391 GLU B CA 1
ATOM 7344 C C . GLU B 1 391 ? -17.953 -32.844 -6.754 1 95 391 GLU B C 1
ATOM 7346 O O . GLU B 1 391 ? -17.656 -32.406 -7.863 1 95 391 GLU B O 1
ATOM 7351 N N . PHE B 1 392 ? -17.062 -33.438 -6.012 1 95.44 392 PHE B N 1
ATOM 7352 C CA . PHE B 1 392 ? -15.719 -33.688 -6.492 1 95.44 392 PHE B CA 1
ATOM 7353 C C . PHE B 1 392 ? -15.75 -34.594 -7.719 1 95.44 392 PHE B C 1
ATOM 7355 O O . PHE B 1 392 ? -15.008 -34.375 -8.68 1 95.44 392 PHE B O 1
ATOM 7362 N N . ASP B 1 393 ? -16.578 -35.562 -7.668 1 94.25 393 ASP B N 1
ATOM 7363 C CA . ASP B 1 393 ? -16.688 -36.5 -8.789 1 94.25 393 ASP B CA 1
ATOM 7364 C C . ASP B 1 393 ? -17.172 -35.781 -10.047 1 94.25 393 ASP B C 1
ATOM 7366 O O . ASP B 1 393 ? -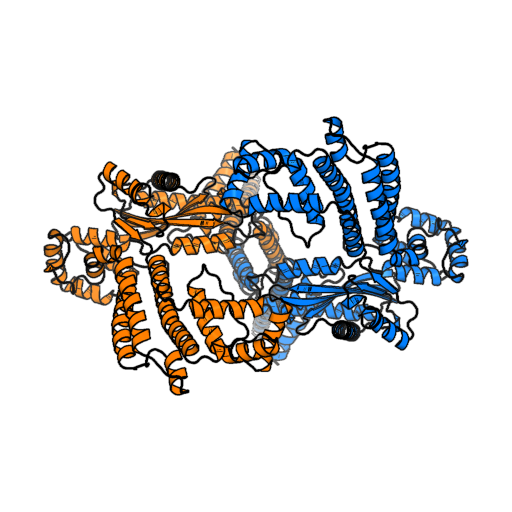16.703 -36.062 -11.148 1 94.25 393 ASP B O 1
ATOM 7370 N N . HIS B 1 394 ? -18.047 -34.938 -9.828 1 94.88 394 HIS B N 1
ATOM 7371 C CA . HIS B 1 394 ? -18.625 -34.219 -10.953 1 94.88 394 HIS B CA 1
ATOM 7372 C C . HIS B 1 394 ? -17.672 -33.156 -11.5 1 94.88 394 HIS B C 1
ATOM 7374 O O . HIS B 1 394 ? -17.469 -33.062 -12.711 1 94.88 394 HIS B O 1
ATOM 7380 N N . ARG B 1 395 ? -17.047 -32.469 -10.695 1 92.62 395 ARG B N 1
ATOM 7381 C CA . ARG B 1 395 ? -16.297 -31.281 -11.117 1 92.62 395 ARG B CA 1
ATOM 7382 C C . ARG B 1 395 ? -14.898 -31.656 -11.594 1 92.62 395 ARG B C 1
ATOM 7384 O O . ARG B 1 395 ? -14.281 -30.922 -12.367 1 92.62 395 ARG B O 1
ATOM 7391 N N . ILE B 1 396 ? -14.445 -32.812 -11.18 1 93.75 396 ILE B N 1
ATOM 7392 C CA . ILE B 1 396 ? -13.102 -33.219 -11.586 1 93.75 396 ILE B CA 1
ATOM 7393 C C . ILE B 1 396 ? -13.195 -34.219 -12.734 1 93.75 396 ILE B C 1
ATOM 7395 O O . ILE B 1 396 ? -12.242 -34.938 -13.023 1 93.75 396 ILE B O 1
ATOM 7399 N N . ALA B 1 397 ? -14.289 -34.219 -13.43 1 92.56 397 ALA B N 1
ATOM 7400 C CA . ALA B 1 397 ? -14.57 -35.188 -14.484 1 92.56 397 ALA B CA 1
ATOM 7401 C C . ALA B 1 397 ? -13.594 -35.031 -15.648 1 92.56 397 ALA B C 1
ATOM 7403 O O . ALA B 1 397 ? -13.227 -36 -16.281 1 92.56 397 ALA B O 1
ATOM 7404 N N . ASP B 1 398 ? -13.219 -33.875 -16 1 90 398 ASP B N 1
ATOM 7405 C CA . ASP B 1 398 ? -12.297 -33.656 -17.125 1 90 398 ASP B CA 1
ATOM 7406 C C . ASP B 1 398 ? -10.938 -34.312 -16.844 1 90 398 ASP B C 1
ATOM 7408 O O . ASP B 1 398 ? -10.32 -34.875 -17.75 1 90 398 ASP B O 1
ATOM 7412 N N . PHE B 1 399 ? -10.5 -34.281 -15.586 1 93.31 399 PHE B N 1
ATOM 7413 C CA . PHE B 1 399 ? -9.258 -34.938 -15.211 1 93.31 399 PHE B CA 1
ATOM 7414 C C . PHE B 1 399 ? -9.414 -36.438 -15.211 1 93.31 399 PHE B C 1
ATOM 7416 O O . PHE B 1 399 ? -8.5 -37.156 -15.609 1 93.31 399 PHE B O 1
ATOM 7423 N N . LYS B 1 400 ? -10.57 -36.844 -14.82 1 91.62 400 LYS B N 1
ATOM 7424 C CA . LYS B 1 400 ? -10.844 -38.281 -14.742 1 91.62 400 LYS B CA 1
ATOM 7425 C C . LYS B 1 400 ? -10.766 -38.906 -16.125 1 91.62 400 LYS B C 1
ATOM 7427 O O . LYS B 1 400 ? -10.375 -40.094 -16.25 1 91.62 400 LYS B O 1
ATOM 7432 N N . THR B 1 401 ? -11.133 -38.156 -17.094 1 90.94 401 THR B N 1
ATOM 7433 C CA . THR B 1 401 ? -11.094 -38.656 -18.469 1 90.94 401 THR B CA 1
ATOM 7434 C C . THR B 1 401 ? -9.672 -39.031 -18.859 1 90.94 401 THR B C 1
ATOM 7436 O O . THR B 1 401 ? -9.469 -39.938 -19.688 1 90.94 401 THR B O 1
ATOM 7439 N N . HIS B 1 402 ? -8.688 -38.438 -18.266 1 91.19 402 HIS B N 1
ATOM 7440 C CA . HIS B 1 402 ? -7.289 -38.688 -18.609 1 91.19 402 HIS B CA 1
ATOM 7441 C C . HIS B 1 402 ? -6.566 -39.406 -17.5 1 91.19 402 HIS B C 1
ATOM 7443 O O . HIS B 1 402 ? -5.336 -39.375 -17.422 1 91.19 402 HIS B O 1
ATOM 7449 N N . ARG B 1 403 ? -7.27 -40.062 -16.672 1 90.25 403 ARG B N 1
ATOM 7450 C CA . ARG B 1 403 ? -6.746 -40.719 -15.484 1 90.25 403 ARG B CA 1
ATOM 7451 C C . ARG B 1 403 ? -5.688 -41.75 -15.852 1 90.25 403 ARG B C 1
ATOM 7453 O O . ARG B 1 403 ? -4.641 -41.844 -15.211 1 90.25 403 ARG B O 1
ATOM 7460 N N . ALA B 1 404 ? -5.961 -42.531 -16.875 1 88.88 404 ALA B N 1
ATOM 7461 C CA . ALA B 1 404 ? -5.035 -43.562 -17.281 1 88.88 404 ALA B CA 1
ATOM 7462 C C . ALA B 1 404 ? -3.682 -43 -17.688 1 88.88 404 ALA B C 1
ATOM 7464 O O . ALA B 1 404 ? -2.633 -43.5 -17.297 1 88.88 404 ALA B O 1
ATOM 7465 N N . THR B 1 405 ? -3.75 -41.938 -18.453 1 88.69 405 THR B N 1
ATOM 7466 C CA . THR B 1 405 ? -2.527 -41.281 -18.891 1 88.69 405 THR B CA 1
ATOM 7467 C C . THR B 1 405 ? -1.734 -40.75 -17.703 1 88.69 405 THR B C 1
ATOM 7469 O O . THR B 1 405 ? -0.516 -40.938 -17.625 1 88.69 405 THR B O 1
ATOM 7472 N N . PHE B 1 406 ? -2.424 -40.188 -16.75 1 90.56 406 PHE B N 1
ATOM 7473 C CA . PHE B 1 406 ? -1.782 -39.625 -15.57 1 90.56 406 PHE B CA 1
ATOM 7474 C C . PHE B 1 406 ? -1.162 -40.75 -14.719 1 90.56 406 PHE B C 1
ATOM 7476 O O . PHE B 1 406 ? -0.056 -40.594 -14.195 1 90.56 406 PHE B O 1
ATOM 7483 N N . GLN B 1 407 ? -1.803 -41.812 -14.672 1 87.69 407 GLN B N 1
ATOM 7484 C CA . GLN B 1 407 ? -1.336 -42.938 -13.844 1 87.69 407 GLN B CA 1
ATOM 7485 C C . GLN B 1 407 ? -0.135 -43.625 -14.477 1 87.69 407 GLN B C 1
ATOM 7487 O O . GLN B 1 407 ? 0.801 -44.031 -13.781 1 87.69 407 GLN B O 1
ATOM 7492 N N . VAL B 1 408 ? -0.205 -43.812 -15.781 1 87.12 408 VAL B N 1
ATOM 7493 C CA . VAL B 1 408 ? 0.932 -44.406 -16.484 1 87.12 408 VAL B CA 1
ATOM 7494 C C . VAL B 1 408 ? 2.162 -43.531 -16.312 1 87.12 408 VAL B C 1
ATOM 7496 O O . VAL B 1 408 ? 3.273 -44.031 -16.109 1 87.12 408 VAL B O 1
ATOM 7499 N N . PHE B 1 409 ? 1.943 -42.281 -16.422 1 87.69 409 PHE B N 1
ATOM 7500 C CA . PHE B 1 409 ? 3.041 -41.344 -16.266 1 87.69 409 PHE B CA 1
ATOM 7501 C C . PHE B 1 409 ? 3.615 -41.406 -14.852 1 87.69 409 PHE B C 1
ATOM 7503 O O . PHE B 1 409 ? 4.832 -41.375 -14.672 1 87.69 409 PHE B O 1
ATOM 7510 N N . ALA B 1 410 ? 2.742 -41.5 -13.875 1 83.44 410 ALA B N 1
ATOM 7511 C CA . ALA B 1 410 ? 3.16 -41.531 -12.477 1 83.44 410 ALA B CA 1
ATOM 7512 C C . ALA B 1 410 ? 3.875 -42.812 -12.125 1 83.44 410 ALA B C 1
ATOM 7514 O O . ALA B 1 410 ? 4.863 -42.812 -11.391 1 83.44 410 ALA B O 1
ATOM 7515 N N . ASP B 1 411 ? 3.264 -43.906 -12.664 1 83.19 411 ASP B N 1
ATOM 7516 C CA . ASP B 1 411 ? 3.852 -45.219 -12.398 1 83.19 411 ASP B CA 1
ATOM 7517 C C . ASP B 1 411 ? 3.57 -46.188 -13.539 1 83.19 411 ASP B C 1
ATOM 7519 O O . ASP B 1 411 ? 2.697 -47.062 -13.43 1 83.19 411 ASP B O 1
ATOM 7523 N N . PRO B 1 412 ? 4.445 -46.125 -14.531 1 83.75 412 PRO B N 1
ATOM 7524 C CA . PRO B 1 412 ? 4.211 -47 -15.695 1 83.75 412 PRO B CA 1
ATOM 7525 C C . PRO B 1 412 ? 4.48 -48.469 -15.398 1 83.75 412 PRO B C 1
ATOM 7527 O O . PRO B 1 412 ? 3.939 -49.344 -16.078 1 83.75 412 PRO B O 1
ATOM 7530 N N . PHE B 1 413 ? 5.184 -48.844 -14.352 1 83.5 413 PHE B N 1
ATOM 7531 C CA . PHE B 1 413 ? 5.625 -50.188 -14.125 1 83.5 413 PHE B CA 1
ATOM 7532 C C . PHE B 1 413 ? 4.555 -51 -13.391 1 83.5 413 PHE B C 1
ATOM 7534 O O . PHE B 1 413 ? 4.539 -52.219 -13.453 1 83.5 413 PHE B O 1
ATOM 7541 N N . SER B 1 414 ? 3.701 -50.25 -12.727 1 83.19 414 SER B N 1
ATOM 7542 C CA . SER B 1 414 ? 2.658 -50.938 -11.977 1 83.19 414 SER B CA 1
ATOM 7543 C C . SER B 1 414 ? 1.306 -50.812 -12.672 1 83.19 414 SER B C 1
ATOM 7545 O O . SER B 1 414 ? 0.316 -51.406 -12.219 1 83.19 414 SER B O 1
ATOM 7547 N N . PHE B 1 415 ? 1.321 -50.188 -13.797 1 87.62 415 PHE B N 1
ATOM 7548 C CA . PHE B 1 415 ? 0.054 -49.938 -14.477 1 87.62 415 PHE B CA 1
ATOM 7549 C C . PHE B 1 415 ? -0.396 -51.188 -15.242 1 87.62 415 PHE B C 1
ATOM 7551 O O . PHE B 1 415 ? 0.423 -51.875 -15.844 1 87.62 415 PHE B O 1
ATOM 7558 N N . ASP B 1 416 ? -1.671 -51.375 -15.203 1 87 416 ASP B N 1
ATOM 7559 C CA . ASP B 1 416 ? -2.227 -52.5 -15.938 1 87 416 ASP B CA 1
ATOM 7560 C C . ASP B 1 416 ? -2.205 -52.25 -17.438 1 87 416 ASP B C 1
ATOM 7562 O O . ASP B 1 416 ? -2.869 -51.344 -17.938 1 87 416 ASP B O 1
ATOM 7566 N N . VAL B 1 417 ? -1.562 -53.125 -18.156 1 85.5 417 VAL B N 1
ATOM 7567 C CA . VAL B 1 417 ? -1.344 -52.969 -19.594 1 85.5 417 VAL B CA 1
ATOM 7568 C C . VAL B 1 417 ? -2.682 -52.969 -20.328 1 85.5 417 VAL B C 1
ATOM 7570 O O . VAL B 1 417 ? -2.857 -52.312 -21.344 1 85.5 417 VAL B O 1
ATOM 7573 N N . GLU B 1 418 ? -3.611 -53.625 -19.75 1 83.06 418 GLU B N 1
ATOM 7574 C CA . GLU B 1 418 ? -4.914 -53.781 -20.391 1 83.06 418 GLU B CA 1
ATOM 7575 C C . GLU B 1 418 ? -5.695 -52.469 -20.359 1 83.06 418 GLU B C 1
ATOM 7577 O O . GLU B 1 418 ? -6.504 -52.188 -21.25 1 83.06 418 GLU B O 1
ATOM 7582 N N . ASP B 1 419 ? -5.285 -51.656 -19.391 1 82.25 419 ASP B N 1
ATOM 7583 C CA . ASP B 1 419 ? -6.012 -50.406 -19.203 1 82.25 419 ASP B CA 1
ATOM 7584 C C . ASP B 1 419 ? -5.316 -49.25 -19.922 1 82.25 419 ASP B C 1
ATOM 7586 O O . ASP B 1 419 ? -5.824 -48.125 -19.938 1 82.25 419 ASP B O 1
ATOM 7590 N N . ALA B 1 420 ? -4.18 -49.531 -20.453 1 79.38 420 ALA B N 1
ATOM 7591 C CA . ALA B 1 420 ? -3.395 -48.469 -21.062 1 79.38 420 ALA B CA 1
ATOM 7592 C C . ALA B 1 420 ? -4.098 -47.906 -22.297 1 79.38 420 ALA B C 1
ATOM 7594 O O . ALA B 1 420 ? -4.633 -48.688 -23.109 1 79.38 420 ALA B O 1
ATOM 7595 N N . PRO B 1 421 ? -4.254 -46.531 -22.156 1 70.19 421 PRO B N 1
ATOM 7596 C CA . PRO B 1 421 ? -4.922 -46 -23.328 1 70.19 421 PRO B CA 1
ATOM 7597 C C . PRO B 1 421 ? -4.195 -46.312 -24.641 1 70.19 421 PRO B C 1
ATOM 7599 O O . PRO B 1 421 ? -3.053 -46.781 -24.609 1 70.19 421 PRO B O 1
ATOM 7602 N N . PRO B 1 422 ? -4.547 -45.938 -25.969 1 68.31 422 PRO B N 1
ATOM 7603 C CA . PRO B 1 422 ? -4.469 -46.531 -27.312 1 68.31 422 PRO B CA 1
ATOM 7604 C C . PRO B 1 422 ? -3.627 -47.812 -27.359 1 68.31 422 PRO B C 1
ATOM 7606 O O . PRO B 1 422 ? -2.67 -47.938 -26.594 1 68.31 422 PRO B O 1
ATOM 7609 N N . PRO B 1 423 ? -4.055 -48.719 -28.031 1 65.25 423 PRO B N 1
ATOM 7610 C CA . PRO B 1 423 ? -3.418 -50.062 -28.141 1 65.25 423 PRO B CA 1
ATOM 7611 C C . PRO B 1 423 ? -1.93 -49.969 -28.469 1 65.25 423 PRO B C 1
ATOM 7613 O O . PRO B 1 423 ? -1.146 -50.812 -28.016 1 65.25 423 PRO B O 1
ATOM 7616 N N . VAL B 1 424 ? -1.65 -48.875 -29.047 1 67.5 424 VAL B N 1
ATOM 7617 C CA . VAL B 1 424 ? -0.266 -48.75 -29.484 1 67.5 424 VAL B CA 1
ATOM 7618 C C . VAL B 1 424 ? 0.655 -48.625 -28.281 1 67.5 424 VAL B C 1
ATOM 7620 O O . VAL B 1 424 ? 1.819 -49.031 -28.328 1 67.5 424 VAL B O 1
ATOM 7623 N N . PHE B 1 425 ? 0.058 -48.312 -27.188 1 79 425 PHE B N 1
ATOM 7624 C CA . PHE B 1 425 ? 0.842 -48.094 -25.984 1 79 425 PHE B CA 1
ATOM 7625 C C . PHE B 1 425 ? 1.098 -49.375 -25.234 1 79 425 PHE B C 1
ATOM 7627 O O . PHE B 1 425 ? 2.094 -49.5 -24.516 1 79 425 PHE B O 1
ATOM 7634 N N . GLN B 1 426 ? 0.355 -50.344 -25.578 1 82.56 426 GLN B N 1
ATOM 7635 C CA . GLN B 1 426 ? 0.362 -51.562 -24.75 1 82.56 426 GLN B CA 1
ATOM 7636 C C . GLN B 1 426 ? 1.651 -52.344 -24.953 1 82.56 426 GLN B C 1
ATOM 7638 O O . GLN B 1 426 ? 2.27 -52.781 -23.984 1 82.56 426 GLN B O 1
ATOM 7643 N N . MET B 1 427 ? 2.031 -52.375 -26.203 1 84.69 427 MET B N 1
ATOM 7644 C CA . MET B 1 427 ? 3.232 -53.156 -26.484 1 84.69 427 MET B CA 1
ATOM 7645 C C . MET B 1 427 ? 4.469 -52.5 -25.906 1 84.69 427 MET B C 1
ATOM 7647 O O . MET B 1 427 ? 5.32 -53.156 -25.297 1 84.69 427 MET B O 1
ATOM 7651 N N . GLU B 1 428 ? 4.453 -51.219 -26.047 1 87.25 428 GLU B N 1
ATOM 7652 C CA . GLU B 1 428 ? 5.586 -50.469 -25.5 1 87.25 428 GLU B CA 1
ATOM 7653 C C . GLU B 1 428 ? 5.605 -50.562 -23.969 1 87.25 428 GLU B C 1
ATOM 7655 O O . GLU B 1 428 ? 6.672 -50.656 -23.359 1 87.25 428 GLU B O 1
ATOM 7660 N N . LEU B 1 429 ? 4.48 -50.594 -23.438 1 88.06 429 LEU B N 1
ATOM 7661 C CA . LEU B 1 429 ? 4.363 -50.656 -21.984 1 88.06 429 LEU B CA 1
ATOM 7662 C C . LEU B 1 429 ? 4.852 -52 -21.453 1 88.06 429 LEU B C 1
ATOM 7664 O O . LEU B 1 429 ? 5.508 -52.062 -20.406 1 88.06 429 LEU B O 1
ATOM 7668 N N . ILE B 1 430 ? 4.523 -52.969 -22.141 1 86.94 430 ILE B N 1
ATOM 7669 C CA . ILE B 1 430 ? 4.98 -54.281 -21.781 1 86.94 430 ILE B CA 1
ATOM 7670 C C . ILE B 1 430 ? 6.508 -54.344 -21.828 1 86.94 430 ILE B C 1
ATOM 7672 O O . ILE B 1 430 ? 7.148 -54.844 -20.906 1 86.94 430 ILE B O 1
ATOM 7676 N N . ASP B 1 431 ? 7.016 -53.844 -22.891 1 86.12 431 ASP B N 1
ATOM 7677 C CA . ASP B 1 431 ? 8.469 -53.812 -23.047 1 86.12 431 ASP B CA 1
ATOM 7678 C C . ASP B 1 431 ? 9.133 -53.031 -21.922 1 86.12 431 ASP B C 1
ATOM 7680 O O . ASP B 1 431 ? 10.18 -53.438 -21.422 1 86.12 431 ASP B O 1
ATOM 7684 N N . LEU B 1 432 ? 8.531 -52 -21.594 1 87.31 432 LEU B N 1
ATOM 7685 C CA . LEU B 1 432 ? 9.07 -51.156 -20.531 1 87.31 432 LEU B CA 1
ATOM 7686 C C . LEU B 1 432 ? 9.008 -51.875 -19.188 1 87.31 432 LEU B C 1
ATOM 7688 O O . LEU B 1 432 ? 9.992 -51.875 -18.438 1 87.31 432 LEU B O 1
ATOM 7692 N N . GLN B 1 433 ? 7.957 -52.469 -18.891 1 87.31 433 GLN B N 1
ATOM 7693 C CA . GLN B 1 433 ? 7.742 -53.125 -17.609 1 87.31 433 GLN B CA 1
ATOM 7694 C C . GLN B 1 433 ? 8.648 -54.344 -17.453 1 87.31 433 GLN B C 1
ATOM 7696 O O . GLN B 1 433 ? 9 -54.719 -16.344 1 87.31 433 GLN B O 1
ATOM 7701 N N . CYS B 1 434 ? 9.016 -54.844 -18.547 1 86.06 434 CYS B N 1
ATOM 7702 C CA . CYS B 1 434 ? 9.867 -56.031 -18.531 1 86.06 434 CYS B CA 1
ATOM 7703 C C . CYS B 1 434 ? 11.336 -55.656 -18.562 1 86.06 434 CYS B C 1
ATOM 7705 O O . CYS B 1 434 ? 12.211 -56.5 -18.5 1 86.06 434 CYS B O 1
ATOM 7707 N N . ASN B 1 435 ? 11.516 -54.438 -18.766 1 83.81 435 ASN B N 1
ATOM 7708 C CA . ASN B 1 435 ? 12.891 -53.969 -18.75 1 83.81 435 ASN B CA 1
ATOM 7709 C C . ASN B 1 435 ? 13.383 -53.75 -17.312 1 83.81 435 ASN B C 1
ATOM 7711 O O . ASN B 1 435 ? 13.109 -52.719 -16.703 1 83.81 435 ASN B O 1
ATOM 7715 N N . SER B 1 436 ? 14.148 -54.625 -16.859 1 83.12 436 SER B N 1
ATOM 7716 C CA . SER B 1 436 ? 14.578 -54.625 -15.461 1 83.12 436 SER B CA 1
ATOM 7717 C C . SER B 1 436 ? 15.492 -53.438 -15.156 1 83.12 436 SER B C 1
ATOM 7719 O O . SER B 1 436 ? 15.461 -52.875 -14.055 1 83.12 436 SER B O 1
ATOM 7721 N N . GLU B 1 437 ? 16.172 -53.062 -16.109 1 80.69 437 GLU B N 1
ATOM 7722 C CA . GLU B 1 437 ? 17.094 -51.938 -15.914 1 80.69 437 GLU B CA 1
ATOM 7723 C C . GLU B 1 437 ? 16.328 -50.625 -15.742 1 80.69 437 GLU B C 1
ATOM 7725 O O . GLU B 1 437 ? 16.625 -49.844 -14.828 1 80.69 437 GLU B O 1
ATOM 7730 N N . LEU B 1 438 ? 15.438 -50.406 -16.562 1 81.38 438 LEU B N 1
ATOM 7731 C CA . LEU B 1 438 ? 14.641 -49.188 -16.5 1 81.38 438 LEU B CA 1
ATOM 7732 C C . LEU B 1 438 ? 13.766 -49.156 -15.258 1 81.38 438 LEU B C 1
ATOM 7734 O O . LEU B 1 438 ? 13.547 -48.094 -14.664 1 81.38 438 LEU B O 1
ATOM 7738 N N . LYS B 1 439 ? 13.305 -50.281 -14.906 1 81.56 439 LYS B N 1
ATOM 7739 C CA . LYS B 1 439 ? 12.492 -50.375 -13.695 1 81.56 439 LYS B CA 1
ATOM 7740 C C . LYS B 1 439 ? 13.289 -50 -12.453 1 81.56 439 LYS B C 1
ATOM 7742 O O . LYS B 1 439 ? 12.781 -49.312 -11.578 1 81.56 439 LYS B O 1
ATOM 7747 N N . ALA B 1 440 ? 14.438 -50.406 -12.398 1 79.94 440 ALA B N 1
ATOM 7748 C CA . ALA B 1 440 ? 15.312 -50.094 -11.273 1 79.94 440 ALA B CA 1
ATOM 7749 C C . ALA B 1 440 ? 15.633 -48.594 -11.219 1 79.94 440 ALA B C 1
ATOM 7751 O O . ALA B 1 440 ? 15.656 -48 -10.141 1 79.94 440 ALA B O 1
ATOM 7752 N N . LYS B 1 441 ? 15.844 -48.062 -12.32 1 77.62 441 LYS B N 1
ATOM 7753 C CA . LYS B 1 441 ? 16.141 -46.625 -12.398 1 77.62 441 LYS B CA 1
ATOM 7754 C C . LYS B 1 441 ? 14.953 -45.781 -11.969 1 77.62 441 LYS B C 1
ATOM 7756 O O . LYS B 1 441 ? 15.117 -44.781 -11.289 1 77.62 441 LYS B O 1
ATOM 7761 N N . PHE B 1 442 ? 13.805 -46.188 -12.391 1 76.62 442 PHE B N 1
ATOM 7762 C CA . PHE B 1 442 ? 12.586 -45.469 -12.078 1 76.62 442 PHE B CA 1
ATOM 7763 C C . PHE B 1 442 ? 12.305 -45.5 -10.578 1 76.62 442 PHE B C 1
ATOM 7765 O O . PHE B 1 442 ? 11.859 -44.5 -10.008 1 76.62 442 PHE B O 1
ATOM 7772 N N . ARG B 1 443 ? 12.547 -46.594 -10.016 1 72.31 443 ARG B N 1
ATOM 7773 C CA . ARG B 1 443 ? 12.312 -46.75 -8.586 1 72.31 443 ARG B CA 1
ATOM 7774 C C . ARG B 1 443 ? 13.234 -45.844 -7.785 1 72.31 443 ARG B C 1
ATOM 7776 O O . ARG B 1 443 ? 12.859 -45.344 -6.719 1 72.31 443 ARG B O 1
ATOM 7783 N N . LYS B 1 444 ? 14.328 -45.594 -8.32 1 70.38 444 LYS B N 1
ATOM 7784 C CA . LYS B 1 444 ? 15.312 -44.75 -7.625 1 70.38 444 LYS B CA 1
ATOM 7785 C C . LYS B 1 444 ? 14.945 -43.281 -7.711 1 70.38 444 LYS B C 1
ATOM 7787 O O . LYS B 1 444 ? 15.242 -42.5 -6.793 1 70.38 444 LYS B O 1
ATOM 7792 N N . VAL B 1 445 ? 14.305 -42.938 -8.852 1 67.06 445 VAL B N 1
ATOM 7793 C CA . VAL B 1 445 ? 14.094 -41.531 -9.102 1 67.06 445 VAL B CA 1
ATOM 7794 C C . VAL B 1 445 ? 12.664 -41.125 -8.727 1 67.06 445 VAL B C 1
ATOM 7796 O O . VAL B 1 445 ? 12.328 -39.969 -8.656 1 67.06 445 VAL B O 1
ATOM 7799 N N . SER B 1 446 ? 11.898 -42.125 -8.406 1 59.34 446 SER B N 1
ATOM 7800 C CA . SER B 1 446 ? 10.477 -41.906 -8.156 1 59.34 446 SER B CA 1
ATOM 7801 C C . SER B 1 446 ? 10.258 -40.875 -7.047 1 59.34 446 SER B C 1
ATOM 7803 O O . SER B 1 446 ? 10.945 -40.906 -6.023 1 59.34 446 SER B O 1
ATOM 7805 N N . GLY B 1 447 ? 9.445 -39.75 -7.332 1 54.41 447 GLY B N 1
ATOM 7806 C CA . GLY B 1 447 ? 9.078 -38.719 -6.363 1 54.41 447 GLY B CA 1
ATOM 7807 C C . GLY B 1 447 ? 9.758 -37.375 -6.617 1 54.41 447 GLY B C 1
ATOM 7808 O O . GLY B 1 447 ? 9.438 -36.375 -5.973 1 54.41 447 GLY B O 1
ATOM 7809 N N . LYS B 1 448 ? 10.758 -37.375 -7.488 1 54.97 448 LYS B N 1
ATOM 7810 C CA . LYS B 1 448 ? 11.43 -36.094 -7.742 1 54.97 448 LYS B CA 1
ATOM 7811 C C . LYS B 1 448 ? 11.25 -35.656 -9.195 1 54.97 448 LYS B C 1
ATOM 7813 O O . LYS B 1 448 ? 11.742 -36.312 -10.109 1 54.97 448 LYS B O 1
ATOM 7818 N N . ALA B 1 449 ? 10.414 -34.75 -9.344 1 55.31 449 ALA B N 1
ATOM 7819 C CA . ALA B 1 449 ? 10.047 -34.281 -10.68 1 55.31 449 ALA B CA 1
ATOM 7820 C C . ALA B 1 449 ? 11.289 -34.094 -11.555 1 55.31 449 ALA B C 1
ATOM 7822 O O . ALA B 1 449 ? 11.297 -34.5 -12.719 1 55.31 449 ALA B O 1
ATOM 7823 N N . ASP B 1 450 ? 12.32 -33.562 -10.969 1 58.94 450 ASP B N 1
ATOM 7824 C CA . ASP B 1 450 ? 13.523 -33.25 -11.734 1 58.94 450 ASP B CA 1
ATOM 7825 C C . ASP B 1 450 ? 14.203 -34.531 -12.211 1 58.94 450 ASP B C 1
ATOM 7827 O O . ASP B 1 450 ? 14.672 -34.625 -13.352 1 58.94 450 ASP B O 1
ATOM 7831 N N . LYS B 1 451 ? 14.211 -35.531 -11.352 1 62.84 451 LYS B N 1
ATOM 7832 C CA . LYS B 1 451 ? 14.898 -36.781 -11.68 1 62.84 451 LYS B CA 1
ATOM 7833 C C . LYS B 1 451 ? 14.086 -37.594 -12.664 1 62.84 451 LYS B C 1
ATOM 7835 O O . LYS B 1 451 ? 14.656 -38.344 -13.477 1 62.84 451 LYS B O 1
ATOM 7840 N N . LEU B 1 452 ? 12.797 -37.375 -12.555 1 66.94 452 LEU B N 1
ATOM 7841 C CA . LEU B 1 452 ? 11.938 -38.062 -13.516 1 66.94 452 LEU B CA 1
ATOM 7842 C C . LEU B 1 452 ? 12.242 -37.594 -14.938 1 66.94 452 LEU B C 1
ATOM 7844 O O . LEU B 1 452 ? 12.289 -38.406 -15.867 1 66.94 452 LEU B O 1
ATOM 7848 N N . GLY B 1 453 ? 12.477 -36.344 -15.07 1 68.06 453 GLY B N 1
ATOM 7849 C CA . GLY B 1 453 ? 12.836 -35.812 -16.375 1 68.06 453 GLY B CA 1
ATOM 7850 C C . GLY B 1 453 ? 14.102 -36.438 -16.938 1 68.06 453 GLY B C 1
ATOM 7851 O O . GLY B 1 453 ? 14.172 -36.75 -18.125 1 68.06 453 GLY B O 1
ATOM 7852 N N . GLN B 1 454 ? 15.047 -36.625 -16.047 1 72 454 GLN B N 1
ATOM 7853 C CA . GLN B 1 454 ? 16.312 -37.219 -16.469 1 72 454 GLN B CA 1
ATOM 7854 C C . GLN B 1 454 ? 16.109 -38.688 -16.906 1 72 454 GLN B C 1
ATOM 7856 O O . GLN B 1 454 ? 16.688 -39.125 -17.891 1 72 454 GLN B O 1
ATOM 7861 N N . LEU B 1 455 ? 15.328 -39.312 -16.172 1 75.38 455 LEU B N 1
ATOM 7862 C CA . LEU B 1 455 ? 15.062 -40.719 -16.516 1 75.38 455 LEU B CA 1
ATOM 7863 C C . LEU B 1 455 ? 14.32 -40.812 -17.844 1 75.38 455 LEU B C 1
ATOM 7865 O O . LEU B 1 455 ? 14.625 -41.688 -18.656 1 75.38 455 LEU B O 1
ATOM 7869 N N . LEU B 1 456 ? 13.477 -39.969 -18.047 1 77.69 456 LEU B N 1
ATOM 7870 C CA . LEU B 1 456 ? 12.672 -40 -19.266 1 77.69 456 LEU B CA 1
ATOM 7871 C C . LEU B 1 456 ? 13.508 -39.656 -20.484 1 77.69 456 LEU B C 1
ATOM 7873 O O . LEU B 1 456 ? 13.227 -40.125 -21.594 1 77.69 456 LEU B O 1
ATOM 7877 N N . ARG B 1 457 ? 14.523 -38.906 -20.234 1 77.19 457 ARG B N 1
ATOM 7878 C CA . ARG B 1 457 ? 15.461 -38.562 -21.297 1 77.19 457 ARG B CA 1
ATOM 7879 C C . ARG B 1 457 ? 16.234 -39.812 -21.766 1 77.19 457 ARG B C 1
ATOM 7881 O O . ARG B 1 457 ? 16.656 -39.875 -22.922 1 77.19 457 ARG B O 1
ATOM 7888 N N . GLU B 1 458 ? 16.375 -40.656 -20.922 1 77.19 458 GLU B N 1
ATOM 7889 C CA . GLU B 1 458 ? 17.203 -41.844 -21.203 1 77.19 458 GLU B CA 1
ATOM 7890 C C . GLU B 1 458 ? 16.375 -42.969 -21.828 1 77.19 458 GLU B C 1
ATOM 7892 O O . GLU B 1 458 ? 16.906 -44 -22.219 1 77.19 458 GLU B O 1
ATOM 7897 N N . LEU B 1 459 ? 15.125 -42.688 -22 1 81.5 459 LEU B N 1
ATOM 7898 C CA . LEU B 1 459 ? 14.297 -43.719 -22.609 1 81.5 459 LEU B CA 1
ATOM 7899 C C . LEU B 1 459 ? 14.773 -44.031 -24.031 1 81.5 459 LEU B C 1
ATOM 7901 O O . LEU B 1 459 ? 15.016 -43.094 -24.812 1 81.5 459 LEU B O 1
ATOM 7905 N N . PRO B 1 460 ? 14.961 -45.25 -24.312 1 76.94 460 PRO B N 1
ATOM 7906 C CA . PRO B 1 460 ? 15.422 -45.625 -25.641 1 76.94 460 PRO B CA 1
ATOM 7907 C C . PRO B 1 460 ? 14.469 -45.188 -26.75 1 76.94 460 PRO B C 1
ATOM 7909 O O . PRO B 1 460 ? 13.281 -44.969 -26.484 1 76.94 460 PRO B O 1
ATOM 7912 N N . VAL B 1 461 ? 14.93 -45.156 -27.953 1 81.06 461 VAL B N 1
ATOM 7913 C CA . VAL B 1 461 ? 14.188 -44.719 -29.141 1 81.06 461 VAL B CA 1
ATOM 7914 C C . VAL B 1 461 ? 13.094 -45.75 -29.453 1 81.06 461 VAL B C 1
ATOM 7916 O O . VAL B 1 461 ? 12.109 -45.406 -30.125 1 81.06 461 VAL B O 1
ATOM 7919 N N . THR B 1 462 ? 13.18 -46.906 -28.797 1 80.44 462 THR B N 1
ATOM 7920 C CA . THR B 1 462 ? 12.242 -47.969 -29.062 1 80.44 462 THR B CA 1
ATOM 7921 C C . THR B 1 462 ? 10.898 -47.719 -28.391 1 80.44 462 THR B C 1
ATOM 7923 O O . THR B 1 462 ? 9.93 -48.438 -28.609 1 80.44 462 THR B O 1
ATOM 7926 N N . PHE B 1 463 ? 10.852 -46.594 -27.688 1 87.25 463 PHE B N 1
ATOM 7927 C CA . PHE B 1 463 ? 9.609 -46.25 -27.016 1 87.25 463 PHE B CA 1
ATOM 7928 C C . PHE B 1 463 ? 9.07 -44.906 -27.5 1 87.25 463 PHE B C 1
ATOM 7930 O O . PHE B 1 463 ? 8.812 -44.031 -26.703 1 87.25 463 PHE B O 1
ATOM 7937 N N . PRO B 1 464 ? 8.758 -44.812 -28.719 1 86.5 464 PRO B N 1
ATOM 7938 C CA . PRO B 1 464 ? 8.375 -43.5 -29.25 1 86.5 464 PRO B CA 1
ATOM 7939 C C . PRO B 1 464 ? 7.02 -43.031 -28.734 1 86.5 464 PRO B C 1
ATOM 7941 O O . PRO B 1 464 ? 6.848 -41.844 -28.453 1 86.5 464 PRO B O 1
ATOM 7944 N N . GLU B 1 465 ? 6.133 -43.906 -28.641 1 87.06 465 GLU B N 1
ATOM 7945 C CA . GLU B 1 465 ? 4.789 -43.5 -28.219 1 87.06 465 GLU B CA 1
ATOM 7946 C C . GLU B 1 465 ? 4.762 -43.156 -26.734 1 87.06 465 GLU B C 1
ATOM 7948 O O . GLU B 1 465 ? 4.082 -42.219 -26.328 1 87.06 465 GLU B O 1
ATOM 7953 N N . LEU B 1 466 ? 5.402 -43.938 -25.984 1 87.06 466 LEU B N 1
ATOM 7954 C CA . LEU B 1 466 ? 5.496 -43.656 -24.562 1 87.06 466 LEU B CA 1
ATOM 7955 C C . LEU B 1 466 ? 6.223 -42.312 -24.328 1 87.06 466 LEU B C 1
ATOM 7957 O O . LEU B 1 466 ? 5.824 -41.531 -23.469 1 87.06 466 LEU B O 1
ATOM 7961 N N . SER B 1 467 ? 7.258 -42.156 -25.109 1 88.31 467 SER B N 1
ATOM 7962 C CA . SER B 1 467 ? 8.023 -40.906 -25.016 1 88.31 467 SER B CA 1
ATOM 7963 C C . SER B 1 467 ? 7.152 -39.719 -25.328 1 88.31 467 SER B C 1
ATOM 7965 O O . SER B 1 467 ? 7.227 -38.688 -24.641 1 88.31 467 SER B O 1
ATOM 7967 N N . ARG B 1 468 ? 6.414 -39.844 -26.297 1 88.69 468 ARG B N 1
ATOM 7968 C CA . ARG B 1 468 ? 5.516 -38.75 -26.703 1 88.69 468 ARG B CA 1
ATOM 7969 C C . ARG B 1 468 ? 4.484 -38.469 -25.625 1 88.69 468 ARG B C 1
ATOM 7971 O O . ARG B 1 468 ? 4.211 -37.312 -25.297 1 88.69 468 ARG B O 1
ATOM 7978 N N . MET B 1 469 ? 3.971 -39.531 -25.125 1 89.12 469 MET B N 1
ATOM 7979 C CA . MET B 1 469 ? 2.963 -39.375 -24.078 1 89.12 469 MET B CA 1
ATOM 7980 C C . MET B 1 469 ? 3.566 -38.75 -22.828 1 89.12 469 MET B C 1
ATOM 7982 O O . MET B 1 469 ? 2.936 -37.906 -22.172 1 89.12 469 MET B O 1
ATOM 7986 N N . PHE B 1 470 ? 4.73 -39.156 -22.484 1 89.5 470 PHE B N 1
ATOM 7987 C CA . PHE B 1 470 ? 5.406 -38.625 -21.312 1 89.5 470 PHE B CA 1
ATOM 7988 C C . PHE B 1 470 ? 5.699 -37.125 -21.5 1 89.5 470 PHE B C 1
ATOM 7990 O O . PHE B 1 470 ? 5.527 -36.344 -20.562 1 89.5 470 PHE B O 1
ATOM 7997 N N . LYS B 1 471 ? 6.176 -36.719 -22.656 1 91.12 471 LYS B N 1
ATOM 7998 C CA . LYS B 1 471 ? 6.43 -35.312 -22.953 1 91.12 471 LYS B CA 1
ATOM 7999 C C . LYS B 1 471 ? 5.148 -34.5 -22.859 1 91.12 471 LYS B C 1
ATOM 8001 O O . LYS B 1 471 ? 5.148 -33.406 -22.297 1 91.12 471 LYS B O 1
ATOM 8006 N N . TRP B 1 472 ? 4.141 -35.094 -23.297 1 91.5 472 TRP B N 1
ATOM 8007 C CA . TRP B 1 472 ? 2.834 -34.438 -23.266 1 91.5 472 TRP B CA 1
ATOM 8008 C C . TRP B 1 472 ? 2.34 -34.281 -21.844 1 91.5 472 TRP B C 1
ATOM 8010 O O . TRP B 1 472 ? 1.872 -33.188 -21.453 1 91.5 472 TRP B O 1
ATOM 8020 N N . THR B 1 473 ? 2.486 -35.25 -21.062 1 90.38 473 THR B N 1
ATOM 8021 C CA . THR B 1 473 ? 1.95 -35.25 -19.703 1 90.38 473 THR B CA 1
ATOM 8022 C C . THR B 1 473 ? 2.775 -34.312 -18.812 1 90.38 473 THR B C 1
ATOM 8024 O O . THR B 1 473 ? 2.227 -33.625 -17.953 1 90.38 473 THR B O 1
ATOM 8027 N N . VAL B 1 474 ? 4.059 -34.312 -19 1 89.88 474 VAL B N 1
ATOM 8028 C CA . VAL B 1 474 ? 4.957 -33.594 -18.109 1 89.88 474 VAL B CA 1
ATOM 8029 C C . VAL B 1 474 ? 4.734 -32.094 -18.25 1 89.88 474 VAL B C 1
ATOM 8031 O O . VAL B 1 474 ? 4.914 -31.328 -17.297 1 89.88 474 VAL B O 1
ATOM 8034 N N . CYS B 1 475 ? 4.316 -31.625 -19.359 1 93.12 475 CYS B N 1
ATOM 8035 C CA . CYS B 1 475 ? 4.219 -30.172 -19.562 1 93.12 475 CYS B CA 1
ATOM 8036 C C . CYS B 1 475 ? 2.814 -29.672 -19.25 1 93.12 475 CYS B C 1
ATOM 8038 O O . CYS B 1 475 ? 2.586 -28.469 -19.156 1 93.12 475 CYS B O 1
ATOM 8040 N N . LEU B 1 476 ? 1.891 -30.562 -18.938 1 94.12 476 LEU B N 1
ATOM 8041 C CA . LEU B 1 476 ? 0.506 -30.156 -18.719 1 94.12 476 LEU B CA 1
ATOM 8042 C C . LEU B 1 476 ? 0.372 -29.359 -17.438 1 94.12 476 LEU B C 1
ATOM 8044 O O . LEU B 1 476 ? 1.004 -29.688 -16.422 1 94.12 476 LEU B O 1
ATOM 8048 N N . PHE B 1 477 ? -0.468 -28.281 -17.531 1 94.44 477 PHE B N 1
ATOM 8049 C CA . PHE B 1 477 ? -0.854 -27.562 -16.312 1 94.44 477 PHE B CA 1
ATOM 8050 C C . PHE B 1 477 ? -2.047 -28.219 -15.648 1 94.44 477 PHE B C 1
ATOM 8052 O O . PHE B 1 477 ? -2.908 -28.797 -16.312 1 94.44 477 PHE B O 1
ATOM 8059 N N . GLY B 1 478 ? -2.029 -28.172 -14.344 1 92.75 478 GLY B N 1
ATOM 8060 C CA . GLY B 1 478 ? -3.215 -28.609 -13.625 1 92.75 478 GLY B CA 1
ATOM 8061 C C . GLY B 1 478 ? -4.051 -27.469 -13.102 1 92.75 478 GLY B C 1
ATOM 8062 O O . GLY B 1 478 ? -5.219 -27.656 -12.742 1 92.75 478 GLY B O 1
ATOM 8063 N N . SER B 1 479 ? -3.451 -26.359 -13.047 1 93.75 479 SER B N 1
ATOM 8064 C CA . SER B 1 479 ? -4.141 -25.219 -12.438 1 93.75 479 SER B CA 1
ATOM 8065 C C . SER B 1 479 ? -3.67 -23.891 -13.039 1 93.75 479 SER B C 1
ATOM 8067 O O . SER B 1 479 ? -2.787 -23.875 -13.898 1 93.75 479 SER B O 1
ATOM 8069 N N . THR B 1 480 ? -4.348 -22.766 -12.625 1 93 480 THR B N 1
ATOM 8070 C CA . THR B 1 480 ? -3.967 -21.422 -13.023 1 93 480 THR B CA 1
ATOM 8071 C C . THR B 1 480 ? -3.195 -20.719 -11.906 1 93 480 THR B C 1
ATOM 8073 O O . THR B 1 480 ? -3.279 -19.5 -11.75 1 93 480 THR B O 1
ATOM 8076 N N . TYR B 1 481 ? -2.514 -21.484 -11.078 1 91.38 481 TYR B N 1
ATOM 8077 C CA . TYR B 1 481 ? -1.791 -20.984 -9.914 1 91.38 481 TYR B CA 1
ATOM 8078 C C . TYR B 1 481 ? -0.802 -19.891 -10.32 1 91.38 481 TYR B C 1
ATOM 8080 O O . TYR B 1 481 ? -0.671 -18.875 -9.625 1 91.38 481 TYR B O 1
ATOM 8088 N N . LEU B 1 482 ? -0.101 -20.094 -11.43 1 93.25 482 LEU B N 1
ATOM 8089 C CA . LEU B 1 482 ? 0.908 -19.141 -11.883 1 93.25 482 LEU B CA 1
ATOM 8090 C C . LEU B 1 482 ? 0.28 -17.781 -12.18 1 93.25 482 LEU B C 1
ATOM 8092 O O . LEU B 1 482 ? 0.877 -16.734 -11.891 1 93.25 482 LEU B O 1
ATOM 8096 N N . CYS B 1 483 ? -0.917 -17.797 -12.719 1 93.69 483 CYS B N 1
ATOM 8097 C CA . CYS B 1 483 ? -1.624 -16.547 -12.984 1 93.69 483 CYS B CA 1
ATOM 8098 C C . CYS B 1 483 ? -1.989 -15.844 -11.688 1 93.69 483 CYS B C 1
ATOM 8100 O O . CYS B 1 483 ? -1.829 -14.625 -11.578 1 93.69 483 CYS B O 1
ATOM 8102 N N . GLU B 1 484 ? -2.453 -16.625 -10.742 1 88.62 484 GLU B N 1
ATOM 8103 C CA . GLU B 1 484 ? -2.803 -16.047 -9.445 1 88.62 484 GLU B CA 1
ATOM 8104 C C . GLU B 1 484 ? -1.582 -15.422 -8.773 1 88.62 484 GLU B C 1
ATOM 8106 O O . GLU B 1 484 ? -1.677 -14.344 -8.18 1 88.62 484 GLU B O 1
ATOM 8111 N N . LYS B 1 485 ? -0.558 -16.188 -8.828 1 90.38 485 LYS B N 1
ATOM 8112 C CA . LYS B 1 485 ? 0.691 -15.672 -8.273 1 90.38 485 LYS B CA 1
ATOM 8113 C C . LYS B 1 485 ? 1.114 -14.383 -8.977 1 90.38 485 LYS B C 1
ATOM 8115 O O . LYS B 1 485 ? 1.569 -13.438 -8.328 1 90.38 485 LYS B O 1
ATOM 8120 N N . LEU B 1 486 ? 0.995 -14.391 -10.281 1 94.31 486 LEU B N 1
ATOM 8121 C CA . LEU B 1 486 ? 1.31 -13.203 -11.07 1 94.31 486 LEU B CA 1
ATOM 8122 C C . LEU B 1 486 ? 0.446 -12.023 -10.648 1 94.31 486 LEU B C 1
ATOM 8124 O O . LEU B 1 486 ? 0.936 -10.898 -10.547 1 94.31 486 LEU B O 1
ATOM 8128 N N . PHE B 1 487 ? -0.836 -12.25 -10.43 1 92.44 487 PHE B N 1
ATOM 8129 C CA . PHE B 1 487 ? -1.755 -11.18 -10.062 1 92.44 487 PHE B CA 1
ATOM 8130 C C . PHE B 1 487 ? -1.398 -10.609 -8.695 1 92.44 487 PHE B C 1
ATOM 8132 O O . PHE B 1 487 ? -1.552 -9.414 -8.453 1 92.44 487 PHE B O 1
ATOM 8139 N N . SER B 1 488 ? -0.979 -11.461 -7.824 1 87.62 488 SER B N 1
ATOM 8140 C CA . SER B 1 488 ? -0.481 -10.977 -6.543 1 87.62 488 SER B CA 1
ATOM 8141 C C . SER B 1 488 ? 0.71 -10.047 -6.734 1 87.62 488 SER B C 1
ATOM 8143 O O . SER B 1 488 ? 0.776 -8.977 -6.113 1 87.62 488 SER B O 1
ATOM 8145 N N . THR B 1 489 ? 1.628 -10.453 -7.566 1 91.56 489 THR B N 1
ATOM 8146 C CA . THR B 1 489 ? 2.791 -9.633 -7.891 1 91.56 489 THR B CA 1
ATOM 8147 C C . THR B 1 489 ? 2.363 -8.32 -8.547 1 91.56 489 THR B C 1
ATOM 8149 O O . THR B 1 489 ? 2.918 -7.262 -8.242 1 91.56 489 THR B O 1
ATOM 8152 N N . MET B 1 490 ? 1.418 -8.422 -9.398 1 94 490 MET B N 1
ATOM 8153 C CA . MET B 1 490 ? 0.89 -7.25 -10.086 1 94 490 MET B CA 1
ATOM 8154 C C . MET B 1 490 ? 0.308 -6.25 -9.094 1 94 490 MET B C 1
ATOM 8156 O O . MET B 1 490 ? 0.604 -5.055 -9.164 1 94 490 MET B O 1
ATOM 8160 N N . ASN B 1 491 ? -0.477 -6.789 -8.188 1 87.69 491 ASN B N 1
ATOM 8161 C CA . ASN B 1 491 ? -1.117 -5.93 -7.195 1 87.69 491 ASN B CA 1
ATOM 8162 C C . ASN B 1 491 ? -0.089 -5.25 -6.297 1 87.69 491 ASN B C 1
ATOM 8164 O O . ASN B 1 491 ? -0.297 -4.121 -5.852 1 87.69 491 ASN B O 1
ATOM 8168 N N . PHE B 1 492 ? 0.935 -5.922 -6.047 1 85.75 492 PHE B N 1
ATOM 8169 C CA . PHE B 1 492 ? 2.008 -5.371 -5.227 1 85.75 492 PHE B CA 1
ATOM 8170 C C . PHE B 1 492 ? 2.74 -4.262 -5.973 1 85.75 492 PHE B C 1
ATOM 8172 O O . PHE B 1 492 ? 3.115 -3.248 -5.375 1 85.75 492 PHE B O 1
ATOM 8179 N N . ASN B 1 493 ? 2.979 -4.473 -7.207 1 91.06 493 ASN B N 1
ATOM 8180 C CA . ASN B 1 493 ? 3.717 -3.514 -8.023 1 91.06 493 ASN B CA 1
ATOM 8181 C C . ASN B 1 493 ? 2.848 -2.322 -8.414 1 91.06 493 ASN B C 1
ATOM 8183 O O . ASN B 1 493 ? 3.322 -1.187 -8.453 1 91.06 493 ASN B O 1
ATOM 8187 N N . LYS B 1 494 ? 1.644 -2.604 -8.82 1 91.44 494 LYS B N 1
ATOM 8188 C CA . LYS B 1 494 ? 0.7 -1.558 -9.211 1 91.44 494 LYS B CA 1
ATOM 8189 C C . LYS B 1 494 ? -0.335 -1.316 -8.117 1 91.44 494 LYS B C 1
ATOM 8191 O O . LYS B 1 494 ? -1.453 -1.829 -8.188 1 91.44 494 LYS B O 1
ATOM 8196 N N . SER B 1 495 ? 0.039 -0.574 -7.195 1 84.88 495 SER B N 1
ATOM 8197 C CA . SER B 1 495 ? -0.786 -0.268 -6.031 1 84.88 495 SER B CA 1
ATOM 8198 C C . SER B 1 495 ? -1.406 1.121 -6.145 1 84.88 495 SER B C 1
ATOM 8200 O O . SER B 1 495 ? -1.242 1.799 -7.16 1 84.88 495 SER B O 1
ATOM 8202 N N . LYS B 1 496 ? -2.115 1.614 -5.133 1 77.44 496 LYS B N 1
ATOM 8203 C CA . LYS B 1 496 ? -2.75 2.928 -5.109 1 77.44 496 LYS B CA 1
ATOM 8204 C C . LYS B 1 496 ? -1.714 4.043 -5.23 1 77.44 496 LYS B C 1
ATOM 8206 O O . LYS B 1 496 ? -2.006 5.113 -5.77 1 77.44 496 LYS B O 1
ATOM 8211 N N . PHE B 1 497 ? -0.443 3.709 -4.77 1 75.12 497 PHE B N 1
ATOM 8212 C CA . PHE B 1 497 ? 0.614 4.711 -4.773 1 75.12 497 PHE B CA 1
ATOM 8213 C C . PHE B 1 497 ? 1.39 4.676 -6.086 1 75.12 497 PHE B C 1
ATOM 8215 O O . PHE B 1 497 ? 2.15 5.598 -6.387 1 75.12 497 PHE B O 1
ATOM 8222 N N . ARG B 1 498 ? 1.156 3.6 -6.883 1 84.31 498 ARG B N 1
ATOM 8223 C CA . ARG B 1 498 ? 1.835 3.393 -8.156 1 84.31 498 ARG B CA 1
ATOM 8224 C C . ARG B 1 498 ? 0.838 3.041 -9.258 1 84.31 498 ARG B C 1
ATOM 8226 O O . ARG B 1 498 ? 1.03 2.066 -9.992 1 84.31 498 ARG B O 1
ATOM 8233 N N . SER B 1 499 ? -0.25 3.725 -9.312 1 77.88 499 SER B N 1
ATOM 8234 C CA . SER B 1 499 ? -1.359 3.361 -10.188 1 77.88 499 SER B CA 1
ATOM 8235 C C . SER B 1 499 ? -1.14 3.885 -11.602 1 77.88 499 SER B C 1
ATOM 8237 O O . SER B 1 499 ? -1.826 3.469 -12.539 1 77.88 499 SER B O 1
ATOM 8239 N N . LYS B 1 500 ? -0.053 4.719 -11.82 1 81.38 500 LYS B N 1
ATOM 8240 C CA . LYS B 1 500 ? 0.14 5.367 -13.117 1 81.38 500 LYS B CA 1
ATOM 8241 C C . LYS B 1 500 ? 1.112 4.578 -13.984 1 81.38 500 LYS B C 1
ATOM 8243 O O . LYS B 1 500 ? 1.52 5.043 -15.055 1 81.38 500 LYS B O 1
ATOM 8248 N N . LEU B 1 501 ? 1.47 3.445 -13.586 1 90 501 LEU B N 1
ATOM 8249 C CA . LEU B 1 501 ? 2.346 2.588 -14.383 1 90 501 LEU B CA 1
ATOM 8250 C C . LEU B 1 501 ? 1.729 2.287 -15.742 1 90 501 LEU B C 1
ATOM 8252 O O . LEU B 1 501 ? 0.557 1.912 -15.828 1 90 501 LEU B O 1
ATOM 8256 N N . THR B 1 502 ? 2.467 2.543 -16.797 1 91.31 502 THR B N 1
ATOM 8257 C CA . THR B 1 502 ? 1.966 2.246 -18.141 1 91.31 502 THR B CA 1
ATOM 8258 C C . THR B 1 502 ? 1.824 0.74 -18.344 1 91.31 502 THR B C 1
ATOM 8260 O O . THR B 1 502 ? 2.424 -0.049 -17.609 1 91.31 502 THR B O 1
ATOM 8263 N N . ASP B 1 503 ? 1.049 0.332 -19.344 1 92.81 503 ASP B N 1
ATOM 8264 C CA . ASP B 1 503 ? 0.862 -1.081 -19.656 1 92.81 503 ASP B CA 1
ATOM 8265 C C . ASP B 1 503 ? 2.188 -1.738 -20.031 1 92.81 503 ASP B C 1
ATOM 8267 O O . ASP B 1 503 ? 2.463 -2.869 -19.641 1 92.81 503 ASP B O 1
ATOM 8271 N N . GLU B 1 504 ? 3.016 -1.024 -20.781 1 95.06 504 GLU B N 1
ATOM 8272 C CA . GLU B 1 504 ? 4.301 -1.558 -21.219 1 95.06 504 GLU B CA 1
ATOM 8273 C C . GLU B 1 504 ? 5.246 -1.778 -20.047 1 95.06 504 GLU B C 1
ATOM 8275 O O . GLU B 1 504 ? 5.918 -2.809 -19.969 1 95.06 504 GLU B O 1
ATOM 8280 N N . HIS B 1 505 ? 5.27 -0.815 -19.203 1 96.25 505 HIS B N 1
ATOM 8281 C CA . HIS B 1 505 ? 6.137 -0.932 -18.031 1 96.25 505 HIS B CA 1
ATOM 8282 C C . HIS B 1 505 ? 5.656 -2.039 -17.109 1 96.25 505 HIS B C 1
ATOM 8284 O O . HIS B 1 505 ? 6.473 -2.764 -16.531 1 96.25 505 HIS B O 1
ATOM 8290 N N . LEU B 1 506 ? 4.32 -2.102 -16.953 1 96.38 506 LEU B N 1
ATOM 8291 C CA . LEU B 1 506 ? 3.775 -3.154 -16.094 1 96.38 506 LEU B CA 1
ATOM 8292 C C . LEU B 1 506 ? 4.145 -4.535 -16.641 1 96.38 506 LEU B C 1
ATOM 8294 O O . LEU B 1 506 ? 4.566 -5.406 -15.875 1 96.38 506 LEU B O 1
ATOM 8298 N N . GLN B 1 507 ? 3.957 -4.703 -17.906 1 96.75 507 GLN B N 1
ATOM 8299 C CA . GLN B 1 507 ? 4.312 -5.977 -18.516 1 96.75 507 GLN B CA 1
ATOM 8300 C C . GLN B 1 507 ? 5.789 -6.293 -18.312 1 96.75 507 GLN B C 1
ATOM 8302 O O . GLN B 1 507 ? 6.152 -7.43 -18 1 96.75 507 GLN B O 1
ATOM 8307 N N . ALA B 1 508 ? 6.656 -5.309 -18.531 1 97.44 508 ALA B N 1
ATOM 8308 C CA . ALA B 1 508 ? 8.094 -5.5 -18.391 1 97.44 508 ALA B CA 1
ATOM 8309 C C . ALA B 1 508 ? 8.461 -5.895 -16.953 1 97.44 508 ALA B C 1
ATOM 8311 O O . ALA B 1 508 ? 9.242 -6.828 -16.75 1 97.44 508 ALA B O 1
ATOM 8312 N N . ILE B 1 509 ? 7.91 -5.176 -16.016 1 97.5 509 ILE B N 1
ATOM 8313 C CA . ILE B 1 509 ? 8.18 -5.441 -14.609 1 97.5 509 ILE B CA 1
ATOM 8314 C C . ILE B 1 509 ? 7.75 -6.863 -14.258 1 97.5 509 ILE B C 1
ATOM 8316 O O . ILE B 1 509 ? 8.5 -7.609 -13.625 1 97.5 509 ILE B O 1
ATOM 8320 N N . LEU B 1 510 ? 6.57 -7.266 -14.688 1 97.5 510 LEU B N 1
ATOM 8321 C CA . LEU B 1 510 ? 6.02 -8.57 -14.32 1 97.5 510 LEU B CA 1
ATOM 8322 C C . LEU B 1 510 ? 6.832 -9.695 -14.961 1 97.5 510 LEU B C 1
ATOM 8324 O O . LEU B 1 510 ? 7.105 -10.711 -14.312 1 97.5 510 LEU B O 1
ATOM 8328 N N . ARG B 1 511 ? 7.203 -9.484 -16.203 1 97.5 511 ARG B N 1
ATOM 8329 C CA . ARG B 1 511 ? 7.992 -10.508 -16.875 1 97.5 511 ARG B CA 1
ATOM 8330 C C . ARG B 1 511 ? 9.305 -10.758 -16.156 1 97.5 511 ARG B C 1
ATOM 8332 O O . ARG B 1 511 ? 9.695 -11.906 -15.922 1 97.5 511 ARG B O 1
ATOM 8339 N N . VAL B 1 512 ? 9.977 -9.703 -15.781 1 97.38 512 VAL B N 1
ATOM 8340 C CA . VAL B 1 512 ? 11.266 -9.82 -15.109 1 97.38 512 VAL B CA 1
ATOM 8341 C C . VAL B 1 512 ? 11.062 -10.375 -13.703 1 97.38 512 VAL B C 1
ATOM 8343 O O . VAL B 1 512 ? 11.852 -11.203 -13.234 1 97.38 512 VAL B O 1
ATOM 8346 N N . SER B 1 513 ? 10.023 -9.953 -13.023 1 95.88 513 SER B N 1
ATOM 8347 C CA . SER B 1 513 ? 9.766 -10.312 -11.633 1 95.88 513 SER B CA 1
ATOM 8348 C C . SER B 1 513 ? 9.453 -11.797 -11.492 1 95.88 513 SER B C 1
ATOM 8350 O O . SER B 1 513 ? 9.82 -12.422 -10.492 1 95.88 513 SER B O 1
ATOM 8352 N N . VAL B 1 514 ? 8.758 -12.375 -12.5 1 94.12 514 VAL B N 1
ATOM 8353 C CA . VAL B 1 514 ? 8.258 -13.734 -12.312 1 94.12 514 VAL B CA 1
ATOM 8354 C C . VAL B 1 514 ? 9.062 -14.711 -13.164 1 94.12 514 VAL B C 1
ATOM 8356 O O . VAL B 1 514 ? 8.758 -15.898 -13.219 1 94.12 514 VAL B O 1
ATOM 8359 N N . ALA B 1 515 ? 10.078 -14.141 -13.828 1 91.81 515 ALA B N 1
ATOM 8360 C CA . ALA B 1 515 ? 10.906 -15.031 -14.633 1 91.81 515 ALA B CA 1
ATOM 8361 C C . ALA B 1 515 ? 11.422 -16.203 -13.797 1 91.81 515 ALA B C 1
ATOM 8363 O O . ALA B 1 515 ? 11.906 -16.016 -12.68 1 91.81 515 ALA B O 1
ATOM 8364 N N . SER B 1 516 ? 11.305 -17.359 -14.25 1 86.5 516 SER B N 1
ATOM 8365 C CA . SER B 1 516 ? 11.656 -18.562 -13.477 1 86.5 516 SER B CA 1
ATOM 8366 C C . SER B 1 516 ? 12.68 -19.406 -14.219 1 86.5 516 SER B C 1
ATOM 8368 O O . SER B 1 516 ? 13.844 -19.484 -13.82 1 86.5 516 SER B O 1
ATOM 8370 N N . SER B 1 517 ? 12.312 -19.953 -15.398 1 88.56 517 SER B N 1
ATOM 8371 C CA . SER B 1 517 ? 13.195 -20.812 -16.172 1 88.56 517 SER B CA 1
ATOM 8372 C C . SER B 1 517 ? 14.25 -20 -16.906 1 88.56 517 SER B C 1
ATOM 8374 O O . SER B 1 517 ? 15.375 -20.484 -17.125 1 88.56 517 SER B O 1
ATOM 8376 N N . LEU B 1 518 ? 13.859 -18.844 -17.281 1 92.88 518 LEU B N 1
ATOM 8377 C CA . LEU B 1 518 ? 14.75 -17.984 -18.062 1 92.88 518 LEU B CA 1
ATOM 8378 C C . LEU B 1 518 ? 15.297 -16.844 -17.188 1 92.88 518 LEU B C 1
ATOM 8380 O O . LEU B 1 518 ? 14.609 -16.359 -16.281 1 92.88 518 LEU B O 1
ATOM 8384 N N . LYS B 1 519 ? 16.547 -16.484 -17.438 1 94.19 519 LYS B N 1
ATOM 8385 C CA . LYS B 1 519 ? 17.188 -15.352 -16.781 1 94.19 519 LYS B CA 1
ATOM 8386 C C . LYS B 1 519 ? 17.719 -14.344 -17.797 1 94.19 519 LYS B C 1
ATOM 8388 O O . LYS B 1 519 ? 18.234 -14.734 -18.844 1 94.19 519 LYS B O 1
ATOM 8393 N N . PRO B 1 520 ? 17.5 -13.117 -17.438 1 94.94 520 PRO B N 1
ATOM 8394 C CA . PRO B 1 520 ? 18.047 -12.125 -18.375 1 94.94 520 PRO B CA 1
ATOM 8395 C C . PRO B 1 520 ? 19.562 -12.25 -18.547 1 94.94 520 PRO B C 1
ATOM 8397 O O . PRO B 1 520 ? 20.281 -12.5 -17.578 1 94.94 520 PRO B O 1
ATOM 8400 N N . ASN B 1 521 ? 20.031 -12.133 -19.766 1 95.31 521 ASN B N 1
ATOM 8401 C CA . ASN B 1 521 ? 21.453 -12.141 -20.094 1 95.31 521 ASN B CA 1
ATOM 8402 C C . ASN B 1 521 ? 22.062 -10.734 -20.047 1 95.31 521 ASN B C 1
ATOM 8404 O O . ASN B 1 521 ? 22.219 -10.094 -21.078 1 95.31 521 ASN B O 1
ATOM 8408 N N . VAL B 1 522 ? 22.531 -10.352 -18.953 1 94.5 522 VAL B N 1
ATOM 8409 C CA . VAL B 1 522 ? 23.031 -9 -18.719 1 94.5 522 VAL B CA 1
ATOM 8410 C C . VAL B 1 522 ? 24.266 -8.742 -19.578 1 94.5 522 VAL B C 1
ATOM 8412 O O . VAL B 1 522 ? 24.469 -7.637 -20.078 1 94.5 522 VAL B O 1
ATOM 8415 N N . ALA B 1 523 ? 25.109 -9.742 -19.703 1 91.75 523 ALA B N 1
ATOM 8416 C CA . ALA B 1 523 ? 26.328 -9.609 -20.5 1 91.75 523 ALA B CA 1
ATOM 8417 C C . ALA B 1 523 ? 26 -9.227 -21.938 1 91.75 523 ALA B C 1
ATOM 8419 O O . ALA B 1 523 ? 26.656 -8.367 -22.531 1 91.75 523 ALA B O 1
ATOM 8420 N N . GLN B 1 524 ? 25.016 -9.898 -22.391 1 92.5 524 GLN B N 1
ATOM 8421 C CA . GLN B 1 524 ? 24.594 -9.609 -23.766 1 92.5 524 GLN B CA 1
ATOM 8422 C C . GLN B 1 524 ? 24.062 -8.18 -23.891 1 92.5 524 GLN B C 1
ATOM 8424 O O . GLN B 1 524 ? 24.328 -7.492 -24.859 1 92.5 524 GLN B O 1
ATOM 8429 N N . LEU B 1 525 ? 23.328 -7.758 -22.969 1 93.75 525 LEU B N 1
ATOM 8430 C CA . LEU B 1 525 ? 22.734 -6.422 -22.984 1 93.75 525 LEU B CA 1
ATOM 8431 C C . LEU B 1 525 ? 23.812 -5.352 -22.875 1 93.75 525 LEU B C 1
ATOM 8433 O O . LEU B 1 525 ? 23.734 -4.312 -23.531 1 93.75 525 LEU B O 1
ATOM 8437 N N . CYS B 1 526 ? 24.812 -5.582 -22.047 1 91.5 526 CYS B N 1
ATOM 8438 C CA . CYS B 1 526 ? 25.922 -4.645 -21.891 1 91.5 526 CYS B CA 1
ATOM 8439 C C . CYS B 1 526 ? 26.703 -4.5 -23.188 1 91.5 526 CYS B C 1
ATOM 8441 O O . CYS B 1 526 ? 27.109 -3.398 -23.547 1 91.5 526 CYS B O 1
ATOM 8443 N N . LYS B 1 527 ? 26.875 -5.566 -23.875 1 87.44 527 LYS B N 1
ATOM 8444 C CA . LYS B 1 527 ? 27.578 -5.547 -25.156 1 87.44 527 LYS B CA 1
ATOM 8445 C C . LYS B 1 527 ? 26.812 -4.715 -26.188 1 87.44 527 LYS B C 1
ATOM 8447 O O . LYS B 1 527 ? 27.422 -3.975 -26.969 1 87.44 527 LYS B O 1
ATOM 8452 N N . ARG B 1 528 ? 25.594 -4.852 -26.141 1 85.44 528 ARG B N 1
ATOM 8453 C CA . ARG B 1 528 ? 24.766 -4.105 -27.094 1 85.44 528 ARG B CA 1
ATOM 8454 C C . ARG B 1 528 ? 24.812 -2.609 -26.797 1 85.44 528 ARG B C 1
ATOM 8456 O O . ARG B 1 528 ? 24.781 -1.789 -27.719 1 85.44 528 ARG B O 1
ATOM 8463 N N . LYS B 1 529 ? 24.812 -2.227 -25.562 1 82.94 529 LYS B N 1
ATOM 8464 C CA . LYS B 1 529 ? 24.844 -0.822 -25.156 1 82.94 529 LYS B CA 1
ATOM 8465 C C . LYS B 1 529 ? 26.172 -0.175 -25.5 1 82.94 529 LYS B C 1
ATOM 8467 O O . LYS B 1 529 ? 26.234 1.01 -25.844 1 82.94 529 LYS B O 1
ATOM 8472 N N . ARG B 1 530 ? 27.25 -0.853 -25.344 1 70.81 530 ARG B N 1
ATOM 8473 C CA . ARG B 1 530 ? 28.578 -0.361 -25.719 1 70.81 530 ARG B CA 1
ATOM 8474 C C . ARG B 1 530 ? 28.625 -0.028 -27.203 1 70.81 530 ARG B C 1
ATOM 8476 O O . ARG B 1 530 ? 29.203 0.989 -27.594 1 70.81 530 ARG B O 1
ATOM 8483 N N . CYS B 1 531 ? 28 -0.86 -27.859 1 55.97 531 CYS B N 1
ATOM 8484 C CA . CYS B 1 531 ? 28.031 -0.687 -29.312 1 55.97 531 CYS B CA 1
ATOM 8485 C C . CYS B 1 531 ? 27.219 0.529 -29.719 1 55.97 531 CYS B C 1
ATOM 8487 O O . CYS B 1 531 ? 27.547 1.192 -30.703 1 55.97 531 CYS B O 1
ATOM 8489 N N . GLN B 1 532 ? 26.172 0.782 -29.062 1 55.38 532 GLN B N 1
ATOM 8490 C CA . GLN B 1 532 ? 25.328 1.932 -29.406 1 55.38 532 GLN B CA 1
ATOM 8491 C C . GLN B 1 532 ? 26.047 3.242 -29.094 1 55.38 532 GLN B C 1
ATOM 8493 O O . GLN B 1 532 ? 25.891 4.23 -29.812 1 55.38 532 GLN B O 1
ATOM 8498 N N . VAL B 1 533 ? 26.766 3.268 -28.016 1 52.41 533 VAL B N 1
ATOM 8499 C CA . VAL B 1 533 ? 27.516 4.473 -27.672 1 52.41 533 VAL B CA 1
ATOM 8500 C C . VAL B 1 533 ? 28.672 4.641 -28.656 1 52.41 533 VAL B C 1
ATOM 8502 O O . VAL B 1 533 ? 28.984 5.758 -29.078 1 52.41 533 VAL B O 1
ATOM 8505 N N . SER B 1 534 ? 29.328 3.527 -29.047 1 45.56 534 SER B N 1
ATOM 8506 C CA . SER B 1 534 ? 30.422 3.623 -30.016 1 45.56 534 SER B CA 1
ATOM 8507 C C . SER B 1 534 ? 29.891 3.959 -31.406 1 45.56 534 SER B C 1
ATOM 8509 O O . SER B 1 534 ? 30.562 4.668 -32.156 1 45.56 534 SER B O 1
ATOM 8511 N N . GLY B 1 535 ? 28.781 3.482 -31.75 1 39.47 535 GLY B N 1
ATOM 8512 C CA . GLY B 1 535 ? 28.25 3.783 -33.062 1 39.47 535 GLY B CA 1
ATOM 8513 C C . GLY B 1 535 ? 27.719 5.199 -33.188 1 39.47 535 GLY B C 1
ATOM 8514 O O . GLY B 1 535 ? 27.594 5.723 -34.312 1 39.47 535 GLY B O 1
ATOM 8515 N N . SER B 1 536 ? 27.188 5.68 -32.219 1 35.72 536 SER B N 1
ATOM 8516 C CA . SER B 1 536 ? 26.688 7.043 -32.344 1 35.72 536 SER B CA 1
ATOM 8517 C C . SER B 1 536 ? 27.828 8.047 -32.406 1 35.72 536 SER B C 1
ATOM 8519 O O . SER B 1 536 ? 27.625 9.227 -32.719 1 35.72 536 SER B O 1
ATOM 8521 N N . LYS B 1 537 ? 28.969 7.793 -32.031 1 37.53 537 LYS B N 1
ATOM 8522 C CA . LYS B 1 537 ? 30.094 8.711 -32.188 1 37.53 537 LYS B CA 1
ATOM 8523 C C . LYS B 1 537 ? 30.734 8.578 -33.594 1 37.53 537 LYS B C 1
ATOM 8525 O O . LYS B 1 537 ? 31.625 9.344 -33.938 1 37.53 537 LYS B O 1
ATOM 8530 N N . GLU B 1 538 ? 30.516 7.535 -34.25 1 31.02 538 GLU B N 1
ATOM 8531 C CA . GLU B 1 538 ? 31.016 7.586 -35.625 1 31.02 538 GLU B CA 1
ATOM 8532 C C . GLU B 1 538 ? 30.094 8.391 -36.531 1 31.02 538 GLU B C 1
ATOM 8534 O O . GLU B 1 538 ? 28.859 8.25 -36.438 1 31.02 538 GLU B O 1
#

InterPro domains:
  IPR008906 HAT, C-terminal dimerisation domain [PF05699] (461-510)
  IPR012337 Ribonuclease H-like superfamily [SSF53098] (94-510)

Secondary structure (DSSP, 8-state):
-HHHHHHHHHHHHHHHHHHHHHHHHHHHHHHHHHHHHHHHHT--TTHHHHHHHHHHHHHHHH-GGGHHHHHT----HHHHHHHHHHHHHHHHHHHHHHHTT-SBEEEEEEEEE-TTS-EEEEEEEEEE-TT--EEEEEEEEEEE-S---HHHHHHHHHHHHHHHT--GGGEEEEEE---HHHH-TTTSHHHHHHHHHHHTT--S-EEEE-HHHHHHHHGGG---HHHHHHHHHHHHHHHSSHHHHHHHHHHHHHTT-S-S-PPPP-TT-HHHHHHHHHHHHHTHHHHHHHHHHTT---GGGG-HHHHHHHHHHHHHHHHHHHHHHHH--TT--HHHHHHHHHHHHHHHHHHHHHHHTT--TT-HHHHHHHHTT----HHHHHHHHHHHHHHHHHHTHHHHTTHHHHHHHH-TTTS-GGG-SSTHHHHHHHHHHT-HHHHHHHHHHTT-HHHHHHHHHT--TT-HHHHHHHHHHHH----SHHHHHHHHHHHHHS-GGGTT--HHHHHHHHHHHH--S----HHHHHHHHHHHHHHH--/-HHHHHHHHHHHHHHHHHHHHHHHHHHHHHHHHHHHHHHHHT--TTHHHHHHHHHHHHHHHH-GGGHHHHHT----HHHHHHHHHHHHHHHHHHHHHHHTT-SBEEEEEEEEE-TTS-EEEEEEEEEE-TT--EEEEEEEEEEE-S---HHHHHHHHHHHHHHHT--GGGEEEEEE---HHHH-TTTSHHHHHHHHHHHTT--S-EEEE-HHHHHHHHGGG---HHHHHHHHHHHHHHHSSHHHHHHHHHHHHHTT-S-S-PPP--TT-HHHHHHHHHHHHHTHHHHHHHHHHTT---GGGG-HHHHHHHHHHHHHHHHHHHHHHHT--TT--HHHHHHHHHHHHHHHHHHHHHHHTT--TT-HHHHHHHHTT----HHHHHHHHHHHHHHHHHHTHHHHTTHHHHHHHH-TTTS-GGG-SSHHHHHHHHHHHT-HHHHHHHHHHTT-HHHHHHHHHT--TT-HHHHHHHHHHHH----SHHHHHHHHHHHHHS-GGGTT--HHHHHHHHHHHH--S----HHHHHHHHHHHHHHH--

pLDDT: mean 86.18, std 11.83, range [31.02, 97.94]

=== Feature glossary ===
A reading guide for the features in this record.

Start from the sequence.

  · Sequence gives the chain of amino acids in standard one-letter code (A=alanine, C=cysteine, …, Y=tyrosine), read N→C. It is the only feature that is directly encoded by the gene; all structural features are derived from the folded form of this sequence.

Fold it, and you get atomic coordinates and the backbone conformation that goes with them.

  · Structure coordinates are given as an mmCIF _atom_site loop: one row per atom with element, residue name, chain id, sequence number, and x/y/z position in Å. Only the four main-chain atoms per residue are included here; side chains are omitted to keep the record compact.

  · Backbone dihedral angles. Every residue except chain termini has a φ (preceding-C → N → Cα → C) and a ψ (N → Cα → C → next-N). They are reported in degrees following the IUPAC sign convention. Secondary structure is essentially a statement about which (φ, ψ) basin each residue occupies.

  · Eight-state secondary structure (DSSP): H is the canonical α-helix, G the tighter 3₁₀-helix, I the wider π-helix; E/B are β-structure, T and S are turns and bends, and '-' is everything else. DSSP derives these from the pattern of main-chain N–H···O=C hydrogen bonds, not from the sequence.

  · SS3 is a coarse helix/strand/coil call (letters a/b/c) made by the P-SEA algorithm from inter-Cα distances and dihedrals. It is less detailed than DSSP but needs only Cα positions.

Summarize the fold with a handful of shape descriptors and a per-residue structural alphabet.

  · Radius of gyration (Rg) is the root-mean-square distance of Cα atoms from their centroid — a single number for overall size and compactness. A globular domain of N residues has Rg ≈ 2.2·N^0.38 Å; an extended or disordered chain has a much larger Rg. The Cα contact count is the number of residue pairs whose Cα atoms are within 8 Å and are more than four positions apart in sequence — a standard proxy for tertiary packing density. The bounding box is the smallest axis-aligned box enclosing all Cα atoms.

  · 3Di is Foldseek's structural alphabet. Each residue is assigned one of twenty discrete states based on how its Cα sits relative to its spatial (not sequential) neighbors. Aligning 3Di strings finds structural homologs roughly as well as full 3D superposition, but orders of magnitude faster.

  · Solvent-accessible surface area (SASA) is the area in Å² traced out by the centre of a 1.4 Å probe sphere (a water molecule) rolled over the protein's van der Waals surface (Shrake–Rupley / Lee–Richards construction). Buried residues have near-zero SASA; fully exposed residues can exceed 200 Å². The total SASA scales roughly with the number of surface residues.

Ask how reliable the model is.

  · For AlphaFold models, the B-factor field carries pLDDT — the model's own estimate of local accuracy on a 0–100 scale. Regions with pLDDT<50 should be treated as essentially unmodeled; they often correspond to intrinsically disordered segments.

  · For experimental (PDB) structures, the B-factor (temperature factor) quantifies the positional spread of each atom in the crystal — a combination of thermal vibration and static disorder — in units of Å². High B-factors mark flexible loops or poorly resolved regions; low B-factors mark the rigid, well-ordered core.

  · Predicted Aligned Error (PAE) is an AlphaFold confidence matrix: entry (i, j) is the expected error in the position of residue j, in ångströms, when the prediction is superimposed on the true structure at residue i. Low PAE within a block of residues means that block is internally rigid and well-predicted; high PAE between two blocks means their relative placement is uncertain even if each block individually is confident.

Place it in context: what it resembles, what it is annotated as, and how it looks.

  · Structural nearest neighbors (via Foldseek easy-search vs the PDB). Reported per hit: target PDB id, E-value, and alignment TM-score. A TM-score above ~0.5 is the conventional threshold for 'same fold'.

  · Functional annotations link the protein to curated databases. InterPro entries identify conserved domains and families by matching the sequence against member-database signatures (Pfam, PROSITE, CDD, …). Gene Ontology (GO) terms describe molecular function, biological process, and cellular component in a controlled vocabulary. CATH places the structure in a hierarchical fold classification (Class/Architecture/Topology/Homologous-superfamily). The organism is the source species.

  · The contact map is a binary N×N matrix image: pixel (i, j) is dark where Cα_i and Cα_j are within 8 Å and |i−j|>4. Because the |i−j|>4 filter removes local helical contacts, off-diagonal stripes parallel to the main diagonal indicate parallel β-sheets; stripes perpendicular to it indicate antiparallel β-sheets. The Ramachandran plot scatters every residue's (φ, ψ) pair against the sterically allowed regions. The PAE heatmap renders the predicted-aligned-error matrix.

  · Six rendered views show the 3D structure from the faces of a cube — i.e. along ±x, ±y, ±z. Rendering representation is drawn randomly per protein from cartoon (secondary-structure ribbons), sticks (backbone bonds), or molecular surface; coloring is either N→C rainbow (blue at the N-terminus through red at the C-terminus) or one color per chain.